Protein 8EHS (pdb70)

Radius of gyration: 30.31 Å; Cα contacts (8 Å, |Δi|>4): 2816; chains: 7; bounding box: 70×70×85 Å

Structure (mmCIF, N/CA/C/O backbone):
data_8EHS
#
_entry.id   8EHS
#
loop_
_atom_site.group_PDB
_atom_site.id
_atom_site.type_symbol
_atom_site.label_atom_id
_atom_site.label_alt_id
_atom_site.label_comp_id
_atom_site.label_asym_id
_atom_site.label_entity_id
_atom_site.label_seq_id
_atom_site.pdbx_PDB_ins_code
_atom_site.Cartn_x
_atom_site.Cartn_y
_atom_site.Cartn_z
_atom_site.occupancy
_atom_site.B_iso_or_equiv
_atom_site.auth_seq_id
_atom_site.auth_comp_id
_atom_site.auth_asym_id
_atom_site.auth_atom_id
_atom_site.pdbx_PDB_model_num
ATOM 1 N N . VAL A 1 1 ? 119.871 122.408 111.388 1.00 9.45 1 VAL G N 1
ATOM 2 C CA . VAL A 1 1 ? 120.307 122.592 112.804 1.00 9.45 1 VAL G CA 1
ATOM 3 C C . VAL A 1 1 ? 120.244 121.271 113.549 1.00 9.45 1 VAL G C 1
ATOM 4 O O . VAL A 1 1 ? 119.715 120.280 113.044 1.00 9.45 1 VAL G O 1
ATOM 8 N N . GLU A 1 2 ? 120.792 121.267 114.757 1.00 8.11 2 GLU G N 1
ATOM 9 C CA . GLU A 1 2 ? 120.775 120.097 115.616 1.00 8.11 2 GLU G CA 1
ATOM 10 C C . GLU A 1 2 ? 119.716 120.251 116.702 1.00 8.11 2 GLU G C 1
ATOM 11 O O . GLU A 1 2 ? 119.387 121.358 117.135 1.00 8.11 2 GLU G O 1
ATOM 17 N N . LYS A 1 3 ? 119.179 119.115 117.140 1.00 7.80 3 LYS G N 1
ATOM 18 C CA . LYS A 1 3 ? 118.151 119.073 118.178 1.00 7.80 3 LYS G CA 1
ATOM 19 C C . LYS A 1 3 ? 116.901 119.843 117.751 1.00 7.80 3 LYS G C 1
ATOM 20 O O . LYS A 1 3 ? 116.518 120.850 118.349 1.00 7.80 3 LYS G O 1
ATOM 26 N N . ASN A 1 4 ? 116.268 119.346 116.691 1.00 8.26 4 ASN G N 1
ATOM 27 C CA . ASN A 1 4 ? 114.965 119.845 116.272 1.00 8.26 4 ASN G CA 1
ATOM 28 C C . ASN A 1 4 ? 113.881 119.142 117.082 1.00 8.26 4 ASN G C 1
ATOM 29 O O . ASN A 1 4 ? 113.850 117.907 117.142 1.00 8.26 4 ASN G O 1
ATOM 34 N N . ILE A 1 5 ? 113.000 119.922 117.701 1.00 7.31 5 ILE G N 1
ATOM 35 C CA . ILE A 1 5 ? 111.937 119.401 118.552 1.00 7.31 5 ILE G CA 1
ATOM 36 C C . ILE A 1 5 ? 110.603 119.887 118.006 1.00 7.31 5 ILE G C 1
ATOM 37 O O . ILE A 1 5 ? 110.435 121.083 117.739 1.00 7.31 5 ILE G O 1
ATOM 42 N N . THR A 1 6 ? 109.658 118.964 117.845 1.00 6.80 6 THR G N 1
ATOM 43 C CA . THR A 1 6 ? 108.315 119.299 117.389 1.00 6.80 6 THR G CA 1
ATOM 44 C C . THR A 1 6 ? 107.365 119.308 118.579 1.00 6.80 6 THR G C 1
ATOM 45 O O . THR A 1 6 ? 107.371 118.380 119.396 1.00 6.80 6 THR G O 1
ATOM 49 N N . VAL A 1 7 ? 106.553 120.357 118.676 1.00 6.75 7 VAL G N 1
ATOM 50 C CA . VAL A 1 7 ? 105.658 120.578 119.805 1.00 6.75 7 VAL G CA 1
ATOM 51 C C . VAL A 1 7 ? 104.223 120.449 119.315 1.00 6.75 7 VAL G C 1
ATOM 52 O O . VAL A 1 7 ? 103.857 121.040 118.292 1.00 6.75 7 VAL G O 1
ATOM 56 N N . ARG A 1 8 ? 103.417 119.682 120.042 1.00 6.86 8 ARG G N 1
ATOM 57 C CA . ARG A 1 8 ? 102.019 119.459 119.700 1.00 6.86 8 ARG G CA 1
ATOM 58 C C . ARG A 1 8 ? 101.150 119.730 120.920 1.00 6.86 8 ARG G C 1
ATOM 59 O O . ARG A 1 8 ? 101.589 119.595 122.065 1.00 6.86 8 ARG G O 1
ATOM 67 N N . ALA A 1 9 ? 99.903 120.119 120.664 1.00 6.92 9 ALA G N 1
ATOM 68 C CA . ALA A 1 9 ? 98.971 120.420 121.739 1.00 6.92 9 ALA G CA 1
ATOM 69 C C . ALA A 1 9 ? 97.547 120.339 121.210 1.00 6.92 9 ALA G C 1
ATOM 70 O O . ALA A 1 9 ? 97.283 120.659 120.048 1.00 6.92 9 ALA G O 1
ATOM 72 N N . SER A 1 10 ? 96.638 119.900 122.077 1.00 7.27 10 SER G N 1
ATOM 73 C CA . SER A 1 10 ? 95.211 119.859 121.788 1.00 7.27 10 SER G CA 1
ATOM 74 C C . SER A 1 10 ? 94.492 120.795 122.747 1.00 7.27 10 SER G C 1
ATOM 75 O O . SER A 1 10 ? 94.662 120.688 123.966 1.00 7.27 10 SER G O 1
ATOM 78 N N . VAL A 1 11 ? 93.688 121.703 122.200 1.00 7.38 11 VAL G N 1
ATOM 79 C CA . VAL A 1 11 ? 93.066 122.779 122.965 1.00 7.38 11 VAL G CA 1
ATOM 80 C C . VAL A 1 11 ? 91.555 122.620 122.909 1.00 7.38 11 VAL G C 1
ATOM 81 O O . VAL A 1 11 ? 90.966 122.574 121.823 1.00 7.38 11 VAL G O 1
ATOM 85 N N . ASP A 1 12 ? 90.930 122.531 124.083 1.00 8.18 12 ASP G N 1
ATOM 86 C CA . ASP A 1 12 ? 89.481 122.601 124.215 1.00 8.18 12 ASP G CA 1
ATOM 87 C C . ASP A 1 12 ? 89.144 123.699 125.211 1.00 8.18 12 ASP G C 1
ATOM 88 O O . ASP A 1 12 ? 89.196 123.451 126.426 1.00 8.18 12 ASP G O 1
ATOM 93 N N . PRO A 1 13 ? 88.809 124.912 124.766 1.00 8.28 13 PRO G N 1
ATOM 94 C CA . PRO A 1 13 ? 88.644 126.019 125.725 1.00 8.28 13 PRO G CA 1
ATOM 95 C C . PRO A 1 13 ? 87.589 125.773 126.789 1.00 8.28 13 PRO G C 1
ATOM 96 O O . PRO A 1 13 ? 87.769 126.209 127.934 1.00 8.28 13 PRO G O 1
ATOM 100 N N . LYS A 1 14 ? 86.495 125.086 126.459 1.00 8.94 14 LYS G N 1
ATOM 101 C CA . LYS A 1 14 ? 85.384 124.978 127.400 1.00 8.94 14 LYS G CA 1
ATOM 102 C C . LYS A 1 14 ? 85.669 124.014 128.547 1.00 8.94 14 LYS G C 1
ATOM 103 O O . LYS A 1 14 ? 85.327 124.317 129.694 1.00 8.94 14 LYS G O 1
ATOM 109 N N . LEU A 1 15 ? 86.283 122.867 128.271 1.00 9.03 15 LEU G N 1
ATOM 110 C CA . LEU A 1 15 ? 86.484 121.859 129.304 1.00 9.03 15 LEU G CA 1
ATOM 111 C C . LEU A 1 15 ? 87.854 121.219 129.158 1.00 9.03 15 LEU G C 1
ATOM 112 O O . LEU A 1 15 ? 88.407 121.134 128.058 1.00 9.03 15 LEU G O 1
ATOM 117 N N . ASP A 1 16 ? 88.377 120.747 130.289 1.00 8.34 16 ASP G N 1
ATOM 118 C CA . ASP A 1 16 ? 89.613 119.982 130.363 1.00 8.34 16 ASP G CA 1
ATOM 119 C C . ASP A 1 16 ? 89.536 119.075 131.582 1.00 8.34 16 ASP G C 1
ATOM 120 O O . ASP A 1 16 ? 88.937 119.424 132.602 1.00 8.34 16 ASP G O 1
ATOM 125 N N . LEU A 1 17 ? 90.146 117.900 131.467 1.00 7.84 17 LEU G N 1
ATOM 126 C CA . LEU A 1 17 ? 90.203 116.932 132.556 1.00 7.84 17 LEU G CA 1
ATOM 127 C C . LEU A 1 17 ? 91.663 116.650 132.874 1.00 7.84 17 LEU G C 1
ATOM 128 O O . LEU A 1 17 ? 92.358 115.996 132.089 1.00 7.84 17 LEU G O 1
ATOM 133 N N . LEU A 1 18 ? 92.122 117.140 134.022 1.00 7.64 18 LEU G N 1
ATOM 134 C CA . LEU A 1 18 ? 93.509 117.021 134.438 1.00 7.64 18 LEU G CA 1
ATOM 135 C C . LEU A 1 18 ? 93.564 116.370 135.814 1.00 7.64 18 LEU G C 1
ATOM 136 O O . LEU A 1 18 ? 92.586 116.370 136.566 1.00 7.64 18 LEU G O 1
ATOM 141 N N . GLN A 1 19 ? 94.726 115.811 136.137 1.00 7.44 19 GLN G N 1
ATOM 142 C CA . GLN A 1 19 ? 94.910 115.182 137.433 1.00 7.44 19 GLN G CA 1
ATOM 143 C C . GLN A 1 19 ? 94.859 116.224 138.547 1.00 7.44 19 GLN G C 1
ATOM 144 O O . GLN A 1 19 ? 95.055 117.423 138.328 1.00 7.44 19 GLN G O 1
ATOM 150 N N . ALA A 1 20 ? 94.588 115.747 139.766 1.00 8.08 20 ALA G N 1
ATOM 151 C CA . ALA A 1 20 ? 94.444 116.653 140.900 1.00 8.08 20 ALA G CA 1
ATOM 152 C C . ALA A 1 20 ? 95.719 117.442 141.161 1.00 8.08 20 ALA G C 1
ATOM 153 O O . ALA A 1 20 ? 95.664 118.535 141.737 1.00 8.08 20 ALA G O 1
ATOM 155 N N . ASP A 1 21 ? 96.873 116.915 140.752 1.00 7.71 21 ASP G N 1
ATOM 156 C CA . ASP A 1 21 ? 98.136 117.612 140.960 1.00 7.71 21 ASP G CA 1
ATOM 157 C C . ASP A 1 21 ? 98.479 118.571 139.826 1.00 7.71 21 ASP G C 1
ATOM 158 O O . ASP A 1 21 ? 99.550 119.186 139.866 1.00 7.71 21 ASP G O 1
ATOM 163 N N . GLY A 1 22 ? 97.608 118.711 138.825 1.00 7.58 22 GLY G N 1
ATOM 164 C CA . GLY A 1 22 ? 97.818 119.636 137.736 1.00 7.58 22 GLY G CA 1
ATOM 165 C C . GLY A 1 22 ? 98.345 119.015 136.461 1.00 7.58 22 GLY G C 1
ATOM 166 O O . GLY A 1 22 ? 98.257 119.643 135.400 1.00 7.58 22 GLY G O 1
ATOM 167 N N . THR A 1 23 ? 98.891 117.803 136.527 1.00 7.45 23 THR G N 1
ATOM 168 C CA . THR A 1 23 ? 99.407 117.152 135.335 1.00 7.45 23 THR G CA 1
ATOM 169 C C . THR A 1 23 ? 98.265 116.558 134.512 1.00 7.45 23 THR G C 1
ATOM 170 O O . THR A 1 23 ? 97.181 116.262 135.022 1.00 7.45 23 THR G O 1
ATOM 174 N N . SER A 1 24 ? 98.528 116.384 133.220 1.00 7.52 24 SER G N 1
ATOM 175 C CA . SER A 1 24 ? 97.526 115.832 132.322 1.00 7.52 24 SER G CA 1
ATOM 176 C C . SER A 1 24 ? 97.335 114.341 132.584 1.00 7.52 24 SER G C 1
ATOM 177 O O . SER A 1 24 ? 98.211 113.657 133.118 1.00 7.52 24 SER G O 1
ATOM 180 N N . LEU A 1 25 ? 96.164 113.842 132.197 1.00 7.73 25 LEU G N 1
ATOM 181 C CA . LEU A 1 25 ? 95.860 112.437 132.403 1.00 7.73 25 LEU G CA 1
ATOM 182 C C . LEU A 1 25 ? 96.829 111.571 131.603 1.00 7.73 25 LEU G C 1
ATOM 183 O O . LEU A 1 25 ? 97.269 111.960 130.516 1.00 7.73 25 LEU G O 1
ATOM 188 N N . PRO A 1 26 ? 97.185 110.393 132.111 1.00 7.49 26 PRO G N 1
ATOM 189 C CA . PRO A 1 26 ? 98.084 109.516 131.353 1.00 7.49 26 PRO G CA 1
ATOM 190 C C . PRO A 1 26 ? 97.467 109.121 130.020 1.00 7.49 26 PRO G C 1
ATOM 191 O O . PRO A 1 26 ? 96.263 108.869 129.920 1.00 7.49 26 PRO G O 1
ATOM 195 N N . ASP A 1 27 ? 98.308 109.068 128.988 1.00 7.89 27 ASP G N 1
ATOM 196 C CA . ASP A 1 27 ? 97.840 108.676 127.665 1.00 7.89 27 ASP G CA 1
ATOM 197 C C . ASP A 1 27 ? 97.583 107.179 127.569 1.00 7.89 27 ASP G C 1
ATOM 198 O O . ASP A 1 27 ? 96.856 106.744 126.670 1.00 7.89 27 ASP G O 1
ATOM 203 N N . SER A 1 28 ? 98.158 106.385 128.471 1.00 7.61 28 SER G N 1
ATOM 204 C CA . SER A 1 28 ? 97.947 104.946 128.499 1.00 7.61 28 SER G CA 1
ATOM 205 C C . SER A 1 28 ? 97.965 104.470 129.943 1.00 7.61 28 SER G C 1
ATOM 206 O O . SER A 1 28 ? 98.594 105.093 130.802 1.00 7.61 28 SER G O 1
ATOM 209 N N . ILE A 1 29 ? 97.273 103.362 130.203 1.00 7.36 29 ILE G N 1
ATOM 210 C CA . ILE A 1 29 ? 97.238 102.749 131.524 1.00 7.36 29 ILE G CA 1
ATOM 211 C C . ILE A 1 29 ? 97.471 101.253 131.373 1.00 7.36 29 ILE G C 1
ATOM 212 O O . ILE A 1 29 ? 97.225 100.670 130.314 1.00 7.36 29 ILE G O 1
ATOM 217 N N . ALA A 1 30 ? 97.958 100.634 132.444 1.00 7.46 30 ALA G N 1
ATOM 218 C CA . ALA A 1 30 ? 98.246 99.207 132.472 1.00 7.46 30 ALA G CA 1
ATOM 219 C C . ALA A 1 30 ? 97.482 98.556 133.614 1.00 7.46 30 ALA G C 1
ATOM 220 O O . ALA A 1 30 ? 97.491 99.062 134.741 1.00 7.46 30 ALA G O 1
ATOM 222 N N . LEU A 1 31 ? 96.824 97.438 133.321 1.00 7.60 31 LEU G N 1
ATOM 223 C CA . LEU A 1 31 ? 96.083 96.686 134.321 1.00 7.60 31 LEU G CA 1
ATOM 224 C C . LEU A 1 31 ? 96.904 95.497 134.801 1.00 7.60 31 LEU G C 1
ATOM 225 O O . LEU A 1 31 ? 97.766 94.980 134.086 1.00 7.60 31 LEU G O 1
ATOM 230 N N . THR A 1 32 ? 96.632 95.069 136.030 1.00 8.43 32 THR G N 1
ATOM 231 C CA . THR A 1 32 ? 97.345 93.965 136.662 1.00 8.43 32 THR G CA 1
ATOM 232 C C . THR A 1 32 ? 96.384 92.800 136.852 1.00 8.43 32 THR G C 1
ATOM 233 O O . THR A 1 32 ? 95.305 92.965 137.430 1.00 8.43 32 THR G O 1
ATOM 237 N N . TYR A 1 33 ? 96.771 91.629 136.354 1.00 8.22 33 TYR G N 1
ATOM 238 C CA . TYR A 1 33 ? 95.964 90.431 136.494 1.00 8.22 33 TYR G CA 1
ATOM 239 C C . TYR A 1 33 ? 96.370 89.660 137.749 1.00 8.22 33 TYR G C 1
ATOM 240 O O . TYR A 1 33 ? 97.525 89.677 138.175 1.00 8.22 33 TYR G O 1
ATOM 249 N N . SER A 1 34 ? 95.391 88.973 138.338 1.00 9.09 34 SER G N 1
ATOM 250 C CA . SER A 1 34 ? 95.623 88.187 139.550 1.00 9.09 34 SER G CA 1
ATOM 251 C C . SER A 1 34 ? 94.976 86.822 139.340 1.00 9.09 34 SER G C 1
ATOM 252 O O . SER A 1 34 ? 93.751 86.696 139.410 1.00 9.09 34 SER G O 1
ATOM 255 N N . SER A 1 35 ? 95.806 85.807 139.089 1.00 9.48 35 SER G N 1
ATOM 256 C CA . SER A 1 35 ? 95.291 84.473 138.815 1.00 9.48 35 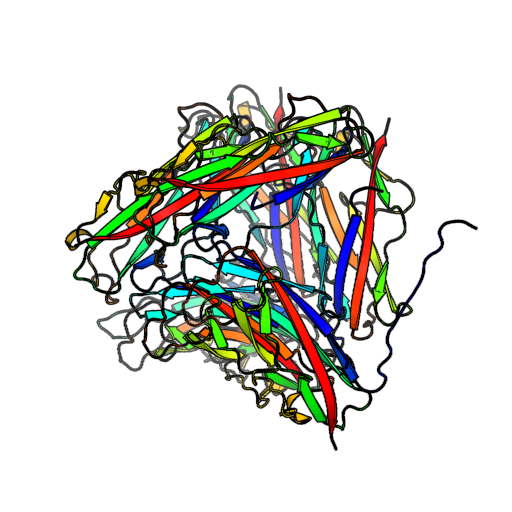SER G CA 1
ATOM 257 C C . SER A 1 35 ? 94.527 83.889 139.995 1.00 9.48 35 SER G C 1
ATOM 258 O O . SER A 1 35 ? 93.676 83.014 139.793 1.00 9.48 35 SER G O 1
ATOM 261 N N . ALA A 1 36 ? 94.807 84.345 141.219 1.00 10.51 36 ALA G N 1
ATOM 262 C CA . ALA A 1 36 ? 94.083 83.830 142.375 1.00 10.51 36 ALA G CA 1
ATOM 263 C C . ALA A 1 36 ? 92.600 84.161 142.290 1.00 10.51 36 ALA G C 1
ATOM 264 O O . ALA A 1 36 ? 91.747 83.304 142.557 1.00 10.51 36 ALA G O 1
ATOM 266 N N . SER A 1 37 ? 92.269 85.397 141.917 1.00 9.70 37 SER G N 1
ATOM 267 C CA . SER A 1 37 ? 90.880 85.813 141.783 1.00 9.70 37 SER G CA 1
ATOM 268 C C . SER A 1 37 ? 90.349 85.669 140.367 1.00 9.70 37 SER G C 1
ATOM 269 O O . SER A 1 37 ? 89.142 85.831 140.153 1.00 9.70 37 SER G O 1
ATOM 272 N N . ASN A 1 38 ? 91.212 85.366 139.399 1.00 9.33 38 ASN G N 1
ATOM 273 C CA . ASN A 1 38 ? 90.810 85.213 138.003 1.00 9.33 38 ASN G CA 1
ATOM 274 C C . ASN A 1 38 ? 90.072 86.459 137.517 1.00 9.33 38 ASN G C 1
ATOM 275 O O . ASN A 1 38 ? 89.080 86.385 136.790 1.00 9.33 38 ASN G O 1
ATOM 280 N N . ASN A 1 39 ? 90.571 87.622 137.931 1.00 8.81 39 ASN G N 1
ATOM 281 C CA . ASN A 1 39 ? 89.949 88.887 137.577 1.00 8.81 39 ASN G CA 1
ATOM 282 C C . ASN A 1 39 ? 90.984 89.997 137.682 1.00 8.81 39 ASN G C 1
ATOM 283 O O . ASN A 1 39 ? 91.999 89.863 138.369 1.00 8.81 39 ASN G O 1
ATOM 288 N N . PHE A 1 40 ? 90.716 91.099 136.987 1.00 8.30 40 PHE G N 1
ATOM 289 C CA . PHE A 1 40 ? 91.599 92.254 137.022 1.00 8.30 40 PHE G CA 1
ATOM 290 C C . PHE A 1 40 ? 91.313 93.108 138.251 1.00 8.30 40 PHE G C 1
ATOM 291 O O . PHE A 1 40 ? 90.231 93.042 138.842 1.00 8.30 40 PHE G O 1
ATOM 299 N N . GLU A 1 41 ? 92.296 93.912 138.635 1.00 9.36 41 GLU G N 1
ATOM 300 C CA . GLU A 1 41 ? 92.143 94.840 139.745 1.00 9.36 41 GLU G CA 1
ATOM 301 C C . GLU A 1 41 ? 91.508 96.139 139.263 1.00 9.36 41 GLU G C 1
ATOM 302 O O . GLU A 1 41 ? 91.508 96.452 138.071 1.00 9.36 41 GLU G O 1
ATOM 308 N N . VAL A 1 42 ? 90.965 96.898 140.216 1.00 8.98 42 VAL G N 1
ATOM 309 C CA . VAL A 1 42 ? 90.358 98.181 139.895 1.00 8.98 42 VAL G CA 1
ATOM 310 C C . VAL A 1 42 ? 91.436 99.251 139.819 1.00 8.98 42 VAL G C 1
ATOM 311 O O . VAL A 1 42 ? 92.249 99.411 140.739 1.00 8.98 42 VAL G O 1
ATOM 315 N N . TYR A 1 43 ? 91.454 99.990 138.711 1.00 8.23 43 TYR G N 1
ATOM 316 C CA . TYR A 1 43 ? 92.401 101.076 138.502 1.00 8.23 43 TYR G CA 1
ATOM 317 C C . TYR A 1 43 ? 91.725 102.397 138.840 1.00 8.23 43 TYR G C 1
ATOM 318 O O . TYR A 1 43 ? 90.692 102.737 138.250 1.00 8.23 43 TYR G O 1
ATOM 327 N N . SER A 1 44 ? 92.309 103.138 139.777 1.00 8.30 44 SER G N 1
ATOM 328 C CA . SER A 1 44 ? 91.732 104.382 140.271 1.00 8.30 44 SER G CA 1
ATOM 329 C C . SER A 1 44 ? 92.715 105.525 140.066 1.00 8.30 44 SER G C 1
ATOM 330 O O . SER A 1 44 ? 93.919 105.370 140.296 1.00 8.30 44 SER G O 1
ATOM 333 N N . LEU A 1 45 ? 92.193 106.671 139.635 1.00 8.24 45 LEU G N 1
ATOM 334 C CA . LEU A 1 45 ? 92.995 107.863 139.389 1.00 8.24 45 LEU G CA 1
ATOM 335 C C . LEU A 1 45 ? 92.240 109.085 139.888 1.00 8.24 45 LEU G C 1
ATOM 336 O O . LEU A 1 45 ? 91.024 109.184 139.702 1.00 8.24 45 LEU G O 1
ATOM 341 N N . ASN A 1 46 ? 92.962 110.009 140.517 1.00 9.02 46 ASN G N 1
ATOM 342 C CA . ASN A 1 46 ? 92.364 111.249 140.997 1.00 9.02 46 ASN G CA 1
ATOM 343 C C . ASN A 1 46 ? 92.447 112.313 139.909 1.00 9.02 46 ASN G C 1
ATOM 344 O O . ASN A 1 46 ? 93.533 112.610 139.403 1.00 9.02 46 ASN G O 1
ATOM 349 N N . THR A 1 47 ? 91.300 112.890 139.556 1.00 8.09 47 THR G N 1
ATOM 350 C CA . THR A 1 47 ? 91.219 113.874 138.489 1.00 8.09 47 THR G CA 1
ATOM 351 C C . THR A 1 47 ? 90.364 115.052 138.933 1.00 8.09 47 THR G C 1
ATOM 352 O O . THR A 1 47 ? 89.492 114.926 139.796 1.00 8.09 47 THR G O 1
ATOM 356 N N . ALA A 1 48 ? 90.629 116.208 138.326 1.00 8.06 48 ALA G N 1
ATOM 357 C CA . ALA A 1 48 ? 89.888 117.430 138.601 1.00 8.06 48 ALA G CA 1
ATOM 358 C C . ALA A 1 48 ? 89.455 118.045 137.282 1.00 8.06 48 ALA G C 1
ATOM 359 O O . ALA A 1 48 ? 90.231 118.074 136.322 1.00 8.06 48 ALA G O 1
ATOM 361 N N . ILE A 1 49 ? 88.221 118.539 137.236 1.00 8.67 49 ILE G N 1
ATOM 362 C CA . ILE A 1 49 ? 87.669 119.108 136.013 1.00 8.67 49 ILE G CA 1
ATOM 363 C C . ILE A 1 49 ? 87.973 120.599 135.971 1.00 8.67 49 ILE G C 1
ATOM 364 O O . ILE A 1 49 ? 87.733 121.322 136.946 1.00 8.67 49 ILE G O 1
ATOM 369 N N . HIS A 1 50 ? 88.500 121.060 134.842 1.00 8.23 50 HIS G N 1
ATOM 370 C CA . HIS A 1 50 ? 88.731 122.477 134.587 1.00 8.23 50 HIS G CA 1
ATOM 371 C C . HIS A 1 50 ? 87.691 122.971 133.592 1.00 8.23 50 HIS G C 1
ATOM 372 O O . HIS A 1 50 ? 87.458 122.337 132.560 1.00 8.23 50 HIS G O 1
ATOM 379 N N . THR A 1 51 ? 87.065 124.104 133.905 1.00 9.25 51 THR G N 1
ATOM 380 C CA . THR A 1 51 ? 85.962 124.622 133.109 1.00 9.25 51 THR G CA 1
ATOM 381 C C . THR A 1 51 ? 86.182 126.103 132.828 1.00 9.25 51 THR G C 1
ATOM 382 O O . THR A 1 51 ? 86.810 126.816 133.616 1.00 9.25 51 THR G O 1
ATOM 386 N N . ASN A 1 52 ? 85.656 126.555 131.688 1.00 10.05 52 ASN G N 1
ATOM 387 C CA . ASN A 1 52 ? 85.806 127.954 131.298 1.00 10.05 52 ASN G CA 1
ATOM 388 C C . ASN A 1 52 ? 84.980 128.866 132.200 1.00 10.05 52 ASN G C 1
ATOM 389 O O . ASN A 1 52 ? 85.481 129.898 132.664 1.00 10.05 52 ASN G O 1
ATOM 394 N N . ASP A 1 53 ? 83.722 128.509 132.458 1.00 11.08 53 ASP G N 1
ATOM 395 C CA . ASP A 1 53 ? 82.858 129.263 133.361 1.00 11.08 53 ASP G CA 1
ATOM 396 C C . ASP A 1 53 ? 82.321 128.331 134.438 1.00 11.08 53 ASP G C 1
ATOM 397 O O . ASP A 1 53 ? 82.023 127.163 134.165 1.00 11.08 53 ASP G O 1
ATOM 402 N N . LYS A 1 54 ? 82.231 128.838 135.668 1.00 10.80 54 LYS G N 1
ATOM 403 C CA . LYS A 1 54 ? 81.820 128.012 136.797 1.00 10.80 54 LYS G CA 1
ATOM 404 C C . LYS A 1 54 ? 80.309 127.971 136.988 1.00 10.80 54 LYS G C 1
ATOM 405 O O . LYS A 1 54 ? 79.841 127.309 137.918 1.00 10.80 54 LYS G O 1
ATOM 411 N N . SER A 1 55 ? 79.541 128.658 136.141 1.00 12.11 55 SER G N 1
ATOM 412 C CA . SER A 1 55 ? 78.094 128.712 136.312 1.00 12.11 55 SER G CA 1
ATOM 413 C C . SER A 1 55 ? 77.363 127.583 135.596 1.00 12.11 55 SER G C 1
ATOM 414 O O . SER A 1 55 ? 76.139 127.480 135.739 1.00 12.11 55 SER G O 1
ATOM 417 N N . LYS A 1 56 ? 78.066 126.740 134.844 1.00 11.86 56 LYS G N 1
ATOM 418 C CA . LYS A 1 56 ? 77.439 125.709 134.026 1.00 11.86 56 LYS G CA 1
ATOM 419 C C . LYS A 1 56 ? 77.951 124.340 134.447 1.00 11.86 56 LYS G C 1
ATOM 420 O O . LYS A 1 56 ? 79.145 124.177 134.722 1.00 11.86 56 LYS G O 1
ATOM 426 N N . GLY A 1 57 ? 77.049 123.364 134.488 1.00 11.22 57 GLY G N 1
ATOM 427 C CA . GLY A 1 57 ? 77.421 122.016 134.866 1.00 11.22 57 GLY G CA 1
ATOM 428 C C . GLY A 1 57 ? 78.151 121.286 133.756 1.00 11.22 57 GLY G C 1
ATOM 429 O O . GLY A 1 57 ? 78.421 121.820 132.680 1.00 11.22 57 GLY G O 1
ATOM 430 N N . VAL A 1 58 ? 78.476 120.025 134.032 1.00 9.71 58 VAL G N 1
ATOM 431 C CA . VAL A 1 58 ? 79.240 119.185 133.119 1.00 9.71 58 VAL G CA 1
ATOM 432 C C . VAL A 1 58 ? 78.456 117.907 132.854 1.00 9.71 58 VAL G C 1
ATOM 433 O O . VAL A 1 58 ? 77.839 117.345 133.765 1.00 9.71 58 VAL G O 1
ATOM 437 N N . VAL A 1 59 ? 78.481 117.455 131.602 1.00 9.84 59 VAL G N 1
ATOM 438 C CA . VAL A 1 59 ? 77.864 116.202 131.189 1.00 9.84 59 VAL G CA 1
ATOM 439 C C . VAL A 1 59 ? 78.942 115.316 130.585 1.00 9.84 59 VAL G C 1
ATOM 440 O O . VAL A 1 59 ? 79.702 115.752 129.713 1.00 9.84 59 VAL G O 1
ATOM 444 N N . VAL A 1 60 ? 79.007 114.069 131.049 1.00 8.83 60 VAL G N 1
ATOM 445 C CA . VAL A 1 60 ? 80.086 113.152 130.700 1.00 8.83 60 VAL G CA 1
ATOM 446 C C . VAL A 1 60 ? 79.490 111.890 130.094 1.00 8.83 60 VAL G C 1
ATOM 447 O O . VAL A 1 60 ? 78.504 111.349 130.603 1.00 8.83 60 VAL G O 1
ATOM 451 N N . LYS A 1 61 ? 80.094 111.422 129.004 1.00 8.91 61 LYS G N 1
ATOM 452 C CA . LYS A 1 61 ? 79.640 110.220 128.320 1.00 8.91 61 LYS G CA 1
ATOM 453 C C . LYS A 1 61 ? 80.827 109.579 127.616 1.00 8.91 61 LYS G C 1
ATOM 454 O O . LYS A 1 61 ? 81.921 110.146 127.557 1.00 8.91 61 LYS G O 1
ATOM 460 N N . LEU A 1 62 ? 80.600 108.380 127.090 1.00 8.29 62 LEU G N 1
ATOM 461 C CA . LEU A 1 62 ? 81.600 107.657 126.318 1.00 8.29 62 LEU G CA 1
ATOM 462 C C . LEU A 1 62 ? 81.151 107.541 124.869 1.00 8.29 62 LEU G C 1
ATOM 463 O O . LEU A 1 62 ? 79.967 107.323 124.590 1.00 8.29 62 LEU G O 1
ATOM 468 N N . SER A 1 63 ? 82.101 107.691 123.943 1.00 8.55 63 SER G N 1
ATOM 469 C CA . SER A 1 63 ? 81.773 107.553 122.530 1.00 8.55 63 SER G CA 1
ATOM 470 C C . SER A 1 63 ? 81.276 106.149 122.209 1.00 8.55 63 SER G C 1
ATOM 471 O O . SER A 1 63 ? 80.321 105.992 121.440 1.00 8.55 63 SER G O 1
ATOM 474 N N . ALA A 1 64 ? 81.906 105.127 122.782 1.00 7.90 64 ALA G N 1
ATOM 475 C CA . ALA A 1 64 ? 81.469 103.752 122.601 1.00 7.90 64 ALA G CA 1
ATOM 476 C C . ALA A 1 64 ? 81.840 102.968 123.849 1.00 7.90 64 ALA G C 1
ATOM 477 O O . ALA A 1 64 ? 82.720 103.374 124.611 1.00 7.90 64 ALA G O 1
ATOM 479 N N . SER A 1 65 ? 81.163 101.848 124.048 1.00 7.95 65 SER G N 1
ATOM 480 C CA . SER A 1 65 ? 81.414 101.032 125.228 1.00 7.95 65 SER G CA 1
ATOM 481 C C . SER A 1 65 ? 82.822 100.452 125.152 1.00 7.95 65 SER G C 1
ATOM 482 O O . SER A 1 65 ? 83.125 99.729 124.196 1.00 7.95 65 SER G O 1
ATOM 485 N N . PRO A 1 66 ? 83.703 100.726 126.117 1.00 7.82 66 PRO G N 1
ATOM 486 C CA . PRO A 1 66 ? 85.069 100.204 126.026 1.00 7.82 66 PRO G CA 1
ATOM 487 C C . PRO A 1 66 ? 85.113 98.698 126.233 1.00 7.82 66 PRO G C 1
ATOM 488 O O . PRO A 1 66 ? 84.397 98.141 127.068 1.00 7.82 66 PRO G O 1
ATOM 492 N N . VAL A 1 67 ? 85.970 98.039 125.455 1.00 7.99 67 VAL G N 1
ATOM 493 C CA . VAL A 1 67 ? 86.135 96.592 125.517 1.00 7.99 67 VAL G CA 1
ATOM 494 C C . VAL A 1 67 ? 87.623 96.277 125.465 1.00 7.99 67 VAL G C 1
ATOM 495 O O . VAL A 1 67 ? 88.339 96.771 124.589 1.00 7.99 67 VAL G O 1
ATOM 499 N N . LEU A 1 68 ? 88.086 95.452 126.401 1.00 7.57 68 LEU G N 1
ATOM 500 C CA . LEU A 1 68 ? 89.479 95.016 126.435 1.00 7.57 68 LEU G CA 1
ATOM 501 C C . LEU A 1 68 ? 89.575 93.665 125.736 1.00 7.57 68 LEU G C 1
ATOM 502 O O . LEU A 1 68 ? 89.120 92.650 126.271 1.00 7.57 68 LEU G O 1
ATOM 507 N N . SER A 1 69 ? 90.168 93.648 124.545 1.00 7.69 69 SER G N 1
ATOM 508 C CA . SER A 1 69 ? 90.192 92.465 123.696 1.00 7.69 69 SER G CA 1
ATOM 509 C C . SER A 1 69 ? 91.626 92.039 123.414 1.00 7.69 69 SER G C 1
ATOM 510 O O . SER A 1 69 ? 92.532 92.870 123.308 1.00 7.69 69 SER G O 1
ATOM 513 N N . ASN A 1 70 ? 91.818 90.728 123.291 1.00 7.98 70 ASN G N 1
ATOM 514 C CA . ASN A 1 70 ? 93.130 90.183 122.973 1.00 7.98 70 ASN G CA 1
ATOM 515 C C . ASN A 1 70 ? 93.540 90.600 121.565 1.00 7.98 70 ASN G C 1
ATOM 516 O O . ASN A 1 70 ? 92.722 90.583 120.640 1.00 7.98 70 ASN G O 1
ATOM 521 N N . ILE A 1 71 ? 94.808 90.979 121.406 1.00 7.90 71 ILE G N 1
ATOM 522 C CA . ILE A 1 71 ? 95.288 91.424 120.103 1.00 7.90 71 ILE G CA 1
ATOM 523 C C . ILE A 1 71 ? 95.336 90.280 119.097 1.00 7.90 71 ILE G C 1
ATOM 524 O O . ILE A 1 71 ? 95.016 90.482 117.920 1.00 7.90 71 ILE G O 1
ATOM 529 N N . MET A 1 72 ? 95.731 89.082 119.523 1.00 8.76 72 MET G N 1
ATOM 530 C CA . MET A 1 72 ? 95.837 87.948 118.616 1.00 8.76 72 MET G CA 1
ATOM 531 C C . MET A 1 72 ? 94.482 87.404 118.184 1.00 8.76 72 MET G C 1
ATOM 532 O O . MET A 1 72 ? 94.329 86.997 117.027 1.00 8.76 72 MET G O 1
ATOM 537 N N . LYS A 1 73 ? 93.499 87.384 119.082 1.00 9.01 73 LYS G N 1
ATOM 538 C CA . LYS A 1 73 ? 92.181 86.818 118.794 1.00 9.01 73 LYS G CA 1
ATOM 539 C C . LYS A 1 73 ? 91.117 87.703 119.431 1.00 9.01 73 LYS G C 1
ATOM 540 O O . LYS A 1 73 ? 90.867 87.623 120.641 1.00 9.01 73 LYS G O 1
ATOM 546 N N . PRO A 1 74 ? 90.464 88.563 118.644 1.00 9.22 74 PRO G N 1
ATOM 547 C CA . PRO A 1 74 ? 89.465 89.474 119.226 1.00 9.22 74 PRO G CA 1
ATOM 548 C C . PRO A 1 74 ? 88.270 88.764 119.841 1.00 9.22 74 PRO G C 1
ATOM 549 O O . PRO A 1 74 ? 87.545 89.387 120.626 1.00 9.22 74 PRO G O 1
ATOM 553 N N . ASN A 1 75 ? 88.033 87.492 119.508 1.00 10.07 75 ASN G N 1
ATOM 554 C CA . ASN A 1 75 ? 86.895 86.775 120.070 1.00 10.07 75 ASN G CA 1
ATOM 555 C C . ASN A 1 75 ? 86.936 86.722 121.593 1.00 10.07 75 ASN G C 1
ATOM 556 O O . ASN A 1 75 ? 85.878 86.616 122.223 1.00 10.07 75 ASN G O 1
ATOM 561 N N . SER A 1 76 ? 88.121 86.799 122.192 1.00 9.09 76 SER G N 1
ATOM 562 C CA . SER A 1 76 ? 88.273 86.836 123.639 1.00 9.09 76 SER G CA 1
ATOM 563 C C . SER A 1 76 ? 88.456 88.288 124.066 1.00 9.09 76 SER G C 1
ATOM 564 O O . SER A 1 76 ? 89.402 88.952 123.626 1.00 9.09 76 SER G O 1
ATOM 567 N N . GLN A 1 77 ? 87.560 88.776 124.920 1.00 8.46 77 GLN G N 1
ATOM 568 C CA . GLN A 1 77 ? 87.588 90.176 125.315 1.00 8.46 77 GLN G CA 1
ATOM 569 C C . GLN A 1 77 ? 86.900 90.335 126.663 1.00 8.46 77 GLN G C 1
ATOM 570 O O . GLN A 1 77 ? 86.110 89.487 127.082 1.00 8.46 77 GLN G O 1
ATOM 576 N N . ILE A 1 78 ? 87.215 91.443 127.328 1.00 8.16 78 ILE G N 1
ATOM 577 C CA . ILE A 1 78 ? 86.696 91.737 128.663 1.00 8.16 78 ILE G CA 1
ATOM 578 C C . ILE A 1 78 ? 86.100 93.140 128.661 1.00 8.16 78 ILE G C 1
ATOM 579 O O . ILE A 1 78 ? 86.845 94.122 128.516 1.00 8.16 78 ILE G O 1
ATOM 584 N N . PRO A 1 79 ? 84.786 93.295 128.813 1.00 8.21 79 PRO G N 1
ATOM 585 C CA . PRO A 1 79 ? 84.221 94.649 128.905 1.00 8.21 79 PRO G CA 1
ATOM 586 C C . PRO A 1 79 ? 84.790 95.402 130.098 1.00 8.21 79 PRO G C 1
ATOM 587 O O . PRO A 1 79 ? 85.027 94.826 131.163 1.00 8.21 79 PRO G O 1
ATOM 591 N N . MET A 1 80 ? 85.008 96.700 129.913 1.00 7.70 80 MET G N 1
ATOM 592 C CA . MET A 1 80 ? 85.565 97.559 130.948 1.00 7.70 80 MET G CA 1
ATOM 593 C C . MET A 1 80 ? 84.502 98.535 131.431 1.00 7.70 80 MET G C 1
ATOM 594 O O . MET A 1 80 ? 83.807 99.155 130.618 1.00 7.70 80 MET G O 1
ATOM 599 N N . LYS A 1 81 ? 84.375 98.662 132.748 1.00 8.13 81 LYS G N 1
ATOM 600 C CA . LYS A 1 81 ? 83.414 99.566 133.366 1.00 8.13 81 LYS G CA 1
ATOM 601 C C . LYS A 1 81 ? 84.146 100.816 133.833 1.00 8.13 81 LYS G C 1
ATOM 602 O O . LYS A 1 81 ? 85.105 100.727 134.607 1.00 8.13 81 LYS G O 1
ATOM 608 N N . VAL A 1 82 ? 83.692 101.977 133.365 1.00 7.71 82 VAL G N 1
ATOM 609 C CA . VAL A 1 82 ? 84.306 103.261 133.682 1.00 7.71 82 VAL G CA 1
ATOM 610 C C . VAL A 1 82 ? 83.310 104.085 134.482 1.00 7.71 82 VAL G C 1
ATOM 611 O O . VAL A 1 82 ? 82.156 104.247 134.069 1.00 7.71 82 VAL G O 1
ATOM 615 N N . THR A 1 83 ? 83.755 104.602 135.625 1.00 8.12 83 THR G N 1
ATOM 616 C CA . THR A 1 83 ? 82.926 105.429 136.491 1.00 8.12 83 THR G CA 1
ATOM 617 C C . THR A 1 83 ? 83.685 106.694 136.857 1.00 8.12 83 THR G C 1
ATOM 618 O O . THR A 1 83 ? 84.887 106.650 137.134 1.00 8.12 83 THR G O 1
ATOM 622 N N . LEU A 1 84 ? 82.979 107.824 136.853 1.00 8.39 84 LEU G N 1
ATOM 623 C CA . LEU A 1 84 ? 83.552 109.113 137.208 1.00 8.39 84 LEU G CA 1
ATOM 624 C C . LEU A 1 84 ? 82.670 109.770 138.255 1.00 8.39 84 LEU G C 1
ATOM 625 O O . LEU A 1 84 ? 81.449 109.850 138.081 1.00 8.39 84 LEU G O 1
ATOM 630 N N . GLY A 1 85 ? 83.285 110.242 139.336 1.00 8.97 85 GLY G N 1
ATOM 631 C CA . GLY A 1 85 ? 82.532 110.900 140.391 1.00 8.97 85 GLY G CA 1
ATOM 632 C C . GLY A 1 85 ? 81.565 109.991 141.113 1.00 8.97 85 GLY G C 1
ATOM 633 O O . GLY A 1 85 ? 80.556 110.467 141.645 1.00 8.97 85 GLY G O 1
ATOM 634 N N . GLY A 1 86 ? 81.843 108.688 141.148 1.00 9.24 86 GLY G N 1
ATOM 635 C CA . GLY A 1 86 ? 80.999 107.742 141.847 1.00 9.24 86 GLY G CA 1
ATOM 636 C C . GLY A 1 86 ? 79.815 107.223 141.061 1.00 9.24 86 GLY G C 1
ATOM 637 O O . GLY A 1 86 ? 79.068 106.387 141.586 1.00 9.24 86 GLY G O 1
ATOM 638 N N . LYS A 1 87 ? 79.613 107.681 139.829 1.00 8.89 87 LYS G N 1
ATOM 639 C CA . LYS A 1 87 ? 78.503 107.244 138.995 1.00 8.89 87 LYS G CA 1
ATOM 640 C C . LYS A 1 87 ? 79.038 106.632 137.707 1.00 8.89 87 LYS G C 1
ATOM 641 O O . LYS A 1 87 ? 79.934 107.191 137.067 1.00 8.89 87 LYS G O 1
ATOM 647 N N . THR A 1 88 ? 78.478 105.484 137.332 1.00 8.44 88 THR G N 1
ATOM 648 C CA . THR A 1 88 ? 78.972 104.745 136.178 1.00 8.44 88 THR G CA 1
ATOM 649 C C . THR A 1 88 ? 78.685 105.508 134.891 1.00 8.44 88 THR G C 1
ATOM 650 O O . THR A 1 88 ? 77.563 105.975 134.669 1.00 8.44 88 THR G O 1
ATOM 654 N N . LEU A 1 89 ? 79.701 105.627 134.041 1.00 8.31 89 LEU G N 1
ATOM 655 C CA . LEU A 1 89 ? 79.537 106.261 132.742 1.00 8.31 89 LEU G CA 1
ATOM 656 C C . LEU A 1 89 ? 79.084 105.237 131.709 1.00 8.31 89 LEU G C 1
ATOM 657 O O . LEU A 1 89 ? 79.405 104.047 131.796 1.00 8.31 89 LEU G O 1
ATOM 662 N N . ASN A 1 90 ? 78.332 105.713 130.720 1.00 9.38 90 ASN G N 1
ATOM 663 C CA . ASN A 1 90 ? 77.773 104.846 129.694 1.00 9.38 90 ASN G CA 1
ATOM 664 C C . ASN A 1 90 ? 77.715 105.614 128.382 1.00 9.38 90 ASN G C 1
ATOM 665 O O . ASN A 1 90 ? 78.006 106.811 128.325 1.00 9.38 90 ASN G O 1
ATOM 670 N N . THR A 1 91 ? 77.335 104.905 127.317 1.00 9.09 91 THR G N 1
ATOM 671 C CA . THR A 1 91 ? 77.133 105.558 126.029 1.00 9.09 91 THR G CA 1
ATOM 672 C C . THR A 1 91 ? 76.009 106.586 126.088 1.00 9.09 91 THR G C 1
ATOM 673 O O . THR A 1 91 ? 75.952 107.472 125.231 1.00 9.09 91 THR G O 1
ATOM 677 N N . THR A 1 92 ? 75.124 106.486 127.077 1.00 10.51 92 THR G N 1
ATOM 678 C CA . THR A 1 92 ? 74.105 107.493 127.341 1.00 10.51 92 THR G CA 1
ATOM 679 C C . THR A 1 92 ? 74.653 108.468 128.373 1.00 10.51 92 THR G C 1
ATOM 680 O O . THR A 1 92 ? 75.208 108.050 129.395 1.00 10.51 92 THR G O 1
ATOM 684 N N . ASP A 1 93 ? 74.497 109.761 128.105 1.00 10.22 93 ASP G N 1
ATOM 685 C CA . ASP A 1 93 ? 75.174 110.776 128.894 1.00 10.22 93 ASP G CA 1
ATOM 686 C C . ASP A 1 93 ? 74.588 110.864 130.304 1.00 10.22 93 ASP G C 1
ATOM 687 O O . ASP A 1 93 ? 73.418 110.564 130.549 1.00 10.22 93 ASP G O 1
ATOM 692 N N . THR A 1 94 ? 75.441 111.287 131.237 1.00 9.98 94 THR G N 1
ATOM 693 C CA . THR A 1 94 ? 75.057 111.540 132.618 1.00 9.98 94 THR G CA 1
ATOM 694 C C . THR A 1 94 ? 75.494 112.947 132.997 1.00 9.98 94 THR G C 1
ATOM 695 O O . THR A 1 94 ? 76.546 113.425 132.562 1.00 9.98 94 THR G O 1
ATOM 699 N N . GLU A 1 95 ? 74.683 113.605 133.819 1.00 10.48 95 GLU G N 1
ATOM 700 C CA . GLU A 1 95 ? 74.869 115.011 134.151 1.00 10.48 95 GLU G CA 1
ATOM 701 C C . GLU A 1 95 ? 75.496 115.148 135.530 1.00 10.48 95 GLU G C 1
ATOM 702 O O . GLU A 1 95 ? 75.079 114.472 136.477 1.00 10.48 95 GLU G O 1
ATOM 708 N N . PHE A 1 96 ? 76.497 116.021 135.635 1.00 9.63 96 PHE G N 1
ATOM 709 C CA . PHE A 1 96 ? 77.117 116.388 136.906 1.00 9.63 96 PHE G CA 1
ATOM 710 C C . PHE A 1 96 ? 76.698 117.823 137.212 1.00 9.63 96 PHE G C 1
ATOM 711 O O . PHE A 1 96 ? 77.137 118.763 136.544 1.00 9.63 96 PHE G O 1
ATOM 719 N N . THR A 1 97 ? 75.849 117.988 138.221 1.00 12.06 97 THR G N 1
ATOM 720 C CA . THR A 1 97 ? 75.320 119.306 138.546 1.00 12.06 97 THR G CA 1
ATOM 721 C C . THR A 1 97 ? 76.435 120.216 139.053 1.00 12.06 97 THR G C 1
ATOM 722 O O . THR A 1 97 ? 77.441 119.754 139.593 1.00 12.06 97 THR G O 1
ATOM 726 N N . VAL A 1 98 ? 76.245 121.525 138.866 1.00 12.04 98 VAL G N 1
ATOM 727 C CA . VAL A 1 98 ? 77.276 122.489 139.242 1.00 12.04 98 VAL G CA 1
ATOM 728 C C . VAL A 1 98 ? 77.541 122.438 140.740 1.00 12.04 98 VAL G C 1
ATOM 729 O O . VAL A 1 98 ? 78.694 122.526 141.186 1.00 12.04 98 VAL G O 1
ATOM 733 N N . ASP A 1 99 ? 76.486 122.295 141.544 1.00 13.12 99 ASP G N 1
ATOM 734 C CA . ASP A 1 99 ? 76.654 122.299 142.993 1.00 13.12 99 ASP G CA 1
ATOM 735 C C . ASP A 1 99 ? 77.460 121.106 143.491 1.00 13.12 99 ASP G C 1
ATOM 736 O O . ASP A 1 99 ? 78.025 121.173 144.588 1.00 13.12 99 ASP G O 1
ATOM 741 N N . THR A 1 100 ? 77.531 120.024 142.716 1.00 11.56 100 THR G N 1
ATOM 742 C CA . THR A 1 100 ? 78.278 118.840 143.118 1.00 11.56 100 THR G CA 1
ATOM 743 C C . THR A 1 100 ? 79.724 118.856 142.645 1.00 11.56 100 THR G C 1
ATOM 744 O O . THR A 1 100 ? 80.472 117.926 142.967 1.00 11.56 100 THR G O 1
ATOM 748 N N . LEU A 1 101 ? 80.139 119.877 141.896 1.00 10.24 101 LEU G N 1
ATOM 749 C CA . LEU A 1 101 ? 81.513 119.966 141.418 1.00 10.24 101 LEU G CA 1
ATOM 750 C C . LEU A 1 101 ? 82.391 120.849 142.290 1.00 10.24 101 LEU G C 1
ATOM 751 O O . LEU A 1 101 ? 83.615 120.677 142.288 1.00 10.24 101 LEU G O 1
ATOM 756 N N . ASN A 1 102 ? 81.802 121.785 143.035 1.00 11.37 102 ASN G N 1
ATOM 757 C CA . ASN A 1 102 ? 82.542 122.626 143.973 1.00 11.37 102 ASN G CA 1
ATOM 758 C C . ASN A 1 102 ? 83.683 123.360 143.275 1.00 11.37 102 ASN G C 1
ATOM 759 O O . ASN A 1 102 ? 84.860 123.197 143.605 1.00 11.37 102 ASN G O 1
ATOM 764 N N . PHE A 1 103 ? 83.325 124.183 142.291 1.00 10.00 103 PHE G N 1
ATOM 765 C CA . PHE A 1 103 ? 84.312 124.966 141.561 1.00 10.00 103 PHE G CA 1
ATOM 766 C C . PHE A 1 103 ? 84.958 126.006 142.466 1.00 10.00 103 PHE G C 1
ATOM 767 O O . PHE A 1 103 ? 84.261 126.801 143.106 1.00 10.00 103 PHE G O 1
ATOM 775 N N . GLY A 1 104 ? 86.289 126.008 142.530 1.00 10.47 104 GLY G N 1
ATOM 776 C CA . GLY A 1 104 ? 87.038 127.001 143.274 1.00 10.47 104 GLY G CA 1
ATOM 777 C C . GLY A 1 104 ? 87.342 126.628 144.708 1.00 10.47 104 GLY G C 1
ATOM 778 O O . GLY A 1 104 ? 88.158 127.306 145.345 1.00 10.47 104 GLY G O 1
ATOM 779 N N . THR A 1 105 ? 86.719 125.574 145.242 1.00 12.04 105 THR G N 1
ATOM 780 C CA . THR A 1 105 ? 86.957 125.196 146.631 1.00 12.04 105 THR G CA 1
ATOM 781 C C . THR A 1 105 ? 88.374 124.686 146.860 1.00 12.04 105 THR G C 1
ATOM 782 O O . THR A 1 105 ? 88.837 124.685 148.006 1.00 12.04 105 THR G O 1
ATOM 786 N N . SER A 1 106 ? 89.067 124.256 145.806 1.00 10.64 106 SER G N 1
ATOM 787 C CA . SER A 1 106 ? 90.434 123.770 145.947 1.00 10.64 106 SER G CA 1
ATOM 788 C C . SER A 1 106 ? 91.450 124.897 146.074 1.00 10.64 106 SER G C 1
ATOM 789 O O . SER A 1 106 ? 92.636 124.616 146.280 1.00 10.64 106 SER G O 1
ATOM 792 N N . GLY A 1 107 ? 91.021 126.152 145.958 1.00 10.47 107 GLY G N 1
ATOM 793 C CA . GLY A 1 107 ? 91.902 127.294 146.020 1.00 10.47 107 GLY G CA 1
ATOM 794 C C . GLY A 1 107 ? 92.223 127.913 144.677 1.00 10.47 107 GLY G C 1
ATOM 795 O O . GLY A 1 107 ? 92.704 129.051 144.635 1.00 10.47 107 GLY G O 1
ATOM 796 N N . VAL A 1 108 ? 91.964 127.199 143.584 1.00 10.00 108 VAL G N 1
ATOM 797 C CA . VAL A 1 108 ? 92.194 127.700 142.234 1.00 10.00 108 VAL G CA 1
ATOM 798 C C . VAL A 1 108 ? 90.843 127.905 141.569 1.00 10.00 108 VAL G C 1
ATOM 799 O O . VAL A 1 108 ? 90.011 126.991 141.541 1.00 10.00 108 VAL G O 1
ATOM 803 N N . GLU A 1 109 ? 90.621 129.103 141.036 1.00 10.35 109 GLU G N 1
ATOM 804 C CA . GLU A 1 109 ? 89.330 129.426 140.444 1.00 10.35 109 GLU G CA 1
ATOM 805 C C . GLU A 1 109 ? 89.083 128.582 139.199 1.00 10.35 109 GLU G C 1
ATOM 806 O O . GLU A 1 109 ? 90.008 128.266 138.447 1.00 10.35 109 GLU G O 1
ATOM 812 N N . ASN A 1 110 ? 87.821 128.215 138.990 1.00 9.68 110 ASN G N 1
ATOM 813 C CA . ASN A 1 110 ? 87.362 127.454 137.833 1.00 9.68 110 ASN G CA 1
ATOM 814 C C . ASN A 1 110 ? 87.928 126.039 137.786 1.00 9.68 110 ASN G C 1
ATOM 815 O O . ASN A 1 110 ? 87.905 125.403 136.727 1.00 9.68 110 ASN G O 1
ATOM 820 N N . VAL A 1 111 ? 88.432 125.524 138.907 1.00 9.15 111 VAL G N 1
ATOM 821 C CA . VAL A 1 111 ? 88.931 124.156 138.994 1.00 9.15 111 VAL G CA 1
ATOM 822 C C . VAL A 1 111 ? 88.007 123.367 139.909 1.00 9.15 111 VAL G C 1
ATOM 823 O O . VAL A 1 111 ? 87.748 123.776 141.047 1.00 9.15 111 VAL G O 1
ATOM 827 N N . SER A 1 112 ? 87.514 122.236 139.415 1.00 9.38 112 SER G N 1
ATOM 828 C CA . SER A 1 112 ? 86.526 121.458 140.149 1.00 9.38 112 SER G CA 1
ATOM 829 C C . SER A 1 112 ? 87.185 120.628 141.246 1.00 9.38 112 SER G C 1
ATOM 830 O O . SER A 1 112 ? 88.411 120.562 141.373 1.00 9.38 112 SER G O 1
ATOM 833 N N . SER A 1 113 ? 86.339 119.989 142.049 1.00 10.78 113 SER G N 1
ATOM 834 C CA . SER A 1 113 ? 86.813 119.099 143.096 1.00 10.78 113 SER G CA 1
ATOM 835 C C . SER A 1 113 ? 87.375 117.814 142.493 1.00 10.78 113 SER G C 1
ATOM 836 O O . SER A 1 113 ? 87.108 117.465 141.339 1.00 10.78 113 SER G O 1
ATOM 839 N N . THR A 1 114 ? 88.167 117.107 143.295 1.00 9.85 114 THR G N 1
ATOM 840 C CA . THR A 1 114 ? 88.755 115.853 142.852 1.00 9.85 114 THR G CA 1
ATOM 841 C C . THR A 1 114 ? 87.663 114.832 142.562 1.00 9.85 114 THR G C 1
ATOM 842 O O . THR A 1 114 ? 86.864 114.495 143.443 1.00 9.85 114 THR G O 1
ATOM 846 N N . GLN A 1 115 ? 87.630 114.343 141.327 1.00 9.07 115 GLN G N 1
ATOM 847 C CA . GLN A 1 115 ? 86.664 113.342 140.896 1.00 9.07 115 GLN G CA 1
ATOM 848 C C . GLN A 1 115 ? 87.375 112.002 140.774 1.00 9.07 115 GLN G C 1
ATOM 849 O O . GLN A 1 115 ? 88.444 111.914 140.161 1.00 9.07 115 GLN G O 1
ATOM 855 N N . GLN A 1 116 ? 86.785 110.962 141.358 1.00 8.89 116 GLN G N 1
ATOM 856 C CA . GLN A 1 116 ? 87.389 109.639 141.331 1.00 8.89 116 GLN G CA 1
ATOM 857 C C . GLN A 1 116 ? 87.107 108.968 139.993 1.00 8.89 116 GLN G C 1
ATOM 858 O O . GLN A 1 116 ? 85.948 108.700 139.656 1.00 8.89 116 GLN G O 1
ATOM 864 N N . LEU A 1 117 ? 88.162 108.696 139.232 1.00 8.02 117 LEU G N 1
ATOM 865 C CA . LEU A 1 117 ? 88.060 107.999 137.957 1.00 8.02 117 LEU G CA 1
ATOM 866 C C . LEU A 1 117 ? 88.488 106.553 138.152 1.00 8.02 117 LEU G C 1
ATOM 867 O O . LEU A 1 117 ? 89.575 106.287 138.674 1.00 8.02 117 LEU G O 1
ATOM 872 N N . THR A 1 118 ? 87.633 105.620 137.733 1.00 7.94 118 THR G N 1
ATOM 873 C CA . THR A 1 118 ? 87.851 104.203 137.989 1.00 7.94 118 THR G CA 1
ATOM 874 C C . THR A 1 118 ? 87.669 103.408 136.708 1.00 7.94 118 THR G C 1
ATOM 875 O O . THR A 1 118 ? 86.664 103.571 136.009 1.00 7.94 118 THR G O 1
ATOM 879 N N . ILE A 1 119 ? 88.637 102.542 136.410 1.00 7.74 119 ILE G N 1
ATOM 880 C CA . ILE A 1 119 ? 88.579 101.623 135.280 1.00 7.74 119 ILE G CA 1
ATOM 881 C C . ILE A 1 119 ? 88.647 100.206 135.829 1.00 7.74 119 ILE G C 1
ATOM 882 O O . ILE A 1 119 ? 89.554 99.882 136.606 1.00 7.74 119 ILE G O 1
ATOM 887 N N . HIS A 1 120 ? 87.697 99.362 135.430 1.00 8.54 120 HIS G N 1
ATOM 888 C CA . HIS A 1 120 ? 87.624 97.987 135.910 1.00 8.54 120 HIS G CA 1
ATOM 889 C C . HIS A 1 120 ? 87.298 97.063 134.749 1.00 8.54 120 HIS G C 1
ATOM 890 O O . HIS A 1 120 ? 86.184 97.097 134.219 1.00 8.54 120 HIS G O 1
ATOM 897 N N . ALA A 1 121 ? 88.268 96.234 134.360 1.00 8.25 121 ALA G N 1
ATOM 898 C CA . ALA A 1 121 ? 88.056 95.195 133.355 1.00 8.25 121 ALA G CA 1
ATOM 899 C C . ALA A 1 121 ? 87.540 93.958 134.081 1.00 8.25 121 ALA G C 1
ATOM 900 O O . ALA A 1 121 ? 88.254 92.979 134.313 1.00 8.25 121 ALA G O 1
ATOM 902 N N . ASP A 1 122 ? 86.262 94.010 134.447 1.00 9.12 122 ASP G N 1
ATOM 903 C CA . ASP A 1 122 ? 85.671 93.023 135.348 1.00 9.12 122 ASP G CA 1
ATOM 904 C C . ASP A 1 122 ? 85.286 91.759 134.585 1.00 9.12 122 ASP G C 1
ATOM 905 O O . ASP A 1 122 ? 84.440 91.777 133.691 1.00 9.12 122 ASP G O 1
ATOM 910 N N . THR A 1 123 ? 85.956 90.658 134.914 1.00 9.70 123 THR G N 1
ATOM 911 C CA . THR A 1 123 ? 85.523 89.347 134.458 1.00 9.70 123 THR G CA 1
ATOM 912 C C . THR A 1 123 ? 84.638 88.698 135.518 1.00 9.70 123 THR G C 1
ATOM 913 O O . THR A 1 123 ? 84.768 88.954 136.719 1.00 9.70 123 THR G O 1
ATOM 917 N N . GLN A 1 124 ? 83.719 87.851 135.059 1.00 11.50 124 GLN G N 1
ATOM 918 C CA . GLN A 1 124 ? 82.807 87.172 135.972 1.00 11.50 124 GLN G CA 1
ATOM 919 C C . GLN A 1 124 ? 83.476 85.946 136.580 1.00 11.50 124 GLN G C 1
ATOM 920 O O . GLN A 1 124 ? 82.938 84.836 136.504 1.00 11.50 124 GLN G O 1
ATOM 926 N N . GLY A 1 125 ? 84.643 86.136 137.186 1.00 10.51 125 GLY G N 1
ATOM 927 C CA . GLY A 1 125 ? 85.355 85.008 137.775 1.00 10.51 125 GLY G CA 1
ATOM 928 C C . GLY A 1 125 ? 85.752 83.958 136.762 1.00 10.51 125 GLY G C 1
ATOM 929 O O . GLY A 1 125 ? 85.793 82.764 137.087 1.00 10.51 125 GLY G O 1
ATOM 930 N N . THR A 1 126 ? 86.051 84.378 135.536 1.00 10.11 126 THR G N 1
ATOM 931 C CA . THR A 1 126 ? 86.462 83.473 134.467 1.00 10.11 126 THR G CA 1
ATOM 932 C C . THR A 1 126 ? 87.796 83.950 133.918 1.00 10.11 126 THR G C 1
ATOM 933 O O . THR A 1 126 ? 87.919 85.103 133.495 1.00 10.11 126 THR G O 1
ATOM 937 N N . ALA A 1 127 ? 88.787 83.067 133.923 1.00 9.26 127 ALA G N 1
ATOM 938 C CA . ALA A 1 127 ? 90.119 83.444 133.479 1.00 9.26 127 ALA G CA 1
ATOM 939 C C . ALA A 1 127 ? 90.118 83.703 131.975 1.00 9.26 127 ALA G C 1
ATOM 940 O O . ALA A 1 127 ? 89.699 82.828 131.204 1.00 9.26 127 ALA G O 1
ATOM 942 N N . PRO A 1 128 ? 90.564 84.870 131.516 1.00 8.65 128 PRO G N 1
ATOM 943 C CA . PRO A 1 128 ? 90.745 85.067 130.076 1.00 8.65 128 PRO G CA 1
ATOM 944 C C . PRO A 1 128 ? 91.925 84.259 129.557 1.00 8.65 128 PRO G C 1
ATOM 945 O O . PRO A 1 128 ? 92.810 83.845 130.309 1.00 8.65 128 PRO G O 1
ATOM 949 N N . GLU A 1 129 ? 91.926 84.036 128.248 1.00 8.64 129 GLU G N 1
ATOM 950 C CA . GLU A 1 129 ? 92.992 83.261 127.637 1.00 8.64 129 GLU G CA 1
ATOM 951 C C . GLU A 1 129 ? 94.306 84.039 127.681 1.00 8.64 129 GLU G C 1
ATOM 952 O O . GLU A 1 129 ? 94.340 85.267 127.581 1.00 8.64 129 GLU G O 1
ATOM 958 N N . ALA A 1 130 ? 95.399 83.297 127.833 1.00 8.78 130 ALA G N 1
ATOM 959 C CA . ALA A 1 130 ? 96.715 83.912 127.953 1.00 8.78 130 ALA G CA 1
ATOM 960 C C . ALA A 1 130 ? 97.066 84.680 126.688 1.00 8.78 130 ALA G C 1
ATOM 961 O O . ALA A 1 130 ? 96.776 84.241 125.572 1.00 8.78 130 ALA G O 1
ATOM 963 N N . GLY A 1 131 ? 97.695 85.832 126.869 1.00 8.03 131 GLY G N 1
ATOM 964 C CA . GLY A 1 131 ? 98.106 86.682 125.775 1.00 8.03 131 GLY G CA 1
ATOM 965 C C . GLY A 1 131 ? 98.104 88.131 126.203 1.00 8.03 131 GLY G C 1
ATOM 966 O O . GLY A 1 131 ? 97.910 88.454 127.374 1.00 8.03 131 GLY G O 1
ATOM 967 N N . ASN A 1 132 ? 98.323 89.012 125.233 1.00 7.64 132 ASN G N 1
ATOM 968 C CA . ASN A 1 132 ? 98.357 90.449 125.464 1.00 7.64 132 ASN G CA 1
ATOM 969 C C . ASN A 1 132 ? 97.031 91.062 125.036 1.00 7.64 132 ASN G C 1
ATOM 970 O O . ASN A 1 132 ? 96.527 90.767 123.949 1.00 7.64 132 ASN G O 1
ATOM 975 N N . TYR A 1 133 ? 96.475 91.916 125.891 1.00 7.48 133 TYR G N 1
ATOM 976 C CA . TYR A 1 133 ? 95.181 92.536 125.662 1.00 7.48 133 TYR G CA 1
ATOM 977 C C . TYR A 1 133 ? 95.354 94.040 125.497 1.00 7.48 133 TYR G C 1
ATOM 978 O O . TYR A 1 133 ? 96.253 94.646 126.087 1.00 7.48 133 TYR G O 1
ATOM 987 N N . GLN A 1 134 ? 94.483 94.639 124.686 1.00 6.89 134 GLN G N 1
ATOM 988 C CA . GLN A 1 134 ? 94.526 96.073 124.451 1.00 6.89 134 GLN G CA 1
ATOM 989 C C . GLN A 1 134 ? 93.109 96.592 124.255 1.00 6.89 134 GLN G C 1
ATOM 990 O O . GLN A 1 134 ? 92.235 95.884 123.752 1.00 6.89 134 GLN G O 1
ATOM 996 N N . GLY A 1 135 ? 92.896 97.843 124.660 1.00 6.90 135 GLY G N 1
ATOM 997 C CA . GLY A 1 135 ? 91.615 98.499 124.521 1.00 6.90 135 GLY G CA 1
ATOM 998 C C . GLY A 1 135 ? 91.806 99.999 124.503 1.00 6.90 135 GLY G C 1
ATOM 999 O O . GLY A 1 135 ? 92.929 100.503 124.570 1.00 6.90 135 GLY G O 1
ATOM 1000 N N . ILE A 1 136 ? 90.693 100.720 124.407 1.00 7.46 136 ILE G N 1
ATOM 1001 C CA . ILE A 1 136 ? 90.709 102.177 124.395 1.00 7.46 136 ILE G CA 1
ATOM 1002 C C . ILE A 1 136 ? 89.441 102.693 125.059 1.00 7.46 136 ILE G C 1
ATOM 1003 O O . ILE A 1 136 ? 88.363 102.110 124.904 1.00 7.46 136 ILE G O 1
ATOM 1008 N N . ILE A 1 137 ? 89.572 103.791 125.799 1.00 7.59 137 ILE G N 1
ATOM 1009 C CA . ILE A 1 137 ? 88.455 104.456 126.454 1.00 7.59 137 ILE G CA 1
ATOM 1010 C C . ILE A 1 137 ? 88.381 105.878 125.917 1.00 7.59 137 ILE G C 1
ATOM 1011 O O . ILE A 1 137 ? 89.397 106.584 125.868 1.00 7.59 137 ILE G O 1
ATOM 1016 N N . SER A 1 138 ? 87.185 106.296 125.514 1.00 8.18 138 SER G N 1
ATOM 1017 C CA . SER A 1 138 ? 86.950 107.615 124.929 1.00 8.18 138 SER G CA 1
ATOM 1018 C C . SER A 1 138 ? 85.985 108.371 125.838 1.00 8.18 138 SER G C 1
ATOM 1019 O O . SER A 1 138 ? 84.768 108.189 125.780 1.00 8.18 138 SER G O 1
ATOM 1022 N N . LEU A 1 139 ? 86.543 109.233 126.684 1.00 8.26 139 LEU G N 1
ATOM 1023 C CA . LEU A 1 139 ? 85.762 109.973 127.673 1.00 8.26 139 LEU G CA 1
ATOM 1024 C C . LEU A 1 139 ? 85.357 111.317 127.079 1.00 8.26 139 LEU G C 1
ATOM 1025 O O . LEU A 1 139 ? 86.206 112.160 126.780 1.00 8.26 139 LEU G O 1
ATOM 1030 N N . ILE A 1 140 ? 84.054 111.525 126.909 1.00 8.73 140 ILE G N 1
ATOM 1031 C CA . ILE A 1 140 ? 83.522 112.767 126.356 1.00 8.73 140 ILE G CA 1
ATOM 1032 C C . ILE A 1 140 ? 83.055 113.658 127.498 1.00 8.73 140 ILE G C 1
ATOM 1033 O O . ILE A 1 140 ? 82.621 113.172 128.548 1.00 8.73 140 ILE G O 1
ATOM 1038 N N . MET A 1 141 ? 83.147 114.969 127.293 1.00 9.06 141 MET G N 1
ATOM 1039 C CA . MET A 1 141 ? 82.714 115.948 128.280 1.00 9.06 141 MET G CA 1
ATOM 1040 C C . MET A 1 141 ? 82.092 117.141 127.568 1.00 9.06 141 MET G C 1
ATOM 1041 O O . MET A 1 141 ? 82.611 117.603 126.550 1.00 9.06 141 MET G O 1
ATOM 1046 N N . THR A 1 142 ? 80.981 117.633 128.112 1.00 9.84 142 THR G N 1
ATOM 1047 C CA . THR A 1 142 ? 80.298 118.786 127.545 1.00 9.84 142 THR G CA 1
ATOM 1048 C C . THR A 1 142 ? 79.655 119.578 128.671 1.00 9.84 142 THR G C 1
ATOM 1049 O O . THR A 1 142 ? 78.985 119.014 129.536 1.00 9.84 142 THR G O 1
ATOM 1053 N N . GLN A 1 143 ? 79.601 120.912 128.483 1.00 10.11 143 GLN G N 1
ATOM 1054 C CA . GLN A 1 143 ? 78.847 121.792 129.391 1.00 10.11 143 GLN G CA 1
ATOM 1055 C C . GLN A 1 143 ? 77.354 121.672 129.118 1.00 10.11 143 GLN G C 1
ATOM 1056 O O . GLN A 1 143 ? 76.936 121.366 127.996 1.00 10.11 143 GLN G O 1
ATOM 1062 N N . LYS A 1 144 ? 76.547 121.920 130.147 1.00 12.32 144 LYS G N 1
ATOM 1063 C CA . LYS A 1 144 ? 75.098 121.824 130.054 1.00 12.32 144 LYS G CA 1
ATOM 1064 C C . LYS A 1 144 ? 74.467 123.092 130.604 1.00 12.32 144 LYS G C 1
ATOM 1065 O O . LYS A 1 144 ? 75.011 123.722 131.517 1.00 12.32 144 LYS G O 1
ATOM 1071 N N . THR A 1 145 ? 73.323 123.467 130.042 1.00 13.92 145 THR G N 1
ATOM 1072 C CA . THR A 1 145 ? 72.604 124.657 130.481 1.00 13.92 145 THR G CA 1
ATOM 1073 C C . THR A 1 145 ? 72.183 124.527 131.942 1.00 13.92 145 THR G C 1
ATOM 1074 O O . THR A 1 145 ? 71.059 124.122 132.240 1.00 13.92 145 THR G O 1
ATOM 1079 N N . VAL B 1 1 ? 115.953 88.540 102.878 1.00 12.25 1 VAL A N 1
ATOM 1080 C CA . VAL B 1 1 ? 115.910 87.988 104.262 1.00 12.25 1 VAL A CA 1
ATOM 1081 C C . VAL B 1 1 ? 114.714 88.546 105.014 1.00 12.25 1 VAL A C 1
ATOM 1082 O O . VAL B 1 1 ? 113.924 89.320 104.470 1.00 12.25 1 VAL A O 1
ATOM 1086 N N . GLU B 1 2 ? 114.590 88.148 106.274 1.00 10.03 2 GLU A N 1
ATOM 1087 C CA . GLU B 1 2 ? 113.525 88.617 107.142 1.00 10.03 2 GLU A CA 1
ATOM 1088 C C . GLU B 1 2 ? 114.091 89.522 108.233 1.00 10.03 2 GLU A C 1
ATOM 1089 O O . GLU B 1 2 ? 115.249 89.400 108.638 1.00 10.03 2 GLU A O 1
ATOM 1095 N N . LYS B 1 3 ? 113.256 90.443 108.698 1.00 8.92 3 LYS A N 1
ATOM 1096 C CA . LYS B 1 3 ? 113.620 91.374 109.763 1.00 8.92 3 LYS A CA 1
ATOM 1097 C C . LYS B 1 3 ? 114.824 92.228 109.361 1.00 8.92 3 LYS A C 1
ATOM 1098 O O . LYS B 1 3 ? 115.898 92.168 109.959 1.00 8.92 3 LYS A O 1
ATOM 1104 N N . ASN B 1 4 ? 114.621 93.032 108.321 1.00 9.99 4 ASN A N 1
ATOM 1105 C CA . ASN B 1 4 ? 115.606 94.028 107.918 1.00 9.99 4 ASN A CA 1
ATOM 1106 C C . ASN B 1 4 ? 115.375 95.306 108.716 1.00 9.99 4 ASN A C 1
ATOM 1107 O O . ASN B 1 4 ? 114.259 95.839 108.735 1.00 9.99 4 ASN A O 1
ATOM 1112 N N . ILE B 1 5 ? 116.422 95.794 109.374 1.00 8.17 5 ILE A N 1
ATOM 1113 C CA . ILE B 1 5 ? 116.353 96.985 110.212 1.00 8.17 5 ILE A CA 1
ATOM 1114 C C . ILE B 1 5 ? 117.342 98.005 109.673 1.00 8.17 5 ILE A C 1
ATOM 1115 O O . ILE B 1 5 ? 118.513 97.682 109.441 1.00 8.17 5 ILE A O 1
ATOM 1120 N N . THR B 1 6 ? 116.874 99.236 109.475 1.00 7.46 6 THR A N 1
ATOM 1121 C CA . THR B 1 6 ? 117.726 100.321 109.008 1.00 7.46 6 THR A CA 1
ATOM 1122 C C . THR B 1 6 ? 118.075 101.228 110.182 1.00 7.46 6 THR A C 1
ATOM 1123 O O . THR B 1 6 ? 117.194 101.645 110.937 1.00 7.46 6 THR A O 1
ATOM 1127 N N . VAL B 1 7 ? 119.364 101.524 110.327 1.00 7.48 7 VAL A N 1
ATOM 1128 C CA . VAL B 1 7 ? 119.887 102.294 111.451 1.00 7.48 7 VAL A CA 1
ATOM 1129 C C . VAL B 1 7 ? 120.296 103.668 110.946 1.00 7.48 7 VAL A C 1
ATOM 1130 O O . VAL B 1 7 ? 120.937 103.784 109.894 1.00 7.48 7 VAL A O 1
ATOM 1134 N N . ARG B 1 8 ? 119.925 104.706 111.690 1.00 7.35 8 ARG A N 1
ATOM 1135 C CA . ARG B 1 8 ? 120.243 106.079 111.341 1.00 7.35 8 ARG A CA 1
ATOM 1136 C C . ARG B 1 8 ? 120.848 106.780 112.550 1.00 7.35 8 ARG A C 1
ATOM 1137 O O . ARG B 1 8 ? 120.549 106.452 113.700 1.00 7.35 8 ARG A O 1
ATOM 1145 N N . ALA B 1 9 ? 121.712 107.756 112.276 1.00 7.33 9 ALA A N 1
ATOM 1146 C CA . ALA B 1 9 ? 122.361 108.505 113.342 1.00 7.33 9 ALA A CA 1
ATOM 1147 C C . ALA B 1 9 ? 122.899 109.811 112.782 1.00 7.33 9 ALA A C 1
ATOM 1148 O O . ALA B 1 9 ? 123.353 109.870 111.635 1.00 7.33 9 ALA A O 1
ATOM 1150 N N . SER B 1 10 ? 122.836 110.855 113.602 1.00 7.73 10 SER A N 1
ATOM 1151 C CA . SER B 1 10 ? 123.399 112.159 113.278 1.00 7.73 10 SER A CA 1
ATOM 1152 C C . SER B 1 10 ? 124.527 112.457 114.255 1.00 7.73 10 SER A C 1
ATOM 1153 O O . SER B 1 10 ? 124.330 112.408 115.473 1.00 7.73 10 SER A O 1
ATOM 1156 N N . VAL B 1 11 ? 125.706 112.769 113.720 1.00 7.76 11 VAL A N 1
ATOM 1157 C CA . VAL B 1 11 ? 126.925 112.904 114.509 1.00 7.76 11 VAL A CA 1
ATOM 1158 C C . VAL B 1 11 ? 127.394 114.350 114.457 1.00 7.76 11 VAL A C 1
ATOM 1159 O O . VAL B 1 11 ? 127.634 114.894 113.373 1.00 7.76 11 VAL A O 1
ATOM 1163 N N . ASP B 1 12 ? 127.524 114.970 115.630 1.00 8.35 12 ASP A N 1
ATOM 1164 C CA . ASP B 1 12 ? 128.159 116.271 115.771 1.00 8.35 12 ASP A CA 1
ATOM 1165 C C . ASP B 1 12 ? 129.350 116.119 116.704 1.00 8.35 12 ASP A C 1
ATOM 1166 O O . ASP B 1 12 ? 129.166 116.132 117.930 1.00 8.35 12 ASP A O 1
ATOM 1171 N N . PRO B 1 13 ? 130.574 115.963 116.189 1.00 8.30 13 PRO A N 1
ATOM 1172 C CA . PRO B 1 13 ? 131.699 115.641 117.081 1.00 8.30 13 PRO A CA 1
ATOM 1173 C C . PRO B 1 13 ? 131.960 116.680 118.154 1.00 8.30 13 PRO A C 1
ATOM 1174 O O . PRO B 1 13 ? 132.481 116.334 119.220 1.00 8.30 13 PRO A O 1
ATOM 1178 N N . LYS B 1 14 ? 131.620 117.948 117.911 1.00 8.60 14 LYS A N 1
ATOM 1179 C CA . LYS B 1 14 ? 132.002 119.000 118.847 1.00 8.60 14 LYS A CA 1
ATOM 1180 C C . LYS B 1 14 ? 131.055 119.110 120.034 1.00 8.60 14 LYS A C 1
ATOM 1181 O O . LYS B 1 14 ? 131.513 119.328 121.160 1.00 8.60 14 LYS A O 1
ATOM 1187 N N . LEU B 1 15 ? 129.749 118.965 119.820 1.00 8.45 15 LEU A N 1
ATOM 1188 C CA . LEU B 1 15 ? 128.788 119.276 120.866 1.00 8.45 15 LEU A CA 1
ATOM 1189 C C . LEU B 1 15 ? 127.555 118.394 120.733 1.00 8.45 15 LEU A C 1
ATOM 1190 O O . LEU B 1 15 ? 127.108 118.088 119.625 1.00 8.45 15 LEU A O 1
ATOM 1195 N N . ASP B 1 16 ? 127.005 118.008 121.882 1.00 8.03 16 ASP A N 1
ATOM 1196 C CA . ASP B 1 16 ? 125.775 117.233 121.959 1.00 8.03 16 ASP A CA 1
ATOM 1197 C C . ASP B 1 16 ? 125.017 117.644 123.212 1.00 8.03 16 ASP A C 1
ATOM 1198 O O . ASP B 1 16 ? 125.611 117.947 124.250 1.00 8.03 16 ASP A O 1
ATOM 1203 N N . LEU B 1 17 ? 123.691 117.658 123.103 1.00 7.56 17 LEU A N 1
ATOM 1204 C CA . LEU B 1 17 ? 122.807 117.994 124.212 1.00 7.56 17 LEU A CA 1
ATOM 1205 C C . LEU B 1 17 ? 121.906 116.798 124.491 1.00 7.56 17 LEU A C 1
ATOM 1206 O O . LEU B 1 17 ? 121.054 116.453 123.665 1.00 7.56 17 LEU A O 1
ATOM 1211 N N . LEU B 1 18 ? 122.091 116.176 125.651 1.00 7.41 18 LEU A N 1
ATOM 1212 C CA . LEU B 1 18 ? 121.379 114.964 126.025 1.00 7.41 18 LEU A CA 1
ATOM 1213 C C . LEU B 1 18 ? 120.781 115.138 127.416 1.00 7.41 18 LEU A C 1
ATOM 1214 O O . LEU B 1 18 ? 121.145 116.049 128.165 1.00 7.41 18 LEU A O 1
ATOM 1219 N N . GLN B 1 19 ? 119.855 114.248 127.757 1.00 7.24 19 GLN A N 1
ATOM 1220 C CA . GLN B 1 19 ? 119.225 114.293 129.067 1.00 7.24 19 GLN A CA 1
ATOM 1221 C C . GLN B 1 19 ? 120.226 113.914 130.156 1.00 7.24 19 GLN A C 1
ATOM 1222 O O . GLN B 1 19 ? 121.235 113.245 129.912 1.00 7.24 19 GLN A O 1
ATOM 1228 N N . ALA B 1 20 ? 119.931 114.358 131.380 1.00 7.70 20 ALA A N 1
ATOM 1229 C CA . ALA B 1 20 ? 120.840 114.112 132.495 1.00 7.70 20 ALA A CA 1
ATOM 1230 C C . ALA B 1 20 ? 121.019 112.625 132.766 1.00 7.70 20 ALA A C 1
ATOM 1231 O O . ALA B 1 20 ? 122.037 112.218 133.336 1.00 7.70 20 ALA A O 1
ATOM 1233 N N . ASP B 1 21 ? 120.050 111.799 132.369 1.00 7.45 21 ASP A N 1
ATOM 1234 C CA . ASP B 1 21 ? 120.133 110.363 132.611 1.00 7.45 21 ASP A CA 1
ATOM 1235 C C . ASP B 1 21 ? 120.875 109.614 131.512 1.00 7.45 21 ASP A C 1
ATOM 1236 O O . ASP B 1 21 ? 120.962 108.384 131.581 1.00 7.45 21 ASP A O 1
ATOM 1241 N N . GLY B 1 22 ? 121.401 110.313 130.506 1.00 7.32 22 GLY A N 1
ATOM 1242 C CA . GLY B 1 22 ? 122.159 109.694 129.443 1.00 7.32 22 GLY A CA 1
ATOM 1243 C C . GLY B 1 22 ? 121.373 109.409 128.180 1.00 7.32 22 GLY A C 1
ATOM 1244 O O . GLY B 1 22 ? 121.982 109.155 127.136 1.00 7.32 22 GLY A O 1
ATOM 1245 N N . THR B 1 23 ? 120.046 109.443 128.242 1.00 7.27 23 THR A N 1
ATOM 1246 C CA . THR B 1 23 ? 119.240 109.216 127.055 1.00 7.27 23 THR A CA 1
ATOM 1247 C C . THR B 1 23 ? 119.146 110.494 126.223 1.00 7.27 23 THR A C 1
ATOM 1248 O O . THR B 1 23 ? 119.385 111.603 126.705 1.00 7.27 23 THR A O 1
ATOM 1252 N N . SER B 1 24 ? 118.791 110.322 124.953 1.00 7.36 24 SER A N 1
ATOM 1253 C CA . SER B 1 24 ? 118.691 111.453 124.047 1.00 7.36 24 SER A CA 1
ATOM 1254 C C . SER B 1 24 ? 117.434 112.268 124.337 1.00 7.36 24 SER A C 1
ATOM 1255 O O . SER B 1 24 ? 116.483 111.799 124.967 1.00 7.36 24 SER A O 1
ATOM 1258 N N . LEU B 1 25 ? 117.441 113.510 123.862 1.00 7.32 25 LEU A N 1
ATOM 1259 C CA . LEU B 1 25 ? 116.292 114.378 124.046 1.00 7.32 25 LEU A CA 1
ATOM 1260 C C . LEU B 1 25 ? 115.080 113.800 123.317 1.00 7.32 25 LEU A C 1
ATOM 1261 O O . LEU B 1 25 ? 115.221 113.175 122.262 1.00 7.32 25 LEU A O 1
ATOM 1266 N N . PRO B 1 26 ? 113.877 113.990 123.856 1.00 7.26 26 PRO A N 1
ATOM 1267 C CA . PRO B 1 26 ? 112.684 113.513 123.147 1.00 7.26 26 PRO A CA 1
ATOM 1268 C C . PRO B 1 26 ? 112.539 114.203 121.798 1.00 7.26 26 PRO A C 1
ATOM 1269 O O . PRO B 1 26 ? 112.817 115.397 121.657 1.00 7.26 26 PRO A O 1
ATOM 1273 N N . ASP B 1 27 ? 112.101 113.437 120.800 1.00 7.48 27 ASP A N 1
ATOM 1274 C CA . ASP B 1 27 ? 111.891 113.991 119.471 1.00 7.48 27 ASP A CA 1
ATOM 1275 C C . ASP B 1 27 ? 110.626 114.833 119.386 1.00 7.48 27 ASP A C 1
ATOM 1276 O O . ASP B 1 27 ? 110.516 115.669 118.482 1.00 7.48 27 ASP A O 1
ATOM 1281 N N . SER B 1 28 ? 109.679 114.633 120.298 1.00 6.87 28 SER A N 1
ATOM 1282 C CA . SER B 1 28 ? 108.439 115.392 120.324 1.00 6.87 28 SER A CA 1
ATOM 1283 C C . SER B 1 28 ? 108.018 115.608 121.770 1.00 6.87 28 SER A C 1
ATOM 1284 O O . SER B 1 28 ? 108.342 114.800 122.644 1.00 6.87 28 SER A O 1
ATOM 1287 N N . ILE B 1 29 ? 107.297 116.701 122.013 1.00 6.91 29 ILE A N 1
ATOM 1288 C CA . ILE B 1 29 ? 106.741 116.993 123.326 1.00 6.91 29 ILE A CA 1
ATOM 1289 C C . ILE B 1 29 ? 105.290 117.416 123.156 1.00 6.91 29 ILE A C 1
ATOM 1290 O O . ILE B 1 29 ? 104.879 117.872 122.086 1.00 6.91 29 ILE A O 1
ATOM 1295 N N . ALA B 1 30 ? 104.510 117.250 124.220 1.00 7.01 30 ALA A N 1
ATOM 1296 C CA . ALA B 1 30 ? 103.092 117.573 124.220 1.00 7.01 30 ALA A CA 1
ATOM 1297 C C . ALA B 1 30 ? 102.789 118.554 125.343 1.00 7.01 30 ALA A C 1
ATOM 1298 O O . ALA B 1 30 ? 103.195 118.336 126.489 1.00 7.01 30 ALA A O 1
ATOM 1300 N N . LEU B 1 31 ? 102.076 119.625 125.011 1.00 7.06 31 LEU A N 1
ATOM 1301 C CA . LEU B 1 31 ? 101.633 120.602 125.991 1.00 7.06 31 LEU A CA 1
ATOM 1302 C C . LEU B 1 31 ? 100.172 120.357 126.344 1.00 7.06 31 LEU A C 1
ATOM 1303 O O . LEU B 1 31 ? 99.360 119.999 125.488 1.00 7.06 31 LEU A O 1
ATOM 1308 N N . THR B 1 32 ? 99.844 120.548 127.619 1.00 7.19 32 THR A N 1
ATOM 1309 C CA . THR B 1 32 ? 98.501 120.305 128.129 1.00 7.19 32 THR A CA 1
ATOM 1310 C C . THR B 1 32 ? 97.822 121.640 128.395 1.00 7.19 32 THR A C 1
ATOM 1311 O O . THR B 1 32 ? 98.388 122.506 129.075 1.00 7.19 32 THR A O 1
ATOM 1315 N N . TYR B 1 33 ? 96.621 121.807 127.854 1.00 7.11 33 TYR A N 1
ATOM 1316 C CA . TYR B 1 33 ? 95.859 123.029 128.038 1.00 7.11 33 TYR A CA 1
ATOM 1317 C C . TYR B 1 33 ? 95.110 122.994 129.367 1.00 7.11 33 TYR A C 1
ATOM 1318 O O . TYR B 1 33 ? 94.789 121.929 129.903 1.00 7.11 33 TYR A O 1
ATOM 1327 N N . SER B 1 34 ? 94.832 124.185 129.898 1.00 7.26 34 SER A N 1
ATOM 1328 C CA . SER B 1 34 ? 94.106 124.313 131.161 1.00 7.26 34 SER A CA 1
ATOM 1329 C C . SER B 1 34 ? 93.031 125.379 130.964 1.00 7.26 34 SER A C 1
ATOM 1330 O O . SER B 1 34 ? 93.348 126.565 130.843 1.00 7.26 34 SER A O 1
ATOM 1333 N N . SER B 1 35 ? 91.770 124.947 130.938 1.00 7.64 35 SER A N 1
ATOM 1334 C CA . SER B 1 35 ? 90.667 125.873 130.705 1.00 7.64 35 SER A CA 1
ATOM 1335 C C . SER B 1 35 ? 90.523 126.899 131.821 1.00 7.64 35 SER A C 1
ATOM 1336 O O . SER B 1 35 ? 90.081 128.023 131.557 1.00 7.64 35 SER A O 1
ATOM 1339 N N . ALA B 1 36 ? 90.870 126.540 133.058 1.00 8.45 36 ALA A N 1
ATOM 1340 C CA . ALA B 1 36 ? 90.725 127.480 134.165 1.00 8.45 36 ALA A CA 1
ATOM 1341 C C . ALA B 1 36 ? 91.637 128.688 133.987 1.00 8.45 36 ALA A C 1
ATOM 1342 O O . ALA B 1 36 ? 91.192 129.835 134.114 1.00 8.45 36 ALA A O 1
ATOM 1344 N N . SER B 1 37 ? 92.915 128.450 133.693 1.00 8.15 37 SER A N 1
ATOM 1345 C CA . SER B 1 37 ? 93.867 129.535 133.505 1.00 8.15 37 SER A CA 1
ATOM 1346 C C . SER B 1 37 ? 93.933 130.028 132.067 1.00 8.15 37 SER A C 1
ATOM 1347 O O . SER B 1 37 ? 94.566 131.057 131.809 1.00 8.15 37 SER A O 1
ATOM 1350 N N . ASN B 1 38 ? 93.295 129.326 131.132 1.00 8.01 38 ASN A N 1
ATOM 1351 C CA . ASN B 1 38 ? 93.303 129.708 129.723 1.00 8.01 38 ASN A CA 1
ATOM 1352 C C . ASN B 1 38 ? 94.735 129.866 129.216 1.00 8.01 38 ASN A C 1
ATOM 1353 O O . ASN B 1 38 ? 95.060 130.779 128.452 1.00 8.01 38 ASN A O 1
ATOM 1358 N N . ASN B 1 39 ? 95.604 128.957 129.652 1.00 7.81 39 ASN A N 1
ATOM 1359 C CA . ASN B 1 39 ? 97.011 129.015 129.289 1.00 7.81 39 ASN A CA 1
ATOM 1360 C C . ASN B 1 39 ? 97.616 127.622 129.389 1.00 7.81 39 ASN A C 1
ATOM 1361 O O . ASN B 1 39 ? 97.087 126.741 130.069 1.00 7.81 39 ASN A O 1
ATOM 1366 N N . PHE B 1 40 ? 98.733 127.438 128.694 1.00 7.32 40 PHE A N 1
ATOM 1367 C CA . PHE B 1 40 ? 99.501 126.206 128.794 1.00 7.32 40 PHE A CA 1
ATOM 1368 C C . PHE B 1 40 ? 100.420 126.262 130.009 1.00 7.32 40 PHE A C 1
ATOM 1369 O O . PHE B 1 40 ? 100.829 127.337 130.453 1.00 7.32 40 PHE A O 1
ATOM 1377 N N . GLU B 1 41 ? 100.747 125.088 130.546 1.00 8.02 41 GLU A N 1
ATOM 1378 C CA . GLU B 1 41 ? 101.652 125.016 131.682 1.00 8.02 41 GLU A CA 1
ATOM 1379 C C . GLU B 1 41 ? 103.087 124.883 131.193 1.00 8.02 41 GLU A C 1
ATOM 1380 O O . GLU B 1 41 ? 103.344 124.464 130.060 1.00 8.02 41 GLU A O 1
ATOM 1386 N N . VAL B 1 42 ? 104.026 125.244 132.067 1.00 7.84 42 VAL A N 1
ATOM 1387 C CA . VAL B 1 42 ? 105.437 125.220 131.703 1.00 7.84 42 VAL A CA 1
ATOM 1388 C C . VAL B 1 42 ? 105.915 123.779 131.584 1.00 7.84 42 VAL A C 1
ATOM 1389 O O . VAL B 1 42 ? 105.683 122.949 132.474 1.00 7.84 42 VAL A O 1
ATOM 1393 N N . TYR B 1 43 ? 106.590 123.478 130.478 1.00 7.20 43 TYR A N 1
ATOM 1394 C CA . TYR B 1 43 ? 107.180 122.165 130.242 1.00 7.20 43 TYR A CA 1
ATOM 1395 C C . TYR B 1 43 ? 108.670 122.233 130.543 1.00 7.20 43 TYR A C 1
ATOM 1396 O O . TYR B 1 43 ? 109.385 123.059 129.966 1.00 7.20 43 TYR A O 1
ATOM 1405 N N . SER B 1 44 ? 109.134 121.363 131.438 1.00 7.38 44 SER A N 1
ATOM 1406 C CA . SER B 1 44 ? 110.509 121.389 131.920 1.00 7.38 44 SER A CA 1
ATOM 1407 C C . SER B 1 44 ? 111.174 120.043 131.682 1.00 7.38 44 SER A C 1
ATOM 1408 O O . SER B 1 44 ? 110.550 118.993 131.856 1.00 7.38 44 SER A O 1
ATOM 1411 N N . LEU B 1 45 ? 112.446 120.082 131.287 1.00 7.55 45 LEU A N 1
ATOM 1412 C CA . LEU B 1 45 ? 113.234 118.886 131.037 1.00 7.55 45 LEU A CA 1
ATOM 1413 C C . LEU B 1 45 ? 114.665 119.128 131.497 1.00 7.55 45 LEU A C 1
ATOM 1414 O O . LEU B 1 45 ? 115.193 120.233 131.331 1.00 7.55 45 LEU A O 1
ATOM 1419 N N . ASN B 1 46 ? 115.283 118.101 132.073 1.00 7.97 46 ASN A N 1
ATOM 1420 C CA . ASN B 1 46 ? 116.666 118.199 132.525 1.00 7.97 46 ASN A CA 1
ATOM 1421 C C . ASN B 1 46 ? 117.604 117.737 131.418 1.00 7.97 46 ASN A C 1
ATOM 1422 O O . ASN B 1 46 ? 117.416 116.663 130.842 1.00 7.97 46 ASN A O 1
ATOM 1427 N N . THR B 1 47 ? 118.617 118.551 131.125 1.00 7.59 47 THR A N 1
ATOM 1428 C CA . THR B 1 47 ? 119.544 118.284 130.035 1.00 7.59 47 THR A CA 1
ATOM 1429 C C . THR B 1 47 ? 120.973 118.520 130.500 1.00 7.59 47 THR A C 1
ATOM 1430 O O . THR B 1 47 ? 121.231 119.289 131.430 1.00 7.59 47 THR A O 1
ATOM 1434 N N . ALA B 1 48 ? 121.907 117.846 129.832 1.00 7.91 48 ALA A N 1
ATOM 1435 C CA . ALA B 1 48 ? 123.330 117.992 130.105 1.00 7.91 48 ALA A CA 1
ATOM 1436 C C . ALA B 1 48 ? 124.067 118.175 128.789 1.00 7.91 48 ALA A C 1
ATOM 1437 O O . ALA B 1 48 ? 123.814 117.445 127.827 1.00 7.91 48 ALA A O 1
ATOM 1439 N N . ILE B 1 49 ? 124.976 119.144 128.752 1.00 8.36 49 ILE A N 1
ATOM 1440 C CA . ILE B 1 49 ? 125.724 119.451 127.536 1.00 8.36 49 ILE A CA 1
ATOM 1441 C C . ILE B 1 49 ? 126.983 118.600 127.492 1.00 8.36 49 ILE A C 1
ATOM 1442 O O . ILE B 1 49 ? 127.758 118.561 128.455 1.00 8.36 49 ILE A O 1
ATOM 1447 N N . HIS B 1 50 ? 127.194 117.918 126.369 1.00 7.87 50 HIS A N 1
ATOM 1448 C CA . HIS B 1 50 ? 128.402 117.146 126.117 1.00 7.87 50 HIS A CA 1
ATOM 1449 C C . HIS B 1 50 ? 129.301 117.928 125.172 1.00 7.87 50 HIS A C 1
ATOM 1450 O O . HIS B 1 50 ? 128.829 118.495 124.181 1.00 7.87 50 HIS A O 1
ATOM 1457 N N . THR B 1 51 ? 130.597 117.954 125.474 1.00 8.59 51 THR A N 1
ATOM 1458 C CA . THR B 1 51 ? 131.547 118.774 124.737 1.00 8.59 51 THR A CA 1
ATOM 1459 C C . THR B 1 51 ? 132.778 117.961 124.369 1.00 8.59 51 THR A C 1
ATOM 1460 O O . THR B 1 51 ? 133.124 116.985 125.039 1.00 8.59 51 THR A O 1
ATOM 1464 N N . ASN B 1 52 ? 133.430 118.375 123.282 1.00 9.06 52 ASN A N 1
ATOM 1465 C CA . ASN B 1 52 ? 134.675 117.740 122.866 1.00 9.06 52 ASN A CA 1
ATOM 1466 C C . ASN B 1 52 ? 135.836 118.150 123.765 1.00 9.06 52 ASN A C 1
ATOM 1467 O O . ASN B 1 52 ? 136.674 117.314 124.120 1.00 9.06 52 ASN A O 1
ATOM 1472 N N . ASP B 1 53 ? 135.901 119.427 124.138 1.00 10.52 53 ASP A N 1
ATOM 1473 C CA . ASP B 1 53 ? 136.925 119.939 125.042 1.00 10.52 53 ASP A CA 1
ATOM 1474 C C . ASP B 1 53 ? 136.253 120.751 126.138 1.00 10.52 53 ASP A C 1
ATOM 1475 O O . ASP B 1 53 ? 135.332 121.526 125.866 1.00 10.52 53 ASP A O 1
ATOM 1480 N N . LYS B 1 54 ? 136.704 120.556 127.380 1.00 10.30 54 LYS A N 1
ATOM 1481 C CA . LYS B 1 54 ? 136.067 121.201 128.522 1.00 10.30 54 LYS A CA 1
ATOM 1482 C C . LYS B 1 54 ? 136.583 122.612 128.773 1.00 10.30 54 LYS A C 1
ATOM 1483 O O . LYS B 1 54 ? 136.043 123.299 129.647 1.00 10.30 54 LYS A O 1
ATOM 1489 N N . SER B 1 55 ? 137.604 123.059 128.041 1.00 11.92 55 SER A N 1
ATOM 1490 C CA . SER B 1 55 ? 138.210 124.358 128.309 1.00 11.92 55 SER A CA 1
ATOM 1491 C C . SER B 1 55 ? 137.577 125.493 127.514 1.00 11.92 55 SER A C 1
ATOM 1492 O O . SER B 1 55 ? 137.985 126.647 127.691 1.00 11.92 55 SER A O 1
ATOM 1495 N N . LYS B 1 56 ? 136.601 125.207 126.653 1.00 11.76 56 LYS A N 1
ATOM 1496 C CA . LYS B 1 56 ? 136.028 126.206 125.764 1.00 11.76 56 LYS A CA 1
ATOM 1497 C C . LYS B 1 56 ? 134.512 126.181 125.890 1.00 11.76 56 LYS A C 1
ATOM 1498 O O . LYS B 1 56 ? 133.900 125.107 125.871 1.00 11.76 56 LYS A O 1
ATOM 1504 N N . GLY B 1 57 ? 133.911 127.364 126.017 1.00 11.00 57 GLY A N 1
ATOM 1505 C CA . GLY B 1 57 ? 132.514 127.469 126.384 1.00 11.00 57 GLY A CA 1
ATOM 1506 C C . GLY B 1 57 ? 131.563 127.193 125.232 1.00 11.00 57 GLY A C 1
ATOM 1507 O O . GLY B 1 57 ? 131.946 126.789 124.134 1.00 11.00 57 GLY A O 1
ATOM 1508 N N . VAL B 1 58 ? 130.281 127.428 125.511 1.00 9.42 58 VAL A N 1
ATOM 1509 C CA . VAL B 1 58 ? 129.192 127.124 124.589 1.00 9.42 58 VAL A CA 1
ATOM 1510 C C . VAL B 1 58 ? 128.320 128.359 124.422 1.00 9.42 58 VAL A C 1
ATOM 1511 O O . VAL B 1 58 ? 128.078 129.094 125.387 1.00 9.42 58 VAL A O 1
ATOM 1515 N N . VAL B 1 59 ? 127.851 128.586 123.197 1.00 9.58 59 VAL A N 1
ATOM 1516 C CA . VAL B 1 59 ? 126.894 129.642 122.885 1.00 9.58 59 VAL A CA 1
ATOM 1517 C C . VAL B 1 59 ? 125.684 129.002 122.219 1.00 9.58 59 VAL A C 1
ATOM 1518 O O . VAL B 1 59 ? 125.828 128.160 121.327 1.00 9.58 59 VAL A O 1
ATOM 1522 N N . VAL B 1 60 ? 124.489 129.401 122.657 1.00 8.74 60 VAL A N 1
ATOM 1523 C CA . VAL B 1 60 ? 123.244 128.753 122.258 1.00 8.74 60 VAL A CA 1
ATOM 1524 C C . VAL B 1 60 ? 122.317 129.788 121.638 1.00 8.74 60 VAL A C 1
ATOM 1525 O O . VAL B 1 60 ? 122.260 130.937 122.087 1.00 8.74 60 VAL A O 1
ATOM 1529 N N . LYS B 1 61 ? 121.587 129.376 120.602 1.00 8.98 61 LYS A N 1
ATOM 1530 C CA . LYS B 1 61 ? 120.635 130.248 119.931 1.00 8.98 61 LYS A CA 1
ATOM 1531 C C . LYS B 1 61 ? 119.564 129.395 119.270 1.00 8.98 61 LYS A C 1
ATOM 1532 O O . LYS B 1 61 ? 119.698 128.174 119.146 1.00 8.98 61 LYS A O 1
ATOM 1538 N N . LEU B 1 62 ? 118.487 130.054 118.851 1.00 8.47 62 LEU A N 1
ATOM 1539 C CA . LEU B 1 62 ? 117.425 129.420 118.082 1.00 8.47 62 LEU A CA 1
ATOM 1540 C C . LEU B 1 62 ? 117.499 129.882 116.631 1.00 8.47 62 LEU A C 1
ATOM 1541 O O . LEU B 1 62 ? 117.805 131.046 116.357 1.00 8.47 62 LEU A O 1
ATOM 1546 N N . SER B 1 63 ? 117.220 128.963 115.707 1.00 9.16 63 SER A N 1
ATOM 1547 C CA . SER B 1 63 ? 117.239 129.325 114.293 1.00 9.16 63 SER A CA 1
ATOM 1548 C C . SER B 1 63 ? 116.195 130.389 113.980 1.00 9.16 63 SER A C 1
ATOM 1549 O O . SER B 1 63 ? 116.478 131.335 113.237 1.00 9.16 63 SER A O 1
ATOM 1552 N N . ALA B 1 64 ? 114.990 130.254 114.531 1.00 8.48 64 ALA A N 1
ATOM 1553 C CA . ALA B 1 64 ? 113.940 131.239 114.337 1.00 8.48 64 ALA A CA 1
ATOM 1554 C C . ALA B 1 64 ? 113.020 131.210 115.545 1.00 8.48 64 ALA A C 1
ATOM 1555 O O . ALA B 1 64 ? 112.950 130.211 116.263 1.00 8.48 64 ALA A O 1
ATOM 1557 N N . SER B 1 65 ? 112.319 132.314 115.761 1.00 8.26 65 SER A N 1
ATOM 1558 C CA . SER B 1 65 ? 111.416 132.432 116.898 1.00 8.26 65 SER A CA 1
ATOM 1559 C C . SER B 1 65 ? 110.299 131.402 116.788 1.00 8.26 65 SER A C 1
ATOM 1560 O O . SER B 1 65 ? 109.421 131.557 115.929 1.00 8.26 65 SER A O 1
ATOM 1563 N N . PRO B 1 66 ? 110.280 130.354 117.610 1.00 7.78 66 PRO A N 1
ATOM 1564 C CA . PRO B 1 66 ? 109.231 129.337 117.478 1.00 7.78 66 PRO A CA 1
ATOM 1565 C C . PRO B 1 66 ? 107.856 129.888 117.824 1.00 7.78 66 PRO A C 1
ATOM 1566 O O . PRO B 1 66 ? 107.708 130.742 118.702 1.00 7.78 66 PRO A O 1
ATOM 1570 N N . VAL B 1 67 ? 106.846 129.387 117.117 1.00 7.61 67 VAL A N 1
ATOM 1571 C CA . VAL B 1 67 ? 105.457 129.763 117.355 1.00 7.61 67 VAL A CA 1
ATOM 1572 C C . VAL B 1 67 ? 104.598 128.512 117.255 1.00 7.61 67 VAL A C 1
ATOM 1573 O O . VAL B 1 67 ? 104.751 127.718 116.321 1.00 7.61 67 VAL A O 1
ATOM 1577 N N . LEU B 1 68 ? 103.699 128.331 118.220 1.00 7.39 68 LEU A N 1
ATOM 1578 C CA . LEU B 1 68 ? 102.769 127.210 118.215 1.00 7.39 68 LEU A CA 1
ATOM 1579 C C . LEU B 1 68 ? 101.508 127.635 117.470 1.00 7.39 68 LEU A C 1
ATOM 1580 O O . LEU B 1 68 ? 100.693 128.395 118.001 1.00 7.39 68 LEU A O 1
ATOM 1585 N N . SER B 1 69 ? 101.345 127.149 116.242 1.00 7.54 69 SER A N 1
ATOM 1586 C CA . SER B 1 69 ? 100.280 127.590 115.355 1.00 7.54 69 SER A CA 1
ATOM 1587 C C . SER B 1 69 ? 99.327 126.442 115.050 1.00 7.54 69 SER A C 1
ATOM 1588 O O . SER B 1 69 ? 99.738 125.285 114.934 1.00 7.54 69 SER A O 1
ATOM 1591 N N . ASN B 1 70 ? 98.047 126.779 114.922 1.00 8.00 70 ASN A N 1
ATOM 1592 C CA . ASN B 1 70 ? 97.033 125.786 114.594 1.00 8.00 70 ASN A CA 1
ATOM 1593 C C . ASN B 1 70 ? 97.293 125.216 113.204 1.00 8.00 70 ASN A C 1
ATOM 1594 O O . ASN B 1 70 ? 97.623 125.953 112.269 1.00 8.00 70 ASN A O 1
ATOM 1599 N N . ILE B 1 71 ? 97.146 123.895 113.070 1.00 8.30 71 ILE A N 1
ATOM 1600 C CA . ILE B 1 71 ? 97.394 123.245 111.788 1.00 8.30 71 ILE A CA 1
ATOM 1601 C C . ILE B 1 71 ? 96.357 123.631 110.739 1.00 8.30 71 ILE A C 1
ATOM 1602 O O . ILE B 1 71 ? 96.695 123.739 109.555 1.00 8.30 71 ILE A O 1
ATOM 1607 N N . MET B 1 72 ? 95.104 123.844 111.138 1.00 9.49 72 MET A N 1
ATOM 1608 C CA . MET B 1 72 ? 94.045 124.151 110.184 1.00 9.49 72 MET A CA 1
ATOM 1609 C C . MET B 1 72 ? 93.945 125.637 109.872 1.00 9.49 72 MET A C 1
ATOM 1610 O O . MET B 1 72 ? 93.733 126.005 108.709 1.00 9.49 72 MET A O 1
ATOM 1615 N N . LYS B 1 73 ? 94.090 126.498 110.879 1.00 9.65 73 LYS A N 1
ATOM 1616 C CA . LYS B 1 73 ? 93.938 127.941 110.708 1.00 9.65 73 LYS A CA 1
ATOM 1617 C C . LYS B 1 73 ? 95.147 128.626 111.324 1.00 9.65 73 LYS A C 1
ATOM 1618 O O . LYS B 1 73 ? 95.121 129.024 112.496 1.00 9.65 73 LYS A O 1
ATOM 1624 N N . PRO B 1 74 ? 96.233 128.785 110.562 1.00 9.41 74 PRO A N 1
ATOM 1625 C CA . PRO B 1 74 ? 97.457 129.364 111.141 1.00 9.41 74 PRO A CA 1
ATOM 1626 C C . PRO B 1 74 ? 97.300 130.796 111.625 1.00 9.41 74 PRO A C 1
ATOM 1627 O O . PRO B 1 74 ? 98.242 131.328 112.225 1.00 9.41 74 PRO A O 1
ATOM 1631 N N . ASN B 1 75 ? 96.155 131.439 111.386 1.00 10.14 75 ASN A N 1
ATOM 1632 C CA . ASN B 1 75 ? 95.949 132.792 111.890 1.00 10.14 75 ASN A CA 1
ATOM 1633 C C . ASN B 1 75 ? 96.043 132.858 113.410 1.00 10.14 75 ASN A C 1
ATOM 1634 O O . ASN B 1 75 ? 96.402 133.910 113.948 1.00 10.14 75 ASN A O 1
ATOM 1639 N N . SER B 1 76 ? 95.728 131.769 114.103 1.00 8.98 76 SER A N 1
ATOM 1640 C CA . SER B 1 76 ? 95.844 131.695 115.555 1.00 8.98 76 SER A CA 1
ATOM 1641 C C . SER B 1 76 ? 97.119 130.941 115.904 1.00 8.98 76 SER A C 1
ATOM 1642 O O . SER B 1 76 ? 97.311 129.802 115.467 1.00 8.98 76 SER A O 1
ATOM 1645 N N . GLN B 1 77 ? 97.987 131.575 116.687 1.00 8.39 77 GLN A N 1
ATOM 1646 C CA . GLN B 1 77 ? 99.255 130.964 117.058 1.00 8.39 77 GLN A CA 1
ATOM 1647 C C . GLN B 1 77 ? 99.688 131.509 118.411 1.00 8.39 77 GLN A C 1
ATOM 1648 O O . GLN B 1 77 ? 99.301 132.610 118.812 1.00 8.39 77 GLN A O 1
ATOM 1654 N N . ILE B 1 78 ? 100.502 130.719 119.106 1.00 7.54 78 ILE A N 1
ATOM 1655 C CA . ILE B 1 78 ? 100.970 131.057 120.446 1.00 7.54 78 ILE A CA 1
ATOM 1656 C C . ILE B 1 78 ? 102.496 131.046 120.455 1.00 7.54 78 ILE A C 1
ATOM 1657 O O . ILE B 1 78 ? 103.099 129.968 120.367 1.00 7.54 78 ILE A O 1
ATOM 1662 N N . PRO B 1 79 ? 103.160 132.197 120.548 1.00 7.71 79 PRO A N 1
ATOM 1663 C CA . PRO B 1 79 ? 104.626 132.186 120.627 1.00 7.71 79 PRO A CA 1
ATOM 1664 C C . PRO B 1 79 ? 105.104 131.414 121.847 1.00 7.71 79 PRO A C 1
ATOM 1665 O O . PRO B 1 79 ? 104.500 131.473 122.919 1.00 7.71 79 PRO A O 1
ATOM 1669 N N . MET B 1 80 ? 106.205 130.688 121.674 1.00 7.40 80 MET A N 1
ATOM 1670 C CA . MET B 1 80 ? 106.773 129.861 122.730 1.00 7.40 80 MET A CA 1
ATOM 1671 C C . MET B 1 80 ? 108.071 130.483 123.225 1.00 7.40 80 MET A C 1
ATOM 1672 O O . MET B 1 80 ? 108.941 130.839 122.424 1.00 7.40 80 MET A O 1
ATOM 1677 N N . LYS B 1 81 ? 108.196 130.609 124.543 1.00 7.66 81 LYS A N 1
ATOM 1678 C CA . LYS B 1 81 ? 109.398 131.133 125.173 1.00 7.66 81 LYS A CA 1
ATOM 1679 C C . LYS B 1 81 ? 110.264 129.964 125.623 1.00 7.66 81 LYS A C 1
ATOM 1680 O O . LYS B 1 81 ? 109.823 129.134 126.427 1.00 7.66 81 LYS A O 1
ATOM 1686 N N . VAL B 1 82 ? 111.488 129.902 125.109 1.00 7.49 82 VAL A N 1
ATOM 1687 C CA . VAL B 1 82 ? 112.421 128.815 125.391 1.00 7.49 82 VAL A CA 1
ATOM 1688 C C . VAL B 1 82 ? 113.561 129.371 126.231 1.00 7.49 82 VAL A C 1
ATOM 1689 O O . VAL B 1 82 ? 114.170 130.385 125.867 1.00 7.49 82 VAL A O 1
ATOM 1693 N N . THR B 1 83 ? 113.847 128.710 127.349 1.00 7.66 83 THR A N 1
ATOM 1694 C CA . THR B 1 83 ? 114.925 129.104 128.243 1.00 7.66 83 THR A CA 1
ATOM 1695 C C . THR B 1 83 ? 115.785 127.890 128.559 1.00 7.66 83 THR A C 1
ATOM 1696 O O . THR B 1 83 ? 115.263 126.800 128.811 1.00 7.66 83 THR A O 1
ATOM 1700 N N . LEU B 1 84 ? 117.100 128.084 128.544 1.00 8.02 84 LEU A N 1
ATOM 1701 C CA . LEU B 1 84 ? 118.055 127.034 128.866 1.00 8.02 84 LEU A CA 1
ATOM 1702 C C . LEU B 1 84 ? 119.022 127.558 129.913 1.00 8.02 84 LEU A C 1
ATOM 1703 O O . LEU B 1 84 ? 119.596 128.640 129.747 1.00 8.02 84 LEU A O 1
ATOM 1708 N N . GLY B 1 85 ? 119.199 126.797 130.990 1.00 8.50 85 GLY A N 1
ATOM 1709 C CA . GLY B 1 85 ? 120.099 127.211 132.051 1.00 8.50 85 GLY A CA 1
ATOM 1710 C C . GLY B 1 85 ? 119.650 128.452 132.789 1.00 8.50 85 GLY A C 1
ATOM 1711 O O . GLY B 1 85 ? 120.482 129.154 133.374 1.00 8.50 85 GLY A O 1
ATOM 1712 N N . GLY B 1 86 ? 118.348 128.744 132.777 1.00 8.78 86 GLY A N 1
ATOM 1713 C CA . GLY B 1 86 ? 117.813 129.890 133.476 1.00 8.78 86 GLY A CA 1
ATOM 1714 C C . GLY B 1 86 ? 117.805 131.185 132.693 1.00 8.78 86 GLY A C 1
ATOM 1715 O O . GLY B 1 86 ? 117.291 132.191 133.201 1.00 8.78 86 GLY A O 1
ATOM 1716 N N . LYS B 1 87 ? 118.355 131.205 131.481 1.00 8.49 87 LYS A N 1
ATOM 1717 C CA . LYS B 1 87 ? 118.383 132.398 130.649 1.00 8.49 87 LYS A CA 1
ATOM 1718 C C . LYS B 1 87 ? 117.595 132.160 129.368 1.00 8.49 87 LYS A C 1
ATOM 1719 O O . LYS B 1 87 ? 117.764 131.131 128.705 1.00 8.49 87 LYS A O 1
ATOM 1725 N N . THR B 1 88 ? 116.737 133.117 129.027 1.00 8.17 88 THR A N 1
ATOM 1726 C CA . THR B 1 88 ? 115.834 132.956 127.894 1.00 8.17 88 THR A CA 1
ATOM 1727 C C . THR B 1 88 ? 116.610 132.943 126.585 1.00 8.17 88 THR A C 1
ATOM 1728 O O . THR B 1 88 ? 117.471 133.796 126.348 1.00 8.17 88 THR A O 1
ATOM 1732 N N . LEU B 1 89 ? 116.299 131.970 125.730 1.00 8.22 89 LEU A N 1
ATOM 1733 C CA . LEU B 1 89 ? 116.923 131.876 124.420 1.00 8.22 89 LEU A CA 1
ATOM 1734 C C . LEU B 1 89 ? 116.172 132.735 123.408 1.00 8.22 89 LEU A C 1
ATOM 1735 O O . LEU B 1 89 ? 114.943 132.858 123.453 1.00 8.22 89 LEU A O 1
ATOM 1740 N N . ASN B 1 90 ? 116.925 133.329 122.488 1.00 9.48 90 ASN A N 1
ATOM 1741 C CA . ASN B 1 90 ? 116.357 134.172 121.447 1.00 9.48 90 ASN A CA 1
ATOM 1742 C C . ASN B 1 90 ? 117.098 133.906 120.146 1.00 9.48 90 ASN A C 1
ATOM 1743 O O . ASN B 1 90 ? 118.090 133.171 120.110 1.00 9.48 90 ASN A O 1
ATOM 1748 N N . THR B 1 91 ? 116.601 134.510 119.067 1.00 9.45 91 THR A N 1
ATOM 1749 C CA . THR B 1 91 ? 117.281 134.404 117.782 1.00 9.45 91 THR A CA 1
ATOM 1750 C C . THR B 1 91 ? 118.688 134.983 117.838 1.00 9.45 91 THR A C 1
ATOM 1751 O O . THR B 1 91 ? 119.534 134.602 117.021 1.00 9.45 91 THR A O 1
ATOM 1755 N N . THR B 1 92 ? 118.953 135.887 118.776 1.00 10.43 92 THR A N 1
ATOM 1756 C CA . THR B 1 92 ? 120.292 136.401 119.033 1.00 10.43 92 THR A CA 1
ATOM 1757 C C . THR B 1 92 ? 120.953 135.516 120.080 1.00 10.43 92 THR A C 1
ATOM 1758 O O . THR B 1 92 ? 120.352 135.224 121.118 1.00 10.43 92 THR A O 1
ATOM 1762 N N . ASP B 1 93 ? 122.183 135.096 119.805 1.00 9.65 93 ASP A N 1
ATOM 1763 C CA . ASP B 1 93 ? 122.812 134.058 120.607 1.00 9.65 93 ASP A CA 1
ATOM 1764 C C . ASP B 1 93 ? 123.121 134.557 122.018 1.00 9.65 93 ASP A C 1
ATOM 1765 O O . ASP B 1 93 ? 123.311 135.749 122.270 1.00 9.65 93 ASP A O 1
ATOM 1770 N N . THR B 1 94 ? 123.143 133.607 122.953 1.00 9.54 94 THR A N 1
ATOM 1771 C CA . THR B 1 94 ? 123.517 133.847 124.337 1.00 9.54 94 THR A CA 1
ATOM 1772 C C . THR B 1 94 ? 124.647 132.900 124.707 1.00 9.54 94 THR A C 1
ATOM 1773 O O . THR B 1 94 ? 124.664 131.739 124.289 1.00 9.54 94 THR A O 1
ATOM 1777 N N . GLU B 1 95 ? 125.589 133.401 125.499 1.00 10.34 95 GLU A N 1
ATOM 1778 C CA . GLU B 1 95 ? 126.819 132.684 125.808 1.00 10.34 95 GLU A CA 1
ATOM 1779 C C . GLU B 1 95 ? 126.732 132.069 127.199 1.00 10.34 95 GLU A C 1
ATOM 1780 O O . GLU B 1 95 ? 126.312 132.731 128.152 1.00 10.34 95 GLU A O 1
ATOM 1786 N N . PHE B 1 96 ? 127.130 130.802 127.304 1.00 9.17 96 PHE A N 1
ATOM 1787 C CA . PHE B 1 96 ? 127.256 130.099 128.578 1.00 9.17 96 PHE A CA 1
ATOM 1788 C C . PHE B 1 96 ? 128.746 129.984 128.880 1.00 9.17 96 PHE A C 1
ATOM 1789 O O . PHE B 1 96 ? 129.471 129.245 128.211 1.00 9.17 96 PHE A O 1
ATOM 1797 N N . THR B 1 97 ? 129.201 130.721 129.890 1.00 10.73 97 THR A N 1
ATOM 1798 C CA . THR B 1 97 ? 130.617 130.729 130.227 1.00 10.73 97 THR A CA 1
ATOM 1799 C C . THR B 1 97 ? 131.041 129.362 130.753 1.00 10.73 97 THR A C 1
ATOM 1800 O O . THR B 1 97 ? 130.233 128.614 131.310 1.00 10.73 97 THR A O 1
ATOM 1804 N N . VAL B 1 98 ? 132.323 129.036 130.568 1.00 10.80 98 VAL A N 1
ATOM 1805 C CA . VAL B 1 98 ? 132.812 127.703 130.918 1.00 10.80 98 VAL A CA 1
ATOM 1806 C C . VAL B 1 98 ? 132.666 127.444 132.412 1.00 10.80 98 VAL A C 1
ATOM 1807 O O . VAL B 1 98 ? 132.248 126.357 132.829 1.00 10.80 98 VAL A O 1
ATOM 1811 N N . ASP B 1 99 ? 133.011 128.430 133.244 1.00 11.19 99 ASP A N 1
ATOM 1812 C CA . ASP B 1 99 ? 132.957 128.220 134.686 1.00 11.19 99 ASP A CA 1
ATOM 1813 C C . ASP B 1 99 ? 131.536 127.998 135.190 1.00 11.19 99 ASP A C 1
ATOM 1814 O O . ASP B 1 99 ? 131.361 127.469 136.293 1.00 11.19 99 ASP A O 1
ATOM 1819 N N . THR B 1 100 ? 130.525 128.389 134.415 1.00 10.25 100 THR A N 1
ATOM 1820 C CA . THR B 1 100 ? 129.136 128.176 134.798 1.00 10.25 100 THR A CA 1
ATOM 1821 C C . THR B 1 100 ? 128.573 126.854 134.295 1.00 10.25 100 THR A C 1
ATOM 1822 O O . THR B 1 100 ? 127.415 126.543 134.590 1.00 10.25 100 THR A O 1
ATOM 1826 N N . LEU B 1 101 ? 129.355 126.074 133.547 1.00 9.26 101 LEU A N 1
ATOM 1827 C CA . LEU B 1 101 ? 128.885 124.802 133.016 1.00 9.26 101 LEU A CA 1
ATOM 1828 C C . LEU B 1 101 ? 129.331 123.611 133.855 1.00 9.26 101 LEU A C 1
ATOM 1829 O O . LEU B 1 101 ? 128.675 122.566 133.812 1.00 9.26 101 LEU A O 1
ATOM 1834 N N . ASN B 1 102 ? 130.421 123.746 134.608 1.00 9.47 102 ASN A N 1
ATOM 1835 C CA . ASN B 1 102 ? 130.878 122.701 135.524 1.00 9.47 102 ASN A CA 1
ATOM 1836 C C . ASN B 1 102 ? 131.091 121.376 134.793 1.00 9.47 102 ASN A C 1
ATOM 1837 O O . ASN B 1 102 ? 130.465 120.360 135.097 1.00 9.47 102 ASN A O 1
ATOM 1842 N N . PHE B 1 103 ? 131.997 121.396 133.816 1.00 9.23 103 PHE A N 1
ATOM 1843 C CA . PHE B 1 103 ? 132.343 120.182 133.085 1.00 9.23 103 PHE A CA 1
ATOM 1844 C C . PHE B 1 103 ? 133.075 119.200 133.988 1.00 9.23 103 PHE A C 1
ATOM 1845 O O . PHE B 1 103 ? 134.095 119.546 134.597 1.00 9.23 103 PHE A O 1
ATOM 1853 N N . GLY B 1 104 ? 132.569 117.973 134.082 1.00 10.12 104 GLY A N 1
ATOM 1854 C CA . GLY B 1 104 ? 133.214 116.911 134.832 1.00 10.12 104 GLY A CA 1
ATOM 1855 C C . GLY B 1 104 ? 132.740 116.763 136.259 1.00 10.12 104 GLY A C 1
ATOM 1856 O O . GLY B 1 104 ? 133.041 115.741 136.889 1.00 10.12 104 GLY A O 1
ATOM 1857 N N . THR B 1 105 ? 132.011 117.744 136.798 1.00 10.62 105 THR A N 1
ATOM 1858 C CA . THR B 1 105 ? 131.553 117.656 138.179 1.00 10.62 105 THR A CA 1
ATOM 1859 C C . THR B 1 105 ? 130.527 116.548 138.383 1.00 10.62 105 THR A C 1
ATOM 1860 O O . THR B 1 105 ? 130.282 116.152 139.527 1.00 10.62 105 THR A O 1
ATOM 1864 N N . SER B 1 106 ? 129.922 116.046 137.306 1.00 9.92 106 SER A N 1
ATOM 1865 C CA . SER B 1 106 ? 128.950 114.963 137.419 1.00 9.92 106 SER A CA 1
ATOM 1866 C C . SER B 1 106 ? 129.604 113.594 137.542 1.00 9.92 106 SER A C 1
ATOM 1867 O O . SER B 1 106 ? 128.890 112.602 137.732 1.00 9.92 106 SER A O 1
ATOM 1870 N N . GLY B 1 107 ? 130.930 113.512 137.437 1.00 9.99 107 GLY A N 1
ATOM 1871 C CA . GLY B 1 107 ? 131.648 112.261 137.505 1.00 9.99 107 GLY A CA 1
ATOM 1872 C C . GLY B 1 107 ? 132.096 111.723 136.161 1.00 9.99 107 GLY A C 1
ATOM 1873 O O . GLY B 1 107 ? 132.939 110.819 136.123 1.00 9.99 107 GLY A O 1
ATOM 1874 N N . VAL B 1 108 ? 131.560 112.253 135.065 1.00 9.52 108 VAL A N 1
ATOM 1875 C CA . VAL B 1 108 ? 131.921 111.833 133.717 1.00 9.52 108 VAL A CA 1
ATOM 1876 C C . VAL B 1 108 ? 132.620 112.997 133.028 1.00 9.52 108 VAL A C 1
ATOM 1877 O O . VAL B 1 108 ? 132.113 114.125 133.026 1.00 9.52 108 VAL A O 1
ATOM 1881 N N . GLU B 1 109 ? 133.786 112.724 132.448 1.00 10.07 109 GLU A N 1
ATOM 1882 C CA . GLU B 1 109 ? 134.572 113.782 131.827 1.00 10.07 109 GLU A CA 1
ATOM 1883 C C . GLU B 1 109 ? 133.834 114.374 130.631 1.00 10.07 109 GLU A C 1
ATOM 1884 O O . GLU B 1 109 ? 133.180 113.661 129.865 1.00 10.07 109 GLU A O 1
ATOM 1890 N N . ASN B 1 110 ? 133.947 115.692 130.478 1.00 9.26 110 ASN A N 1
ATOM 1891 C CA . ASN B 1 110 ? 133.381 116.444 129.363 1.00 9.26 110 ASN A CA 1
ATOM 1892 C C . ASN B 1 110 ? 131.858 116.449 129.356 1.00 9.26 110 ASN A C 1
ATOM 1893 O O . ASN B 1 110 ? 131.251 116.672 128.302 1.00 9.26 110 ASN A O 1
ATOM 1898 N N . VAL B 1 111 ? 131.222 116.211 130.500 1.00 8.57 111 VAL A N 1
ATOM 1899 C CA . VAL B 1 111 ? 129.768 116.268 130.623 1.00 8.57 111 VAL A CA 1
ATOM 1900 C C . VAL B 1 111 ? 129.410 117.425 131.543 1.00 8.57 111 VAL A C 1
ATOM 1901 O O . VAL B 1 111 ? 129.886 117.494 132.683 1.00 8.57 111 VAL A O 1
ATOM 1905 N N . SER B 1 112 ? 128.566 118.328 131.052 1.00 8.58 112 SER A N 1
ATOM 1906 C CA . SER B 1 112 ? 128.247 119.540 131.787 1.00 8.58 112 SER A CA 1
ATOM 1907 C C . SER B 1 112 ? 127.252 119.260 132.908 1.00 8.58 112 SER A C 1
ATOM 1908 O O . SER B 1 112 ? 126.729 118.152 133.054 1.00 8.58 112 SER A O 1
ATOM 1911 N N . SER B 1 113 ? 127.001 120.290 133.710 1.00 9.38 113 SER A N 1
ATOM 1912 C CA . SER B 1 113 ? 126.015 120.199 134.773 1.00 9.38 113 SER A CA 1
ATOM 1913 C C . SER B 1 113 ? 124.604 120.199 134.193 1.00 9.38 113 SER A C 1
ATOM 1914 O O . SER B 1 113 ? 124.369 120.614 133.054 1.00 9.38 113 SER A O 1
ATOM 1917 N N . THR B 1 114 ? 123.656 119.722 134.993 1.00 8.71 114 THR A N 1
ATOM 1918 C CA . THR B 1 114 ? 122.270 119.658 134.554 1.00 8.71 114 THR A CA 1
ATOM 1919 C C . THR B 1 114 ? 121.758 121.055 134.234 1.00 8.71 114 THR A C 1
ATOM 1920 O O . THR B 1 114 ? 121.787 121.947 135.088 1.00 8.71 114 THR A O 1
ATOM 1924 N N . GLN B 1 115 ? 121.288 121.242 133.006 1.00 8.27 115 GLN A N 1
ATOM 1925 C CA . GLN B 1 115 ? 120.742 122.512 132.549 1.00 8.27 115 GLN A CA 1
ATOM 1926 C C . GLN B 1 115 ? 119.231 122.374 132.409 1.00 8.27 115 GLN A C 1
ATOM 1927 O O . GLN B 1 115 ? 118.748 121.417 131.794 1.00 8.27 115 GLN A O 1
ATOM 1933 N N . GLN B 1 116 ? 118.495 123.321 132.979 1.00 7.78 116 GLN A N 1
ATOM 1934 C CA . GLN B 1 116 ? 117.040 123.278 132.924 1.00 7.78 116 GLN A CA 1
ATOM 1935 C C . GLN B 1 116 ? 116.559 123.811 131.579 1.00 7.78 116 GLN A C 1
ATOM 1936 O O . GLN B 1 116 ? 116.802 124.975 131.242 1.00 7.78 116 GLN A O 1
ATOM 1942 N N . LEU B 1 117 ? 115.877 122.962 130.815 1.00 7.49 117 LEU A N 1
ATOM 1943 C CA . LEU B 1 117 ? 115.292 123.348 129.539 1.00 7.49 117 LEU A CA 1
ATOM 1944 C C . LEU B 1 117 ? 113.790 123.518 129.718 1.00 7.49 117 LEU A C 1
ATOM 1945 O O . LEU B 1 117 ? 113.118 122.616 130.229 1.00 7.49 117 LEU A O 1
ATOM 1950 N N . THR B 1 118 ? 113.271 124.670 129.301 1.00 7.37 118 THR A N 1
ATOM 1951 C CA . THR B 1 118 ? 111.883 125.029 129.556 1.00 7.37 118 THR A CA 1
ATOM 1952 C C . THR B 1 118 ? 111.225 125.519 128.277 1.00 7.37 118 THR A C 1
ATOM 1953 O O . THR B 1 118 ? 111.772 126.381 127.584 1.00 7.37 118 THR A O 1
ATOM 1957 N N . ILE B 1 119 ? 110.049 124.973 127.974 1.00 7.21 119 ILE A N 1
ATOM 1958 C CA . ILE B 1 119 ? 109.218 125.410 126.858 1.00 7.21 119 ILE A CA 1
ATOM 1959 C C . ILE B 1 119 ? 107.889 125.883 127.427 1.00 7.21 119 ILE A C 1
ATOM 1960 O O . ILE B 1 119 ? 107.230 125.145 128.171 1.00 7.21 119 ILE A O 1
ATOM 1965 N N . HIS B 1 120 ? 107.490 127.104 127.077 1.00 7.63 120 HIS A N 1
ATOM 1966 C CA . HIS B 1 120 ? 106.273 127.710 127.601 1.00 7.63 120 HIS A CA 1
ATOM 1967 C C . HIS B 1 120 ? 105.561 128.449 126.479 1.00 7.63 120 HIS A C 1
ATOM 1968 O O . HIS B 1 120 ? 105.981 129.541 126.087 1.00 7.63 120 HIS A O 1
ATOM 1975 N N . ALA B 1 121 ? 104.482 127.853 125.965 1.00 7.31 121 ALA A N 1
ATOM 1976 C CA . ALA B 1 121 ? 103.650 128.485 124.941 1.00 7.31 121 ALA A CA 1
ATOM 1977 C C . ALA B 1 121 ? 102.605 129.333 125.657 1.00 7.31 121 ALA A C 1
ATOM 1978 O O . ALA B 1 121 ? 101.440 128.956 125.810 1.00 7.31 121 ALA A O 1
ATOM 1980 N N . ASP B 1 122 ? 103.038 130.509 126.099 1.00 8.20 122 ASP A N 1
ATOM 1981 C CA . ASP B 1 122 ? 102.239 131.344 126.993 1.00 8.20 122 ASP A CA 1
ATOM 1982 C C . ASP B 1 122 ? 101.300 132.238 126.191 1.00 8.20 122 ASP A C 1
ATOM 1983 O O . ASP B 1 122 ? 101.721 132.969 125.291 1.00 8.20 122 ASP A O 1
ATOM 1988 N N . THR B 1 123 ? 100.010 132.153 126.500 1.00 8.30 123 THR A N 1
ATOM 1989 C CA . THR B 1 123 ? 99.054 133.137 126.024 1.00 8.30 123 THR A CA 1
ATOM 1990 C C . THR B 1 123 ? 98.873 134.227 127.080 1.00 8.30 123 THR A C 1
ATOM 1991 O O . THR B 1 123 ? 99.089 134.012 128.276 1.00 8.30 123 THR A O 1
ATOM 1995 N N . GLN B 1 124 ? 98.475 135.412 126.625 1.00 9.59 124 GLN A N 1
ATOM 1996 C CA . GLN B 1 124 ? 98.278 136.530 127.537 1.00 9.59 124 GLN A CA 1
ATOM 1997 C C . GLN B 1 124 ? 96.920 136.420 128.218 1.00 9.59 124 GLN A C 1
ATOM 1998 O O . GLN B 1 124 ? 96.109 137.351 128.156 1.00 9.59 124 GLN A O 1
ATOM 2004 N N . GLY B 1 125 ? 96.665 135.291 128.869 1.00 9.06 125 GLY A N 1
ATOM 2005 C CA . GLY B 1 125 ? 95.363 135.079 129.488 1.00 9.06 125 GLY A CA 1
ATOM 2006 C C . GLY B 1 125 ? 94.226 135.083 128.491 1.00 9.06 125 GLY A C 1
ATOM 2007 O O . GLY B 1 125 ? 93.096 135.453 128.834 1.00 9.06 125 GLY A O 1
ATOM 2008 N N . THR B 1 126 ? 94.499 134.671 127.255 1.00 8.78 126 THR A N 1
ATOM 2009 C CA . THR B 1 126 ? 93.508 134.651 126.186 1.00 8.78 126 THR A CA 1
ATOM 2010 C C . THR B 1 126 ? 93.364 133.221 125.690 1.00 8.78 126 THR A C 1
ATOM 2011 O O . THR B 1 126 ? 94.361 132.578 125.346 1.00 8.78 126 THR A O 1
ATOM 2015 N N . ALA B 1 127 ? 92.133 132.729 125.649 1.00 8.12 127 ALA A N 1
ATOM 2016 C CA . ALA B 1 127 ? 91.900 131.346 125.268 1.00 8.12 127 ALA A CA 1
ATOM 2017 C C . ALA B 1 127 ? 92.125 131.168 123.768 1.00 8.12 127 ALA A C 1
ATOM 2018 O O . ALA B 1 127 ? 91.474 131.853 122.968 1.00 8.12 127 ALA A O 1
ATOM 2020 N N . PRO B 1 128 ? 93.023 130.279 123.348 1.00 7.88 128 PRO A N 1
ATOM 2021 C CA . PRO B 1 128 ? 93.140 129.984 121.917 1.00 7.88 128 PRO A CA 1
ATOM 2022 C C . PRO B 1 128 ? 91.918 129.242 121.405 1.00 7.88 128 PRO A C 1
ATOM 2023 O O . PRO B 1 128 ? 91.184 128.594 122.154 1.00 7.88 128 PRO A O 1
ATOM 2027 N N . GLU B 1 129 ? 91.702 129.351 120.099 1.00 8.90 129 GLU A N 1
ATOM 2028 C CA . GLU B 1 129 ? 90.549 128.725 119.478 1.00 8.90 129 GLU A CA 1
ATOM 2029 C C . GLU B 1 129 ? 90.685 127.203 119.515 1.00 8.90 129 GLU A C 1
ATOM 2030 O O . GLU B 1 129 ? 91.782 126.648 119.418 1.00 8.90 129 GLU A O 1
ATOM 2036 N N . ALA B 1 130 ? 89.544 126.535 119.652 1.00 8.65 130 ALA A N 1
ATOM 2037 C CA . ALA B 1 130 ? 89.531 125.085 119.797 1.00 8.65 130 ALA A CA 1
ATOM 2038 C C . ALA B 1 130 ? 90.159 124.414 118.582 1.00 8.65 130 ALA A C 1
ATOM 2039 O O . ALA B 1 130 ? 89.980 124.859 117.445 1.00 8.65 130 ALA A O 1
ATOM 2041 N N . GLY B 1 131 ? 90.895 123.343 118.831 1.00 8.15 131 GLY A N 1
ATOM 2042 C CA . GLY B 1 131 ? 91.576 122.599 117.800 1.00 8.15 131 GLY A CA 1
ATOM 2043 C C . GLY B 1 131 ? 92.897 122.079 118.318 1.00 8.15 131 GLY A C 1
ATOM 2044 O O . GLY B 1 131 ? 93.229 122.227 119.493 1.00 8.15 131 GLY A O 1
ATOM 2045 N N . ASN B 1 132 ? 93.662 121.460 117.424 1.00 7.80 132 ASN A N 1
ATOM 2046 C CA . ASN B 1 132 ? 94.973 120.917 117.752 1.00 7.80 132 ASN A CA 1
ATOM 2047 C C . ASN B 1 132 ? 96.062 121.760 117.101 1.00 7.80 132 ASN A C 1
ATOM 2048 O O . ASN B 1 132 ? 95.914 122.206 115.957 1.00 7.80 132 ASN A O 1
ATOM 2053 N N . TYR B 1 133 ? 97.140 121.995 117.841 1.00 7.08 133 TYR A N 1
ATOM 2054 C CA . TYR B 1 133 ? 98.206 122.896 117.430 1.00 7.08 133 TYR A CA 1
ATOM 2055 C C . TYR B 1 133 ? 99.494 122.115 117.218 1.00 7.08 133 TYR A C 1
ATOM 2056 O O . TYR B 1 133 ? 99.669 121.017 117.753 1.00 7.08 133 TYR A O 1
ATOM 2065 N N . GLN B 1 134 ? 100.399 122.692 116.428 1.00 6.84 134 GLN A N 1
ATOM 2066 C CA . GLN B 1 134 ? 101.692 122.077 116.172 1.00 6.84 134 GLN A CA 1
ATOM 2067 C C . GLN B 1 134 ? 102.730 123.166 115.940 1.00 6.84 134 GLN A C 1
ATOM 2068 O O . GLN B 1 134 ? 102.431 124.216 115.368 1.00 6.84 134 GLN A O 1
ATOM 2074 N N . GLY B 1 135 ? 103.953 122.898 116.392 1.00 6.78 135 GLY A N 1
ATOM 2075 C CA . GLY B 1 135 ? 105.057 123.821 116.231 1.00 6.78 135 GLY A CA 1
ATOM 2076 C C . GLY B 1 135 ? 106.371 123.070 116.248 1.00 6.78 135 GLY A C 1
ATOM 2077 O O . GLY B 1 135 ? 106.408 121.849 116.419 1.00 6.78 135 GLY A O 1
ATOM 2078 N N . ILE B 1 136 ? 107.460 123.811 116.065 1.00 7.52 136 ILE A N 1
ATOM 2079 C CA . ILE B 1 136 ? 108.800 123.236 116.026 1.00 7.52 136 ILE A CA 1
ATOM 2080 C C . ILE B 1 136 ? 109.763 124.165 116.753 1.00 7.52 136 ILE A C 1
ATOM 2081 O O . ILE B 1 136 ? 109.671 125.392 116.633 1.00 7.52 136 ILE A O 1
ATOM 2086 N N . ILE B 1 137 ? 110.688 123.574 117.504 1.00 7.55 137 ILE A N 1
ATOM 2087 C CA . ILE B 1 137 ? 111.747 124.300 118.197 1.00 7.55 137 ILE A CA 1
ATOM 2088 C C . ILE B 1 137 ? 113.074 123.875 117.586 1.00 7.55 137 ILE A C 1
ATOM 2089 O O . ILE B 1 137 ? 113.368 122.676 117.495 1.00 7.55 137 ILE A O 1
ATOM 2094 N N . SER B 1 138 ? 113.877 124.851 117.170 1.00 8.37 138 SER A N 1
ATOM 2095 C CA . SER B 1 138 ? 115.173 124.609 116.541 1.00 8.37 138 SER A CA 1
ATOM 2096 C C . SER B 1 138 ? 116.256 125.184 117.453 1.00 8.37 138 SER A C 1
ATOM 2097 O O . SER B 1 138 ? 116.611 126.357 117.368 1.00 8.37 138 SER A O 1
ATOM 2100 N N . LEU B 1 139 ? 116.779 124.335 118.332 1.00 8.34 139 LEU A N 1
ATOM 2101 C CA . LEU B 1 139 ? 117.763 124.754 119.328 1.00 8.34 139 LEU A CA 1
ATOM 2102 C C . LEU B 1 139 ? 119.160 124.575 118.748 1.00 8.34 139 LEU A C 1
ATOM 2103 O O . LEU B 1 139 ? 119.680 123.459 118.678 1.00 8.34 139 LEU A O 1
ATOM 2108 N N . ILE B 1 140 ? 119.774 125.677 118.332 1.00 8.95 140 ILE A N 1
ATOM 2109 C CA . ILE B 1 140 ? 121.145 125.673 117.839 1.00 8.95 140 ILE A CA 1
ATOM 2110 C C . ILE B 1 140 ? 122.088 125.777 119.027 1.00 8.95 140 ILE A C 1
ATOM 2111 O O . ILE B 1 140 ? 121.801 126.478 120.005 1.00 8.95 140 ILE A O 1
ATOM 2116 N N . MET B 1 141 ? 123.220 125.084 118.946 1.00 8.58 141 MET A N 1
ATOM 2117 C CA . MET B 1 141 ? 124.219 125.113 120.002 1.00 8.58 141 MET A CA 1
ATOM 2118 C C . MET B 1 141 ? 125.603 125.044 119.373 1.00 8.58 141 MET A C 1
ATOM 2119 O O . MET B 1 141 ? 125.878 124.161 118.559 1.00 8.58 141 MET A O 1
ATOM 2124 N N . THR B 1 142 ? 126.466 125.980 119.762 1.00 9.46 142 THR A N 1
ATOM 2125 C CA . THR B 1 142 ? 127.805 126.076 119.199 1.00 9.46 142 THR A CA 1
ATOM 2126 C C . THR B 1 142 ? 128.782 126.363 120.329 1.00 9.46 142 THR A C 1
ATOM 2127 O O . THR B 1 142 ? 128.467 127.103 121.260 1.00 9.46 142 THR A O 1
ATOM 2131 N N . GLN B 1 143 ? 130.064 126.019 120.093 1.00 9.79 143 GLN A N 1
ATOM 2132 C CA . GLN B 1 143 ? 131.142 126.397 121.022 1.00 9.79 143 GLN A CA 1
ATOM 2133 C C . GLN B 1 143 ? 131.596 127.825 120.754 1.00 9.79 143 GLN A C 1
ATOM 2134 O O . GLN B 1 143 ? 131.578 128.291 119.612 1.00 9.79 143 GLN A O 1
ATOM 2140 N N . LYS B 1 144 ? 132.010 128.519 121.815 1.00 11.98 144 LYS A N 1
ATOM 2141 C CA . LYS B 1 144 ? 132.462 129.899 121.729 1.00 11.98 144 LYS A CA 1
ATOM 2142 C C . LYS B 1 144 ? 133.839 130.022 122.365 1.00 11.98 144 LYS A C 1
ATOM 2143 O O . LYS B 1 144 ? 134.141 129.341 123.350 1.00 11.98 144 LYS A O 1
ATOM 2149 N N . THR B 1 145 ? 134.667 130.893 121.797 1.00 14.44 145 THR A N 1
ATOM 2150 C CA . THR B 1 145 ? 136.013 131.121 122.315 1.00 14.44 145 THR A CA 1
ATOM 2151 C C . THR B 1 145 ? 135.962 131.613 123.758 1.00 14.44 145 THR A C 1
ATOM 2152 O O . THR B 1 145 ? 136.000 132.817 124.016 1.00 14.44 145 THR A O 1
ATOM 2157 N N . VAL C 1 1 ? 86.405 105.530 94.423 1.00 16.09 1 VAL B N 1
ATOM 2158 C CA . VAL C 1 1 ? 85.882 105.760 95.800 1.00 16.09 1 VAL B CA 1
ATOM 2159 C C . VAL C 1 1 ? 86.829 106.675 96.561 1.00 16.09 1 VAL B C 1
ATOM 2160 O O . VAL C 1 1 ? 87.771 107.229 95.992 1.00 16.09 1 VAL B O 1
ATOM 2164 N N . GLU C 1 2 ? 86.569 106.824 97.855 1.00 12.96 2 GLU B N 1
ATOM 2165 C CA . GLU C 1 2 ? 87.413 107.613 98.734 1.00 12.96 2 GLU B CA 1
ATOM 2166 C C . GLU C 1 2 ? 88.018 106.729 99.821 1.00 12.96 2 GLU B C 1
ATOM 2167 O O . GLU C 1 2 ? 87.435 105.726 100.240 1.00 12.96 2 GLU B O 1
ATOM 2173 N N . LYS C 1 3 ? 89.211 107.111 100.267 1.00 11.42 3 LYS B N 1
ATOM 2174 C CA . LYS C 1 3 ? 89.910 106.415 101.342 1.00 11.42 3 LYS B CA 1
ATOM 2175 C C . LYS C 1 3 ? 90.228 104.971 100.955 1.00 11.42 3 LYS B C 1
ATOM 2176 O O . LYS C 1 3 ? 89.771 104.009 101.575 1.00 11.42 3 LYS B O 1
ATOM 2182 N N . ASN C 1 4 ? 91.029 104.834 99.900 1.00 12.81 4 ASN B N 1
ATOM 2183 C CA . ASN C 1 4 ? 91.571 103.537 99.515 1.00 12.81 4 ASN B CA 1
ATOM 2184 C C . ASN C 1 4 ? 92.829 103.262 100.329 1.00 12.81 4 ASN B C 1
ATOM 2185 O O . ASN C 1 4 ? 93.749 104.089 100.356 1.00 12.81 4 ASN B O 1
ATOM 2190 N N . ILE C 1 5 ? 92.872 102.108 100.989 1.00 10.66 5 ILE B N 1
ATOM 2191 C CA . ILE C 1 5 ? 93.984 101.721 101.849 1.00 10.66 5 ILE B CA 1
ATOM 2192 C C . ILE C 1 5 ? 94.588 100.438 101.300 1.00 10.66 5 ILE B C 1
ATOM 2193 O O . ILE C 1 5 ? 93.869 99.464 101.047 1.00 10.66 5 ILE B O 1
ATOM 2198 N N . THR C 1 6 ? 95.907 100.437 101.117 1.00 10.20 6 THR B N 1
ATOM 2199 C CA . THR C 1 6 ? 96.626 99.262 100.648 1.00 10.20 6 THR B CA 1
ATOM 2200 C C . THR C 1 6 ? 97.211 98.520 101.841 1.00 10.20 6 THR B C 1
ATOM 2201 O O . THR C 1 6 ? 97.896 99.118 102.676 1.00 10.20 6 THR B O 1
ATOM 2205 N N . VAL C 1 7 ? 96.943 97.220 101.914 1.00 9.62 7 VAL B N 1
ATOM 2206 C CA . VAL C 1 7 ? 97.379 96.377 103.021 1.00 9.62 7 VAL B CA 1
ATOM 2207 C C . VAL C 1 7 ? 98.476 95.453 102.515 1.00 9.62 7 VAL B C 1
ATOM 2208 O O . VAL C 1 7 ? 98.333 94.829 101.456 1.00 9.62 7 VAL B O 1
ATOM 2212 N N . ARG C 1 8 ? 99.570 95.368 103.269 1.00 9.76 8 ARG B N 1
ATOM 2213 C CA . ARG C 1 8 ? 100.703 94.524 102.921 1.00 9.76 8 ARG B CA 1
ATOM 2214 C C . ARG C 1 8 ? 101.094 93.685 104.127 1.00 9.76 8 ARG B C 1
ATOM 2215 O O . ARG C 1 8 ? 100.903 94.086 105.277 1.00 9.76 8 ARG B O 1
ATOM 2223 N N . ALA C 1 9 ? 101.641 92.504 103.851 1.00 9.58 9 ALA B N 1
ATOM 2224 C CA . ALA C 1 9 ? 102.047 91.597 104.915 1.00 9.58 9 ALA B CA 1
ATOM 2225 C C . ALA C 1 9 ? 103.072 90.614 104.371 1.00 9.58 9 ALA B C 1
ATOM 2226 O O . ALA C 1 9 ? 102.961 90.147 103.234 1.00 9.58 9 ALA B O 1
ATOM 2228 N N . SER C 1 10 ? 104.066 90.310 105.198 1.00 9.77 10 SER B N 1
ATOM 2229 C CA . SER C 1 10 ? 105.079 89.310 104.893 1.00 9.77 10 SER B CA 1
ATOM 2230 C C . SER C 1 10 ? 104.925 88.152 105.871 1.00 9.77 10 SER B C 1
ATOM 2231 O O . SER C 1 10 ? 104.932 88.359 107.088 1.00 9.77 10 SER B O 1
ATOM 2234 N N . VAL C 1 11 ? 104.789 86.941 105.338 1.00 9.75 11 VAL B N 1
ATOM 2235 C CA . VAL C 1 11 ? 104.444 85.762 106.123 1.00 9.75 11 VAL B CA 1
ATOM 2236 C C . VAL C 1 11 ? 105.601 84.775 106.078 1.00 9.75 11 VAL B C 1
ATOM 2237 O O . VAL C 1 11 ? 106.030 84.357 104.996 1.00 9.75 11 VAL B O 1
ATOM 2241 N N . ASP C 1 12 ? 106.104 84.408 107.256 1.00 9.83 12 ASP B N 1
ATOM 2242 C CA . ASP C 1 12 ? 107.036 83.301 107.403 1.00 9.83 12 ASP B CA 1
ATOM 2243 C C . ASP C 1 12 ? 106.395 82.263 108.311 1.00 9.83 12 ASP B C 1
ATOM 2244 O O . ASP C 1 12 ? 106.432 82.423 109.539 1.00 9.83 12 ASP B O 1
ATOM 2249 N N . PRO C 1 13 ? 105.797 81.197 107.771 1.00 9.70 13 PRO B N 1
ATOM 2250 C CA . PRO C 1 13 ? 105.015 80.292 108.626 1.00 9.70 13 PRO B CA 1
ATOM 2251 C C . PRO C 1 13 ? 105.820 79.632 109.732 1.00 9.70 13 PRO B C 1
ATOM 2252 O O . PRO C 1 13 ? 105.238 79.227 110.745 1.00 9.70 13 PRO B O 1
ATOM 2256 N N . LYS C 1 14 ? 107.139 79.510 109.575 1.00 9.17 14 LYS B N 1
ATOM 2257 C CA . LYS C 1 14 ? 107.923 78.747 110.541 1.00 9.17 14 LYS B CA 1
ATOM 2258 C C . LYS C 1 14 ? 108.409 79.599 111.707 1.00 9.17 14 LYS B C 1
ATOM 2259 O O . LYS C 1 14 ? 108.336 79.154 112.859 1.00 9.17 14 LYS B O 1
ATOM 2265 N N . LEU C 1 15 ? 108.902 80.807 111.446 1.00 8.98 15 LEU B N 1
ATOM 2266 C CA . LEU C 1 15 ? 109.497 81.619 112.497 1.00 8.98 15 LEU B CA 1
ATOM 2267 C C . LEU C 1 15 ? 109.069 83.070 112.348 1.00 8.98 15 LEU B C 1
ATOM 2268 O O . LEU C 1 15 ? 108.808 83.549 111.244 1.00 8.98 15 LEU B O 1
ATOM 2273 N N . ASP C 1 16 ? 109.010 83.761 113.486 1.00 8.69 16 ASP B N 1
ATOM 2274 C CA . ASP C 1 16 ? 108.794 85.201 113.530 1.00 8.69 16 ASP B CA 1
ATOM 2275 C C . ASP C 1 16 ? 109.424 85.747 114.802 1.00 8.69 16 ASP B C 1
ATOM 2276 O O . ASP C 1 16 ? 109.366 85.126 115.865 1.00 8.69 16 ASP B O 1
ATOM 2281 N N . LEU C 1 17 ? 110.029 86.924 114.680 1.00 7.89 17 LEU B N 1
ATOM 2282 C CA . LEU C 1 17 ? 110.660 87.612 115.799 1.00 7.89 17 LEU B CA 1
ATOM 2283 C C . LEU C 1 17 ? 109.865 88.875 116.102 1.00 7.89 17 LEU B C 1
ATOM 2284 O O . LEU C 1 17 ? 109.816 89.794 115.278 1.00 7.89 17 LEU B O 1
ATOM 2289 N N . LEU C 1 18 ? 109.250 88.914 117.280 1.00 7.67 18 LEU B N 1
ATOM 2290 C CA . LEU C 1 18 ? 108.393 90.015 117.690 1.00 7.67 18 LEU B CA 1
ATOM 2291 C C . LEU C 1 18 ? 108.828 90.503 119.064 1.00 7.67 18 LEU B C 1
ATOM 2292 O O . LEU C 1 18 ? 109.548 89.816 119.794 1.00 7.67 18 LEU B O 1
ATOM 2297 N N . GLN C 1 19 ? 108.384 91.707 119.416 1.00 7.57 19 GLN B N 1
ATOM 2298 C CA . GLN C 1 19 ? 108.702 92.264 120.720 1.00 7.57 19 GLN B CA 1
ATOM 2299 C C . GLN C 1 19 ? 107.981 91.494 121.821 1.00 7.57 19 GLN B C 1
ATOM 2300 O O . GLN C 1 19 ? 106.980 90.809 121.590 1.00 7.57 19 GLN B O 1
ATOM 2306 N N . ALA C 1 20 ? 108.511 91.611 123.042 1.00 7.71 20 ALA B N 1
ATOM 2307 C CA . ALA C 1 20 ? 107.935 90.889 124.170 1.00 7.71 20 ALA B CA 1
ATOM 2308 C C . ALA C 1 20 ? 106.492 91.304 124.431 1.00 7.71 20 ALA B C 1
ATOM 2309 O O . ALA C 1 20 ? 105.722 90.533 125.011 1.00 7.71 20 ALA B O 1
ATOM 2311 N N . ASP C 1 21 ? 106.110 92.512 124.013 1.00 7.95 21 ASP B N 1
ATOM 2312 C CA . ASP C 1 21 ? 104.750 92.992 124.234 1.00 7.95 21 ASP B CA 1
ATOM 2313 C C . ASP C 1 21 ? 103.785 92.569 123.135 1.00 7.95 21 ASP B C 1
ATOM 2314 O O . ASP C 1 21 ? 102.605 92.936 123.201 1.00 7.95 21 ASP B O 1
ATOM 2319 N N . GLY C 1 22 ? 104.245 91.818 122.134 1.00 7.77 22 GLY B N 1
ATOM 2320 C CA . GLY C 1 22 ? 103.394 91.333 121.072 1.00 7.77 22 GLY B CA 1
ATOM 2321 C C . GLY C 1 22 ? 103.474 92.116 119.778 1.00 7.77 22 GLY B C 1
ATOM 2322 O O . GLY C 1 22 ? 103.064 91.600 118.734 1.00 7.77 22 GLY B O 1
ATOM 2323 N N . THR C 1 23 ? 103.989 93.341 119.815 1.00 7.79 23 THR B N 1
ATOM 2324 C CA . THR C 1 23 ? 104.094 94.141 118.606 1.00 7.79 23 THR B CA 1
ATOM 2325 C C . THR C 1 23 ? 105.321 93.730 117.794 1.00 7.79 23 THR B C 1
ATOM 2326 O O . THR C 1 23 ? 106.244 93.081 118.293 1.00 7.79 23 THR B O 1
ATOM 2330 N N . SER C 1 24 ? 105.318 94.119 116.523 1.00 7.82 24 SER B N 1
ATOM 2331 C CA . SER C 1 24 ? 106.413 93.777 115.631 1.00 7.82 24 SER B CA 1
ATOM 2332 C C . SER C 1 24 ? 107.647 94.621 115.938 1.00 7.82 24 SER B C 1
ATOM 2333 O O . SER C 1 24 ? 107.567 95.695 116.540 1.00 7.82 24 SER B O 1
ATOM 2336 N N . LEU C 1 25 ? 108.802 94.117 115.514 1.00 7.67 25 LEU B N 1
ATOM 2337 C CA . LEU C 1 25 ? 110.043 94.841 115.720 1.00 7.67 25 LEU B CA 1
ATOM 2338 C C . LEU C 1 25 ? 110.005 96.163 114.954 1.00 7.67 25 LEU B C 1
ATOM 2339 O O . LEU C 1 25 ? 109.396 96.252 113.885 1.00 7.67 25 LEU B O 1
ATOM 2344 N N . PRO C 1 26 ? 110.643 97.206 115.479 1.00 7.57 26 PRO B N 1
ATOM 2345 C CA . PRO C 1 26 ? 110.662 98.483 114.755 1.00 7.57 26 PRO B CA 1
ATOM 2346 C C . PRO C 1 26 ? 111.337 98.336 113.401 1.00 7.57 26 PRO B C 1
ATOM 2347 O O . PRO C 1 26 ? 112.334 97.627 113.254 1.00 7.57 26 PRO B O 1
ATOM 2351 N N . ASP C 1 27 ? 110.780 99.020 112.402 1.00 8.17 27 ASP B N 1
ATOM 2352 C CA . ASP C 1 27 ? 111.354 98.996 111.064 1.00 8.17 27 ASP B CA 1
ATOM 2353 C C . ASP C 1 27 ? 112.590 99.877 110.950 1.00 8.17 27 ASP B C 1
ATOM 2354 O O . ASP C 1 27 ? 113.374 99.704 110.008 1.00 8.17 27 ASP B O 1
ATOM 2359 N N . SER C 1 28 ? 112.779 100.813 111.878 1.00 7.57 28 SER B N 1
ATOM 2360 C CA . SER C 1 28 ? 113.927 101.706 111.872 1.00 7.57 28 SER B CA 1
ATOM 2361 C C . SER C 1 28 ? 114.302 102.034 113.307 1.00 7.57 28 SER B C 1
ATOM 2362 O O . SER C 1 28 ? 113.446 102.035 114.195 1.00 7.57 28 SER B O 1
ATOM 2365 N N . ILE C 1 29 ? 115.586 102.312 113.532 1.00 7.43 29 ILE B N 1
ATOM 2366 C CA . ILE C 1 29 ? 116.084 102.703 114.842 1.00 7.43 29 ILE B CA 1
ATOM 2367 C C . ILE C 1 29 ? 117.026 103.886 114.676 1.00 7.43 29 ILE B C 1
ATOM 2368 O O . ILE C 1 29 ? 117.554 104.136 113.588 1.00 7.43 29 ILE B O 1
ATOM 2373 N N . ALA C 1 30 ? 117.230 104.618 115.766 1.00 7.40 30 ALA B N 1
ATOM 2374 C CA . ALA C 1 30 ? 118.113 105.776 115.790 1.00 7.40 30 ALA B CA 1
ATOM 2375 C C . ALA C 1 30 ? 119.130 105.612 116.912 1.00 7.40 30 ALA B C 1
ATOM 2376 O O . ALA C 1 30 ? 118.772 105.205 118.021 1.00 7.40 30 ALA B O 1
ATOM 2378 N N . LEU C 1 31 ? 120.386 105.927 116.619 1.00 7.32 31 LEU B N 1
ATOM 2379 C CA . LEU C 1 31 ? 121.457 105.847 117.599 1.00 7.32 31 LEU B CA 1
ATOM 2380 C C . LEU C 1 31 ? 121.793 107.232 118.133 1.00 7.32 31 LEU B C 1
ATOM 2381 O O . LEU C 1 31 ? 121.643 108.242 117.442 1.00 7.32 31 LEU B O 1
ATOM 2386 N N . THR C 1 32 ? 122.247 107.271 119.384 1.00 7.17 32 THR B N 1
ATOM 2387 C CA . THR C 1 32 ? 122.541 108.516 120.084 1.00 7.17 32 THR B CA 1
ATOM 2388 C C . THR C 1 32 ? 124.051 108.684 120.193 1.00 7.17 32 THR B C 1
ATOM 2389 O O . THR C 1 32 ? 124.735 107.825 120.760 1.00 7.17 32 THR B O 1
ATOM 2393 N N . TYR C 1 33 ? 124.561 109.788 119.654 1.00 7.26 33 TYR B N 1
ATOM 2394 C CA . TYR C 1 33 ? 125.976 110.100 119.758 1.00 7.26 33 TYR B CA 1
ATOM 2395 C C . TYR C 1 33 ? 126.249 110.918 121.017 1.00 7.26 33 TYR B C 1
ATOM 2396 O O . TYR C 1 33 ? 125.404 111.681 121.493 1.00 7.26 33 TYR B O 1
ATOM 2405 N N . SER C 1 34 ? 127.458 110.752 121.553 1.00 7.28 34 SER B N 1
ATOM 2406 C CA . SER C 1 34 ? 127.877 111.490 122.745 1.00 7.28 34 SER B CA 1
ATOM 2407 C C . SER C 1 34 ? 129.317 111.938 122.518 1.00 7.28 34 SER B C 1
ATOM 2408 O O . SER C 1 34 ? 130.237 111.116 122.540 1.00 7.28 34 SER B O 1
ATOM 2411 N N . SER C 1 35 ? 129.501 113.242 122.301 1.00 7.68 35 SER B N 1
ATOM 2412 C CA . SER C 1 35 ? 130.829 113.769 122.006 1.00 7.68 35 SER B CA 1
ATOM 2413 C C . SER C 1 35 ? 131.790 113.619 123.177 1.00 7.68 35 SER B C 1
ATOM 2414 O O . SER C 1 35 ? 133.006 113.594 122.960 1.00 7.68 35 SER B O 1
ATOM 2417 N N . ALA C 1 36 ? 131.281 113.522 124.407 1.00 8.21 36 ALA B N 1
ATOM 2418 C CA . ALA C 1 36 ? 132.167 113.369 125.556 1.00 8.21 36 ALA B CA 1
ATOM 2419 C C . ALA C 1 36 ? 132.956 112.070 125.469 1.00 8.21 36 ALA B C 1
ATOM 2420 O O . ALA C 1 36 ? 134.169 112.053 125.715 1.00 8.21 36 ALA B O 1
ATOM 2422 N N . SER C 1 37 ? 132.287 110.970 125.126 1.00 7.66 37 SER B N 1
ATOM 2423 C CA . SER C 1 37 ? 132.954 109.682 124.974 1.00 7.66 37 SER B CA 1
ATOM 2424 C C . SER C 1 37 ? 133.348 109.383 123.536 1.00 7.66 37 SER B C 1
ATOM 2425 O O . SER C 1 37 ? 134.070 108.409 123.297 1.00 7.66 37 SER B O 1
ATOM 2428 N N . ASN C 1 38 ? 132.898 110.191 122.578 1.00 7.89 38 ASN B N 1
ATOM 2429 C CA . ASN C 1 38 ? 133.216 109.987 121.166 1.00 7.89 38 ASN B CA 1
ATOM 2430 C C . ASN C 1 38 ? 132.832 108.578 120.721 1.00 7.89 38 ASN B C 1
ATOM 2431 O O . ASN C 1 38 ? 133.569 107.898 120.006 1.00 7.89 38 ASN B O 1
ATOM 2436 N N . ASN C 1 39 ? 131.654 108.138 121.161 1.00 7.65 39 ASN B N 1
ATOM 2437 C CA . ASN C 1 39 ? 131.166 106.808 120.828 1.00 7.65 39 ASN B CA 1
ATOM 2438 C C . ASN C 1 39 ? 129.646 106.804 120.888 1.00 7.65 39 ASN B C 1
ATOM 2439 O O . ASN C 1 39 ? 129.028 107.655 121.533 1.00 7.65 39 ASN B O 1
ATOM 2444 N N . PHE C 1 40 ? 129.051 105.833 120.200 1.00 7.30 40 PHE B N 1
ATOM 2445 C CA . PHE C 1 40 ? 127.604 105.679 120.195 1.00 7.30 40 PHE B CA 1
ATOM 2446 C C . PHE C 1 40 ? 127.144 104.888 121.414 1.00 7.30 40 PHE B C 1
ATOM 2447 O O . PHE C 1 40 ? 127.901 104.108 121.998 1.00 7.30 40 PHE B O 1
ATOM 2455 N N . GLU C 1 41 ? 125.887 105.099 121.791 1.00 7.40 41 GLU B N 1
ATOM 2456 C CA . GLU C 1 41 ? 125.293 104.390 122.914 1.00 7.40 41 GLU B CA 1
ATOM 2457 C C . GLU C 1 41 ? 124.721 103.055 122.459 1.00 7.40 41 GLU B C 1
ATOM 2458 O O . GLU C 1 41 ? 124.423 102.850 121.279 1.00 7.40 41 GLU B O 1
ATOM 2464 N N . VAL C 1 42 ? 124.571 102.140 123.417 1.00 7.14 42 VAL B N 1
ATOM 2465 C CA . VAL C 1 42 ? 124.070 100.806 123.113 1.00 7.14 42 VAL B CA 1
ATOM 2466 C C . VAL C 1 42 ? 122.550 100.835 123.028 1.00 7.14 42 VAL B C 1
ATOM 2467 O O . VAL C 1 42 ? 121.866 101.323 123.938 1.00 7.14 42 VAL B O 1
ATOM 2471 N N . TYR C 1 43 ? 122.016 100.310 121.932 1.00 7.07 43 TYR B N 1
ATOM 2472 C CA . TYR C 1 43 ? 120.579 100.213 121.719 1.00 7.07 43 TYR B CA 1
ATOM 2473 C C . TYR C 1 43 ? 120.124 98.793 122.026 1.00 7.07 43 TYR B C 1
ATOM 2474 O O . TYR C 1 43 ? 120.654 97.832 121.461 1.00 7.07 43 TYR B O 1
ATOM 2483 N N . SER C 1 44 ? 119.146 98.665 122.919 1.00 7.15 44 SER B N 1
ATOM 2484 C CA . SER C 1 44 ? 118.663 97.372 123.378 1.00 7.15 44 SER B CA 1
ATOM 2485 C C . SER C 1 44 ? 117.156 97.283 123.180 1.00 7.15 44 SER B C 1
ATOM 2486 O O . SER C 1 44 ? 116.440 98.272 123.353 1.00 7.15 44 SER B O 1
ATOM 2489 N N . LEU C 1 45 ? 116.683 96.090 122.820 1.00 7.43 45 LEU B N 1
ATOM 2490 C CA . LEU C 1 45 ? 115.268 95.844 122.574 1.00 7.43 45 LEU B CA 1
ATOM 2491 C C . LEU C 1 45 ? 114.911 94.448 123.057 1.00 7.43 45 LEU B C 1
ATOM 2492 O O . LEU C 1 45 ? 115.718 93.521 122.939 1.00 7.43 45 LEU B O 1
ATOM 2497 N N . ASN C 1 46 ? 113.704 94.301 123.600 1.00 7.72 46 ASN B N 1
ATOM 2498 C CA . ASN C 1 46 ? 113.215 92.999 124.036 1.00 7.72 46 ASN B CA 1
ATOM 2499 C C . ASN C 1 46 ? 112.468 92.322 122.896 1.00 7.72 46 ASN B C 1
ATOM 2500 O O . ASN C 1 46 ? 111.577 92.920 122.286 1.00 7.72 46 ASN B O 1
ATOM 2505 N N . THR C 1 47 ? 112.831 91.074 122.611 1.00 7.52 47 THR B N 1
ATOM 2506 C CA . THR C 1 47 ? 112.245 90.325 121.510 1.00 7.52 47 THR B CA 1
ATOM 2507 C C . THR C 1 47 ? 111.910 88.912 121.969 1.00 7.52 47 THR B C 1
ATOM 2508 O O . THR C 1 47 ? 112.514 88.378 122.902 1.00 7.52 47 THR B O 1
ATOM 2512 N N . ALA C 1 48 ? 110.932 88.311 121.292 1.00 7.75 48 ALA B N 1
ATOM 2513 C CA . ALA C 1 48 ? 110.499 86.950 121.583 1.00 7.75 48 ALA B CA 1
ATOM 2514 C C . ALA C 1 48 ? 110.373 86.185 120.276 1.00 7.75 48 ALA B C 1
ATOM 2515 O O . ALA C 1 48 ? 109.800 86.692 119.310 1.00 7.75 48 ALA B O 1
ATOM 2517 N N . ILE C 1 49 ? 110.907 84.968 120.253 1.00 8.51 49 ILE B N 1
ATOM 2518 C CA . ILE C 1 49 ? 110.898 84.147 119.049 1.00 8.51 49 ILE B CA 1
ATOM 2519 C C . ILE C 1 49 ? 109.614 83.328 119.007 1.00 8.51 49 ILE B C 1
ATOM 2520 O O . ILE C 1 49 ? 109.248 82.675 119.990 1.00 8.51 49 ILE B O 1
ATOM 2525 N N . HIS C 1 50 ? 108.935 83.359 117.866 1.00 8.27 50 HIS B N 1
ATOM 2526 C CA . HIS C 1 50 ? 107.745 82.555 117.625 1.00 8.27 50 HIS B CA 1
ATOM 2527 C C . HIS C 1 50 ? 108.103 81.410 116.687 1.00 8.27 50 HIS B C 1
ATOM 2528 O O . HIS C 1 50 ? 108.803 81.609 115.692 1.00 8.27 50 HIS B O 1
ATOM 2535 N N . THR C 1 51 ? 107.628 80.210 117.014 1.00 9.00 51 THR B N 1
ATOM 2536 C CA . THR C 1 51 ? 107.969 79.011 116.261 1.00 9.00 51 THR B CA 1
ATOM 2537 C C . THR C 1 51 ? 106.713 78.209 115.956 1.00 9.00 51 THR B C 1
ATOM 2538 O O . THR C 1 51 ? 105.755 78.202 116.732 1.00 9.00 51 THR B O 1
ATOM 2542 N N . ASN C 1 52 ? 106.731 77.531 114.806 1.00 9.82 52 ASN B N 1
ATOM 2543 C CA . ASN C 1 52 ? 105.627 76.651 114.442 1.00 9.82 52 ASN B CA 1
ATOM 2544 C C . ASN C 1 52 ? 105.554 75.442 115.366 1.00 9.82 52 ASN B C 1
ATOM 2545 O O . ASN C 1 52 ? 104.461 75.037 115.775 1.00 9.82 52 ASN B O 1
ATOM 2550 N N . ASP C 1 53 ? 106.703 74.857 115.701 1.00 10.58 53 ASP B N 1
ATOM 2551 C CA . ASP C 1 53 ? 106.782 73.733 116.624 1.00 10.58 53 ASP B CA 1
ATOM 2552 C C . ASP C 1 53 ? 107.807 74.057 117.702 1.00 10.58 53 ASP B C 1
ATOM 2553 O O . ASP C 1 53 ? 108.880 74.590 117.404 1.00 10.58 53 ASP B O 1
ATOM 2558 N N . LYS C 1 54 ? 107.468 73.746 118.954 1.00 10.23 54 LYS B N 1
ATOM 2559 C CA . LYS C 1 54 ? 108.342 74.067 120.076 1.00 10.23 54 LYS B CA 1
ATOM 2560 C C . LYS C 1 54 ? 109.429 73.025 120.298 1.00 10.23 54 LYS B C 1
ATOM 2561 O O . LYS C 1 54 ? 110.272 73.219 121.179 1.00 10.23 54 LYS B O 1
ATOM 2567 N N . SER C 1 55 ? 109.433 71.933 119.533 1.00 11.26 55 SER B N 1
ATOM 2568 C CA . SER C 1 55 ? 110.403 70.864 119.744 1.00 11.26 55 SER B CA 1
ATOM 2569 C C . SER C 1 55 ? 111.676 71.042 118.930 1.00 11.26 55 SER B C 1
ATOM 2570 O O . SER C 1 55 ? 112.555 70.175 118.999 1.00 11.26 55 SER B O 1
ATOM 2573 N N . LYS C 1 56 ? 111.801 72.127 118.166 1.00 11.12 56 LYS B N 1
ATOM 2574 C CA . LYS C 1 56 ? 112.946 72.341 117.290 1.00 11.12 56 LYS B CA 1
ATOM 2575 C C . LYS C 1 56 ? 113.619 73.656 117.652 1.00 11.12 56 LYS B C 1
ATOM 2576 O O . LYS C 1 56 ? 112.941 74.648 117.934 1.00 11.12 56 LYS B O 1
ATOM 2582 N N . GLY C 1 57 ? 114.950 73.659 117.635 1.00 10.64 57 GLY B N 1
ATOM 2583 C CA . GLY C 1 57 ? 115.702 74.841 118.001 1.00 10.64 57 GLY B CA 1
ATOM 2584 C C . GLY C 1 57 ? 115.713 75.887 116.903 1.00 10.64 57 GLY B C 1
ATOM 2585 O O . GLY C 1 57 ? 115.128 75.729 115.831 1.00 10.64 57 GLY B O 1
ATOM 2586 N N . VAL C 1 58 ? 116.407 76.988 117.187 1.00 9.25 58 VAL B N 1
ATOM 2587 C CA . VAL C 1 58 ? 116.473 78.137 116.295 1.00 9.25 58 VAL B CA 1
ATOM 2588 C C . VAL C 1 58 ? 117.934 78.505 116.071 1.00 9.25 58 VAL B C 1
ATOM 2589 O O . VAL C 1 58 ? 118.758 78.401 116.984 1.00 9.25 58 VAL B O 1
ATOM 2593 N N . VAL C 1 59 ? 118.248 78.931 114.850 1.00 9.54 59 VAL B N 1
ATOM 2594 C CA . VAL C 1 59 ? 119.579 79.392 114.478 1.00 9.54 59 VAL B CA 1
ATOM 2595 C C . VAL C 1 59 ? 119.458 80.792 113.892 1.00 9.54 59 VAL B C 1
ATOM 2596 O O . VAL C 1 59 ? 118.565 81.063 113.082 1.00 9.54 59 VAL B O 1
ATOM 2600 N N . VAL C 1 60 ? 120.364 81.678 114.300 1.00 9.01 60 VAL B N 1
ATOM 2601 C CA . VAL C 1 60 ? 120.325 83.084 113.910 1.00 9.01 60 VAL B CA 1
ATOM 2602 C C . VAL C 1 60 ? 121.663 83.456 113.286 1.00 9.01 60 VAL B C 1
ATOM 2603 O O . VAL C 1 60 ? 122.720 83.025 113.756 1.00 9.01 60 VAL B O 1
ATOM 2607 N N . LYS C 1 61 ? 121.610 84.255 112.224 1.00 9.63 61 LYS B N 1
ATOM 2608 C CA . LYS C 1 61 ? 122.812 84.709 111.539 1.00 9.63 61 LYS B CA 1
ATOM 2609 C C . LYS C 1 61 ? 122.495 85.997 110.794 1.00 9.63 61 LYS B C 1
ATOM 2610 O O . LYS C 1 61 ? 121.332 86.363 110.608 1.00 9.63 61 LYS B O 1
ATOM 2616 N N . LEU C 1 62 ? 123.550 86.690 110.376 1.00 8.90 62 LEU B N 1
ATOM 2617 C CA . LEU C 1 62 ? 123.429 87.924 109.612 1.00 8.90 62 LEU B CA 1
ATOM 2618 C C . LEU C 1 62 ? 123.818 87.671 108.161 1.00 8.90 62 LEU B C 1
ATOM 2619 O O . LEU C 1 62 ? 124.813 86.997 107.883 1.00 8.90 62 LEU B O 1
ATOM 2624 N N . SER C 1 63 ? 123.025 88.218 107.237 1.00 10.36 63 SER B N 1
ATOM 2625 C CA . SER C 1 63 ? 123.325 88.043 105.821 1.00 10.36 63 SER B CA 1
ATOM 2626 C C . SER C 1 63 ? 124.668 88.659 105.455 1.00 10.36 63 SER B C 1
ATOM 2627 O O . SER C 1 63 ? 125.432 88.066 104.687 1.00 10.36 63 SER B O 1
ATOM 2630 N N . ALA C 1 64 ? 124.971 89.841 105.988 1.00 9.10 64 ALA B N 1
ATOM 2631 C CA . ALA C 1 64 ? 126.254 90.484 105.751 1.00 9.10 64 ALA B CA 1
ATOM 2632 C C . ALA C 1 64 ? 126.622 91.294 106.984 1.00 9.10 64 ALA B C 1
ATOM 2633 O O . ALA C 1 64 ? 125.751 91.687 107.764 1.00 9.10 64 ALA B O 1
ATOM 2635 N N . SER C 1 65 ? 127.912 91.538 107.145 1.00 8.71 65 SER B N 1
ATOM 2636 C CA . SER C 1 65 ? 128.405 92.287 108.294 1.00 8.71 65 SER B CA 1
ATOM 2637 C C . SER C 1 65 ? 127.811 93.690 108.292 1.00 8.71 65 SER B C 1
ATOM 2638 O O . SER C 1 65 ? 128.195 94.505 107.444 1.00 8.71 65 SER B O 1
ATOM 2641 N N . PRO C 1 66 ? 126.893 94.023 109.201 1.00 8.48 66 PRO B N 1
ATOM 2642 C CA . PRO C 1 66 ? 126.297 95.363 109.178 1.00 8.48 66 PRO B CA 1
ATOM 2643 C C . PRO C 1 66 ? 127.323 96.437 109.505 1.00 8.48 66 PRO B C 1
ATOM 2644 O O . PRO C 1 66 ? 128.136 96.291 110.421 1.00 8.48 66 PRO B O 1
ATOM 2648 N N . VAL C 1 67 ? 127.276 97.523 108.737 1.00 8.46 67 VAL B N 1
ATOM 2649 C CA . VAL C 1 67 ? 128.202 98.637 108.894 1.00 8.46 67 VAL B CA 1
ATOM 2650 C C . VAL C 1 67 ? 127.414 99.935 108.806 1.00 8.46 67 VAL B C 1
ATOM 2651 O O . VAL C 1 67 ? 126.583 100.103 107.908 1.00 8.46 67 VAL B O 1
ATOM 2655 N N . LEU C 1 68 ? 127.676 100.851 109.735 1.00 7.98 68 LEU B N 1
ATOM 2656 C CA . LEU C 1 68 ? 127.065 102.178 109.713 1.00 7.98 68 LEU B CA 1
ATOM 2657 C C . LEU C 1 68 ? 127.986 103.111 108.936 1.00 7.98 68 LEU B C 1
ATOM 2658 O O . LEU C 1 68 ? 129.109 103.388 109.369 1.00 7.98 68 LEU B O 1
ATOM 2663 N N . SER C 1 69 ? 127.516 103.600 107.790 1.00 8.95 69 SER B N 1
ATOM 2664 C CA . SER C 1 69 ? 128.332 104.391 106.883 1.00 8.95 69 SER B CA 1
ATOM 2665 C C . SER C 1 69 ? 127.666 105.728 106.594 1.00 8.95 69 SER B C 1
ATOM 2666 O O . SER C 1 69 ? 126.436 105.832 106.547 1.00 8.95 69 SER B O 1
ATOM 2669 N N . ASN C 1 70 ? 128.494 106.750 106.398 1.00 9.51 70 ASN B N 1
ATOM 2670 C CA . ASN C 1 70 ? 127.994 108.078 106.067 1.00 9.51 70 ASN B CA 1
ATOM 2671 C C . ASN C 1 70 ? 127.381 108.071 104.673 1.00 9.51 70 ASN B C 1
ATOM 2672 O O . ASN C 1 70 ? 127.914 107.446 103.751 1.00 9.51 70 ASN B O 1
ATOM 2677 N N . ILE C 1 71 ? 126.250 108.766 104.519 1.00 10.22 71 ILE B N 1
ATOM 2678 C CA . ILE C 1 71 ? 125.600 108.834 103.218 1.00 10.22 71 ILE B CA 1
ATOM 2679 C C . ILE C 1 71 ? 126.398 109.674 102.228 1.00 10.22 71 ILE B C 1
ATOM 2680 O O . ILE C 1 71 ? 126.498 109.311 101.052 1.00 10.22 71 ILE B O 1
ATOM 2685 N N . MET C 1 72 ? 126.971 110.790 102.674 1.00 11.87 72 MET B N 1
ATOM 2686 C CA . MET C 1 72 ? 127.756 111.649 101.792 1.00 11.87 72 MET B CA 1
ATOM 2687 C C . MET C 1 72 ? 129.103 111.043 101.424 1.00 11.87 72 MET B C 1
ATOM 2688 O O . MET C 1 72 ? 129.495 111.093 100.253 1.00 11.87 72 MET B O 1
ATOM 2693 N N . LYS C 1 73 ? 129.816 110.475 102.396 1.00 11.72 73 LYS B N 1
ATOM 2694 C CA . LYS C 1 73 ? 131.161 109.943 102.177 1.00 11.72 73 LYS B CA 1
ATOM 2695 C C . LYS C 1 73 ? 131.229 108.531 102.737 1.00 11.72 73 LYS B C 1
ATOM 2696 O O . LYS C 1 73 ? 131.582 108.329 103.909 1.00 11.72 73 LYS B O 1
ATOM 2702 N N . PRO C 1 74 ? 130.904 107.517 101.929 1.00 12.45 74 PRO B N 1
ATOM 2703 C CA . PRO C 1 74 ? 130.917 106.137 102.443 1.00 12.45 74 PRO B CA 1
ATOM 2704 C C . PRO C 1 74 ? 132.279 105.672 102.928 1.00 12.45 74 PRO B C 1
ATOM 2705 O O . PRO C 1 74 ? 132.360 104.597 103.540 1.00 12.45 74 PRO B O 1
ATOM 2709 N N . ASN C 1 75 ? 133.349 106.430 102.677 1.00 13.04 75 ASN B N 1
ATOM 2710 C CA . ASN C 1 75 ? 134.662 106.054 103.184 1.00 13.04 75 ASN B CA 1
ATOM 2711 C C . ASN C 1 75 ? 134.711 106.057 104.707 1.00 13.04 75 ASN B C 1
ATOM 2712 O O . ASN C 1 75 ? 135.470 105.274 105.289 1.00 13.04 75 ASN B O 1
ATOM 2717 N N . SER C 1 76 ? 133.928 106.910 105.358 1.00 10.81 76 SER B N 1
ATOM 2718 C CA . SER C 1 76 ? 133.846 106.957 106.813 1.00 10.81 76 SER B CA 1
ATOM 2719 C C . SER C 1 76 ? 132.674 106.092 107.262 1.00 10.81 76 SER B C 1
ATOM 2720 O O . SER C 1 76 ? 131.527 106.361 106.891 1.00 10.81 76 SER B O 1
ATOM 2723 N N . GLN C 1 77 ? 132.964 105.064 108.054 1.00 9.36 77 GLN B N 1
ATOM 2724 C CA . GLN C 1 77 ? 131.931 104.127 108.474 1.00 9.36 77 GLN B CA 1
ATOM 2725 C C . GLN C 1 77 ? 132.308 103.536 109.822 1.00 9.36 77 GLN B C 1
ATOM 2726 O O . GLN C 1 77 ? 133.481 103.510 110.206 1.00 9.36 77 GLN B O 1
ATOM 2732 N N . ILE C 1 78 ? 131.291 103.060 110.534 1.00 8.25 78 ILE B N 1
ATOM 2733 C CA . ILE C 1 78 ? 131.455 102.481 111.865 1.00 8.25 78 ILE B CA 1
ATOM 2734 C C . ILE C 1 78 ? 130.858 101.077 111.876 1.00 8.25 78 ILE B C 1
ATOM 2735 O O . ILE C 1 78 ? 129.632 100.932 111.773 1.00 8.25 78 ILE B O 1
ATOM 2740 N N . PRO C 1 79 ? 131.664 100.020 111.992 1.00 8.60 79 PRO B N 1
ATOM 2741 C CA . PRO C 1 79 ? 131.088 98.676 112.091 1.00 8.60 79 PRO B CA 1
ATOM 2742 C C . PRO C 1 79 ? 130.172 98.555 113.300 1.00 8.60 79 PRO B C 1
ATOM 2743 O O . PRO C 1 79 ? 130.439 99.116 114.364 1.00 8.60 79 PRO B O 1
ATOM 2747 N N . MET C 1 80 ? 129.084 97.808 113.128 1.00 8.09 80 MET B N 1
ATOM 2748 C CA . MET C 1 80 ? 128.088 97.612 114.170 1.00 8.09 80 MET B CA 1
ATOM 2749 C C . MET C 1 80 ? 128.091 96.156 114.615 1.00 8.09 80 MET B C 1
ATOM 2750 O O . MET C 1 80 ? 128.125 95.246 113.778 1.00 8.09 80 MET B O 1
ATOM 2755 N N . LYS C 1 81 ? 128.054 95.941 115.928 1.00 8.09 81 LYS B N 1
ATOM 2756 C CA . LYS C 1 81 ? 128.033 94.604 116.509 1.00 8.09 81 LYS B CA 1
ATOM 2757 C C . LYS C 1 81 ? 126.621 94.298 116.991 1.00 8.09 81 LYS B C 1
ATOM 2758 O O . LYS C 1 81 ? 126.049 95.063 117.776 1.00 8.09 81 LYS B O 1
ATOM 2764 N N . VAL C 1 82 ? 126.066 93.182 116.527 1.00 7.76 82 VAL B N 1
ATOM 2765 C CA . VAL C 1 82 ? 124.712 92.760 116.862 1.00 7.76 82 VAL B CA 1
ATOM 2766 C C . VAL C 1 82 ? 124.801 91.508 117.721 1.00 7.76 82 VAL B C 1
ATOM 2767 O O . VAL C 1 82 ? 125.509 90.556 117.372 1.00 7.76 82 VAL B O 1
ATOM 2771 N N . THR C 1 83 ? 124.088 91.512 118.846 1.00 7.64 83 THR B N 1
ATOM 2772 C CA . THR C 1 83 ? 124.041 90.374 119.752 1.00 7.64 83 THR B CA 1
ATOM 2773 C C . THR C 1 83 ? 122.593 90.087 120.117 1.00 7.64 83 THR B C 1
ATOM 2774 O O . THR C 1 83 ? 121.835 91.002 120.448 1.00 7.64 83 THR B O 1
ATOM 2778 N N . LEU C 1 84 ? 122.215 88.812 120.057 1.00 7.93 84 LEU B N 1
ATOM 2779 C CA . LEU C 1 84 ? 120.868 88.372 120.396 1.00 7.93 84 LEU B CA 1
ATOM 2780 C C . LEU C 1 84 ? 120.959 87.257 121.424 1.00 7.93 84 LEU B C 1
ATOM 2781 O O . LEU C 1 84 ? 121.723 86.301 121.244 1.00 7.93 84 LEU B O 1
ATOM 2786 N N . GLY C 1 85 ? 120.183 87.377 122.497 1.00 8.14 85 GLY B N 1
ATOM 2787 C CA . GLY C 1 85 ? 120.189 86.363 123.536 1.00 8.14 85 GLY B CA 1
ATOM 2788 C C . GLY C 1 85 ? 121.468 86.319 124.340 1.00 8.14 85 GLY B C 1
ATOM 2789 O O . GLY C 1 85 ? 121.763 85.300 124.971 1.00 8.14 85 GLY B O 1
ATOM 2790 N N . GLY C 1 86 ? 122.241 87.405 124.335 1.00 8.64 86 GLY B N 1
ATOM 2791 C CA . GLY C 1 86 ? 123.481 87.469 125.074 1.00 8.64 86 GLY B CA 1
ATOM 2792 C C . GLY C 1 86 ? 124.699 86.955 124.339 1.00 8.64 86 GLY B C 1
ATOM 2793 O O . GLY C 1 86 ? 125.811 87.061 124.873 1.00 8.64 86 GLY B O 1
ATOM 2794 N N . LYS C 1 87 ? 124.536 86.406 123.138 1.00 8.49 87 LYS B N 1
ATOM 2795 C CA . LYS C 1 87 ? 125.647 85.901 122.344 1.00 8.49 87 LYS B CA 1
ATOM 2796 C C . LYS C 1 87 ? 125.759 86.693 121.047 1.00 8.49 87 LYS B C 1
ATOM 2797 O O . LYS C 1 87 ? 124.755 86.955 120.377 1.00 8.49 87 LYS B O 1
ATOM 2803 N N . THR C 1 88 ? 126.987 87.076 120.706 1.00 8.23 88 THR B N 1
ATOM 2804 C CA . THR C 1 88 ? 127.216 87.926 119.545 1.00 8.23 88 THR B CA 1
ATOM 2805 C C . THR C 1 88 ? 126.862 87.186 118.258 1.00 8.23 88 THR B C 1
ATOM 2806 O O . THR C 1 88 ? 127.189 86.007 118.096 1.00 8.23 88 THR B O 1
ATOM 2810 N N . LEU C 1 89 ? 126.194 87.887 117.349 1.00 8.34 89 LEU B N 1
ATOM 2811 C CA . LEU C 1 89 ? 125.850 87.324 116.053 1.00 8.34 89 LEU B CA 1
ATOM 2812 C C . LEU C 1 89 ? 126.920 87.659 115.023 1.00 8.34 89 LEU B C 1
ATOM 2813 O O . LEU C 1 89 ? 127.625 88.666 115.130 1.00 8.34 89 LEU B O 1
ATOM 2818 N N . ASN C 1 90 ? 127.031 86.800 114.013 1.00 9.35 90 ASN B N 1
ATOM 2819 C CA . ASN C 1 90 ? 128.019 86.965 112.956 1.00 9.35 90 ASN B CA 1
ATOM 2820 C C . ASN C 1 90 ? 127.476 86.345 111.679 1.00 9.35 90 ASN B C 1
ATOM 2821 O O . ASN C 1 90 ? 126.458 85.648 111.685 1.00 9.35 90 ASN B O 1
ATOM 2826 N N . THR C 1 91 ? 128.172 86.611 110.572 1.00 9.15 91 THR B N 1
ATOM 2827 C CA . THR C 1 91 ? 127.800 85.995 109.303 1.00 9.15 91 THR B CA 1
ATOM 2828 C C . THR C 1 91 ? 127.837 84.476 109.380 1.00 9.15 91 THR B C 1
ATOM 2829 O O . THR C 1 91 ? 127.148 83.811 108.598 1.00 9.15 91 THR B O 1
ATOM 2833 N N . THR C 1 92 ? 128.619 83.917 110.299 1.00 9.90 92 THR B N 1
ATOM 2834 C CA . THR C 1 92 ? 128.607 82.490 110.592 1.00 9.90 92 THR B CA 1
ATOM 2835 C C . THR C 1 92 ? 127.534 82.228 111.639 1.00 9.90 92 THR B C 1
ATOM 2836 O O . THR C 1 92 ? 127.531 82.857 112.703 1.00 9.90 92 THR B O 1
ATOM 2840 N N . ASP C 1 93 ? 126.631 81.301 111.338 1.00 9.70 93 ASP B N 1
ATOM 2841 C CA . ASP C 1 93 ? 125.431 81.138 112.139 1.00 9.70 93 ASP B CA 1
ATOM 2842 C C . ASP C 1 93 ? 125.768 80.633 113.542 1.00 9.70 93 ASP B C 1
ATOM 2843 O O . ASP C 1 93 ? 126.747 79.918 113.767 1.00 9.70 93 ASP B O 1
ATOM 2848 N N . THR C 1 94 ? 124.924 81.025 114.497 1.00 9.49 94 THR B N 1
ATOM 2849 C CA . THR C 1 94 ? 125.012 80.577 115.879 1.00 9.49 94 THR B CA 1
ATOM 2850 C C . THR C 1 94 ? 123.704 79.898 116.257 1.00 9.49 94 THR B C 1
ATOM 2851 O O . THR C 1 94 ? 122.625 80.318 115.829 1.00 9.49 94 THR B O 1
ATOM 2855 N N . GLU C 1 95 ? 123.805 78.853 117.071 1.00 10.21 95 GLU B N 1
ATOM 2856 C CA . GLU C 1 95 ? 122.675 77.990 117.388 1.00 10.21 95 GLU B CA 1
ATOM 2857 C C . GLU C 1 95 ? 122.125 78.327 118.766 1.00 10.21 95 GLU B C 1
ATOM 2858 O O . GLU C 1 95 ? 122.888 78.494 119.722 1.00 10.21 95 GLU B O 1
ATOM 2864 N N . PHE C 1 96 ? 120.801 78.424 118.859 1.00 9.04 96 PHE B N 1
ATOM 2865 C CA . PHE C 1 96 ? 120.092 78.583 120.126 1.00 9.04 96 PHE B CA 1
ATOM 2866 C C . PHE C 1 96 ? 119.393 77.260 120.418 1.00 9.04 96 PHE B C 1
ATOM 2867 O O . PHE C 1 96 ? 118.418 76.903 119.750 1.00 9.04 96 PHE B O 1
ATOM 2875 N N . THR C 1 97 ? 119.890 76.536 121.417 1.00 10.57 97 THR B N 1
ATOM 2876 C CA . THR C 1 97 ? 119.335 75.229 121.736 1.00 10.57 97 THR B CA 1
ATOM 2877 C C . THR C 1 97 ? 117.916 75.379 122.278 1.00 10.57 97 THR B C 1
ATOM 2878 O O . THR C 1 97 ? 117.553 76.418 122.836 1.00 10.57 97 THR B O 1
ATOM 2882 N N . VAL C 1 98 ? 117.110 74.328 122.105 1.00 10.83 98 VAL B N 1
ATOM 2883 C CA . VAL C 1 98 ? 115.690 74.411 122.441 1.00 10.83 98 VAL B CA 1
ATOM 2884 C C . VAL C 1 98 ? 115.496 74.666 123.930 1.00 10.83 98 VAL B C 1
ATOM 2885 O O . VAL C 1 98 ? 114.642 75.469 124.331 1.00 10.83 98 VAL B O 1
ATOM 2889 N N . ASP C 1 99 ? 116.270 73.987 124.779 1.00 11.29 99 ASP B N 1
ATOM 2890 C CA . ASP C 1 99 ? 116.077 74.132 126.218 1.00 11.29 99 ASP B CA 1
ATOM 2891 C C . ASP C 1 99 ? 116.432 75.528 126.712 1.00 11.29 99 ASP B C 1
ATOM 2892 O O . ASP C 1 99 ? 116.020 75.903 127.815 1.00 11.29 99 ASP B O 1
ATOM 2897 N N . THR C 1 100 ? 117.181 76.303 125.930 1.00 10.15 100 THR B N 1
ATOM 2898 C CA . THR C 1 100 ? 117.545 77.661 126.310 1.00 10.15 100 THR B CA 1
ATOM 2899 C C . THR C 1 100 ? 116.546 78.707 125.829 1.00 10.15 100 THR B C 1
ATOM 2900 O O . THR C 1 100 ? 116.699 79.885 126.164 1.00 10.15 100 THR B O 1
ATOM 2904 N N . LEU C 1 101 ? 115.535 78.308 125.055 1.00 9.33 101 LEU B N 1
ATOM 2905 C CA . LEU C 1 101 ? 114.542 79.247 124.551 1.00 9.33 101 LEU B CA 1
ATOM 2906 C C . LEU C 1 101 ? 113.287 79.303 125.412 1.00 9.33 101 LEU B C 1
ATOM 2907 O O . LEU C 1 101 ? 112.559 80.300 125.353 1.00 9.33 101 LEU B O 1
ATOM 2912 N N . ASN C 1 102 ? 113.020 78.266 126.202 1.00 9.43 102 ASN B N 1
ATOM 2913 C CA . ASN C 1 102 ? 111.895 78.257 127.137 1.00 9.43 102 ASN B CA 1
ATOM 2914 C C . ASN C 1 102 ? 110.575 78.543 126.423 1.00 9.43 102 ASN B C 1
ATOM 2915 O O . ASN C 1 102 ? 109.806 79.426 126.807 1.00 9.43 102 ASN B O 1
ATOM 2920 N N . PHE C 1 103 ? 110.314 77.776 125.364 1.00 9.19 103 PHE B N 1
ATOM 2921 C CA . PHE C 1 103 ? 109.063 77.907 124.626 1.00 9.19 103 PHE B CA 1
ATOM 2922 C C . PHE C 1 103 ? 107.869 77.598 125.521 1.00 9.19 103 PHE B C 1
ATOM 2923 O O . PHE C 1 103 ? 107.781 76.508 126.094 1.00 9.19 103 PHE B O 1
ATOM 2931 N N . GLY C 1 104 ? 106.946 78.549 125.647 1.00 9.96 104 GLY B N 1
ATOM 2932 C CA . GLY C 1 104 ? 105.711 78.351 126.378 1.00 9.96 104 GLY B CA 1
ATOM 2933 C C . GLY C 1 104 ? 105.733 78.828 127.814 1.00 9.96 104 GLY B C 1
ATOM 2934 O O . GLY C 1 104 ? 104.671 78.877 128.445 1.00 9.96 104 GLY B O 1
ATOM 2935 N N . THR C 1 105 ? 106.903 79.179 128.354 1.00 10.34 105 THR B N 1
ATOM 2936 C CA . THR C 1 105 ? 106.973 79.625 129.740 1.00 10.34 105 THR B CA 1
ATOM 2937 C C . THR C 1 105 ? 106.343 80.997 129.944 1.00 10.34 105 THR B C 1
ATOM 2938 O O . THR C 1 105 ? 105.973 81.333 131.073 1.00 10.34 105 THR B O 1
ATOM 2942 N N . SER C 1 106 ? 106.211 81.793 128.882 1.00 9.55 106 SER B N 1
ATOM 2943 C CA . SER C 1 106 ? 105.599 83.112 128.993 1.00 9.55 106 SER B CA 1
ATOM 2944 C C . SER C 1 106 ? 104.092 83.048 129.205 1.00 9.55 106 SER B C 1
ATOM 2945 O O . SER C 1 106 ? 103.479 84.087 129.469 1.00 9.55 106 SER B O 1
ATOM 2948 N N . GLY C 1 107 ? 103.486 81.868 129.090 1.00 9.60 107 GLY B N 1
ATOM 2949 C CA . GLY C 1 107 ? 102.057 81.702 129.212 1.00 9.60 107 GLY B CA 1
ATOM 2950 C C . GLY C 1 107 ? 101.335 81.523 127.893 1.00 9.60 107 GLY B C 1
ATOM 2951 O O . GLY C 1 107 ? 100.182 81.074 127.888 1.00 9.60 107 GLY B O 1
ATOM 2952 N N . VAL C 1 108 ? 101.981 81.862 126.779 1.00 9.40 108 VAL B N 1
ATOM 2953 C CA . VAL C 1 108 ? 101.420 81.681 125.445 1.00 9.40 108 VAL B CA 1
ATOM 2954 C C . VAL C 1 108 ? 102.199 80.574 124.751 1.00 9.40 108 VAL B C 1
ATOM 2955 O O . VAL C 1 108 ? 103.435 80.596 124.726 1.00 9.40 108 VAL B O 1
ATOM 2959 N N . GLU C 1 109 ? 101.478 79.602 124.197 1.00 9.89 109 GLU B N 1
ATOM 2960 C CA . GLU C 1 109 ? 102.125 78.449 123.589 1.00 9.89 109 GLU B CA 1
ATOM 2961 C C . GLU C 1 109 ? 102.955 78.864 122.381 1.00 9.89 109 GLU B C 1
ATOM 2962 O O . GLU C 1 109 ? 102.577 79.762 121.623 1.00 9.89 109 GLU B O 1
ATOM 2968 N N . ASN C 1 110 ? 104.098 78.202 122.209 1.00 9.53 110 ASN B N 1
ATOM 2969 C CA . ASN C 1 110 ? 105.000 78.383 121.076 1.00 9.53 110 ASN B CA 1
ATOM 2970 C C . ASN C 1 110 ? 105.650 79.760 121.041 1.00 9.53 110 ASN B C 1
ATOM 2971 O O . ASN C 1 110 ? 106.099 80.199 119.977 1.00 9.53 110 ASN B O 1
ATOM 2976 N N . VAL C 1 111 ? 105.721 80.454 122.175 1.00 8.72 111 VAL B N 1
ATOM 2977 C CA . VAL C 1 111 ? 106.384 81.750 122.267 1.00 8.72 111 VAL B CA 1
ATOM 2978 C C . VAL C 1 111 ? 107.597 81.605 123.175 1.00 8.72 111 VAL B C 1
ATOM 2979 O O . VAL C 1 111 ? 107.485 81.108 124.302 1.00 8.72 111 VAL B O 1
ATOM 2983 N N . SER C 1 112 ? 108.755 82.041 122.688 1.00 8.57 112 SER B N 1
ATOM 2984 C CA . SER C 1 112 ? 110.000 81.855 123.417 1.00 8.57 112 SER B CA 1
ATOM 2985 C C . SER C 1 112 ? 110.148 82.893 124.526 1.00 8.57 112 SER B C 1
ATOM 2986 O O . SER C 1 112 ? 109.328 83.802 124.686 1.00 8.57 112 SER B O 1
ATOM 2989 N N . SER C 1 113 ? 111.217 82.738 125.302 1.00 9.18 113 SER B N 1
ATOM 2990 C CA . SER C 1 113 ? 111.552 83.700 126.337 1.00 9.18 113 SER B CA 1
ATOM 2991 C C . SER C 1 113 ? 112.104 84.981 125.720 1.00 9.18 113 SER B C 1
ATOM 2992 O O . SER C 1 113 ? 112.607 84.994 124.593 1.00 9.18 113 SER B O 1
ATOM 2995 N N . THR C 1 114 ? 111.996 86.070 126.474 1.00 8.24 114 THR B N 1
ATOM 2996 C CA . THR C 1 114 ? 112.510 87.354 126.013 1.00 8.24 114 THR B CA 1
ATOM 2997 C C . THR C 1 114 ? 113.997 87.245 125.708 1.00 8.24 114 THR B C 1
ATOM 2998 O O . THR C 1 114 ? 114.784 86.801 126.549 1.00 8.24 114 THR B O 1
ATOM 3002 N N . GLN C 1 115 ? 114.378 87.651 124.500 1.00 7.84 115 GLN B N 1
ATOM 3003 C CA . GLN C 1 115 ? 115.766 87.634 124.061 1.00 7.84 115 GLN B CA 1
ATOM 3004 C C . GLN C 1 115 ? 116.241 89.071 123.897 1.00 7.84 115 GLN B C 1
ATOM 3005 O O . GLN C 1 115 ? 115.583 89.872 123.226 1.00 7.84 115 GLN B O 1
ATOM 3011 N N . GLN C 1 116 ? 117.379 89.391 124.504 1.00 7.46 116 GLN B N 1
ATOM 3012 C CA . GLN C 1 116 ? 117.906 90.748 124.447 1.00 7.46 116 GLN B CA 1
ATOM 3013 C C . GLN C 1 116 ? 118.611 90.973 123.114 1.00 7.46 116 GLN B C 1
ATOM 3014 O O . GLN C 1 116 ? 119.618 90.321 122.820 1.00 7.46 116 GLN B O 1
ATOM 3020 N N . LEU C 1 117 ? 118.085 91.894 122.315 1.00 7.32 117 LEU B N 1
ATOM 3021 C CA . LEU C 1 117 ? 118.694 92.282 121.050 1.00 7.32 117 LEU B CA 1
ATOM 3022 C C . LEU C 1 117 ? 119.425 93.604 121.245 1.00 7.32 117 LEU B C 1
ATOM 3023 O O . LEU C 1 117 ? 118.827 94.584 121.698 1.00 7.32 117 LEU B O 1
ATOM 3028 N N . THR C 1 118 ? 120.711 93.625 120.903 1.00 7.28 118 THR B N 1
ATOM 3029 C CA . THR C 1 118 ? 121.566 94.769 121.186 1.00 7.28 118 THR B CA 1
ATOM 3030 C C . THR C 1 118 ? 122.317 95.182 119.929 1.00 7.28 118 THR B C 1
ATOM 3031 O O . THR C 1 118 ? 122.920 94.341 119.261 1.00 7.28 118 THR B O 1
ATOM 3035 N N . ILE C 1 119 ? 122.282 96.477 119.623 1.00 7.41 119 ILE B N 1
ATOM 3036 C CA . ILE C 1 119 ? 123.017 97.063 118.508 1.00 7.41 119 ILE B CA 1
ATOM 3037 C C . ILE C 1 119 ? 123.958 98.116 119.073 1.00 7.41 119 ILE B C 1
ATOM 3038 O O . ILE C 1 119 ? 123.531 98.999 119.827 1.00 7.41 119 ILE B O 1
ATOM 3043 N N . HIS C 1 120 ? 125.238 98.025 118.713 1.00 7.43 120 HIS B N 1
ATOM 3044 C CA . HIS C 1 120 ? 126.252 98.954 119.199 1.00 7.43 120 HIS B CA 1
ATOM 3045 C C . HIS C 1 120 ? 127.168 99.344 118.049 1.00 7.43 120 HIS B C 1
ATOM 3046 O O . HIS C 1 120 ? 127.961 98.523 117.577 1.00 7.43 120 HIS B O 1
ATOM 3053 N N . ALA C 1 121 ? 127.060 100.596 117.602 1.00 7.64 121 ALA B N 1
ATOM 3054 C CA . ALA C 1 121 ? 127.979 101.152 116.609 1.00 7.64 121 ALA B CA 1
ATOM 3055 C C . ALA C 1 121 ? 129.229 101.612 117.353 1.00 7.64 121 ALA B C 1
ATOM 3056 O O . ALA C 1 121 ? 129.454 102.800 117.595 1.00 7.64 121 ALA B O 1
ATOM 3058 N N . ASP C 1 122 ? 130.059 100.637 117.715 1.00 8.10 122 ASP B N 1
ATOM 3059 C CA . ASP C 1 122 ? 131.170 100.858 118.638 1.00 8.10 122 ASP B CA 1
ATOM 3060 C C . ASP C 1 122 ? 132.357 101.417 117.866 1.00 8.10 122 ASP B C 1
ATOM 3061 O O . ASP C 1 122 ? 132.995 100.711 117.083 1.00 8.10 122 ASP B O 1
ATOM 3066 N N . THR C 1 123 ? 132.652 102.698 118.083 1.00 8.31 123 THR B N 1
ATOM 3067 C CA . THR C 1 123 ? 133.897 103.270 117.599 1.00 8.31 123 THR B CA 1
ATOM 3068 C C . THR C 1 123 ? 135.013 103.008 118.607 1.00 8.31 123 THR B C 1
ATOM 3069 O O . THR C 1 123 ? 134.782 102.867 119.811 1.00 8.31 123 THR B O 1
ATOM 3073 N N . GLN C 1 124 ? 136.244 102.946 118.102 1.00 9.77 124 GLN B N 1
ATOM 3074 C CA . GLN C 1 124 ? 137.394 102.707 118.964 1.00 9.77 124 GLN B CA 1
ATOM 3075 C C . GLN C 1 124 ? 137.829 104.002 119.639 1.00 9.77 124 GLN B C 1
ATOM 3076 O O . GLN C 1 124 ? 138.996 104.393 119.552 1.00 9.77 124 GLN B O 1
ATOM 3082 N N . GLY C 1 125 ? 136.898 104.667 120.315 1.00 9.12 125 GLY B N 1
ATOM 3083 C CA . GLY C 1 125 ? 137.220 105.944 120.939 1.00 9.12 125 GLY B CA 1
ATOM 3084 C C . GLY C 1 125 ? 137.652 106.996 119.945 1.00 9.12 125 GLY B C 1
ATOM 3085 O O . GLY C 1 125 ? 138.488 107.852 120.266 1.00 9.12 125 GLY B O 1
ATOM 3086 N N . THR C 1 126 ? 137.095 106.954 118.736 1.00 8.59 126 THR B N 1
ATOM 3087 C CA . THR C 1 126 ? 137.450 107.880 117.668 1.00 8.59 126 THR B CA 1
ATOM 3088 C C . THR C 1 126 ? 136.183 108.564 117.180 1.00 8.59 126 THR B C 1
ATOM 3089 O O . THR C 1 126 ? 135.201 107.889 116.849 1.00 8.59 126 THR B O 1
ATOM 3093 N N . ALA C 1 127 ? 136.205 109.889 117.133 1.00 7.88 127 ALA B N 1
ATOM 3094 C CA . ALA C 1 127 ? 135.025 110.636 116.732 1.00 7.88 127 ALA B CA 1
ATOM 3095 C C . ALA C 1 127 ? 134.790 110.476 115.232 1.00 7.88 127 ALA B C 1
ATOM 3096 O O . ALA C 1 127 ? 135.680 110.806 114.436 1.00 7.88 127 ALA B O 1
ATOM 3098 N N . PRO C 1 128 ? 133.630 109.979 114.805 1.00 8.12 128 PRO B N 1
ATOM 3099 C CA . PRO C 1 128 ? 133.326 109.967 113.371 1.00 8.12 128 PRO B CA 1
ATOM 3100 C C . PRO C 1 128 ? 133.118 111.377 112.841 1.00 8.12 128 PRO B C 1
ATOM 3101 O O . PRO C 1 128 ? 132.749 112.300 113.570 1.00 8.12 128 PRO B O 1
ATOM 3105 N N . GLU C 1 129 ? 133.366 111.534 111.545 1.00 9.76 129 GLU B N 1
ATOM 3106 C CA . GLU C 1 129 ? 133.219 112.835 110.915 1.00 9.76 129 GLU B CA 1
ATOM 3107 C C . GLU C 1 129 ? 131.750 113.258 110.902 1.00 9.76 129 GLU B C 1
ATOM 3108 O O . GLU C 1 129 ? 130.839 112.435 110.768 1.00 9.76 129 GLU B O 1
ATOM 3114 N N . ALA C 1 130 ? 131.530 114.561 111.041 1.00 9.00 130 ALA B N 1
ATOM 3115 C CA . ALA C 1 130 ? 130.178 115.090 111.135 1.00 9.00 130 ALA B CA 1
ATOM 3116 C C . ALA C 1 130 ? 129.383 114.778 109.873 1.00 9.00 130 ALA B C 1
ATOM 3117 O O . ALA C 1 130 ? 129.921 114.777 108.763 1.00 9.00 130 ALA B O 1
ATOM 3119 N N . GLY C 1 131 ? 128.096 114.515 110.051 1.00 8.81 131 GLY B N 1
ATOM 3120 C CA . GLY C 1 131 ? 127.195 114.220 108.961 1.00 8.81 131 GLY B CA 1
ATOM 3121 C C . GLY C 1 131 ? 126.131 113.243 109.405 1.00 8.81 131 GLY B C 1
ATOM 3122 O O . GLY C 1 131 ? 126.052 112.867 110.572 1.00 8.81 131 GLY B O 1
ATOM 3123 N N . ASN C 1 132 ? 125.305 112.826 108.450 1.00 9.22 132 ASN B N 1
ATOM 3124 C CA . ASN C 1 132 ? 124.239 111.865 108.694 1.00 9.22 132 ASN B CA 1
ATOM 3125 C C . ASN C 1 132 ? 124.714 110.473 108.304 1.00 9.22 132 ASN B C 1
ATOM 3126 O O . ASN C 1 132 ? 125.311 110.293 107.238 1.00 9.22 132 ASN B O 1
ATOM 3131 N N . TYR C 1 133 ? 124.448 109.497 109.167 1.00 8.14 133 TYR B N 1
ATOM 3132 C CA . TYR C 1 133 ? 124.885 108.124 108.968 1.00 8.14 133 TYR B CA 1
ATOM 3133 C C . TYR C 1 133 ? 123.673 107.221 108.785 1.00 8.14 133 TYR B C 1
ATOM 3134 O O . TYR C 1 133 ? 122.603 107.472 109.345 1.00 8.14 133 TYR B O 1
ATOM 3143 N N . GLN C 1 134 ? 123.848 106.166 107.994 1.00 8.16 134 GLN B N 1
ATOM 3144 C CA . GLN C 1 134 ? 122.771 105.226 107.731 1.00 8.16 134 GLN B CA 1
ATOM 3145 C C . GLN C 1 134 ? 123.354 103.844 107.470 1.00 8.16 134 GLN B C 1
ATOM 3146 O O . GLN C 1 134 ? 124.404 103.709 106.836 1.00 8.16 134 GLN B O 1
ATOM 3152 N N . GLY C 1 135 ? 122.656 102.823 107.961 1.00 7.87 135 GLY B N 1
ATOM 3153 C CA . GLY C 1 135 ? 123.058 101.445 107.777 1.00 7.87 135 GLY B CA 1
ATOM 3154 C C . GLY C 1 135 ? 121.853 100.536 107.892 1.00 7.87 135 GLY B C 1
ATOM 3155 O O . GLY C 1 135 ? 120.774 100.956 108.315 1.00 7.87 135 GLY B O 1
ATOM 3156 N N . ILE C 1 136 ? 122.043 99.276 107.508 1.00 8.98 136 ILE B N 1
ATOM 3157 C CA . ILE C 1 136 ? 120.975 98.282 107.518 1.00 8.98 136 ILE B CA 1
ATOM 3158 C C . ILE C 1 136 ? 121.499 96.998 108.148 1.00 8.98 136 ILE B C 1
ATOM 3159 O O . ILE C 1 136 ? 122.660 96.623 107.947 1.00 8.98 136 ILE B O 1
ATOM 3164 N N . ILE C 1 137 ? 120.638 96.327 108.909 1.00 8.44 137 ILE B N 1
ATOM 3165 C CA . ILE C 1 137 ? 120.956 95.061 109.559 1.00 8.44 137 ILE B CA 1
ATOM 3166 C C . ILE C 1 137 ? 119.960 94.019 109.064 1.00 8.44 137 ILE B C 1
ATOM 3167 O O . ILE C 1 137 ? 118.745 94.250 109.092 1.00 8.44 137 ILE B O 1
ATOM 3172 N N . SER C 1 138 ? 120.473 92.877 108.617 1.00 9.80 138 SER B N 1
ATOM 3173 C CA . SER C 1 138 ? 119.659 91.783 108.091 1.00 9.80 138 SER B CA 1
ATOM 3174 C C . SER C 1 138 ? 119.795 90.594 109.038 1.00 9.80 138 SER B C 1
ATOM 3175 O O . SER C 1 138 ? 120.833 89.934 109.101 1.00 9.80 138 SER B O 1
ATOM 3178 N N . LEU C 1 139 ? 118.725 90.322 109.782 1.00 8.96 139 LEU B N 1
ATOM 3179 C CA . LEU C 1 139 ? 118.722 89.265 110.792 1.00 8.96 139 LEU B CA 1
ATOM 3180 C C . LEU C 1 139 ? 118.062 88.021 110.207 1.00 8.96 139 LEU B C 1
ATOM 3181 O O . LEU C 1 139 ? 116.843 87.971 110.037 1.00 8.96 139 LEU B O 1
ATOM 3186 N N . ILE C 1 140 ? 118.866 87.006 109.906 1.00 10.20 140 ILE B N 1
ATOM 3187 C CA . ILE C 1 140 ? 118.365 85.732 109.403 1.00 10.20 140 ILE B CA 1
ATOM 3188 C C . ILE C 1 140 ? 118.069 84.825 110.585 1.00 10.20 140 ILE B C 1
ATOM 3189 O O . ILE C 1 140 ? 118.773 84.854 111.601 1.00 10.20 140 ILE B O 1
ATOM 3194 N N . MET C 1 141 ? 117.019 84.014 110.461 1.00 9.17 141 MET B N 1
ATOM 3195 C CA . MET C 1 141 ? 116.603 83.117 111.528 1.00 9.17 141 MET B CA 1
ATOM 3196 C C . MET C 1 141 ? 116.018 81.852 110.918 1.00 9.17 141 MET B C 1
ATOM 3197 O O . MET C 1 141 ? 115.114 81.919 110.080 1.00 9.17 141 MET B O 1
ATOM 3202 N N . THR C 1 142 ? 116.543 80.700 111.339 1.00 9.80 142 THR B N 1
ATOM 3203 C CA . THR C 1 142 ? 116.147 79.419 110.768 1.00 9.80 142 THR B CA 1
ATOM 3204 C C . THR C 1 142 ? 116.019 78.396 111.886 1.00 9.80 142 THR B C 1
ATOM 3205 O O . THR C 1 142 ? 116.863 78.331 112.781 1.00 9.80 142 THR B O 1
ATOM 3209 N N . GLN C 1 143 ? 115.140 77.399 111.659 1.00 9.80 143 GLN B N 1
ATOM 3210 C CA . GLN C 1 143 ? 115.025 76.242 112.563 1.00 9.80 143 GLN B CA 1
ATOM 3211 C C . GLN C 1 143 ? 116.133 75.235 112.279 1.00 9.80 143 GLN B C 1
ATOM 3212 O O . GLN C 1 143 ? 116.552 75.061 111.132 1.00 9.80 143 GLN B O 1
ATOM 3218 N N . LYS C 1 144 ? 116.601 74.564 113.333 1.00 11.32 144 LYS B N 1
ATOM 3219 C CA . LYS C 1 144 ? 117.673 73.584 113.233 1.00 11.32 144 LYS B CA 1
ATOM 3220 C C . LYS C 1 144 ? 117.269 72.310 113.957 1.00 11.32 144 LYS B C 1
ATOM 3221 O O . LYS C 1 144 ? 116.713 72.361 115.059 1.00 11.32 144 LYS B O 1
ATOM 3227 N N . THR C 1 145 ? 117.556 71.169 113.337 1.00 13.08 145 THR B N 1
ATOM 3228 C CA . THR C 1 145 ? 117.234 69.874 113.923 1.00 13.08 145 THR B CA 1
ATOM 3229 C C . THR C 1 145 ? 117.884 69.721 115.294 1.00 13.08 145 THR B C 1
ATOM 3230 O O . THR C 1 145 ? 118.795 68.912 115.474 1.00 13.08 145 THR B O 1
ATOM 3235 N N . VAL D 1 1 ? 114.358 126.911 85.919 1.00 13.11 1 VAL C N 1
ATOM 3236 C CA . VAL D 1 1 ? 113.549 126.937 87.171 1.00 13.11 1 VAL C CA 1
ATOM 3237 C C . VAL D 1 1 ? 113.775 125.645 87.947 1.00 13.11 1 VAL C C 1
ATOM 3238 O O . VAL D 1 1 ? 113.334 124.573 87.532 1.00 13.11 1 VAL C O 1
ATOM 3242 N N . GLU D 1 2 ? 114.471 125.751 89.073 1.00 11.16 2 GLU C N 1
ATOM 3243 C CA . GLU D 1 2 ? 114.848 124.590 89.862 1.00 11.16 2 GLU C CA 1
ATOM 3244 C C . GLU D 1 2 ? 113.831 124.326 90.969 1.00 11.16 2 GLU C C 1
ATOM 3245 O O . GLU D 1 2 ? 113.033 125.190 91.336 1.00 11.16 2 GLU C O 1
ATOM 3251 N N . LYS D 1 3 ? 113.874 123.105 91.496 1.00 10.86 3 LYS C N 1
ATOM 3252 C CA . LYS D 1 3 ? 113.018 122.685 92.602 1.00 10.86 3 LYS C CA 1
ATOM 3253 C C . LYS D 1 3 ? 111.539 122.832 92.243 1.00 10.86 3 LYS C C 1
ATOM 3254 O O . LYS D 1 3 ? 110.789 123.600 92.848 1.00 10.86 3 LYS C O 1
ATOM 3260 N N . ASN D 1 4 ? 111.128 122.070 91.232 1.00 11.56 4 ASN C N 1
ATOM 3261 C CA . ASN D 1 4 ? 109.726 122.009 90.844 1.00 11.56 4 ASN C CA 1
ATOM 3262 C C . ASN D 1 4 ? 109.022 120.932 91.663 1.00 11.56 4 ASN C C 1
ATOM 3263 O O . ASN D 1 4 ? 109.429 119.764 91.642 1.00 11.56 4 ASN C O 1
ATOM 3268 N N . ILE D 1 5 ? 107.974 121.322 92.383 1.00 10.79 5 ILE C N 1
ATOM 3269 C CA . ILE D 1 5 ? 107.209 120.422 93.237 1.00 10.79 5 ILE C CA 1
ATOM 3270 C C . ILE D 1 5 ? 105.771 120.398 92.740 1.00 10.79 5 ILE C C 1
ATOM 3271 O O . ILE D 1 5 ? 105.156 121.455 92.555 1.00 10.79 5 ILE C O 1
ATOM 3276 N N . THR D 1 6 ? 105.241 119.198 92.525 1.00 10.71 6 THR C N 1
ATOM 3277 C CA . THR D 1 6 ? 103.861 119.030 92.086 1.00 10.71 6 THR C CA 1
ATOM 3278 C C . THR D 1 6 ? 102.980 118.725 93.290 1.00 10.71 6 THR C C 1
ATOM 3279 O O . THR D 1 6 ? 103.327 117.887 94.128 1.00 10.71 6 THR C O 1
ATOM 3283 N N . VAL D 1 7 ? 101.844 119.414 93.374 1.00 10.45 7 VAL C N 1
ATOM 3284 C CA . VAL D 1 7 ? 100.919 119.299 94.497 1.00 10.45 7 VAL C CA 1
ATOM 3285 C C . VAL D 1 7 ? 99.640 118.647 93.993 1.00 10.45 7 VAL C C 1
ATOM 3286 O O . VAL D 1 7 ? 99.145 118.990 92.912 1.00 10.45 7 VAL C O 1
ATOM 3290 N N . ARG D 1 8 ? 99.110 117.706 94.773 1.00 10.71 8 ARG C N 1
ATOM 3291 C CA . ARG D 1 8 ? 97.887 117.000 94.432 1.00 10.71 8 ARG C CA 1
ATOM 3292 C C . ARG D 1 8 ? 96.973 116.960 95.648 1.00 10.71 8 ARG C C 1
ATOM 3293 O O . ARG D 1 8 ? 97.427 117.016 96.794 1.00 10.71 8 ARG C O 1
ATOM 3301 N N . ALA D 1 9 ? 95.672 116.864 95.386 1.00 10.72 9 ALA C N 1
ATOM 3302 C CA . ALA D 1 9 ? 94.692 116.815 96.459 1.00 10.72 9 ALA C CA 1
ATOM 3303 C C . ALA D 1 9 ? 93.353 116.367 95.896 1.00 10.72 9 ALA C C 1
ATOM 3304 O O . ALA D 1 9 ? 92.981 116.732 94.778 1.00 10.72 9 ALA C O 1
ATOM 3306 N N . SER D 1 10 ? 92.637 115.570 96.684 1.00 11.03 10 SER C N 1
ATOM 3307 C CA . SER D 1 10 ? 91.290 115.125 96.357 1.00 11.03 10 SER C CA 1
ATOM 3308 C C . SER D 1 10 ? 90.321 115.724 97.365 1.00 11.03 10 SER C C 1
ATOM 3309 O O . SER D 1 10 ? 90.535 115.616 98.577 1.00 11.03 10 SER C O 1
ATOM 3312 N N . VAL D 1 11 ? 89.259 116.352 96.864 1.00 11.07 11 VAL C N 1
ATOM 3313 C CA . VAL D 1 11 ? 88.326 117.113 97.684 1.00 11.07 11 VAL C CA 1
ATOM 3314 C C . VAL D 1 11 ? 86.968 116.426 97.655 1.00 11.07 11 VAL C C 1
ATOM 3315 O O . VAL D 1 11 ? 86.409 116.184 96.577 1.00 11.07 11 VAL C O 1
ATOM 3319 N N . ASP D 1 12 ? 86.443 116.112 98.839 1.00 11.68 12 ASP C N 1
ATOM 3320 C CA . ASP D 1 12 ? 85.068 115.662 98.998 1.00 11.68 12 ASP C CA 1
ATOM 3321 C C . ASP D 1 12 ? 84.348 116.656 99.898 1.00 11.68 12 ASP C C 1
ATOM 3322 O O . ASP D 1 12 ? 84.476 116.562 101.129 1.00 11.68 12 ASP C O 1
ATOM 3327 N N . PRO D 1 13 ? 83.596 117.614 99.352 1.00 11.70 13 PRO C N 1
ATOM 3328 C CA . PRO D 1 13 ? 83.058 118.690 100.200 1.00 11.70 13 PRO C CA 1
ATOM 3329 C C . PRO D 1 13 ? 82.160 118.204 101.324 1.00 11.70 13 PRO C C 1
ATOM 3330 O O . PRO D 1 13 ? 82.075 118.868 102.364 1.00 11.70 13 PRO C O 1
ATOM 3334 N N . LYS D 1 14 ? 81.485 117.066 101.153 1.00 11.52 14 LYS C N 1
ATOM 3335 C CA . LYS D 1 14 ? 80.487 116.651 102.133 1.00 11.52 14 LYS C CA 1
ATOM 3336 C C . LYS D 1 14 ? 81.087 115.863 103.291 1.00 11.52 14 LYS C C 1
ATOM 3337 O O . LYS D 1 14 ? 80.678 116.065 104.440 1.00 11.52 14 LYS C O 1
ATOM 3343 N N . LEU D 1 15 ? 82.041 114.974 103.027 1.00 11.02 15 LEU C N 1
ATOM 3344 C CA . LEU D 1 15 ? 82.563 114.102 104.068 1.00 11.02 15 LEU C CA 1
ATOM 3345 C C . LEU D 1 15 ? 84.068 113.947 103.924 1.00 11.02 15 LEU C C 1
ATOM 3346 O O . LEU D 1 15 ? 84.618 114.041 102.824 1.00 11.02 15 LEU C O 1
ATOM 3351 N N . ASP D 1 16 ? 84.721 113.702 105.058 1.00 10.56 16 ASP C N 1
ATOM 3352 C CA . ASP D 1 16 ? 86.124 113.320 105.102 1.00 10.56 16 ASP C CA 1
ATOM 3353 C C . ASP D 1 16 ? 86.351 112.464 106.337 1.00 10.56 16 ASP C C 1
ATOM 3354 O O . ASP D 1 16 ? 85.682 112.626 107.360 1.00 10.56 16 ASP C O 1
ATOM 3359 N N . LEU D 1 17 ? 87.304 111.545 106.232 1.00 9.98 17 LEU C N 1
ATOM 3360 C CA . LEU D 1 17 ? 87.685 110.668 107.331 1.00 9.98 17 LEU C CA 1
ATOM 3361 C C . LEU D 1 17 ? 89.155 110.906 107.644 1.00 9.98 17 LEU C C 1
ATOM 3362 O O . LEU D 1 17 ? 90.023 110.644 106.803 1.00 9.98 17 LEU C O 1
ATOM 3367 N N . LEU D 1 18 ? 89.430 111.398 108.849 1.00 9.41 18 LEU C N 1
ATOM 3368 C CA . LEU D 1 18 ? 90.773 111.773 109.264 1.00 9.41 18 LEU C CA 1
ATOM 3369 C C . LEU D 1 18 ? 91.065 111.160 110.627 1.00 9.41 18 LEU C C 1
ATOM 3370 O O . LEU D 1 18 ? 90.163 110.735 111.351 1.00 9.41 18 LEU C O 1
ATOM 3375 N N . GLN D 1 19 ? 92.348 111.118 110.971 1.00 9.42 19 GLN C N 1
ATOM 3376 C CA . GLN D 1 19 ? 92.755 110.598 112.265 1.00 9.42 19 GLN C CA 1
ATOM 3377 C C . GLN D 1 19 ? 92.315 111.541 113.381 1.00 9.42 19 GLN C C 1
ATOM 3378 O O . GLN D 1 19 ? 92.047 112.727 113.164 1.00 9.42 19 GLN C O 1
ATOM 3384 N N . ALA D 1 20 ? 92.243 110.995 114.597 1.00 9.08 20 ALA C N 1
ATOM 3385 C CA . ALA D 1 20 ? 91.807 111.791 115.740 1.00 9.08 20 ALA C CA 1
ATOM 3386 C C . ALA D 1 20 ? 92.723 112.985 115.975 1.00 9.08 20 ALA C C 1
ATOM 3387 O O . ALA D 1 20 ? 92.285 114.001 116.527 1.00 9.08 20 ALA C O 1
ATOM 3389 N N . ASP D 1 21 ? 93.989 112.887 115.569 1.00 9.24 21 ASP C N 1
ATOM 3390 C CA . ASP D 1 21 ? 94.932 113.983 115.763 1.00 9.24 21 ASP C CA 1
ATOM 3391 C C . ASP D 1 21 ? 94.868 115.024 114.656 1.00 9.24 21 ASP C C 1
ATOM 3392 O O . ASP D 1 21 ? 95.627 115.998 114.707 1.00 9.24 21 ASP C O 1
ATOM 3397 N N . GLY D 1 22 ? 93.996 114.846 113.661 1.00 9.22 22 GLY C N 1
ATOM 3398 C CA . GLY D 1 22 ? 93.823 115.808 112.598 1.00 9.22 22 GLY C CA 1
ATOM 3399 C C . GLY D 1 22 ? 94.500 115.452 111.291 1.00 9.22 22 GLY C C 1
ATOM 3400 O O . GLY D 1 22 ? 94.158 116.034 110.257 1.00 9.22 22 GLY C O 1
ATOM 3401 N N . THR D 1 23 ? 95.448 114.520 111.304 1.00 9.19 23 THR C N 1
ATOM 3402 C CA . THR D 1 23 ? 96.116 114.123 110.075 1.00 9.19 23 THR C CA 1
ATOM 3403 C C . THR D 1 23 ? 95.241 113.160 109.278 1.00 9.19 23 THR C C 1
ATOM 3404 O O . THR D 1 23 ? 94.272 112.587 109.785 1.00 9.19 23 THR C O 1
ATOM 3408 N N . SER D 1 24 ? 95.595 112.986 108.007 1.00 9.51 24 SER C N 1
ATOM 3409 C CA . SER D 1 24 ? 94.834 112.112 107.130 1.00 9.51 24 SER C CA 1
ATOM 3410 C C . SER D 1 24 ? 95.176 110.648 107.397 1.00 9.51 24 SER C C 1
ATOM 3411 O O . SER D 1 24 ? 96.226 110.317 107.957 1.00 9.51 24 SER C O 1
ATOM 3414 N N . LEU D 1 25 ? 94.271 109.767 106.980 1.00 9.86 25 LEU C N 1
ATOM 3415 C CA . LEU D 1 25 ? 94.475 108.345 107.191 1.00 9.86 25 LEU C CA 1
ATOM 3416 C C . LEU D 1 25 ? 95.700 107.869 106.410 1.00 9.86 25 LEU C C 1
ATOM 3417 O O . LEU D 1 25 ? 96.009 108.402 105.340 1.00 9.86 25 LEU C O 1
ATOM 3422 N N . PRO D 1 26 ? 96.417 106.869 106.922 1.00 9.85 26 PRO C N 1
ATOM 3423 C CA . PRO D 1 26 ? 97.575 106.356 106.183 1.00 9.85 26 PRO C CA 1
ATOM 3424 C C . PRO D 1 26 ? 97.159 105.766 104.846 1.00 9.85 26 PRO C C 1
ATOM 3425 O O . PRO D 1 26 ? 96.100 105.144 104.720 1.00 9.85 26 PRO C O 1
ATOM 3429 N N . ASP D 1 27 ? 98.005 105.970 103.837 1.00 10.98 27 ASP C N 1
ATOM 3430 C CA . ASP D 1 27 ? 97.746 105.415 102.516 1.00 10.98 27 ASP C CA 1
ATOM 3431 C C . ASP D 1 27 ? 98.004 103.916 102.453 1.00 10.98 27 ASP C C 1
ATOM 3432 O O . ASP D 1 27 ? 97.406 103.232 101.615 1.00 10.98 27 ASP C O 1
ATOM 3437 N N . SER D 1 28 ? 98.876 103.395 103.313 1.00 10.22 28 SER C N 1
ATOM 3438 C CA . SER D 1 28 ? 99.196 101.977 103.342 1.00 10.22 28 SER C CA 1
ATOM 3439 C C . SER D 1 28 ? 99.385 101.532 104.783 1.00 10.22 28 SER C C 1
ATOM 3440 O O . SER D 1 28 ? 99.782 102.329 105.639 1.00 10.22 28 SER C O 1
ATOM 3443 N N . ILE D 1 29 ? 99.101 100.259 105.048 1.00 9.69 29 ILE C N 1
ATOM 3444 C CA . ILE D 1 29 ? 99.277 99.669 106.366 1.00 9.69 29 ILE C CA 1
ATOM 3445 C C . ILE D 1 29 ? 99.989 98.332 106.213 1.00 9.69 29 ILE C C 1
ATOM 3446 O O . ILE D 1 29 ? 99.961 97.712 105.146 1.00 9.69 29 ILE C O 1
ATOM 3451 N N . ALA D 1 30 ? 100.631 97.892 107.289 1.00 9.44 30 ALA C N 1
ATOM 3452 C CA . ALA D 1 30 ? 101.366 96.635 107.317 1.00 9.44 30 ALA C CA 1
ATOM 3453 C C . ALA D 1 30 ? 100.837 95.762 108.447 1.00 9.44 30 ALA C C 1
ATOM 3454 O O . ALA D 1 30 ? 100.624 96.247 109.563 1.00 9.44 30 ALA C O 1
ATOM 3456 N N . LEU D 1 31 ? 100.627 94.483 108.153 1.00 9.00 31 LEU C N 1
ATOM 3457 C CA . LEU D 1 31 ? 100.169 93.522 109.144 1.00 9.00 31 LEU C CA 1
ATOM 3458 C C . LEU D 1 31 ? 101.329 92.660 109.622 1.00 9.00 31 LEU C C 1
ATOM 3459 O O . LEU D 1 31 ? 102.267 92.374 108.872 1.00 9.00 31 LEU C O 1
ATOM 3464 N N . THR D 1 32 ? 101.256 92.247 110.885 1.00 8.39 32 THR C N 1
ATOM 3465 C CA . THR D 1 32 ? 102.311 91.468 111.524 1.00 8.39 32 THR C CA 1
ATOM 3466 C C . THR D 1 32 ? 101.830 90.036 111.719 1.00 8.39 32 THR C C 1
ATOM 3467 O O . THR D 1 32 ? 100.729 89.810 112.229 1.00 8.39 32 THR C O 1
ATOM 3471 N N . TYR D 1 33 ? 102.652 89.079 111.303 1.00 8.61 33 TYR C N 1
ATOM 3472 C CA . TYR D 1 33 ? 102.32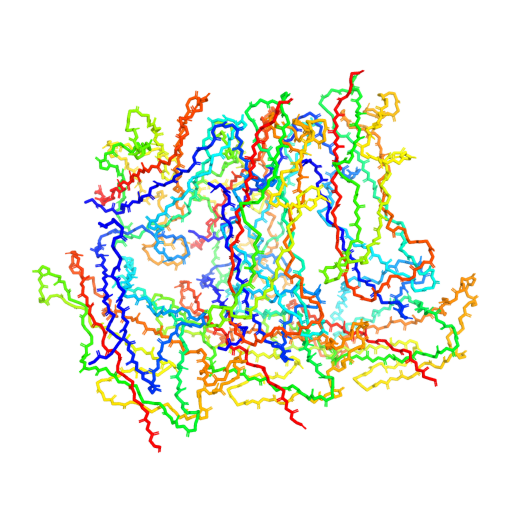9 87.669 111.435 1.00 8.61 33 TYR C CA 1
ATOM 3473 C C . TYR D 1 33 ? 102.906 87.103 112.729 1.00 8.61 33 TYR C C 1
ATOM 3474 O O . TYR D 1 33 ? 103.886 87.613 113.280 1.00 8.61 33 TYR C O 1
ATOM 3483 N N . SER D 1 34 ? 102.280 86.030 113.214 1.00 8.59 34 SER C N 1
ATOM 3484 C CA . SER D 1 34 ? 102.735 85.357 114.428 1.00 8.59 34 SER C CA 1
ATOM 3485 C C . SER D 1 34 ? 102.538 83.857 114.219 1.00 8.59 34 SER C C 1
ATOM 3486 O O . SER D 1 34 ? 101.416 83.355 114.323 1.00 8.59 34 SER C O 1
ATOM 3489 N N . SER D 1 35 ? 103.635 83.152 113.926 1.00 8.71 35 SER C N 1
ATOM 3490 C CA . SER D 1 35 ? 103.548 81.725 113.643 1.00 8.71 35 SER C CA 1
ATOM 3491 C C . SER D 1 35 ? 103.066 80.921 114.843 1.00 8.71 35 SER C C 1
ATOM 3492 O O . SER D 1 35 ? 102.567 79.806 114.663 1.00 8.71 35 SER C O 1
ATOM 3495 N N . ALA D 1 36 ? 103.206 81.453 116.060 1.00 8.93 36 ALA C N 1
ATOM 3496 C CA . ALA D 1 36 ? 102.730 80.727 117.232 1.00 8.93 36 ALA C CA 1
ATOM 3497 C C . ALA D 1 36 ? 101.226 80.499 117.161 1.00 8.93 36 ALA C C 1
ATOM 3498 O O . ALA D 1 36 ? 100.740 79.404 117.467 1.00 8.93 36 ALA C O 1
ATOM 3500 N N . SER D 1 37 ? 100.473 81.523 116.756 1.00 8.73 37 SER C N 1
ATOM 3501 C CA . SER D 1 37 ? 99.032 81.400 116.589 1.00 8.73 37 SER C CA 1
ATOM 3502 C C . SER D 1 37 ? 98.621 81.147 115.144 1.00 8.73 37 SER C C 1
ATOM 3503 O O . SER D 1 37 ? 97.451 80.835 114.896 1.00 8.73 37 SER C O 1
ATOM 3506 N N . ASN D 1 38 ? 99.548 81.267 114.195 1.00 8.83 38 ASN C N 1
ATOM 3507 C CA . ASN D 1 38 ? 99.249 81.075 112.779 1.00 8.83 38 ASN C CA 1
ATOM 3508 C C . ASN D 1 38 ? 98.111 81.994 112.336 1.00 8.83 38 ASN C C 1
ATOM 3509 O O . ASN D 1 38 ? 97.203 81.599 111.603 1.00 8.83 38 ASN C O 1
ATOM 3514 N N . ASN D 1 39 ? 98.167 83.242 112.797 1.00 9.27 39 ASN C N 1
ATOM 3515 C CA . ASN D 1 39 ? 97.146 84.226 112.469 1.00 9.27 39 ASN C CA 1
ATOM 3516 C C . ASN D 1 39 ? 97.754 85.618 112.533 1.00 9.27 39 ASN C C 1
ATOM 3517 O O . ASN D 1 39 ? 98.799 85.834 113.151 1.00 9.27 39 ASN C O 1
ATOM 3522 N N . PHE D 1 40 ? 97.081 86.565 111.883 1.00 8.83 40 PHE C N 1
ATOM 3523 C CA . PHE D 1 40 ? 97.517 87.952 111.886 1.00 8.83 40 PHE C CA 1
ATOM 3524 C C . PHE D 1 40 ? 96.975 88.683 113.108 1.00 8.83 40 PHE C C 1
ATOM 3525 O O . PHE D 1 40 ? 95.950 88.304 113.682 1.00 8.83 40 PHE C O 1
ATOM 3533 N N . GLU D 1 41 ? 97.675 89.743 113.502 1.00 8.49 41 GLU C N 1
ATOM 3534 C CA . GLU D 1 41 ? 97.253 90.569 114.621 1.00 8.49 41 GLU C CA 1
ATOM 3535 C C . GLU D 1 41 ? 96.283 91.647 114.154 1.00 8.49 41 GLU C C 1
ATOM 3536 O O . GLU D 1 41 ? 96.312 92.080 112.998 1.00 8.49 41 GLU C O 1
ATOM 3542 N N . VAL D 1 42 ? 95.420 92.077 115.072 1.00 8.62 42 VAL C N 1
ATOM 3543 C CA . VAL D 1 42 ? 94.405 93.070 114.744 1.00 8.62 42 VAL C CA 1
ATOM 3544 C C . VAL D 1 42 ? 95.038 94.452 114.677 1.00 8.62 42 VAL C C 1
ATOM 3545 O O . VAL D 1 42 ? 95.740 94.882 115.603 1.00 8.62 42 VAL C O 1
ATOM 3549 N N . TYR D 1 43 ? 94.790 95.155 113.577 1.00 9.27 43 TYR C N 1
ATOM 3550 C CA . TYR D 1 43 ? 95.288 96.508 113.371 1.00 9.27 43 TYR C CA 1
ATOM 3551 C C . TYR D 1 43 ? 94.164 97.497 113.653 1.00 9.27 43 TYR C C 1
ATOM 3552 O O . TYR D 1 43 ? 93.087 97.402 113.054 1.00 9.27 43 TYR C O 1
ATOM 3561 N N . SER D 1 44 ? 94.419 98.441 114.557 1.00 9.00 44 SER C N 1
ATOM 3562 C CA . SER D 1 44 ? 93.415 99.402 114.991 1.00 9.00 44 SER C CA 1
ATOM 3563 C C . SER D 1 44 ? 93.947 100.817 114.826 1.00 9.00 44 SER C C 1
ATOM 3564 O O . SER D 1 44 ? 95.113 101.090 115.120 1.00 9.00 44 SER C O 1
ATOM 3567 N N . LEU D 1 45 ? 93.081 101.714 114.358 1.00 9.24 45 LEU C N 1
ATOM 3568 C CA . LEU D 1 45 ? 93.427 103.115 114.151 1.00 9.24 45 LEU C CA 1
ATOM 3569 C C . LEU D 1 45 ? 92.261 103.987 114.591 1.00 9.24 45 LEU C C 1
ATOM 3570 O O . LEU D 1 45 ? 91.100 103.646 114.343 1.00 9.24 45 LEU C O 1
ATOM 3575 N N . ASN D 1 46 ? 92.571 105.107 115.239 1.00 8.98 46 ASN C N 1
ATOM 3576 C CA . ASN D 1 46 ? 91.550 106.057 115.658 1.00 8.98 46 ASN C CA 1
ATOM 3577 C C . ASN D 1 46 ? 91.244 107.018 114.517 1.00 8.98 46 ASN C C 1
ATOM 3578 O O . ASN D 1 46 ? 92.157 107.606 113.929 1.00 8.98 46 ASN C O 1
ATOM 3583 N N . THR D 1 47 ? 89.959 107.181 114.208 1.00 9.15 47 THR C N 1
ATOM 3584 C CA . THR D 1 47 ? 89.523 108.035 113.115 1.00 9.15 47 THR C CA 1
ATOM 3585 C C . THR D 1 47 ? 88.368 108.914 113.575 1.00 9.15 47 THR C C 1
ATOM 3586 O O . THR D 1 47 ? 87.628 108.571 114.500 1.00 9.15 47 THR C O 1
ATOM 3590 N N . ALA D 1 48 ? 88.229 110.061 112.914 1.00 9.32 48 ALA C N 1
ATOM 3591 C CA . ALA D 1 48 ? 87.162 111.009 113.207 1.00 9.32 48 ALA C CA 1
ATOM 3592 C C . ALA D 1 48 ? 86.485 111.407 111.904 1.00 9.32 48 ALA C C 1
ATOM 3593 O O . ALA D 1 48 ? 87.160 111.765 110.936 1.00 9.32 48 ALA C O 1
ATOM 3595 N N . ILE D 1 49 ? 85.157 111.346 111.888 1.00 9.88 49 ILE C N 1
ATOM 3596 C CA . ILE D 1 49 ? 84.390 111.664 110.687 1.00 9.88 49 ILE C CA 1
ATOM 3597 C C . ILE D 1 49 ? 84.122 113.161 110.646 1.00 9.88 49 ILE C C 1
ATOM 3598 O O . ILE D 1 49 ? 83.630 113.745 111.619 1.00 9.88 49 ILE C O 1
ATOM 3603 N N . HIS D 1 50 ? 84.441 113.785 109.516 1.00 9.90 50 HIS C N 1
ATOM 3604 C CA . HIS D 1 50 ? 84.159 115.193 109.278 1.00 9.90 50 HIS C CA 1
ATOM 3605 C C . HIS D 1 50 ? 82.949 115.311 108.363 1.00 9.90 50 HIS C C 1
ATOM 3606 O O . HIS D 1 50 ? 82.812 114.551 107.398 1.00 9.90 50 HIS C O 1
ATOM 3613 N N . THR D 1 51 ? 82.069 116.262 108.666 1.00 10.88 51 THR C N 1
ATOM 3614 C CA . THR D 1 51 ? 80.827 116.435 107.930 1.00 10.88 51 THR C CA 1
ATOM 3615 C C . THR D 1 51 ? 80.625 117.901 107.582 1.00 10.88 51 THR C C 1
ATOM 3616 O O . THR D 1 51 ? 81.109 118.795 108.281 1.00 10.88 51 THR C O 1
ATOM 3620 N N . ASN D 1 52 ? 79.905 118.136 106.483 1.00 12.08 52 ASN C N 1
ATOM 3621 C CA . ASN D 1 52 ? 79.557 119.499 106.096 1.00 12.08 52 ASN C CA 1
ATOM 3622 C C . ASN D 1 52 ? 78.435 120.051 106.963 1.00 12.08 52 ASN C C 1
ATOM 3623 O O . ASN D 1 52 ? 78.431 121.244 107.292 1.00 12.08 52 ASN C O 1
ATOM 3628 N N . ASP D 1 53 ? 77.476 119.205 107.338 1.00 12.51 53 ASP C N 1
ATOM 3629 C CA . ASP D 1 53 ? 76.383 119.586 108.228 1.00 12.51 53 ASP C CA 1
ATOM 3630 C C . ASP D 1 53 ? 76.233 118.518 109.299 1.00 12.51 53 ASP C C 1
ATOM 3631 O O . ASP D 1 53 ? 76.372 117.324 109.017 1.00 12.51 53 ASP C O 1
ATOM 3636 N N . LYS D 1 54 ? 75.962 118.948 110.534 1.00 12.20 54 LYS C N 1
ATOM 3637 C CA . LYS D 1 54 ? 75.881 118.019 111.654 1.00 12.20 54 LYS C CA 1
ATO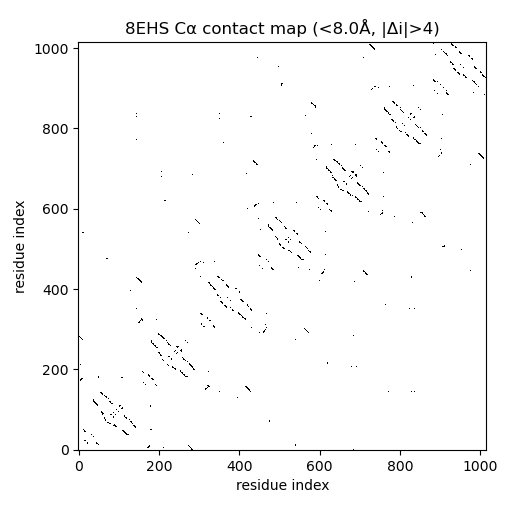M 3638 C C . LYS D 1 54 ? 74.509 117.373 111.794 1.00 12.20 54 LYS C C 1
ATOM 3639 O O . LYS D 1 54 ? 74.361 116.450 112.603 1.00 12.20 54 LYS C O 1
ATOM 3645 N N . SER D 1 55 ? 73.509 117.824 111.035 1.00 13.57 55 SER C N 1
ATOM 3646 C CA . SER D 1 55 ? 72.153 117.316 1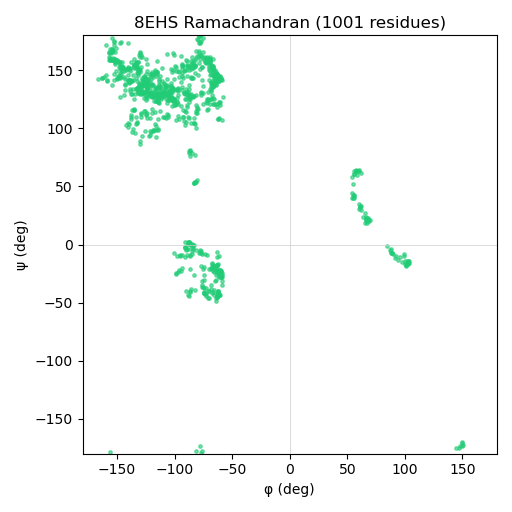11.200 1.00 13.57 55 SER C CA 1
ATOM 3647 C C . SER D 1 55 ? 71.873 116.075 110.364 1.00 13.57 55 SER C C 1
ATOM 3648 O O . SER D 1 55 ? 70.748 115.568 110.403 1.00 13.57 55 SER C O 1
ATOM 3651 N N . LYS D 1 56 ? 72.855 115.577 109.614 1.00 13.63 56 LYS C N 1
ATOM 3652 C CA . LYS D 1 56 ? 72.663 114.442 108.721 1.00 13.63 56 LYS C CA 1
ATOM 3653 C C . LYS D 1 56 ? 73.577 113.304 109.148 1.00 13.63 56 LYS C C 1
ATOM 3654 O O . LYS D 1 56 ? 74.745 113.530 109.474 1.00 13.63 56 LYS C O 1
ATOM 3660 N N . GLY D 1 57 ? 73.041 112.086 109.144 1.00 13.14 57 GLY C N 1
ATOM 3661 C CA . GLY D 1 57 ? 73.813 110.928 109.534 1.00 13.14 57 GLY C CA 1
ATOM 3662 C C . GLY D 1 57 ? 74.796 110.502 108.460 1.00 13.14 57 GLY C C 1
ATOM 3663 O O . GLY D 1 57 ? 74.872 111.071 107.370 1.00 13.14 57 GLY C O 1
ATOM 3664 N N . VAL D 1 58 ? 75.567 109.467 108.784 1.00 11.45 58 VAL C N 1
ATOM 3665 C CA . VAL D 1 58 ? 76.615 108.953 107.912 1.00 11.45 58 VAL C CA 1
ATOM 3666 C C . VAL D 1 58 ? 76.376 107.467 107.682 1.00 11.45 58 VAL C C 1
ATOM 3667 O O . VAL D 1 58 ? 75.985 106.740 108.599 1.00 11.45 58 VAL C O 1
ATOM 3671 N N . VAL D 1 59 ? 76.615 107.025 106.449 1.00 12.08 59 VAL C N 1
ATOM 3672 C CA . VAL D 1 59 ? 76.487 105.625 106.061 1.00 12.08 59 VAL C CA 1
ATOM 3673 C C . VAL D 1 59 ? 77.817 105.164 105.481 1.00 12.08 59 VAL C C 1
ATOM 3674 O O . VAL D 1 59 ? 78.424 105.866 104.663 1.00 12.08 59 VAL C O 1
ATOM 3678 N N . VAL D 1 60 ? 78.265 103.987 105.904 1.00 11.38 60 VAL C N 1
ATOM 3679 C CA . VAL D 1 60 ? 79.576 103.463 105.536 1.00 11.38 60 VAL C CA 1
ATOM 3680 C C . VAL D 1 60 ? 79.398 102.090 104.905 1.00 11.38 60 VAL C C 1
ATOM 3681 O O . VAL D 1 60 ? 78.609 101.270 105.387 1.00 11.38 60 VAL C O 1
ATOM 3685 N N . LYS D 1 61 ? 80.133 101.841 103.823 1.00 12.40 61 LYS C N 1
ATOM 3686 C CA . LYS D 1 61 ? 80.089 100.558 103.138 1.00 12.40 61 LYS C CA 1
ATOM 3687 C C . LYS D 1 61 ? 81.402 100.361 102.393 1.00 12.40 61 LYS C C 1
ATOM 3688 O O . LYS D 1 61 ? 82.186 101.296 102.216 1.00 12.40 61 LYS C O 1
ATOM 3694 N N . LEU D 1 62 ? 81.636 99.124 101.963 1.00 11.67 62 LEU C N 1
ATOM 3695 C CA . LEU D 1 62 ? 82.831 98.773 101.206 1.00 11.67 62 LEU C CA 1
ATOM 3696 C C . LEU D 1 62 ? 82.464 98.502 99.753 1.00 11.67 62 LEU C C 1
ATOM 3697 O O . LEU D 1 62 ? 81.492 97.798 99.467 1.00 11.67 62 LEU C O 1
ATOM 3702 N N . SER D 1 63 ? 83.252 99.066 98.834 1.00 13.44 63 SER C N 1
ATOM 3703 C CA . SER D 1 63 ? 82.982 98.870 97.414 1.00 13.44 63 SER C CA 1
ATOM 3704 C C . SER D 1 63 ? 83.086 97.402 97.023 1.00 13.44 63 SER C C 1
ATOM 3705 O O . SER D 1 63 ? 82.259 96.908 96.249 1.00 13.44 63 SER C O 1
ATOM 3708 N N . ALA D 1 64 ? 84.091 96.696 97.538 1.00 11.80 64 ALA C N 1
ATOM 3709 C CA . ALA D 1 64 ? 84.240 95.273 97.280 1.00 11.80 64 ALA C CA 1
ATOM 3710 C C . ALA D 1 64 ? 84.834 94.620 98.515 1.00 11.80 64 ALA C C 1
ATOM 3711 O O . ALA D 1 64 ? 85.553 95.263 99.286 1.00 11.80 64 ALA C O 1
ATOM 3713 N N . SER D 1 65 ? 84.530 93.346 98.696 1.00 11.51 65 SER C N 1
ATOM 3714 C CA . SER D 1 65 ? 85.003 92.612 99.862 1.00 11.51 65 SER C CA 1
ATOM 3715 C C . SER D 1 65 ? 86.526 92.553 99.850 1.00 11.51 65 SER C C 1
ATOM 3716 O O . SER D 1 65 ? 87.094 91.831 99.022 1.00 11.51 65 SER C O 1
ATOM 3719 N N . PRO D 1 66 ? 87.224 93.275 100.729 1.00 11.27 66 PRO C N 1
ATOM 3720 C CA . PRO D 1 66 ? 88.691 93.251 100.691 1.00 11.27 66 PRO C CA 1
ATOM 3721 C C . PRO D 1 66 ? 89.237 91.874 101.026 1.00 11.27 66 PRO C C 1
ATOM 3722 O O . PRO D 1 66 ? 88.746 91.189 101.928 1.00 11.27 66 PRO C O 1
ATOM 3726 N N . VAL D 1 67 ? 90.262 91.469 100.283 1.00 11.15 67 VAL C N 1
ATOM 3727 C CA . VAL D 1 67 ? 90.902 90.173 100.464 1.00 11.15 67 VAL C CA 1
ATOM 3728 C C . VAL D 1 67 ? 92.409 90.358 100.370 1.00 11.15 67 VAL C C 1
ATOM 3729 O O . VAL D 1 67 ? 92.905 90.973 99.419 1.00 11.15 67 VAL C O 1
ATOM 3733 N N . LEU D 1 68 ? 93.134 89.829 101.352 1.00 10.33 68 LEU C N 1
ATOM 3734 C CA . LEU D 1 68 ? 94.592 89.867 101.347 1.00 10.33 68 LEU C CA 1
ATOM 3735 C C . LEU D 1 68 ? 95.100 88.646 100.589 1.00 10.33 68 LEU C C 1
ATOM 3736 O O . LEU D 1 68 ? 95.008 87.518 101.083 1.00 10.33 68 LEU C O 1
ATOM 3741 N N . SER D 1 69 ? 95.638 88.867 99.392 1.00 11.81 69 SER C N 1
ATOM 3742 C CA . SER D 1 69 ? 96.031 87.790 98.496 1.00 11.81 69 SER C CA 1
ATOM 3743 C C . SER D 1 69 ? 97.520 87.865 98.192 1.00 11.81 69 SER C C 1
ATOM 3744 O O . SER D 1 69 ? 98.107 88.951 98.125 1.00 11.81 69 SER C O 1
ATOM 3747 N N . ASN D 1 70 ? 98.126 86.694 98.010 1.00 13.63 70 ASN C N 1
ATOM 3748 C CA . ASN D 1 70 ? 99.543 86.618 97.679 1.00 13.63 70 ASN C CA 1
ATOM 3749 C C . ASN D 1 70 ? 99.788 87.184 96.285 1.00 13.63 70 ASN C C 1
ATOM 3750 O O . ASN D 1 70 ? 99.008 86.941 95.359 1.00 13.63 70 ASN C O 1
ATOM 3755 N N . ILE D 1 71 ? 100.875 87.944 96.136 1.00 15.01 71 ILE C N 1
ATOM 3756 C CA . ILE D 1 71 ? 101.207 88.514 94.835 1.00 15.01 71 ILE C CA 1
ATOM 3757 C C . ILE D 1 71 ? 101.675 87.445 93.854 1.00 15.01 71 ILE C C 1
ATOM 3758 O O . ILE D 1 71 ? 101.313 87.497 92.674 1.00 15.01 71 ILE C O 1
ATOM 3763 N N . MET D 1 72 ? 102.472 86.480 94.309 1.00 17.97 72 MET C N 1
ATOM 3764 C CA . MET D 1 72 ? 102.990 85.439 93.427 1.00 17.97 72 MET C CA 1
ATOM 3765 C C . MET D 1 72 ? 101.925 84.435 93.007 1.00 17.97 72 MET C C 1
ATOM 3766 O O . MET D 1 72 ? 101.881 84.051 91.833 1.00 17.97 72 MET C O 1
ATOM 3771 N N . LYS D 1 73 ? 101.072 84.002 93.935 1.00 17.37 73 LYS C N 1
ATOM 3772 C CA . LYS D 1 73 ? 100.039 83.008 93.647 1.00 17.37 73 LYS C CA 1
ATOM 3773 C C . LYS D 1 73 ? 98.727 83.476 94.258 1.00 17.37 73 LYS C C 1
ATOM 3774 O O . LYS D 1 73 ? 98.463 83.253 95.445 1.00 17.37 73 LYS C O 1
ATOM 3780 N N . PRO D 1 74 ? 97.866 84.131 93.471 1.00 18.04 74 PRO C N 1
ATOM 3781 C CA . PRO D 1 74 ? 96.609 84.649 94.034 1.00 18.04 74 PRO C CA 1
ATOM 3782 C C . PRO D 1 74 ? 95.678 83.569 94.563 1.00 18.04 74 PRO C C 1
ATOM 3783 O O . PRO D 1 74 ? 94.687 83.904 95.224 1.00 18.04 74 PRO C O 1
ATOM 3787 N N . ASN D 1 75 ? 95.955 82.291 94.294 1.00 17.70 75 ASN C N 1
ATOM 3788 C CA . ASN D 1 75 ? 95.118 81.223 94.827 1.00 17.70 75 ASN C CA 1
ATOM 3789 C C . ASN D 1 75 ? 95.160 81.163 96.347 1.00 17.70 75 ASN C C 1
ATOM 3790 O O . ASN D 1 75 ? 94.231 80.618 96.958 1.00 17.70 75 ASN C O 1
ATOM 3795 N N . SER D 1 76 ? 96.204 81.703 96.969 1.00 14.35 76 SER C N 1
ATOM 3796 C CA . SER D 1 76 ? 96.312 81.773 98.421 1.00 14.35 76 SER C CA 1
ATOM 3797 C C . SER D 1 76 ? 95.964 83.187 98.867 1.00 14.35 76 SER C C 1
ATOM 3798 O O . SER D 1 76 ? 96.585 84.153 98.413 1.00 14.35 76 SER C O 1
ATOM 3801 N N . GLN D 1 77 ? 94.979 83.305 99.752 1.00 12.39 77 GLN C N 1
ATOM 3802 C CA . GLN D 1 77 ? 94.507 84.616 100.176 1.00 12.39 77 GLN C CA 1
ATOM 3803 C C . GLN D 1 77 ? 93.843 84.496 101.539 1.00 12.39 77 GLN C C 1
ATOM 3804 O O . GLN D 1 77 ? 93.454 83.407 101.970 1.00 12.39 77 GLN C O 1
ATOM 3810 N N . ILE D 1 78 ? 93.718 85.637 102.210 1.00 10.54 78 ILE C N 1
ATOM 3811 C CA . ILE D 1 78 ? 93.137 85.711 103.547 1.00 10.54 78 ILE C CA 1
ATOM 3812 C C . ILE D 1 78 ? 92.057 86.787 103.561 1.00 10.54 78 ILE C C 1
ATOM 3813 O O . ILE D 1 78 ? 92.381 87.981 103.467 1.00 10.54 78 ILE C O 1
ATOM 3818 N N . PRO D 1 79 ? 90.776 86.433 103.670 1.00 10.95 79 PRO C N 1
ATOM 3819 C CA . PRO D 1 79 ? 89.739 87.469 103.759 1.00 10.95 79 PRO C CA 1
ATOM 3820 C C . PRO D 1 79 ? 89.967 88.371 104.964 1.00 10.95 79 PRO C C 1
ATOM 3821 O O . PRO D 1 79 ? 90.372 87.917 106.037 1.00 10.95 79 PRO C O 1
ATOM 3825 N N . MET D 1 80 ? 89.698 89.660 104.776 1.00 10.48 80 MET C N 1
ATOM 3826 C CA . MET D 1 80 ? 89.915 90.669 105.806 1.00 10.48 80 MET C CA 1
ATOM 3827 C C . MET D 1 80 ? 88.575 91.225 106.264 1.00 10.48 80 MET C C 1
ATOM 3828 O O . MET D 1 80 ? 87.705 91.528 105.441 1.00 10.48 80 MET C O 1
ATOM 3833 N N . LYS D 1 81 ? 88.414 91.362 107.579 1.00 9.98 81 LYS C N 1
ATOM 3834 C CA . LYS D 1 81 ? 87.203 91.914 108.172 1.00 9.98 81 LYS C CA 1
ATOM 3835 C C . LYS D 1 81 ? 87.479 93.345 108.616 1.00 9.98 81 LYS C C 1
ATOM 3836 O O . LYS D 1 81 ? 88.419 93.592 109.377 1.00 9.98 81 LYS C O 1
ATOM 3842 N N . VAL D 1 82 ? 86.657 94.278 108.142 1.00 9.95 82 VAL C N 1
ATOM 3843 C CA . VAL D 1 82 ? 86.793 95.695 108.457 1.00 9.95 82 VAL C CA 1
ATOM 3844 C C . VAL D 1 82 ? 85.610 96.109 109.319 1.00 9.95 82 VAL C C 1
ATOM 3845 O O . VAL D 1 82 ? 84.454 95.847 108.964 1.00 9.95 82 VAL C O 1
ATOM 3849 N N . THR D 1 83 ? 85.899 96.749 110.450 1.00 9.75 83 THR C N 1
ATOM 3850 C CA . THR D 1 83 ? 84.872 97.240 111.361 1.00 9.75 83 THR C CA 1
ATOM 3851 C C . THR D 1 83 ? 85.189 98.679 111.738 1.00 9.75 83 THR C C 1
ATOM 3852 O O . THR D 1 83 ? 86.326 99.001 112.093 1.00 9.75 83 THR C O 1
ATOM 3856 N N . LEU D 1 84 ? 84.177 99.540 111.661 1.00 10.02 84 LEU C N 1
ATOM 3857 C CA . LEU D 1 84 ? 84.310 100.949 112.002 1.00 10.02 84 LEU C CA 1
ATOM 3858 C C . LEU D 1 84 ? 83.248 101.307 113.030 1.00 10.02 84 LEU C C 1
ATOM 3859 O O . LEU D 1 84 ? 82.070 100.991 112.842 1.00 10.02 84 LEU C O 1
ATOM 3864 N N . GLY D 1 85 ? 83.666 101.966 114.106 1.00 10.32 85 GLY C N 1
ATOM 3865 C CA . GLY D 1 85 ? 82.733 102.341 115.154 1.00 10.32 85 GLY C CA 1
ATOM 3866 C C . GLY D 1 85 ? 82.184 101.166 115.932 1.00 10.32 85 GLY C C 1
ATOM 3867 O O . GLY D 1 85 ? 81.135 101.292 116.574 1.00 10.32 85 GLY C O 1
ATOM 3868 N N . GLY D 1 86 ? 82.867 100.023 115.892 1.00 10.75 86 GLY C N 1
ATOM 3869 C CA . GLY D 1 86 ? 82.438 98.846 116.616 1.00 10.75 86 GLY C CA 1
ATOM 3870 C C . GLY D 1 86 ? 81.493 97.933 115.866 1.00 10.75 86 GLY C C 1
ATOM 3871 O O . GLY D 1 86 ? 81.189 96.845 116.367 1.00 10.75 86 GLY C O 1
ATOM 3872 N N . LYS D 1 87 ? 81.019 98.331 114.688 1.00 10.64 87 LYS C N 1
ATOM 3873 C CA . LYS D 1 87 ? 80.111 97.522 113.888 1.00 10.64 87 LYS C CA 1
ATOM 3874 C C . LYS D 1 87 ? 80.789 97.121 112.584 1.00 10.64 87 LYS C C 1
ATOM 3875 O O . LYS D 1 87 ? 81.427 97.946 111.922 1.00 10.64 87 LYS C O 1
ATOM 3881 N N . THR D 1 88 ? 80.649 95.847 112.224 1.00 10.25 88 THR C N 1
ATOM 3882 C CA . THR D 1 88 ? 81.343 95.311 111.062 1.00 10.25 88 THR C CA 1
ATOM 3883 C C . THR D 1 88 ? 80.820 95.947 109.781 1.00 10.25 88 THR C C 1
ATOM 3884 O O . THR D 1 88 ? 79.609 96.106 109.603 1.00 10.25 88 THR C O 1
ATOM 3888 N N . LEU D 1 89 ? 81.737 96.306 108.889 1.00 10.75 89 LEU C N 1
ATOM 3889 C CA . LEU D 1 89 ? 81.371 96.855 107.594 1.00 10.75 89 LEU C CA 1
ATOM 3890 C C . LEU D 1 89 ? 81.208 95.735 106.573 1.00 10.75 89 LEU C C 1
ATOM 3891 O O . LEU D 1 89 ? 81.803 94.660 106.693 1.00 10.75 89 LEU C O 1
ATOM 3896 N N . ASN D 1 90 ? 80.392 95.999 105.556 1.00 12.23 90 ASN C N 1
ATOM 3897 C CA . ASN D 1 90 ? 80.094 95.006 104.535 1.00 12.23 90 ASN C CA 1
ATOM 3898 C C . ASN D 1 90 ? 79.731 95.725 103.244 1.00 12.23 90 ASN C C 1
ATOM 3899 O O . ASN D 1 90 ? 79.485 96.934 103.229 1.00 12.23 90 ASN C O 1
ATOM 3904 N N . THR D 1 91 ? 79.703 94.963 102.148 1.00 12.00 91 THR C N 1
ATOM 3905 C CA . THR D 1 91 ? 79.303 95.529 100.866 1.00 12.00 91 THR C CA 1
ATOM 3906 C C . THR D 1 91 ? 77.883 96.078 100.907 1.00 12.00 91 THR C C 1
ATOM 3907 O O . THR D 1 91 ? 77.539 96.936 100.090 1.00 12.00 91 THR C O 1
ATOM 3911 N N . THR D 1 92 ? 77.058 95.602 101.836 1.00 12.88 92 THR C N 1
ATOM 3912 C CA . THR D 1 92 ? 75.745 96.171 102.101 1.00 12.88 92 THR C CA 1
ATOM 3913 C C . THR D 1 92 ? 75.897 97.230 103.184 1.00 12.88 92 THR C C 1
ATOM 3914 O O . THR D 1 92 ? 76.418 96.947 104.268 1.00 12.88 92 THR C O 1
ATOM 3918 N N . ASP D 1 93 ? 75.442 98.443 102.888 1.00 12.45 93 ASP C N 1
ATOM 3919 C CA . ASP D 1 93 ? 75.780 99.593 103.709 1.00 12.45 93 ASP C CA 1
ATOM 3920 C C . ASP D 1 93 ? 75.164 99.479 105.103 1.00 12.45 93 ASP C C 1
ATOM 3921 O O . ASP D 1 93 ? 74.106 98.876 105.308 1.00 12.45 93 ASP C O 1
ATOM 3926 N N . THR D 1 94 ? 75.856 100.077 106.072 1.00 12.11 94 THR C N 1
ATOM 3927 C CA . THR D 1 94 ? 75.390 100.176 107.448 1.00 12.11 94 THR C CA 1
ATOM 3928 C C . THR D 1 94 ? 75.272 101.648 107.815 1.00 12.11 94 THR C C 1
ATOM 3929 O O . THR D 1 94 ? 76.030 102.490 107.327 1.00 12.11 94 THR C O 1
ATOM 3933 N N . GLU D 1 95 ? 74.314 101.954 108.689 1.00 12.58 95 GLU C N 1
ATOM 3934 C CA . GLU D 1 95 ? 73.953 103.328 109.012 1.00 12.58 95 GLU C CA 1
ATOM 3935 C C . GLU D 1 95 ? 74.509 103.712 110.377 1.00 12.58 95 GLU C C 1
ATOM 3936 O O . GLU D 1 95 ? 74.343 102.974 111.352 1.00 12.58 95 GLU C O 1
ATOM 3942 N N . PHE D 1 96 ? 75.163 104.871 110.436 1.00 11.25 96 PHE C N 1
ATOM 3943 C CA . PHE D 1 96 ? 75.614 105.478 111.686 1.00 11.25 96 PHE C CA 1
ATOM 3944 C C . PHE D 1 96 ? 74.681 106.648 111.978 1.00 11.25 96 PHE C C 1
ATOM 3945 O O . PHE D 1 96 ? 74.689 107.655 111.266 1.00 11.25 96 PHE C O 1
ATOM 3953 N N . THR D 1 97 ? 73.874 106.513 113.027 1.00 12.07 97 THR C N 1
ATOM 3954 C CA . THR D 1 97 ? 72.898 107.541 113.358 1.00 12.07 97 THR C CA 1
ATOM 3955 C C . THR D 1 97 ? 73.602 108.790 113.877 1.00 12.07 97 THR C C 1
ATOM 3956 O O . THR D 1 97 ? 74.708 108.717 114.423 1.00 12.07 97 THR C O 1
ATOM 3960 N N . VAL D 1 98 ? 72.956 109.945 113.700 1.00 12.42 98 VAL C N 1
ATOM 3961 C CA . VAL D 1 98 ? 73.599 111.220 114.012 1.00 12.42 98 VAL C CA 1
ATOM 3962 C C . VAL D 1 98 ? 73.928 111.319 115.497 1.00 12.42 98 VAL C C 1
ATOM 3963 O O . VAL D 1 98 ? 75.029 111.737 115.875 1.00 12.42 98 VAL C O 1
ATOM 3967 N N . ASP D 1 99 ? 72.986 110.945 116.365 1.00 12.68 99 ASP C N 1
ATOM 3968 C CA . ASP D 1 99 ? 73.222 111.079 117.798 1.00 12.68 99 ASP C CA 1
ATOM 3969 C C . ASP D 1 99 ? 74.306 110.135 118.299 1.00 12.68 99 ASP C C 1
ATOM 3970 O O . ASP D 1 99 ? 74.819 110.335 119.405 1.00 12.68 99 ASP C O 1
ATOM 3975 N N . THR D 1 100 ? 74.666 109.118 117.520 1.00 11.59 100 THR C N 1
ATOM 3976 C CA . THR D 1 100 ? 75.743 108.210 117.887 1.00 11.59 100 THR C CA 1
ATOM 3977 C C . THR D 1 100 ? 77.109 108.690 117.416 1.00 11.59 100 THR C C 1
ATOM 3978 O O . THR D 1 100 ? 78.117 108.043 117.727 1.00 11.59 100 THR C O 1
ATOM 3982 N N . LEU D 1 101 ? 77.173 109.800 116.679 1.00 10.44 101 LEU C N 1
ATOM 3983 C CA . LEU D 1 101 ? 78.437 110.325 116.185 1.00 10.44 101 LEU C CA 1
ATOM 3984 C C . LEU D 1 101 ? 78.985 111.460 117.038 1.00 10.44 101 LEU C C 1
ATOM 3985 O O . LEU D 1 101 ? 80.201 111.676 117.047 1.00 10.44 101 LEU C O 1
ATOM 3990 N N . ASN D 1 102 ? 78.123 112.185 117.750 1.00 9.54 102 ASN C N 1
ATOM 3991 C CA . ASN D 1 102 ? 78.553 113.247 118.659 1.00 9.54 102 ASN C CA 1
ATOM 3992 C C . ASN D 1 102 ? 79.366 114.307 117.919 1.00 9.54 102 ASN C C 1
ATOM 3993 O O . ASN D 1 102 ? 80.549 114.522 118.183 1.00 9.54 102 ASN C O 1
ATOM 3998 N N . PHE D 1 103 ? 78.710 114.983 116.976 1.00 10.17 103 PHE C N 1
ATOM 3999 C CA . PHE D 1 103 ? 79.356 116.045 116.212 1.00 10.17 103 PHE C CA 1
ATOM 4000 C C . PHE D 1 103 ? 79.587 117.279 117.073 1.00 10.17 103 PHE C C 1
ATOM 4001 O O . PHE D 1 103 ? 78.630 117.910 117.534 1.00 10.17 103 PHE C O 1
ATOM 4009 N N . GLY D 1 104 ? 80.851 117.634 117.293 1.00 10.60 104 GLY C N 1
ATOM 4010 C CA . GLY D 1 104 ? 81.213 118.842 118.007 1.00 10.60 104 GLY C CA 1
ATOM 4011 C C . GLY D 1 104 ? 81.576 118.637 119.461 1.00 10.60 104 GLY C C 1
ATOM 4012 O O . GLY D 1 104 ? 82.068 119.583 120.094 1.00 10.60 104 GLY C O 1
ATOM 4013 N N . THR D 1 105 ? 81.353 117.446 120.016 1.00 10.07 105 THR C N 1
ATOM 4014 C CA . THR D 1 105 ? 81.685 117.210 121.418 1.00 10.07 105 THR C CA 1
ATOM 4015 C C . THR D 1 105 ? 83.184 117.255 121.675 1.00 10.07 105 THR C C 1
ATOM 4016 O O . THR D 1 105 ? 83.598 117.500 122.813 1.00 10.07 105 THR C O 1
ATOM 4020 N N . SER D 1 106 ? 84.007 117.027 120.649 1.00 9.66 106 SER C N 1
ATOM 4021 C CA . SER D 1 106 ? 85.454 117.073 120.816 1.00 9.66 106 SER C CA 1
ATOM 4022 C C . SER D 1 106 ? 85.985 118.490 120.977 1.00 9.66 106 SER C C 1
ATOM 4023 O O . SER D 1 106 ? 87.172 118.655 121.280 1.00 9.66 106 SER C O 1
ATOM 4026 N N . GLY D 1 107 ? 85.147 119.508 120.782 1.00 9.77 107 GLY C N 1
ATOM 4027 C CA . GLY D 1 107 ? 85.557 120.890 120.854 1.00 9.77 107 GLY C CA 1
ATOM 4028 C C . GLY D 1 107 ? 85.737 121.559 119.508 1.00 9.77 107 GLY C C 1
ATOM 4029 O O . GLY D 1 107 ? 85.789 122.791 119.448 1.00 9.77 107 GLY C O 1
ATOM 4030 N N . VAL D 1 108 ? 85.831 120.780 118.432 1.00 10.00 108 VAL C N 1
ATOM 4031 C CA . VAL D 1 108 ? 85.967 121.306 117.079 1.00 10.00 108 VAL C CA 1
ATOM 4032 C C . VAL D 1 108 ? 84.635 121.127 116.364 1.00 10.00 108 VAL C C 1
ATOM 4033 O O . VAL D 1 108 ? 84.066 120.028 116.357 1.00 10.00 108 VAL C O 1
ATOM 4037 N N . GLU D 1 109 ? 84.141 122.207 115.762 1.00 11.29 109 GLU C N 1
ATOM 4038 C CA . GLU D 1 109 ? 82.830 122.175 115.130 1.00 11.29 109 GLU C CA 1
ATOM 4039 C C . GLU D 1 109 ? 82.811 121.198 113.962 1.00 11.29 109 GLU C C 1
ATOM 4040 O O . GLU D 1 109 ? 83.760 121.124 113.176 1.00 11.29 109 GLU C O 1
ATOM 4046 N N . ASN D 1 110 ? 81.719 120.443 113.855 1.00 10.70 110 ASN C N 1
ATOM 4047 C CA . ASN D 1 110 ? 81.464 119.504 112.765 1.00 10.70 110 ASN C CA 1
ATOM 4048 C C . ASN D 1 110 ? 82.464 118.354 112.716 1.00 10.70 110 ASN C C 1
ATOM 4049 O O . ASN D 1 110 ? 82.657 117.756 111.654 1.00 10.70 110 ASN C O 1
ATOM 4054 N N . VAL D 1 111 ? 83.104 118.026 113.835 1.00 9.80 111 VAL C N 1
ATOM 4055 C CA . VAL D 1 111 ? 84.036 116.905 113.914 1.00 9.80 111 VAL C CA 1
ATOM 4056 C C . VAL D 1 111 ? 83.424 115.835 114.807 1.00 9.80 111 VAL C C 1
ATOM 4057 O O . VAL D 1 111 ? 83.036 116.114 115.948 1.00 9.80 111 VAL C O 1
ATOM 4061 N N . SER D 1 112 ? 83.346 114.613 114.291 1.00 9.34 112 SER C N 1
ATOM 4062 C CA . SER D 1 112 ? 82.676 113.533 114.999 1.00 9.34 112 SER C CA 1
ATOM 4063 C C . SER D 1 112 ? 83.555 112.976 116.114 1.00 9.34 112 SER C C 1
ATOM 4064 O O . SER D 1 112 ? 84.723 113.345 116.274 1.00 9.34 112 SER C O 1
ATOM 4067 N N . SER D 1 113 ? 82.970 112.072 116.896 1.00 9.40 113 SER C N 1
ATOM 4068 C CA . SER D 1 113 ? 83.703 111.385 117.944 1.00 9.40 113 SER C CA 1
ATOM 4069 C C . SER D 1 113 ? 84.662 110.362 117.344 1.00 9.40 113 SER C C 1
ATOM 4070 O O . SER D 1 113 ? 84.483 109.885 116.220 1.00 9.40 113 SER C O 1
ATOM 4073 N N . THR D 1 114 ? 85.697 110.031 118.111 1.00 8.80 114 THR C N 1
ATOM 4074 C CA . THR D 1 114 ? 86.691 109.068 117.658 1.00 8.80 114 THR C CA 1
ATOM 4075 C C . THR D 1 114 ? 86.033 107.721 117.387 1.00 8.80 114 THR C C 1
ATOM 4076 O O . THR D 1 114 ? 85.443 107.115 118.286 1.00 8.80 114 THR C O 1
ATOM 4080 N N . GLN D 1 115 ? 86.137 107.257 116.146 1.00 9.28 115 GLN C N 1
ATOM 4081 C CA . GLN D 1 115 ? 85.608 105.964 115.737 1.00 9.28 115 GLN C CA 1
ATOM 4082 C C . GLN D 1 115 ? 86.774 105.007 115.532 1.00 9.28 115 GLN C C 1
ATOM 4083 O O . GLN D 1 115 ? 87.737 105.335 114.832 1.00 9.28 115 GLN C O 1
ATOM 4089 N N . GLN D 1 116 ? 86.687 103.829 116.144 1.00 9.08 116 GLN C N 1
ATOM 4090 C CA . GLN D 1 116 ? 87.764 102.854 116.053 1.00 9.08 116 GLN C CA 1
ATOM 4091 C C . GLN D 1 116 ? 87.661 102.091 114.736 1.00 9.08 116 GLN C C 1
ATOM 4092 O O . GLN D 1 116 ? 86.651 101.434 114.468 1.00 9.08 116 GLN C O 1
ATOM 4098 N N . LEU D 1 117 ? 88.706 102.179 113.918 1.00 9.25 117 LEU C N 1
ATOM 4099 C CA . LEU D 1 117 ? 88.784 101.454 112.656 1.00 9.25 117 LEU C CA 1
ATOM 4100 C C . LEU D 1 117 ? 89.695 100.251 112.840 1.00 9.25 117 LEU C C 1
ATOM 4101 O O . LEU D 1 117 ? 90.840 100.397 113.277 1.00 9.25 117 LEU C O 1
ATOM 4106 N N . THR D 1 118 ? 89.188 99.066 112.501 1.00 9.12 118 THR C N 1
ATOM 4107 C CA . THR D 1 118 ? 89.893 97.821 112.773 1.00 9.12 118 THR C CA 1
ATOM 4108 C C . THR D 1 118 ? 89.958 96.971 111.515 1.00 9.12 118 THR C C 1
ATOM 4109 O O . THR D 1 118 ? 88.935 96.737 110.865 1.00 9.12 118 THR C O 1
ATOM 4113 N N . ILE D 1 119 ? 91.160 96.507 111.183 1.00 9.49 119 ILE C N 1
ATOM 4114 C CA . ILE D 1 119 ? 91.396 95.596 110.067 1.00 9.49 119 ILE C CA 1
ATOM 4115 C C . ILE D 1 119 ? 91.978 94.310 110.630 1.00 9.49 119 ILE C C 1
ATOM 4116 O O . ILE D 1 119 ? 92.964 94.344 111.377 1.00 9.49 119 ILE C O 1
ATOM 4121 N N . HIS D 1 120 ? 91.377 93.177 110.274 1.00 9.23 120 HIS C N 1
ATOM 4122 C CA . HIS D 1 120 ? 91.816 91.872 110.758 1.00 9.23 120 HIS C CA 1
ATOM 4123 C C . HIS D 1 120 ? 91.799 90.878 109.608 1.00 9.23 120 HIS C C 1
ATOM 4124 O O . HIS D 1 120 ? 90.730 90.572 109.067 1.00 9.23 120 HIS C O 1
ATOM 4131 N N . ALA D 1 121 ? 92.975 90.375 109.239 1.00 9.47 121 ALA C N 1
ATOM 4132 C CA . ALA D 1 121 ? 93.097 89.311 108.245 1.00 9.47 121 ALA C CA 1
ATOM 4133 C C . ALA D 1 121 ? 92.957 87.977 108.973 1.00 9.47 121 ALA C C 1
ATOM 4134 O O . ALA D 1 121 ? 93.932 87.300 109.308 1.00 9.47 121 ALA C O 1
ATOM 4136 N N . ASP D 1 122 ? 91.707 87.596 109.217 1.00 10.04 122 ASP C N 1
ATOM 4137 C CA . ASP D 1 122 ? 91.393 86.4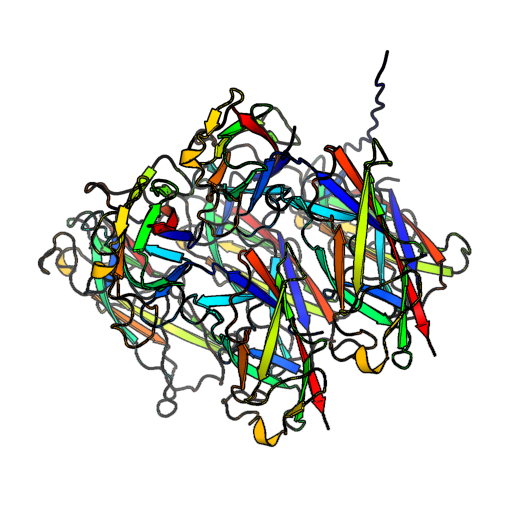64 110.085 1.00 10.04 122 ASP C CA 1
ATOM 4138 C C . ASP D 1 122 ? 91.511 85.163 109.304 1.00 10.04 122 ASP C C 1
ATOM 4139 O O . ASP D 1 122 ? 90.637 84.820 108.505 1.00 10.04 122 ASP C O 1
ATOM 4144 N N . THR D 1 123 ? 92.601 84.436 109.534 1.00 10.24 123 THR C N 1
ATOM 4145 C CA . THR D 1 123 ? 92.689 83.060 109.077 1.00 10.24 123 THR C CA 1
ATOM 4146 C C . THR D 1 123 ? 92.023 82.135 110.095 1.00 10.24 123 THR C C 1
ATOM 4147 O O . THR D 1 123 ? 91.962 82.426 111.290 1.00 10.24 123 THR C O 1
ATOM 4151 N N . GLN D 1 124 ? 91.520 81.005 109.604 1.00 11.26 124 GLN C N 1
ATOM 4152 C CA . GLN D 1 124 ? 90.863 80.042 110.477 1.00 11.26 124 GLN C CA 1
ATOM 4153 C C . GLN D 1 124 ? 91.895 79.159 111.166 1.00 11.26 124 GLN C C 1
ATOM 4154 O O . GLN D 1 124 ? 91.806 77.928 111.107 1.00 11.26 124 GLN C O 1
ATOM 4160 N N . GLY D 1 125 ? 92.868 79.776 111.824 1.00 10.45 125 GLY C N 1
ATOM 4161 C CA . GLY D 1 125 ? 93.924 79.002 112.463 1.00 10.45 125 GLY C CA 1
ATOM 4162 C C . GLY D 1 125 ? 94.706 78.150 111.491 1.00 10.45 125 GLY C C 1
ATOM 4163 O O . GLY D 1 125 ? 95.133 77.041 111.836 1.00 10.45 125 GLY C O 1
ATOM 4164 N N . THR D 1 126 ? 94.904 78.647 110.270 1.00 10.13 126 THR C N 1
ATOM 4165 C CA . THR D 1 126 ? 95.607 77.919 109.221 1.00 10.13 126 THR C CA 1
ATOM 4166 C C . THR D 1 126 ? 96.728 78.800 108.693 1.00 10.13 126 THR C C 1
ATOM 4167 O O . THR D 1 126 ? 96.482 79.942 108.290 1.00 10.13 126 THR C O 1
ATOM 4171 N N . ALA D 1 127 ? 97.945 78.272 108.691 1.00 9.56 127 ALA C N 1
ATOM 4172 C CA . ALA D 1 127 ? 99.094 79.060 108.275 1.00 9.56 127 ALA C CA 1
ATOM 4173 C C . ALA D 1 127 ? 99.046 79.308 106.769 1.00 9.56 127 ALA C C 1
ATOM 4174 O O . ALA D 1 127 ? 98.959 78.347 105.994 1.00 9.56 127 ALA C O 1
ATOM 4176 N N . PRO D 1 128 ? 99.096 80.560 106.318 1.00 10.25 128 PRO C N 1
ATOM 4177 C CA . PRO D 1 128 ? 99.238 80.810 104.880 1.00 10.25 128 PRO C CA 1
ATOM 4178 C C . PRO D 1 128 ? 100.633 80.448 104.395 1.00 10.25 128 PRO C C 1
ATOM 4179 O O . PRO D 1 128 ? 101.593 80.377 105.163 1.00 10.25 128 PRO C O 1
ATOM 4183 N N . GLU D 1 129 ? 100.733 80.213 103.091 1.00 12.62 129 GLU C N 1
ATOM 4184 C CA . GLU D 1 129 ? 102.015 79.872 102.496 1.00 12.62 129 GLU C CA 1
ATOM 4185 C C . GLU D 1 129 ? 102.954 81.075 102.526 1.00 12.62 129 GLU C C 1
ATOM 4186 O O . GLU D 1 129 ? 102.532 82.232 102.450 1.00 12.62 129 GLU C O 1
ATOM 4192 N N . ALA D 1 130 ? 104.248 80.783 102.636 1.00 12.03 130 ALA C N 1
ATOM 4193 C CA . ALA D 1 130 ? 105.249 81.836 102.730 1.00 12.03 130 ALA C CA 1
ATOM 4194 C C . ALA D 1 130 ? 105.257 82.687 101.467 1.00 12.03 130 ALA C C 1
ATOM 4195 O O . ALA D 1 130 ? 105.052 82.185 100.358 1.00 12.03 130 ALA C O 1
ATOM 4197 N N . GLY D 1 131 ? 105.495 83.979 101.643 1.00 12.03 131 GLY C N 1
ATOM 4198 C CA . GLY D 1 131 ? 105.560 84.917 100.547 1.00 12.03 131 GLY C CA 1
ATOM 4199 C C . GLY D 1 131 ? 105.100 86.284 100.998 1.00 12.03 131 GLY C C 1
ATOM 4200 O O . GLY D 1 131 ? 104.849 86.525 102.177 1.00 12.03 131 GLY C O 1
ATOM 4201 N N . ASN D 1 132 ? 104.989 87.195 100.032 1.00 12.74 132 ASN C N 1
ATOM 4202 C CA . ASN D 1 132 ? 104.539 88.556 100.283 1.00 12.74 132 ASN C CA 1
ATOM 4203 C C . ASN D 1 132 ? 103.078 88.686 99.875 1.00 12.74 132 ASN C C 1
ATOM 4204 O O . ASN D 1 132 ? 102.687 88.226 98.796 1.00 12.74 132 ASN C O 1
ATOM 4209 N N . TYR D 1 133 ? 102.280 89.313 100.734 1.00 11.03 133 TYR C N 1
ATOM 4210 C CA . TYR D 1 133 ? 100.848 89.451 100.522 1.00 11.03 133 TYR C CA 1
ATOM 4211 C C . TYR D 1 133 ? 100.491 90.922 100.378 1.00 11.03 133 TYR C C 1
ATOM 4212 O O . TYR D 1 133 ? 101.138 91.793 100.965 1.00 11.03 133 TYR C O 1
ATOM 4221 N N . GLN D 1 134 ? 99.455 91.193 99.587 1.00 10.45 134 GLN C N 1
ATOM 4222 C CA . GLN D 1 134 ? 99.011 92.560 99.359 1.00 10.45 134 GLN C CA 1
ATOM 4223 C C . GLN D 1 134 ? 97.511 92.568 99.097 1.00 10.45 134 GLN C C 1
ATOM 4224 O O . GLN D 1 134 ? 96.974 91.658 98.460 1.00 10.45 134 GLN C O 1
ATOM 4230 N N . GLY D 1 135 ? 96.848 93.607 99.592 1.00 10.21 135 GLY C N 1
ATOM 4231 C CA . GLY D 1 135 ? 95.421 93.773 99.413 1.00 10.21 135 GLY C CA 1
ATOM 4232 C C . GLY D 1 135 ? 95.056 95.241 99.455 1.00 10.21 135 GLY C C 1
ATOM 4233 O O . GLY D 1 135 ? 95.897 96.100 99.724 1.00 10.21 135 GLY C O 1
ATOM 4234 N N . ILE D 1 136 ? 93.785 95.523 99.183 1.00 12.39 136 ILE C N 1
ATOM 4235 C CA . ILE D 1 136 ? 93.278 96.891 99.139 1.00 12.39 136 ILE C CA 1
ATOM 4236 C C . ILE D 1 136 ? 91.912 96.934 99.808 1.00 12.39 136 ILE C C 1
ATOM 4237 O O . ILE D 1 136 ? 91.103 96.013 99.658 1.00 12.39 136 ILE C O 1
ATOM 4242 N N . ILE D 1 137 ? 91.658 98.010 100.550 1.00 10.97 137 ILE C N 1
ATOM 4243 C CA . ILE D 1 137 ? 90.379 98.243 101.215 1.00 10.97 137 ILE C CA 1
ATOM 4244 C C . ILE D 1 137 ? 89.798 99.540 100.670 1.00 10.97 137 ILE C C 1
ATOM 4245 O O . ILE D 1 137 ? 90.491 100.563 100.615 1.00 10.97 137 ILE C O 1
ATOM 4250 N N . SER D 1 138 ? 88.529 99.498 100.273 1.00 12.64 138 SER C N 1
ATOM 4251 C CA . SER D 1 138 ? 87.824 100.645 99.709 1.00 12.64 138 SER C CA 1
ATOM 4252 C C . SER D 1 138 ? 86.681 101.010 100.654 1.00 12.64 138 SER C C 1
ATOM 4253 O O . SER D 1 138 ? 85.630 100.372 100.668 1.00 12.64 138 SER C O 1
ATOM 4256 N N . LEU D 1 139 ? 86.900 102.054 101.447 1.00 11.66 139 LEU C N 1
ATOM 4257 C CA . LEU D 1 139 ? 85.943 102.473 102.469 1.00 11.66 139 LEU C CA 1
ATOM 4258 C C . LEU D 1 139 ? 85.091 103.608 101.911 1.00 11.66 139 LEU C C 1
ATOM 4259 O O . LEU D 1 139 ? 85.579 104.720 101.696 1.00 11.66 139 LEU C O 1
ATOM 4264 N N . ILE D 1 140 ? 83.811 103.334 101.677 1.00 13.19 140 ILE C N 1
ATOM 4265 C CA . ILE D 1 140 ? 82.876 104.329 101.163 1.00 13.19 140 ILE C CA 1
ATOM 4266 C C . ILE D 1 140 ? 82.160 104.988 102.331 1.00 13.19 140 ILE C C 1
ATOM 4267 O O . ILE D 1 140 ? 81.883 104.346 103.353 1.00 13.19 140 ILE C O 1
ATOM 4272 N N . MET D 1 141 ? 81.861 106.277 102.187 1.00 11.57 141 MET C N 1
ATOM 4273 C CA . MET D 1 141 ? 81.142 107.033 103.201 1.00 11.57 141 MET C CA 1
ATOM 4274 C C . MET D 1 141 ? 80.202 108.011 102.515 1.00 11.57 141 MET C C 1
ATOM 4275 O O . MET D 1 141 ? 80.602 108.716 101.583 1.00 11.57 141 MET C O 1
ATOM 4280 N N . THR D 1 142 ? 78.954 108.051 102.976 1.00 12.55 142 THR C N 1
ATOM 4281 C CA . THR D 1 142 ? 77.942 108.913 102.377 1.00 12.55 142 THR C CA 1
ATOM 4282 C C . THR D 1 142 ? 77.025 109.438 103.472 1.00 12.55 142 THR C C 1
ATOM 4283 O O . THR D 1 142 ? 76.574 108.681 104.333 1.00 12.55 142 THR C O 1
ATOM 4287 N N . GLN D 1 143 ? 76.507 110.663 103.251 1.00 12.37 143 GLN C N 1
ATOM 4288 C CA . GLN D 1 143 ? 75.467 111.234 104.121 1.00 12.37 143 GLN C CA 1
ATOM 4289 C C . GLN D 1 143 ? 74.117 110.594 103.825 1.00 12.37 143 GLN C C 1
ATOM 4290 O O . GLN D 1 143 ? 73.787 110.323 102.667 1.00 12.37 143 GLN C O 1
ATOM 4296 N N . LYS D 1 144 ? 73.332 110.363 104.874 1.00 13.95 144 LYS C N 1
ATOM 4297 C CA . LYS D 1 144 ? 72.026 109.732 104.762 1.00 13.95 144 LYS C CA 1
ATOM 4298 C C . LYS D 1 144 ? 70.988 110.582 105.478 1.00 13.95 144 LYS C C 1
ATOM 4299 O O . LYS D 1 144 ? 71.232 111.080 106.579 1.00 13.95 144 LYS C O 1
ATOM 4305 N N . THR D 1 145 ? 69.827 110.737 104.848 1.00 15.56 145 THR C N 1
ATOM 4306 C CA . THR D 1 145 ? 68.744 111.530 105.419 1.00 15.56 145 THR C CA 1
ATOM 4307 C C . THR D 1 145 ? 68.323 110.975 106.776 1.00 15.56 145 THR C C 1
ATOM 4308 O O . THR D 1 145 ? 67.329 111.410 107.356 1.00 15.56 145 THR C O 1
ATOM 4313 N N . VAL E 1 1 ? 122.287 91.570 77.500 1.00 21.77 1 VAL D N 1
ATOM 4314 C CA . VAL E 1 1 ? 122.617 92.319 78.746 1.00 21.77 1 VAL D CA 1
ATOM 4315 C C . VAL E 1 1 ? 121.326 92.666 79.485 1.00 21.77 1 VAL D C 1
ATOM 4316 O O . VAL E 1 1 ? 120.491 93.415 78.981 1.00 21.77 1 VAL D O 1
ATOM 4320 N N . GLU E 1 2 ? 121.169 92.107 80.680 1.00 19.04 2 GLU D N 1
ATOM 4321 C CA . GLU E 1 2 ? 119.946 92.256 81.449 1.00 19.04 2 GLU D CA 1
ATOM 4322 C C . GLU E 1 2 ? 120.110 93.305 82.545 1.00 19.04 2 GLU D C 1
ATOM 4323 O O . GLU E 1 2 ? 121.220 93.720 82.888 1.00 19.04 2 GLU D O 1
ATOM 4329 N N . LYS E 1 3 ? 118.975 93.734 83.092 1.00 18.14 3 LYS D N 1
ATOM 4330 C CA . LYS E 1 3 ? 118.932 94.689 84.197 1.00 18.14 3 LYS D CA 1
ATOM 4331 C C . LYS E 1 3 ? 119.636 95.995 83.826 1.00 18.14 3 LYS D C 1
ATOM 4332 O O . LYS E 1 3 ? 120.642 96.389 84.419 1.00 18.14 3 LYS D O 1
ATOM 4338 N N . ASN E 1 4 ? 119.081 96.669 82.822 1.00 18.94 4 ASN D N 1
ATOM 4339 C CA . ASN E 1 4 ? 119.570 97.979 82.418 1.00 18.94 4 ASN D CA 1
ATOM 4340 C C . ASN E 1 4 ? 118.845 99.053 83.219 1.00 18.94 4 ASN D C 1
ATOM 4341 O O . ASN E 1 4 ? 117.619 99.183 83.129 1.00 18.94 4 ASN D O 1
ATOM 4346 N N . ILE E 1 5 ? 119.599 99.824 83.999 1.00 17.57 5 ILE D N 1
ATOM 4347 C CA . ILE E 1 5 ? 119.054 100.871 84.857 1.00 17.57 5 ILE D CA 1
ATOM 4348 C C . ILE E 1 5 ? 119.612 102.208 84.394 1.00 17.57 5 ILE D C 1
ATOM 4349 O O . ILE E 1 5 ? 120.830 102.361 84.244 1.00 17.57 5 ILE D O 1
ATOM 4354 N N . THR E 1 6 ? 118.723 103.173 84.170 1.00 17.18 6 THR D N 1
ATOM 4355 C CA . THR E 1 6 ? 119.120 104.506 83.737 1.00 17.18 6 THR D CA 1
ATOM 4356 C C . THR E 1 6 ? 119.186 105.434 84.942 1.00 17.18 6 THR D C 1
ATOM 4357 O O . THR E 1 6 ? 118.277 105.445 85.778 1.00 17.18 6 THR D O 1
ATOM 4361 N N . VAL E 1 7 ? 120.267 106.205 85.027 1.00 16.61 7 VAL D N 1
ATOM 4362 C CA . VAL E 1 7 ? 120.525 107.102 86.149 1.00 16.61 7 VAL D CA 1
ATOM 4363 C C . VAL E 1 7 ? 120.461 108.537 85.644 1.00 16.61 7 VAL D C 1
ATOM 4364 O O . VAL E 1 7 ? 120.964 108.838 84.554 1.00 16.61 7 VAL D O 1
ATOM 4368 N N . ARG E 1 8 ? 119.839 109.411 86.429 1.00 16.89 8 ARG D N 1
ATOM 4369 C CA . ARG E 1 8 ? 119.724 110.823 86.097 1.00 16.89 8 ARG D CA 1
ATOM 4370 C C . ARG E 1 8 ? 120.036 111.659 87.328 1.00 16.89 8 ARG D C 1
ATOM 4371 O O . ARG E 1 8 ? 119.876 111.211 88.465 1.00 16.89 8 ARG D O 1
ATOM 4379 N N . ALA E 1 9 ? 120.493 112.886 87.091 1.00 15.95 9 ALA D N 1
ATOM 4380 C CA . ALA E 1 9 ? 120.831 113.787 88.183 1.00 15.95 9 ALA D CA 1
ATOM 4381 C C . ALA E 1 9 ? 120.911 115.209 87.652 1.00 15.95 9 ALA D C 1
ATOM 4382 O O . ALA E 1 9 ? 121.362 115.444 86.529 1.00 15.95 9 ALA D O 1
ATOM 4384 N N . SER E 1 10 ? 120.467 116.154 88.478 1.00 16.47 10 SER D N 1
ATOM 4385 C CA . SER E 1 10 ? 120.538 117.578 88.176 1.00 16.47 10 SER D CA 1
ATOM 4386 C C . SER E 1 10 ? 121.519 118.232 89.136 1.00 16.47 10 SER D C 1
ATOM 4387 O O . SER E 1 10 ? 121.397 118.081 90.356 1.00 16.47 10 SER D O 1
ATOM 4390 N N . VAL E 1 11 ? 122.485 118.964 88.586 1.00 15.34 11 VAL D N 1
ATOM 4391 C CA . VAL E 1 11 ? 123.587 119.533 89.355 1.00 15.34 11 VAL D CA 1
ATOM 4392 C C . VAL E 1 11 ? 123.501 121.052 89.300 1.00 15.34 11 VAL D C 1
ATOM 4393 O O . VAL E 1 11 ? 123.485 121.642 88.214 1.00 15.34 11 VAL D O 1
ATOM 4397 N N . ASP E 1 12 ? 123.444 121.678 90.475 1.00 13.73 12 ASP D N 1
ATOM 4398 C CA . ASP E 1 12 ? 123.582 123.119 90.610 1.00 13.73 12 ASP D CA 1
ATOM 4399 C C . ASP E 1 12 ? 124.766 123.399 91.523 1.00 13.73 12 ASP D C 1
ATOM 4400 O O . ASP E 1 12 ? 124.611 123.348 92.752 1.00 13.73 12 ASP D O 1
ATOM 4405 N N . PRO E 1 13 ? 125.955 123.686 90.988 1.00 14.55 13 PRO D N 1
ATOM 4406 C CA . PRO E 1 13 ? 127.144 123.760 91.854 1.00 14.55 13 PRO D CA 1
ATOM 4407 C C . PRO E 1 13 ? 127.057 124.818 92.940 1.00 14.55 13 PRO D C 1
ATOM 4408 O O . PRO E 1 13 ? 127.741 124.691 93.963 1.00 14.55 13 PRO D O 1
ATOM 4412 N N . LYS E 1 14 ? 126.245 125.860 92.755 1.00 13.28 14 LYS D N 1
ATOM 4413 C CA . LYS E 1 14 ? 126.250 126.969 93.703 1.00 13.28 14 LYS D CA 1
ATOM 4414 C C . LYS E 1 14 ? 125.293 126.752 94.867 1.00 13.28 14 LYS D C 1
ATOM 4415 O O . LYS E 1 14 ? 125.662 127.008 96.017 1.00 13.28 14 LYS D O 1
ATOM 4421 N N . LEU E 1 15 ? 124.073 126.286 94.604 1.00 12.57 15 LEU D N 1
ATOM 4422 C CA . LEU E 1 15 ? 123.070 126.175 95.653 1.00 12.57 15 LEU D CA 1
ATOM 4423 C C . LEU E 1 15 ? 122.247 124.912 95.466 1.00 12.57 15 LEU D C 1
ATOM 4424 O O . LEU E 1 15 ? 122.035 124.448 94.343 1.00 12.57 15 LEU D O 1
ATOM 4429 N N . ASP E 1 16 ? 121.773 124.374 96.589 1.00 12.06 16 ASP D N 1
ATOM 4430 C CA . ASP E 1 16 ? 120.853 123.248 96.619 1.00 12.06 16 ASP D CA 1
ATOM 4431 C C . ASP E 1 16 ? 119.943 123.398 97.829 1.00 12.06 16 ASP D C 1
ATOM 4432 O O . ASP E 1 16 ? 120.278 124.080 98.800 1.00 12.06 16 ASP D O 1
ATOM 4437 N N . LEU E 1 17 ? 118.782 122.756 97.760 1.00 10.71 17 LEU D N 1
ATOM 4438 C CA . LEU E 1 17 ? 117.825 122.731 98.860 1.00 10.71 17 LEU D CA 1
ATOM 4439 C C . LEU E 1 17 ? 117.505 121.277 99.184 1.00 10.71 17 LEU D C 1
ATOM 4440 O O . LEU E 1 17 ? 116.924 120.567 98.356 1.00 10.71 17 LEU D O 1
ATOM 4445 N N . LEU E 1 18 ? 117.878 120.845 100.384 1.00 10.83 18 LEU D N 1
ATOM 4446 C CA . LEU E 1 18 ? 117.735 119.461 100.812 1.00 10.83 18 LEU D CA 1
ATOM 4447 C C . LEU E 1 18 ? 117.057 119.421 102.173 1.00 10.83 18 LEU D C 1
ATOM 4448 O O . LEU E 1 18 ? 117.023 120.413 102.905 1.00 10.83 18 LEU D O 1
ATOM 4453 N N . GLN E 1 19 ? 116.511 118.257 102.508 1.00 10.28 19 GLN D N 1
ATOM 4454 C CA . GLN E 1 19 ? 115.863 118.081 103.796 1.00 10.28 19 GLN D CA 1
ATOM 4455 C C . GLN E 1 19 ? 116.896 118.094 104.920 1.00 10.28 19 GLN D C 1
ATOM 4456 O O . GLN E 1 19 ? 118.097 117.902 104.705 1.00 10.28 19 GLN D O 1
ATOM 4462 N N . ALA E 1 20 ? 116.408 118.327 106.142 1.00 9.92 20 ALA D N 1
ATOM 4463 C CA . ALA E 1 20 ? 117.303 118.408 107.290 1.00 9.92 20 ALA D CA 1
ATOM 4464 C C . ALA E 1 20 ? 118.055 117.104 107.511 1.00 9.92 20 ALA D C 1
ATOM 4465 O O . ALA E 1 20 ? 119.161 117.113 108.069 1.00 9.92 20 ALA D O 1
ATOM 4467 N N . ASP E 1 21 ? 117.486 115.976 107.086 1.00 10.30 21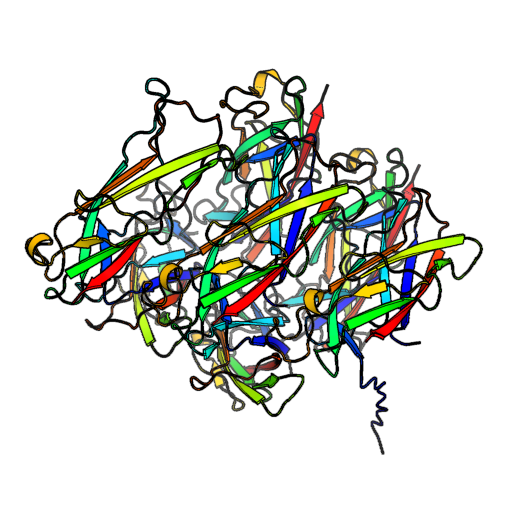 ASP D N 1
ATOM 4468 C CA . ASP E 1 21 ? 118.139 114.684 107.261 1.00 10.30 21 ASP D CA 1
ATOM 4469 C C . ASP E 1 21 ? 119.124 114.363 106.145 1.00 10.30 21 ASP D C 1
ATOM 4470 O O . ASP E 1 21 ? 119.746 113.294 106.188 1.00 10.30 21 ASP D O 1
ATOM 4475 N N . GLY E 1 22 ? 119.279 115.241 105.156 1.00 10.72 22 GLY D N 1
ATOM 4476 C CA . GLY E 1 22 ? 120.222 115.040 104.081 1.00 10.72 22 GLY D CA 1
ATOM 4477 C C . GLY E 1 22 ? 119.623 114.520 102.792 1.00 10.72 22 GLY D C 1
ATOM 4478 O O . GLY E 1 22 ? 120.291 114.566 101.753 1.00 10.72 22 GLY D O 1
ATOM 4479 N N . THR E 1 23 ? 118.391 114.022 102.824 1.00 10.64 23 THR D N 1
ATOM 4480 C CA . THR E 1 23 ? 117.749 113.539 101.613 1.00 10.64 23 THR D CA 1
ATOM 4481 C C . THR E 1 23 ? 117.208 114.706 100.792 1.00 10.64 23 THR D C 1
ATOM 4482 O O . THR E 1 23 ? 117.042 115.825 101.284 1.00 10.64 23 THR D O 1
ATOM 4486 N N . SER E 1 24 ? 116.934 114.430 99.519 1.00 11.26 24 SER D N 1
ATOM 4487 C CA . SER E 1 24 ? 116.424 115.456 98.625 1.00 11.26 24 SER D CA 1
ATOM 4488 C C . SER E 1 24 ? 114.956 115.748 98.930 1.00 11.26 24 SER D C 1
ATOM 4489 O O . SER E 1 24 ? 114.251 114.957 99.561 1.00 11.26 24 SER D O 1
ATOM 4492 N N . LEU E 1 25 ? 114.499 116.911 98.468 1.00 10.66 25 LEU D N 1
ATOM 4493 C CA . LEU E 1 25 ? 113.124 117.309 98.711 1.00 10.66 25 LEU D CA 1
ATOM 4494 C C . LEU E 1 25 ? 112.166 116.365 97.983 1.00 10.66 25 LEU D C 1
ATOM 4495 O O . LEU E 1 25 ? 112.493 115.837 96.917 1.00 10.66 25 LEU D O 1
ATOM 4500 N N . PRO E 1 26 ? 110.977 116.136 98.535 1.00 10.91 26 PRO D N 1
ATOM 4501 C CA . PRO E 1 26 ? 110.008 115.275 97.849 1.00 10.91 26 PRO D CA 1
ATOM 4502 C C . PRO E 1 26 ? 109.591 115.871 96.512 1.00 10.91 26 PRO D C 1
ATOM 4503 O O . PRO E 1 26 ? 109.449 117.087 96.369 1.00 10.91 26 PRO D O 1
ATOM 4507 N N . ASP E 1 27 ? 109.395 114.994 95.528 1.00 11.49 27 ASP D N 1
ATOM 4508 C CA . ASP E 1 27 ? 108.932 115.427 94.217 1.00 11.49 27 ASP D CA 1
ATOM 4509 C C . ASP E 1 27 ? 107.444 115.745 94.201 1.00 11.49 27 ASP D C 1
ATOM 4510 O O . ASP E 1 27 ? 107.029 116.666 93.490 1.00 11.49 27 ASP D O 1
ATOM 4515 N N . SER E 1 28 ? 106.636 115.015 94.969 1.00 10.89 28 SER D N 1
ATOM 4516 C CA . SER E 1 28 ? 105.195 115.208 94.998 1.00 10.89 28 SER D CA 1
ATOM 4517 C C . SER E 1 28 ? 104.728 115.280 96.443 1.00 10.89 28 SER D C 1
ATOM 4518 O O . SER E 1 28 ? 105.284 114.612 97.318 1.00 10.89 28 SER D O 1
ATOM 4521 N N . ILE E 1 29 ? 103.702 116.098 96.685 1.00 10.34 29 ILE D N 1
ATOM 4522 C CA . ILE E 1 29 ? 103.102 116.237 98.004 1.00 10.34 29 ILE D CA 1
ATOM 4523 C C . ILE E 1 29 ? 101.591 116.152 97.858 1.00 10.34 29 ILE D C 1
ATOM 4524 O O . ILE E 1 29 ? 101.028 116.490 96.811 1.00 10.34 29 ILE D O 1
ATOM 4529 N N . ALA E 1 30 ? 100.931 115.695 98.918 1.00 10.38 30 ALA D N 1
ATOM 4530 C CA . ALA E 1 30 ? 99.484 115.535 98.942 1.00 10.38 30 ALA D CA 1
ATOM 4531 C C . ALA E 1 30 ? 98.899 116.361 100.080 1.00 10.38 30 ALA D C 1
ATOM 4532 O O . ALA E 1 30 ? 99.355 116.260 101.222 1.00 10.38 30 ALA D O 1
ATOM 4534 N N . LEU E 1 31 ? 97.896 117.169 99.762 1.00 10.03 31 LEU D N 1
ATOM 4535 C CA . LEU E 1 31 ? 97.196 117.968 100.758 1.00 10.03 31 LEU D CA 1
ATOM 4536 C C . LEU E 1 31 ? 95.936 117.248 101.218 1.00 10.03 31 LEU D C 1
ATOM 4537 O O . LEU E 1 31 ? 95.306 116.507 100.457 1.00 10.03 31 LEU D O 1
ATOM 4542 N N . THR E 1 32 ? 95.570 117.473 102.478 1.00 9.58 32 THR D N 1
ATOM 4543 C CA . THR E 1 32 ? 94.435 116.808 103.101 1.00 9.58 32 THR D CA 1
ATOM 4544 C C . THR E 1 32 ? 93.309 117.816 103.297 1.00 9.58 32 THR D C 1
ATOM 4545 O O . THR E 1 32 ? 93.533 118.909 103.824 1.00 9.58 32 THR D O 1
ATOM 4549 N N . TYR E 1 33 ? 92.107 117.447 102.862 1.00 10.05 33 TYR D N 1
ATOM 4550 C CA . TYR E 1 33 ? 90.939 118.297 103.008 1.00 10.05 33 TYR D CA 1
ATOM 4551 C C . TYR E 1 33 ? 90.178 117.944 104.284 1.00 10.05 33 TYR D C 1
ATOM 4552 O O . TYR E 1 33 ? 90.225 116.815 104.779 1.00 10.05 33 TYR D O 1
ATOM 4561 N N . SER E 1 34 ? 89.464 118.938 104.815 1.00 10.07 34 SER D N 1
ATOM 4562 C CA . SER E 1 34 ? 88.653 118.746 106.017 1.00 10.07 34 SER D CA 1
ATOM 4563 C C . SER E 1 34 ? 87.355 119.524 105.820 1.00 10.07 34 SER D C 1
ATOM 4564 O O . SER E 1 34 ? 87.345 120.753 105.925 1.00 10.07 34 SER D O 1
ATOM 4567 N N . SER E 1 35 ? 86.268 118.802 105.538 1.00 10.49 35 SER D N 1
ATOM 4568 C CA . SER E 1 35 ? 84.987 119.450 105.293 1.00 10.49 35 SER D CA 1
ATOM 4569 C C . SER E 1 35 ? 84.458 120.178 106.523 1.00 10.49 35 SER D C 1
ATOM 4570 O O . SER E 1 35 ? 83.578 121.034 106.387 1.00 10.49 35 SER D O 1
ATOM 4573 N N . ALA E 1 36 ? 84.967 119.861 107.714 1.00 10.50 36 ALA D N 1
ATOM 4574 C CA . ALA E 1 36 ? 84.532 120.573 108.911 1.00 10.50 36 ALA D CA 1
ATOM 4575 C C . ALA E 1 36 ? 84.868 122.055 108.814 1.00 10.50 36 ALA D C 1
ATOM 4576 O O . ALA E 1 36 ? 84.043 122.911 109.153 1.00 10.50 36 ALA D O 1
ATOM 4578 N N . SER E 1 37 ? 86.078 122.378 108.353 1.00 10.16 37 SER D N 1
ATOM 4579 C CA . SER E 1 37 ? 86.494 123.763 108.180 1.00 10.16 37 SER D CA 1
ATOM 4580 C C . SER E 1 37 ? 86.409 124.233 106.735 1.00 10.16 37 SER D C 1
ATOM 4581 O O . SER E 1 37 ? 86.602 125.425 106.475 1.00 10.16 37 SER D O 1
ATOM 4584 N N . ASN E 1 38 ? 86.120 123.334 105.794 1.00 10.94 38 ASN D N 1
ATOM 4585 C CA . ASN E 1 38 ? 86.041 123.676 104.377 1.00 10.94 38 ASN D CA 1
ATOM 4586 C C . ASN E 1 38 ? 87.327 124.361 103.915 1.00 10.94 38 ASN D C 1
ATOM 4587 O O . ASN E 1 38 ? 87.307 125.364 103.198 1.00 10.94 38 ASN D O 1
ATOM 4592 N N . ASN E 1 39 ? 88.459 123.803 104.338 1.00 10.50 39 ASN D N 1
ATOM 4593 C CA . ASN E 1 39 ? 89.757 124.368 104.003 1.00 10.50 39 ASN D CA 1
ATOM 4594 C C . ASN E 1 39 ? 90.814 123.277 104.093 1.00 10.50 39 ASN D C 1
ATOM 4595 O O . ASN E 1 39 ? 90.617 122.243 104.735 1.00 10.50 39 ASN D O 1
ATOM 4600 N N . PHE E 1 40 ? 91.945 123.526 103.439 1.00 10.17 40 PHE D N 1
ATOM 4601 C CA . PHE E 1 40 ? 93.050 122.580 103.438 1.00 10.17 40 PHE D CA 1
ATOM 4602 C C . PHE E 1 40 ? 93.942 122.793 104.655 1.00 10.17 40 PHE D C 1
ATOM 4603 O O . PHE E 1 40 ? 94.021 123.892 105.210 1.00 10.17 40 PHE D O 1
ATOM 4611 N N . GLU E 1 41 ? 94.618 121.725 105.066 1.00 9.51 41 GLU D N 1
ATOM 4612 C CA . GLU E 1 41 ? 95.545 121.785 106.184 1.00 9.51 41 GLU D CA 1
ATOM 4613 C C . GLU E 1 41 ? 96.916 122.250 105.711 1.00 9.51 41 GLU D C 1
ATOM 4614 O O . GLU E 1 41 ? 97.295 122.060 104.552 1.00 9.51 41 GLU D O 1
ATOM 4620 N N . VAL E 1 42 ? 97.661 122.864 106.630 1.00 9.40 42 VAL D N 1
ATOM 4621 C CA . VAL E 1 42 ? 98.976 123.390 106.302 1.00 9.40 42 VAL D CA 1
ATOM 4622 C C . VAL E 1 42 ? 99.983 122.249 106.230 1.00 9.40 42 VAL D C 1
ATOM 4623 O O . VAL E 1 42 ? 100.075 121.416 107.141 1.00 9.40 42 VAL D O 1
ATOM 4627 N N . TYR E 1 43 ? 100.746 122.210 105.142 1.00 9.92 43 TYR D N 1
ATOM 4628 C CA . TYR E 1 43 ? 101.797 121.222 104.944 1.00 9.92 43 TYR D CA 1
ATOM 4629 C C . TYR E 1 43 ? 103.145 121.870 105.214 1.00 9.92 43 TYR D C 1
ATOM 4630 O O . TYR E 1 43 ? 103.476 122.896 104.612 1.00 9.92 43 TYR D O 1
ATOM 4639 N N . SER E 1 44 ? 103.922 121.272 106.116 1.00 9.64 44 SER D N 1
ATOM 4640 C CA . SER E 1 44 ? 105.201 121.821 106.540 1.00 9.64 44 SER D CA 1
ATOM 4641 C C . SER E 1 44 ? 106.289 120.765 106.403 1.00 9.64 44 SER D C 1
ATOM 4642 O O . SER E 1 44 ? 106.064 119.589 106.699 1.00 9.64 44 SER D O 1
ATOM 4645 N N . LEU E 1 45 ? 107.465 121.198 105.952 1.00 9.87 45 LEU D N 1
ATOM 4646 C CA . LEU E 1 45 ? 108.613 120.321 105.768 1.00 9.87 45 LEU D CA 1
ATOM 4647 C C . LEU E 1 45 ? 109.873 121.055 106.201 1.00 9.87 45 LEU D C 1
ATOM 4648 O O . LEU E 1 45 ? 110.007 122.257 105.960 1.00 9.87 45 LEU D O 1
ATOM 4653 N N . ASN E 1 46 ? 110.791 120.330 106.837 1.00 9.55 46 ASN D N 1
ATOM 4654 C CA . ASN E 1 46 ? 112.053 120.910 107.272 1.00 9.55 46 ASN D CA 1
ATOM 4655 C C . ASN E 1 46 ? 113.091 120.776 106.165 1.00 9.55 46 ASN D C 1
ATOM 4656 O O . ASN E 1 46 ? 113.279 119.692 105.606 1.00 9.55 46 ASN D O 1
ATOM 4661 N N . THR E 1 47 ? 113.767 121.879 105.853 1.00 9.75 47 THR D N 1
ATOM 4662 C CA . THR E 1 47 ? 114.752 121.913 104.783 1.00 9.75 47 THR D CA 1
ATOM 4663 C C . THR E 1 47 ? 115.994 122.660 105.247 1.00 9.75 47 THR D C 1
ATOM 4664 O O . THR E 1 47 ? 115.936 123.519 106.133 1.00 9.75 47 THR D O 1
ATOM 4668 N N . ALA E 1 48 ? 117.126 122.325 104.632 1.00 10.02 48 ALA D N 1
ATOM 4669 C CA . ALA E 1 48 ? 118.403 122.956 104.931 1.00 10.02 48 ALA D CA 1
ATOM 4670 C C . ALA E 1 48 ? 119.059 123.383 103.629 1.00 10.02 48 ALA D C 1
ATOM 4671 O O . ALA E 1 48 ? 119.110 122.601 102.675 1.00 10.02 48 ALA D O 1
ATOM 4673 N N . ILE E 1 49 ? 119.559 124.612 103.595 1.00 11.00 49 ILE D N 1
ATOM 4674 C CA . ILE E 1 49 ? 120.145 125.167 102.378 1.00 11.00 49 ILE D CA 1
ATOM 4675 C C . ILE E 1 49 ? 121.621 124.799 102.318 1.00 11.00 49 ILE D C 1
ATOM 4676 O O . ILE E 1 49 ? 122.374 125.034 103.270 1.00 11.00 49 ILE D O 1
ATOM 4681 N N . HIS E 1 50 ? 122.037 124.224 101.193 1.00 11.22 50 HIS D N 1
ATOM 4682 C CA . HIS E 1 50 ? 123.432 123.905 100.930 1.00 11.22 50 HIS D CA 1
ATOM 4683 C C . HIS E 1 50 ? 124.007 124.945 99.980 1.00 11.22 50 HIS D C 1
ATOM 4684 O O . HIS E 1 50 ? 123.402 125.255 98.950 1.00 11.22 50 HIS D O 1
ATOM 4691 N N . THR E 1 51 ? 125.172 125.485 100.327 1.00 12.58 51 THR D N 1
ATOM 4692 C CA . THR E 1 51 ? 125.773 126.571 99.570 1.00 12.58 51 THR D CA 1
ATOM 4693 C C . THR E 1 51 ? 127.236 126.264 99.287 1.00 12.58 51 THR D C 1
ATOM 4694 O O . THR E 1 51 ? 127.912 125.590 100.068 1.00 12.58 51 THR D O 1
ATOM 4698 N N . ASN E 1 52 ? 127.720 126.767 98.148 1.00 13.85 52 ASN D N 1
ATOM 4699 C CA . ASN E 1 52 ? 129.112 126.563 97.769 1.00 13.85 52 ASN D CA 1
ATOM 4700 C C . ASN E 1 52 ? 130.058 127.369 98.649 1.00 13.85 52 ASN D C 1
ATOM 4701 O O . ASN E 1 52 ? 131.070 126.838 99.121 1.00 13.85 52 ASN D O 1
ATOM 4706 N N . ASP E 1 53 ? 129.753 128.646 98.877 1.00 14.52 53 ASP D N 1
ATOM 4707 C CA . ASP E 1 53 ? 130.551 129.509 99.741 1.00 14.52 53 ASP D CA 1
ATOM 4708 C C . ASP E 1 53 ? 129.655 130.109 100.815 1.00 14.52 53 ASP D C 1
ATOM 4709 O O . ASP E 1 53 ? 128.527 130.525 100.533 1.00 14.52 53 ASP D O 1
ATOM 4714 N N . LYS E 1 54 ? 130.150 130.130 102.055 1.00 13.33 54 LYS D N 1
ATOM 4715 C CA . LYS E 1 54 ? 129.337 130.569 103.182 1.00 13.33 54 LYS D CA 1
ATOM 4716 C C . LYS E 1 54 ? 129.338 132.081 103.363 1.00 13.33 54 LYS D C 1
ATOM 4717 O O . LYS E 1 54 ? 128.636 132.579 104.252 1.00 13.33 54 LYS D O 1
ATOM 4723 N N . SER E 1 55 ? 130.097 132.820 102.555 1.00 15.31 55 SER D N 1
ATOM 4724 C CA . SER E 1 55 ? 130.184 134.267 102.716 1.00 15.31 55 SER D CA 1
ATOM 4725 C C . SER E 1 55 ? 129.115 135.023 101.936 1.00 15.31 55 SER D C 1
ATOM 4726 O O . SER E 1 55 ? 129.092 136.257 101.993 1.00 15.31 55 SER D O 1
ATOM 4729 N N . LYS E 1 56 ? 128.235 134.326 101.218 1.00 15.53 56 LYS D N 1
ATOM 4730 C CA . LYS E 1 56 ? 127.237 134.958 100.365 1.00 15.53 56 LYS D CA 1
ATOM 4731 C C . LYS E 1 56 ? 125.846 134.548 100.823 1.00 15.53 56 LYS D C 1
ATOM 4732 O O . LYS E 1 56 ? 125.634 133.399 101.226 1.00 15.53 56 LYS D O 1
ATOM 4738 N N . GLY E 1 57 ? 124.906 135.487 100.758 1.00 14.47 57 GLY D N 1
ATOM 4739 C CA . GLY E 1 57 ? 123.543 135.210 101.159 1.00 14.47 57 GLY D CA 1
ATOM 4740 C C . GLY E 1 57 ? 122.771 134.459 100.094 1.00 14.47 57 GLY D C 1
ATOM 4741 O O . GLY E 1 57 ? 123.269 134.142 99.014 1.00 14.47 57 GLY D O 1
ATOM 4742 N N . VAL E 1 58 ? 121.511 134.170 100.414 1.00 12.44 58 VAL D N 1
ATOM 4743 C CA . VAL E 1 58 ? 120.630 133.399 99.547 1.00 12.44 58 VAL D CA 1
ATOM 4744 C C . VAL E 1 58 ? 119.354 134.192 99.307 1.00 12.44 58 VAL D C 1
ATOM 4745 O O . VAL E 1 58 ? 118.814 134.817 100.228 1.00 12.44 58 VAL D O 1
ATOM 4749 N N . VAL E 1 59 ? 118.877 134.171 98.065 1.00 12.97 59 VAL D N 1
ATOM 4750 C CA . VAL E 1 59 ? 117.631 134.818 97.668 1.00 12.97 59 VAL D CA 1
ATOM 4751 C C . VAL E 1 59 ? 116.686 133.753 97.132 1.00 12.97 59 VAL D C 1
ATOM 4752 O O . VAL E 1 59 ? 117.103 132.856 96.393 1.00 12.97 59 VAL D O 1
ATOM 4756 N N . VAL E 1 60 ? 115.413 133.854 97.508 1.00 11.77 60 VAL D N 1
ATOM 4757 C CA . VAL E 1 60 ? 114.406 132.860 97.156 1.00 11.77 60 VAL D CA 1
ATOM 4758 C C . VAL E 1 60 ? 113.224 133.565 96.507 1.00 11.77 60 VAL D C 1
ATOM 4759 O O . VAL E 1 60 ? 112.795 134.629 96.964 1.00 11.77 60 VAL D O 1
ATOM 4763 N N . LYS E 1 61 ? 112.699 132.967 95.440 1.00 12.05 61 LYS D N 1
ATOM 4764 C CA . LYS E 1 61 ? 111.548 133.517 94.737 1.00 12.05 61 LYS D CA 1
ATOM 4765 C C . LYS E 1 61 ? 110.814 132.379 94.044 1.00 12.05 61 LYS D C 1
ATOM 4766 O O . LYS E 1 61 ? 111.330 131.268 93.909 1.00 12.05 61 LYS D O 1
ATOM 4772 N N . LEU E 1 62 ? 109.592 132.671 93.607 1.00 11.64 62 LEU D N 1
ATOM 4773 C CA . LEU E 1 62 ? 108.782 131.728 92.850 1.00 11.64 62 LEU D CA 1
ATOM 4774 C C . LEU E 1 62 ? 108.693 132.183 91.400 1.00 11.64 62 LEU D C 1
ATOM 4775 O O . LEU E 1 62 ? 108.488 133.368 91.120 1.00 11.64 62 LEU D O 1
ATOM 4780 N N . SER E 1 63 ? 108.847 131.231 90.476 1.00 12.33 63 SER D N 1
ATOM 4781 C CA . SER E 1 63 ? 108.787 131.574 89.059 1.00 12.33 63 SER D CA 1
ATOM 4782 C C . SER E 1 63 ? 107.436 132.163 88.684 1.00 12.33 63 SER D C 1
ATOM 4783 O O . SER E 1 63 ? 107.374 133.153 87.946 1.00 12.33 63 SER D O 1
ATOM 4786 N N . ALA E 1 64 ? 106.349 131.576 89.176 1.00 12.35 64 ALA D N 1
ATOM 4787 C CA . ALA E 1 64 ? 105.012 132.098 88.938 1.00 12.35 64 ALA D CA 1
ATOM 4788 C C . ALA E 1 64 ? 104.151 131.780 90.149 1.00 12.35 64 ALA D C 1
ATOM 4789 O O . ALA E 1 64 ? 104.400 130.804 90.862 1.00 12.35 64 ALA D O 1
ATOM 4791 N N . SER E 1 65 ? 103.142 132.608 90.371 1.00 12.49 65 SER D N 1
ATOM 4792 C CA . SER E 1 65 ? 102.260 132.436 91.517 1.00 12.49 65 SER D CA 1
ATOM 4793 C C . SER E 1 65 ? 101.608 131.062 91.466 1.00 12.49 65 SER D C 1
ATOM 4794 O O . SER E 1 65 ? 100.717 130.848 90.632 1.00 12.49 65 SER D O 1
ATOM 4797 N N . PRO E 1 66 ? 101.997 130.111 92.317 1.00 11.90 66 PRO D N 1
ATOM 4798 C CA . PRO E 1 66 ? 101.407 128.772 92.235 1.00 11.90 66 PRO D CA 1
ATOM 4799 C C . PRO E 1 66 ? 99.930 128.786 92.592 1.00 11.90 66 PRO D C 1
ATOM 4800 O O . PRO E 1 66 ? 99.490 129.504 93.492 1.00 11.90 66 PRO D O 1
ATOM 4804 N N . VAL E 1 67 ? 99.161 127.977 91.865 1.00 11.87 67 VAL D N 1
ATOM 4805 C CA . VAL E 1 67 ? 97.719 127.874 92.064 1.00 11.87 67 VAL D CA 1
ATOM 4806 C C . VAL E 1 67 ? 97.323 126.408 91.961 1.00 11.87 67 VAL D C 1
ATOM 4807 O O . VAL E 1 67 ? 97.734 125.714 91.025 1.00 11.87 67 VAL D O 1
ATOM 4811 N N . LEU E 1 68 ? 96.531 125.939 92.920 1.00 11.12 68 LEU D N 1
ATOM 4812 C CA . LEU E 1 68 ? 96.020 124.572 92.908 1.00 11.12 68 LEU D CA 1
ATOM 4813 C C . LEU E 1 68 ? 94.696 124.562 92.155 1.00 11.12 68 LEU D C 1
ATOM 4814 O O . LEU E 1 68 ? 93.713 125.158 92.607 1.00 11.12 68 LEU D O 1
ATOM 4819 N N . SER E 1 69 ? 94.663 123.888 91.007 1.00 12.05 69 SER D N 1
ATOM 4820 C CA . SER E 1 69 ? 93.521 123.926 90.108 1.00 12.05 69 SER D CA 1
ATOM 4821 C C . SER E 1 69 ? 92.963 122.526 89.888 1.00 12.05 69 SER D C 1
ATOM 4822 O O . SER E 1 69 ? 93.701 121.537 89.883 1.00 12.05 69 SER D O 1
ATOM 4825 N N . ASN E 1 70 ? 91.647 122.459 89.705 1.00 12.52 70 ASN D N 1
ATOM 4826 C CA . ASN E 1 70 ? 90.991 121.195 89.391 1.00 12.52 70 ASN D CA 1
ATOM 4827 C C . ASN E 1 70 ? 91.372 120.748 87.984 1.00 12.52 70 ASN D C 1
ATOM 4828 O O . ASN E 1 70 ? 91.342 121.541 87.040 1.00 12.52 70 ASN D O 1
ATOM 4833 N N . ILE E 1 71 ? 91.729 119.470 87.846 1.00 13.02 71 ILE D N 1
ATOM 4834 C CA . ILE E 1 71 ? 92.161 118.959 86.551 1.00 13.02 71 ILE D CA 1
ATOM 4835 C C . ILE E 1 71 ? 91.030 118.973 85.528 1.00 13.02 71 ILE D C 1
ATOM 4836 O O . ILE E 1 71 ? 91.253 119.354 84.373 1.00 13.02 71 ILE D O 1
ATOM 4841 N N . MET E 1 72 ? 89.822 118.566 85.916 1.00 14.06 72 MET D N 1
ATOM 4842 C CA . MET E 1 72 ? 88.707 118.495 84.982 1.00 14.06 72 MET D CA 1
ATOM 4843 C C . MET E 1 72 ? 88.159 119.864 84.606 1.00 14.06 72 MET D C 1
ATOM 4844 O O . MET E 1 72 ? 87.864 120.103 83.430 1.00 14.06 72 MET D O 1
ATOM 4849 N N . LYS E 1 73 ? 88.015 120.766 85.576 1.00 14.78 73 LYS D N 1
ATOM 4850 C CA . LYS E 1 73 ? 87.473 122.103 85.330 1.00 14.78 73 LYS D CA 1
ATOM 4851 C C . LYS E 1 73 ? 88.436 123.131 85.908 1.00 14.78 73 LYS D C 1
ATOM 4852 O O . LYS E 1 73 ? 88.357 123.478 87.095 1.00 14.78 73 LYS D O 1
ATOM 4858 N N . PRO E 1 74 ? 89.364 123.645 85.096 1.00 15.00 74 PRO D N 1
ATOM 4859 C CA . PRO E 1 74 ? 90.362 124.589 85.632 1.00 15.00 74 PRO D CA 1
ATOM 4860 C C . PRO E 1 74 ? 89.762 125.875 86.175 1.00 15.00 74 PRO D C 1
ATOM 4861 O O . PRO E 1 74 ? 90.454 126.591 86.912 1.00 15.00 74 PRO D O 1
ATOM 4865 N N . ASN E 1 75 ? 88.512 126.197 85.840 1.00 16.29 75 ASN D N 1
ATOM 4866 C CA . ASN E 1 75 ? 87.892 127.411 86.358 1.00 16.29 75 ASN D CA 1
ATOM 4867 C C . ASN E 1 75 ? 87.810 127.414 87.878 1.00 16.29 75 ASN D C 1
ATOM 4868 O O . ASN E 1 75 ? 87.705 128.490 88.477 1.00 16.29 75 ASN D O 1
ATOM 4873 N N . SER E 1 76 ? 87.854 126.242 88.512 1.00 13.99 76 SER D N 1
ATOM 4874 C CA . SER E 1 76 ? 87.865 126.128 89.965 1.00 13.99 76 SER D CA 1
ATOM 4875 C C . SER E 1 76 ? 89.299 125.888 90.421 1.00 13.99 76 SER D C 1
ATOM 4876 O O . SER E 1 76 ? 89.916 124.890 90.036 1.00 13.99 76 SER D O 1
ATOM 4879 N N . GLN E 1 77 ? 89.821 126.797 91.240 1.00 12.54 77 GLN D N 1
ATOM 4880 C CA . GLN E 1 77 ? 91.215 126.715 91.655 1.00 12.54 77 GLN D CA 1
ATOM 4881 C C . GLN E 1 77 ? 91.375 127.370 93.017 1.00 12.54 77 GLN D C 1
ATOM 4882 O O . GLN E 1 77 ? 90.547 128.182 93.439 1.00 12.54 77 GLN D O 1
ATOM 4888 N N . ILE E 1 78 ? 92.458 127.004 93.696 1.00 11.37 78 ILE D N 1
ATOM 4889 C CA . ILE E 1 78 ? 92.761 127.505 95.036 1.00 11.37 78 ILE D CA 1
ATOM 4890 C C . ILE E 1 78 ? 94.195 128.026 95.060 1.00 11.37 78 ILE D C 1
ATOM 4891 O O . ILE E 1 78 ? 95.138 127.232 94.928 1.00 11.37 78 ILE D O 1
ATOM 4896 N N . PRO E 1 79 ? 94.418 129.332 95.217 1.00 12.11 79 PRO D N 1
ATOM 4897 C CA . PRO E 1 79 ? 95.794 129.825 95.336 1.00 12.11 79 PRO D CA 1
ATOM 4898 C C . PRO E 1 79 ? 96.491 129.228 96.549 1.00 12.11 79 PRO D C 1
ATOM 4899 O O . PRO E 1 79 ? 95.875 129.001 97.592 1.00 12.11 79 PRO D O 1
ATOM 4903 N N . MET E 1 80 ? 97.788 128.977 96.404 1.00 11.25 80 MET D N 1
ATOM 4904 C CA . MET E 1 80 ? 98.601 128.402 97.468 1.00 11.25 80 MET D CA 1
ATOM 4905 C C . MET E 1 80 ? 99.620 129.427 97.948 1.00 11.25 80 MET D C 1
ATOM 4906 O O . MET E 1 80 ? 100.260 130.101 97.135 1.00 11.25 80 MET D O 1
ATOM 4911 N N . LYS E 1 81 ? 99.764 129.540 99.265 1.00 10.50 81 LYS D N 1
ATOM 4912 C CA . LYS E 1 81 ? 100.726 130.443 99.881 1.00 10.50 81 LYS D CA 1
ATOM 4913 C C . LYS E 1 81 ? 101.939 129.635 100.328 1.00 10.50 81 LYS D C 1
ATOM 4914 O O . LYS E 1 81 ? 101.799 128.667 101.082 1.00 10.50 81 LYS D O 1
ATOM 4920 N N . VAL E 1 82 ? 103.119 130.039 99.869 1.00 10.51 82 VAL D N 1
ATOM 4921 C CA . VAL E 1 82 ? 104.373 129.357 100.174 1.00 10.51 82 VAL D CA 1
ATOM 4922 C C . VAL E 1 82 ? 105.232 130.286 101.018 1.00 10.51 82 VAL D C 1
ATOM 4923 O O . VAL E 1 82 ? 105.440 131.450 100.654 1.00 10.51 82 VAL D O 1
ATOM 4927 N N . THR E 1 83 ? 105.723 129.774 102.144 1.00 10.25 83 THR D N 1
ATOM 4928 C CA . THR E 1 83 ? 106.592 130.528 103.036 1.00 10.25 83 THR D CA 1
ATOM 4929 C C . THR E 1 83 ? 107.794 129.675 103.406 1.00 10.25 83 THR D C 1
ATOM 4930 O O . THR E 1 83 ? 107.649 128.497 103.749 1.00 10.25 83 THR D O 1
ATOM 4934 N N . LEU E 1 84 ? 108.981 130.272 103.335 1.00 10.47 84 LEU D N 1
ATOM 4935 C CA . LEU E 1 84 ? 110.226 129.606 103.698 1.00 10.47 84 LEU D CA 1
ATOM 4936 C C . LEU E 1 84 ? 110.947 130.452 104.734 1.00 10.47 84 LEU D C 1
ATOM 4937 O O . LEU E 1 84 ? 111.110 131.663 104.548 1.00 10.47 84 LEU D O 1
ATOM 4942 N N . GLY E 1 85 ? 111.377 129.818 105.820 1.00 10.44 85 GLY D N 1
ATOM 4943 C CA . GLY E 1 85 ? 112.069 130.543 106.873 1.00 10.44 85 GLY D CA 1
ATOM 4944 C C . GLY E 1 85 ? 111.194 131.525 107.613 1.00 10.44 85 GLY D C 1
ATOM 4945 O O . GLY E 1 85 ? 111.710 132.456 108.243 1.00 10.44 85 GLY D O 1
ATOM 4946 N N . GLY E 1 86 ? 109.875 131.349 107.554 1.00 10.94 86 GLY D N 1
ATOM 4947 C CA . GLY E 1 86 ? 108.946 132.220 108.241 1.00 10.94 86 GLY D CA 1
ATOM 4948 C C . GLY E 1 86 ? 108.488 133.427 107.454 1.00 10.94 86 GLY D C 1
ATOM 4949 O O . GLY E 1 86 ? 107.588 134.138 107.921 1.00 10.94 86 GLY D O 1
ATOM 4950 N N . LYS E 1 87 ? 109.060 133.684 106.281 1.00 11.19 87 LYS D N 1
ATOM 4951 C CA . LYS E 1 87 ? 108.679 134.816 105.449 1.00 11.19 87 LYS D CA 1
ATOM 4952 C C . LYS E 1 87 ? 108.071 134.316 104.145 1.00 11.19 87 LYS D C 1
ATOM 4953 O O . LYS E 1 87 ? 108.600 133.395 103.514 1.00 11.19 87 LYS D O 1
ATOM 4959 N N . THR E 1 88 ? 106.959 134.927 103.749 1.00 10.73 88 THR D N 1
ATOM 4960 C CA . THR E 1 88 ? 106.222 134.473 102.577 1.00 10.73 88 THR D CA 1
ATOM 4961 C C . THR E 1 88 ? 107.026 134.718 101.308 1.00 10.73 88 THR D C 1
ATOM 4962 O O . THR E 1 88 ? 107.654 135.771 101.148 1.00 10.73 88 THR D O 1
ATOM 4966 N N . LEU E 1 89 ? 107.002 133.745 100.403 1.00 11.10 89 LEU D N 1
ATOM 4967 C CA . LEU E 1 89 ? 107.656 133.885 99.114 1.00 11.10 89 LEU D CA 1
ATOM 4968 C C . LEU E 1 89 ? 106.700 134.494 98.097 1.00 11.10 89 LEU D C 1
ATOM 4969 O O . LEU E 1 89 ? 105.476 134.362 98.203 1.00 11.10 89 LEU D O 1
ATOM 4974 N N . ASN E 1 90 ? 107.270 135.167 97.103 1.00 12.74 90 ASN D N 1
ATOM 4975 C CA . ASN E 1 90 ? 106.485 135.859 96.093 1.00 12.74 90 ASN D CA 1
ATOM 4976 C C . ASN E 1 90 ? 107.289 135.917 94.802 1.00 12.74 90 ASN D C 1
ATOM 4977 O O . ASN E 1 90 ? 108.494 135.657 94.782 1.00 12.74 90 ASN D O 1
ATOM 4982 N N . THR E 1 91 ? 106.599 136.259 93.711 1.00 12.86 91 THR D N 1
ATOM 4983 C CA . THR E 1 91 ? 107.275 136.409 92.428 1.00 12.86 91 THR D CA 1
ATOM 4984 C C . THR E 1 91 ? 108.364 137.470 92.480 1.00 12.86 91 THR D C 1
ATOM 4985 O O . THR E 1 91 ? 109.283 137.439 91.655 1.00 12.86 91 THR D O 1
ATOM 4989 N N . THR E 1 92 ? 108.283 138.401 93.427 1.00 13.57 92 THR D N 1
ATOM 4990 C CA . THR E 1 92 ? 109.338 139.370 93.684 1.00 13.57 92 THR D CA 1
ATOM 4991 C C . THR E 1 92 ? 110.328 138.757 94.662 1.00 13.57 92 THR D C 1
ATOM 4992 O O . THR E 1 92 ? 109.927 138.180 95.677 1.00 13.57 92 THR D O 1
ATOM 4996 N N . ASP E 1 93 ? 111.617 138.886 94.356 1.00 13.32 93 ASP D N 1
ATOM 4997 C CA . ASP E 1 93 ? 112.639 138.187 95.116 1.00 13.32 93 ASP D CA 1
ATOM 4998 C C . ASP E 1 93 ? 112.676 138.680 96.564 1.00 13.32 93 ASP D C 1
ATOM 4999 O O . ASP E 1 93 ? 112.438 139.853 96.865 1.00 13.32 93 ASP D O 1
ATOM 5004 N N . THR E 1 94 ? 112.975 137.748 97.469 1.00 12.78 94 THR D N 1
ATOM 5005 C CA . THR E 1 94 ? 113.164 138.039 98.883 1.00 12.78 94 THR D CA 1
ATOM 5006 C C . THR E 1 94 ? 114.535 137.532 99.308 1.00 12.78 94 THR D C 1
ATOM 5007 O O . THR E 1 94 ? 114.975 136.461 98.882 1.00 12.78 94 THR D O 1
ATOM 5011 N N . GLU E 1 95 ? 115.203 138.307 100.159 1.00 13.54 95 GLU D N 1
ATOM 5012 C CA . GLU E 1 95 ? 116.597 138.070 100.505 1.00 13.54 95 GLU D CA 1
ATOM 5013 C C . GLU E 1 95 ? 116.699 137.443 101.888 1.00 13.54 95 GLU D C 1
ATOM 5014 O O . GLU E 1 95 ? 116.066 137.914 102.839 1.00 13.54 95 GLU D O 1
ATOM 5020 N N . PHE E 1 96 ? 117.498 136.381 101.991 1.00 11.88 96 PHE D N 1
ATOM 5021 C CA . PHE E 1 96 ? 117.840 135.747 103.262 1.00 11.88 96 PHE D CA 1
ATOM 5022 C C . PHE E 1 96 ? 119.288 136.114 103.571 1.00 11.88 96 PHE D C 1
ATOM 5023 O O . PHE E 1 96 ? 120.209 135.681 102.871 1.00 11.88 96 PHE D O 1
ATOM 5031 N N . THR E 1 97 ? 119.486 136.913 104.615 1.00 13.39 97 THR D N 1
ATOM 5032 C CA . THR E 1 97 ? 120.824 137.369 104.961 1.00 13.39 97 THR D CA 1
ATOM 5033 C C . THR E 1 97 ? 121.689 136.200 105.418 1.00 13.39 97 THR D C 1
ATOM 5034 O O . THR E 1 97 ? 121.190 135.206 105.951 1.00 13.39 97 THR D O 1
ATOM 5038 N N . VAL E 1 98 ? 123.000 136.323 105.197 1.00 13.49 98 VAL D N 1
ATOM 5039 C CA . VAL E 1 98 ? 123.921 135.244 105.544 1.00 13.49 98 VAL D CA 1
ATOM 5040 C C . VAL E 1 98 ? 123.901 134.984 107.044 1.00 13.49 98 VAL D C 1
ATOM 5041 O O . VAL E 1 98 ? 123.897 133.830 107.490 1.00 13.49 98 VAL D O 1
ATOM 5045 N N . ASP E 1 99 ? 123.891 136.047 107.849 1.00 13.62 99 ASP D N 1
ATOM 5046 C CA . ASP E 1 99 ? 123.880 135.883 109.298 1.00 13.62 99 ASP D CA 1
ATOM 5047 C C . ASP E 1 99 ? 122.624 135.179 109.791 1.00 13.62 99 ASP D C 1
ATOM 5048 O O . ASP E 1 99 ? 122.636 134.614 110.890 1.00 13.62 99 ASP D O 1
ATOM 5053 N N . THR E 1 100 ? 121.545 135.202 109.009 1.00 13.04 100 THR D N 1
ATOM 5054 C CA . THR E 1 100 ? 120.302 134.539 109.378 1.00 13.04 100 THR D CA 1
ATOM 5055 C C . THR E 1 100 ? 120.268 133.072 108.972 1.00 13.04 100 THR D C 1
ATOM 5056 O O . THR E 1 100 ? 119.361 132.349 109.396 1.00 13.04 100 THR D O 1
ATOM 5060 N N . LEU E 1 101 ? 121.237 132.612 108.179 1.00 11.77 101 LEU D N 1
ATOM 5061 C CA . LEU E 1 101 ? 121.247 131.236 107.704 1.00 11.77 101 LEU D CA 1
ATOM 5062 C C . LEU E 1 101 ? 122.073 130.305 108.580 1.00 11.77 101 LEU D C 1
ATOM 5063 O O . LEU E 1 101 ? 121.837 129.092 108.563 1.00 11.77 101 LEU D O 1
ATOM 5068 N N . ASN E 1 102 ? 123.032 130.837 109.337 1.00 10.58 102 ASN D N 1
ATOM 5069 C CA . ASN E 1 102 ? 123.829 130.039 110.266 1.00 10.58 102 ASN D CA 1
ATOM 5070 C C . ASN E 1 102 ? 124.512 128.876 109.548 1.00 10.58 102 ASN D C 1
ATOM 5071 O O . ASN E 1 102 ? 124.244 127.702 109.815 1.00 10.58 102 ASN D O 1
ATOM 5076 N N . PHE E 1 103 ? 125.405 129.215 108.619 1.00 11.52 103 PHE D N 1
ATOM 5077 C CA . PHE E 1 103 ? 126.143 128.206 107.871 1.00 11.52 103 PHE D CA 1
ATOM 5078 C C . PHE E 1 103 ? 127.167 127.501 108.754 1.00 11.52 103 PHE D C 1
ATOM 5079 O O . PHE E 1 103 ? 128.107 128.132 109.246 1.00 11.52 103 PHE D O 1
ATOM 5087 N N . GLY E 1 104 ? 126.995 126.196 108.955 1.00 10.81 104 GLY D N 1
ATOM 5088 C CA . GLY E 1 104 ? 127.950 125.382 109.682 1.00 10.81 104 GLY D CA 1
ATOM 5089 C C . GLY E 1 104 ? 127.589 125.112 111.126 1.00 10.81 104 GLY D C 1
ATOM 5090 O O . GLY E 1 104 ? 128.265 124.296 111.768 1.00 10.81 104 GLY D O 1
ATOM 5091 N N . THR E 1 105 ? 126.554 125.760 111.662 1.00 10.30 105 THR D N 1
ATOM 5092 C CA . THR E 1 105 ? 126.182 125.539 113.056 1.00 10.30 105 THR D CA 1
ATOM 5093 C C . THR E 1 105 ? 125.632 124.141 113.296 1.00 10.30 105 THR D C 1
ATOM 5094 O O . THR E 1 105 ? 125.630 123.680 114.443 1.00 10.30 105 THR D O 1
ATOM 5098 N N . SER E 1 106 ? 125.165 123.456 112.252 1.00 9.81 106 SER D N 1
ATOM 5099 C CA . SER E 1 106 ? 124.618 122.115 112.408 1.00 9.81 106 SER D CA 1
ATOM 5100 C C . SER E 1 106 ? 125.693 121.048 112.549 1.00 9.81 106 SER D C 1
ATOM 5101 O O . SER E 1 106 ? 125.358 119.887 112.799 1.00 9.81 106 SER D O 1
ATOM 5104 N N . GLY E 1 107 ? 126.967 121.407 112.396 1.00 9.84 107 GLY D N 1
ATOM 5105 C CA . GLY E 1 107 ? 128.063 120.470 112.468 1.00 9.84 107 GLY D CA 1
ATOM 5106 C C . GLY E 1 107 ? 128.652 120.091 111.125 1.00 9.84 107 GLY D C 1
ATOM 5107 O O . GLY E 1 107 ? 129.746 119.515 111.087 1.00 9.84 107 GLY D O 1
ATOM 5108 N N . VAL E 1 108 ? 127.963 120.401 110.030 1.00 10.42 108 VAL D N 1
ATOM 5109 C CA . VAL E 1 108 ? 128.442 120.119 108.683 1.00 10.42 108 VAL D CA 1
ATOM 5110 C C . VAL E 1 108 ? 128.758 121.445 108.004 1.00 10.42 108 VAL D C 1
ATOM 5111 O O . VAL E 1 108 ? 127.926 122.362 108.000 1.00 10.42 108 VAL D O 1
ATOM 5115 N N . GLU E 1 109 ? 129.956 121.549 107.437 1.00 12.30 109 GLU D N 1
ATOM 5116 C CA . GLU E 1 109 ? 130.381 122.799 106.822 1.00 12.30 109 GLU D CA 1
ATOM 5117 C C . GLU E 1 109 ? 129.508 123.132 105.617 1.00 12.30 109 GLU D C 1
ATOM 5118 O O . GLU E 1 109 ? 129.117 122.250 104.850 1.00 12.30 109 GLU D O 1
ATOM 5124 N N . ASN E 1 110 ? 129.201 124.418 105.462 1.00 12.05 110 ASN D N 1
ATOM 5125 C CA . ASN E 1 110 ? 128.443 124.959 104.338 1.00 12.05 110 ASN D CA 1
ATOM 5126 C C . ASN E 1 110 ? 126.993 124.488 104.313 1.00 12.05 110 ASN D C 1
ATOM 5127 O O . ASN E 1 110 ? 126.341 124.575 103.264 1.00 12.05 110 ASN D O 1
ATOM 5132 N N . VAL E 1 111 ? 126.468 123.996 105.429 1.00 10.81 111 VAL D N 1
ATOM 5133 C CA . VAL E 1 111 ? 125.076 123.567 105.528 1.00 10.81 111 VAL D CA 1
ATOM 5134 C C . VAL E 1 111 ? 124.340 124.532 106.446 1.00 10.81 111 VAL D C 1
ATOM 5135 O O . VAL E 1 111 ? 124.755 124.752 107.590 1.00 10.81 111 VAL D O 1
ATOM 5139 N N . SER E 1 112 ? 123.248 125.103 105.947 1.00 10.44 112 SER D N 1
ATOM 5140 C CA . SER E 1 112 ? 122.547 126.149 106.673 1.00 10.44 112 SER D CA 1
ATOM 5141 C C . SER E 1 112 ? 121.635 125.562 107.746 1.00 10.44 112 SER D C 1
ATOM 5142 O O . SER E 1 112 ? 121.495 124.345 107.892 1.00 10.44 112 SER D O 1
ATOM 5145 N N . SER E 1 113 ? 121.005 126.458 108.500 1.00 10.30 113 SER D N 1
ATOM 5146 C CA . SER E 1 113 ? 120.055 126.060 109.526 1.00 10.30 113 SER D CA 1
ATOM 5147 C C . SER E 1 113 ? 118.767 125.543 108.890 1.00 10.30 113 SER D C 1
ATOM 5148 O O . SER E 1 113 ? 118.429 125.864 107.748 1.00 10.30 113 SER D O 1
ATOM 5151 N N . THR E 1 114 ? 118.043 124.726 109.654 1.00 9.31 114 THR D N 1
ATOM 5152 C CA . THR E 1 114 ? 116.772 124.193 109.189 1.00 9.31 114 THR D CA 1
ATOM 5153 C C . THR E 1 114 ? 115.795 125.328 108.918 1.00 9.31 114 THR D C 1
ATOM 5154 O O . THR E 1 114 ? 115.486 126.122 109.814 1.00 9.31 114 THR D O 1
ATOM 5158 N N . GLN E 1 115 ? 115.311 125.403 107.682 1.00 9.82 115 GLN D N 1
ATOM 5159 C CA . GLN E 1 115 ? 114.344 126.410 107.270 1.00 9.82 115 GLN D CA 1
ATOM 5160 C C . GLN E 1 115 ? 112.987 125.738 107.098 1.00 9.82 115 GLN D C 1
ATOM 5161 O O . GLN E 1 115 ? 112.881 124.709 106.423 1.00 9.82 115 GLN D O 1
ATOM 5167 N N . GLN E 1 116 ? 111.959 126.315 107.711 1.00 9.56 116 GLN D N 1
ATOM 5168 C CA . GLN E 1 116 ? 110.625 125.731 107.657 1.00 9.56 116 GLN D CA 1
ATOM 5169 C C . GLN E 1 116 ? 109.948 126.108 106.345 1.00 9.56 116 GLN D C 1
ATOM 5170 O O . GLN E 1 116 ? 109.633 127.279 106.112 1.00 9.56 116 GLN D O 1
ATOM 5176 N N . LEU E 1 117 ? 109.721 125.115 105.489 1.00 9.74 117 LEU D N 1
ATOM 5177 C CA . LEU E 1 117 ? 109.016 125.304 104.229 1.00 9.74 117 LEU D CA 1
ATOM 5178 C C . LEU E 1 117 ? 107.563 124.891 104.416 1.00 9.74 117 LEU D C 1
ATOM 5179 O O . LEU E 1 117 ? 107.282 123.775 104.865 1.00 9.74 117 LEU D O 1
ATOM 5184 N N . THR E 1 118 ? 106.644 125.792 104.073 1.00 9.63 118 THR D N 1
ATOM 5185 C CA . THR E 1 118 ? 105.225 125.584 104.332 1.00 9.63 118 THR D CA 1
ATOM 5186 C C . THR E 1 118 ? 104.415 125.892 103.082 1.00 9.63 118 THR D C 1
ATOM 5187 O O . THR E 1 118 ? 104.613 126.934 102.453 1.00 9.63 118 THR D O 1
ATOM 5191 N N . ILE E 1 119 ? 103.502 124.986 102.738 1.00 9.96 119 ILE D N 1
ATOM 5192 C CA . ILE E 1 119 ? 102.574 125.157 101.626 1.00 9.96 119 ILE D CA 1
ATOM 5193 C C . ILE E 1 119 ? 101.160 125.117 102.187 1.00 9.96 119 ILE D C 1
ATOM 5194 O O . ILE E 1 119 ? 100.804 124.190 102.923 1.00 9.96 119 ILE D O 1
ATOM 5199 N N . HIS E 1 120 ? 100.354 126.122 101.841 1.00 9.89 120 HIS D N 1
ATOM 5200 C CA . HIS E 1 120 ? 98.985 126.227 102.330 1.00 9.89 120 HIS D CA 1
ATOM 5201 C C . HIS E 1 120 ? 98.066 126.598 101.178 1.00 9.89 120 HIS D C 1
ATOM 5202 O O . HIS E 1 120 ? 98.188 127.687 100.609 1.00 9.89 120 HIS D O 1
ATOM 5209 N N . ALA E 1 121 ? 97.147 125.692 100.836 1.00 10.40 121 ALA D N 1
ATOM 5210 C CA . ALA E 1 121 ? 96.108 125.966 99.844 1.00 10.40 121 ALA D CA 1
ATOM 5211 C C . ALA E 1 121 ? 94.934 126.618 100.567 1.00 10.40 121 ALA D C 1
ATOM 5212 O O . ALA E 1 121 ? 93.933 125.984 100.909 1.00 10.40 121 ALA D O 1
ATOM 5214 N N . ASP E 1 122 ? 95.068 127.921 100.803 1.00 10.78 122 ASP D N 1
ATOM 5215 C CA . ASP E 1 122 ? 94.147 128.657 101.666 1.00 10.78 122 ASP D CA 1
ATOM 5216 C C . ASP E 1 122 ? 92.911 129.065 100.876 1.00 10.78 122 ASP D C 1
ATOM 5217 O O . ASP E 1 122 ? 92.951 129.998 100.071 1.00 10.78 122 ASP D O 1
ATOM 5222 N N . THR E 1 123 ? 91.805 128.363 101.105 1.00 11.52 123 THR D N 1
ATOM 5223 C CA . THR E 1 123 ? 90.513 128.833 100.639 1.00 11.52 123 THR D CA 1
ATOM 5224 C C . THR E 1 123 ? 89.945 129.849 101.628 1.00 11.52 123 THR D C 1
ATOM 5225 O O . THR E 1 123 ? 90.266 129.843 102.820 1.00 11.52 123 THR D O 1
ATOM 5229 N N . GLN E 1 124 ? 89.091 130.735 101.120 1.00 13.62 124 GLN D N 1
ATOM 5230 C CA . GLN E 1 124 ? 88.475 131.749 101.967 1.00 13.62 124 GLN D CA 1
ATOM 5231 C C . GLN E 1 124 ? 87.260 131.178 102.684 1.00 13.62 124 GLN D C 1
ATOM 5232 O O . GLN E 1 124 ? 86.168 131.752 102.621 1.00 13.62 124 GLN D O 1
ATOM 5238 N N . GLY E 1 125 ? 87.441 130.055 103.370 1.00 12.65 125 GLY D N 1
ATOM 5239 C CA . GLY E 1 125 ? 86.320 129.429 104.061 1.00 12.65 125 GLY D CA 1
ATOM 5240 C C . GLY E 1 125 ? 85.202 129.020 103.132 1.00 12.65 125 GLY D C 1
ATOM 5241 O O . GLY E 1 125 ? 84.029 129.043 103.521 1.00 12.65 125 GLY D O 1
ATOM 5242 N N . THR E 1 126 ? 85.542 128.636 101.903 1.00 12.46 126 THR D N 1
ATOM 5243 C CA . THR E 1 126 ? 84.564 128.230 100.902 1.00 12.46 126 THR D CA 1
ATOM 5244 C C . THR E 1 126 ? 84.962 126.860 100.370 1.00 12.46 126 THR D C 1
ATOM 5245 O O . THR E 1 126 ? 86.120 126.648 99.998 1.00 12.46 126 THR D O 1
ATOM 5249 N N . ALA E 1 127 ? 84.006 125.938 100.339 1.00 11.31 127 ALA D N 1
ATOM 5250 C CA . ALA E 1 127 ? 84.305 124.575 99.931 1.00 11.31 127 ALA D CA 1
ATOM 5251 C C . ALA E 1 127 ? 84.558 124.519 98.426 1.00 11.31 127 ALA D C 1
ATOM 5252 O O . ALA E 1 127 ? 83.707 124.963 97.645 1.00 11.31 127 ALA D O 1
ATOM 5254 N N . PRO E 1 128 ? 85.698 123.993 97.978 1.00 11.29 128 PRO D N 1
ATOM 5255 C CA . PRO E 1 128 ? 85.882 123.768 96.542 1.00 11.29 128 PRO D CA 1
ATOM 5256 C C . PRO E 1 128 ? 84.993 122.636 96.047 1.00 11.29 128 PRO D C 1
ATOM 5257 O O . PRO E 1 128 ? 84.575 121.758 96.806 1.00 11.29 128 PRO D O 1
ATOM 5261 N N . GLU E 1 129 ? 84.704 122.669 94.752 1.00 13.39 129 GLU D N 1
ATOM 5262 C CA . GLU E 1 129 ? 83.848 121.653 94.162 1.00 13.39 129 GLU D CA 1
ATOM 5263 C C . GLU E 1 129 ? 84.570 120.309 94.111 1.00 13.39 129 GLU D C 1
ATOM 5264 O O . GLU E 1 129 ? 85.795 120.231 94.001 1.00 13.39 129 GLU D O 1
ATOM 5270 N N . ALA E 1 130 ? 83.781 119.240 94.195 1.00 13.33 130 ALA D N 1
ATOM 5271 C CA . ALA E 1 130 ? 84.339 117.898 94.268 1.00 13.33 130 ALA D CA 1
ATOM 5272 C C . ALA E 1 130 ? 85.125 117.564 93.005 1.00 13.33 130 ALA D C 1
ATOM 5273 O O . ALA E 1 130 ? 84.762 117.976 91.900 1.00 13.33 130 ALA D O 1
ATOM 5275 N N . GLY E 1 131 ? 86.202 116.813 93.178 1.00 12.99 131 GLY D N 1
ATOM 5276 C CA . GLY E 1 131 ? 87.054 116.392 92.091 1.00 12.99 131 GLY D CA 1
ATOM 5277 C C . GLY E 1 131 ? 88.485 116.271 92.561 1.00 12.99 131 GLY D C 1
ATOM 5278 O O . GLY E 1 131 ? 88.784 116.395 93.748 1.00 12.99 131 GLY D O 1
ATOM 5279 N N . ASN E 1 132 ? 89.379 116.025 91.609 1.00 12.99 132 ASN D N 1
ATOM 5280 C CA . ASN E 1 132 ? 90.805 115.901 91.878 1.00 12.99 132 ASN D CA 1
ATOM 5281 C C . ASN E 1 132 ? 91.505 117.191 91.479 1.00 12.99 132 ASN D C 1
ATOM 5282 O O . ASN E 1 132 ? 91.255 117.730 90.397 1.00 12.99 132 ASN D O 1
ATOM 5287 N N . TYR E 1 133 ? 92.383 117.678 92.351 1.00 11.47 133 TYR D N 1
ATOM 5288 C CA . TYR E 1 133 ? 93.092 118.931 92.145 1.00 11.47 133 TYR D CA 1
ATOM 5289 C C . TYR E 1 133 ? 94.582 118.659 92.004 1.00 11.47 133 TYR D C 1
ATOM 5290 O O . TYR E 1 133 ? 95.124 117.741 92.624 1.00 11.47 133 TYR D O 1
ATOM 5299 N N . GLN E 1 134 ? 95.243 119.468 91.177 1.00 11.04 134 GLN D N 1
ATOM 5300 C CA . GLN E 1 134 ? 96.675 119.333 90.964 1.00 11.04 134 GLN D CA 1
ATOM 5301 C C . GLN E 1 134 ? 97.273 120.703 90.684 1.00 11.04 134 GLN D C 1
ATOM 5302 O O . GLN E 1 134 ? 96.645 121.554 90.048 1.00 11.04 134 GLN D O 1
ATOM 5308 N N . GLY E 1 135 ? 98.498 120.905 91.165 1.00 10.79 135 GLY D N 1
ATOM 5309 C CA . GLY E 1 135 ? 99.215 122.145 90.971 1.00 10.79 135 GLY D CA 1
ATOM 5310 C C . GLY E 1 135 ? 100.706 121.896 91.006 1.00 10.79 135 GLY D C 1
ATOM 5311 O O . GLY E 1 135 ? 101.163 120.781 91.269 1.00 10.79 135 GLY D O 1
ATOM 5312 N N . ILE E 1 136 ? 101.471 122.951 90.734 1.00 11.21 136 ILE D N 1
ATOM 5313 C CA . ILE E 1 136 ? 102.927 122.870 90.689 1.00 11.21 136 ILE D CA 1
ATOM 5314 C C . ILE E 1 136 ? 103.512 124.102 91.361 1.00 11.21 136 ILE D C 1
ATOM 5315 O O . ILE E 1 136 ? 102.993 125.212 91.207 1.00 11.21 136 ILE D O 1
ATOM 5320 N N . ILE E 1 137 ? 104.596 123.905 92.106 1.00 11.18 137 ILE D N 1
ATOM 5321 C CA . ILE E 1 137 ? 105.334 124.983 92.751 1.00 11.18 137 ILE D CA 1
ATOM 5322 C C . ILE E 1 137 ? 106.751 124.974 92.196 1.00 11.18 137 ILE D C 1
ATOM 5323 O O . ILE E 1 137 ? 107.425 123.936 92.213 1.00 11.18 137 ILE D O 1
ATOM 5328 N N . SER E 1 138 ? 107.204 126.127 91.708 1.00 12.00 138 SER D N 1
ATOM 5329 C CA . SER E 1 138 ? 108.538 126.286 91.137 1.00 12.00 138 SER D CA 1
ATOM 5330 C C . SER E 1 138 ? 109.322 127.231 92.044 1.00 12.00 138 SER D C 1
ATOM 5331 O O . SER E 1 138 ? 109.201 128.453 91.962 1.00 12.00 138 SER D O 1
ATOM 5334 N N . LEU E 1 139 ? 110.139 126.645 92.916 1.00 11.34 139 LEU D N 1
ATOM 5335 C CA . LEU E 1 139 ? 110.880 127.399 93.924 1.00 11.34 139 LEU D CA 1
ATOM 5336 C C . LEU E 1 139 ? 112.245 127.768 93.359 1.00 11.34 139 LEU D C 1
ATOM 5337 O O . LEU E 1 139 ? 113.131 126.920 93.235 1.00 11.34 139 LEU D O 1
ATOM 5342 N N . ILE E 1 140 ? 112.422 129.041 93.019 1.00 12.02 140 ILE D N 1
ATOM 5343 C CA . ILE E 1 140 ? 113.691 129.549 92.508 1.00 12.02 140 ILE D CA 1
ATOM 5344 C C . ILE E 1 140 ? 114.504 130.098 93.668 1.00 12.02 140 ILE D C 1
ATOM 5345 O O . ILE E 1 140 ? 113.980 130.808 94.532 1.00 12.02 140 ILE D O 1
ATOM 5350 N N . MET E 1 141 ? 115.793 129.766 93.692 1.00 11.94 141 MET D N 1
ATOM 5351 C CA . MET E 1 141 ? 116.690 130.213 94.746 1.00 11.94 141 MET D CA 1
ATOM 5352 C C . MET E 1 141 ? 118.056 130.510 94.146 1.00 11.94 141 MET D C 1
ATOM 5353 O O . MET E 1 141 ? 118.550 129.751 93.307 1.00 11.94 141 MET D O 1
ATOM 5358 N N . THR E 1 142 ? 118.662 131.615 94.576 1.00 13.30 142 THR D N 1
ATOM 5359 C CA . THR E 1 142 ? 119.905 132.091 93.986 1.00 13.30 142 THR D CA 1
ATOM 5360 C C . THR E 1 142 ? 120.755 132.738 95.068 1.00 13.30 142 THR D C 1
ATOM 5361 O O . THR E 1 142 ? 120.238 133.408 95.963 1.00 13.30 142 THR D O 1
ATOM 5365 N N . GLN E 1 143 ? 122.079 132.792 94.810 1.00 14.08 143 GLN D N 1
ATOM 5366 C CA . GLN E 1 143 ? 123.012 133.528 95.680 1.00 14.08 143 GLN D CA 1
ATOM 5367 C C . GLN E 1 143 ? 122.927 135.026 95.415 1.00 14.08 143 GLN D C 1
ATOM 5368 O O . GLN E 1 143 ? 122.616 135.457 94.302 1.00 14.08 143 GLN D O 1
ATOM 5374 N N . LYS E 1 144 ? 123.212 135.820 96.446 1.00 15.72 144 LYS D N 1
ATOM 5375 C CA . LYS E 1 144 ? 123.176 137.273 96.365 1.00 15.72 144 LYS D CA 1
ATOM 5376 C C . LYS E 1 144 ? 124.454 137.845 96.958 1.00 15.72 144 LYS D C 1
ATOM 5377 O O . LYS E 1 144 ? 125.029 137.269 97.885 1.00 15.72 144 LYS D O 1
ATOM 5383 N N . THR E 1 145 ? 124.894 138.975 96.417 1.00 17.80 145 THR D N 1
ATOM 5384 C CA . THR E 1 145 ? 126.098 139.641 96.903 1.00 17.80 145 THR D CA 1
ATOM 5385 C C . THR E 1 145 ? 125.901 140.136 98.332 1.00 17.80 145 THR D C 1
ATOM 5386 O O . THR E 1 145 ? 126.154 141.301 98.636 1.00 17.80 145 THR D O 1
ATOM 5391 N N . VAL F 1 1 ? 86.991 98.450 68.886 1.00 34.72 1 VAL E N 1
ATOM 5392 C CA . VAL F 1 1 ? 87.391 97.882 70.206 1.00 34.72 1 VAL E CA 1
ATOM 5393 C C . VAL F 1 1 ? 88.170 98.927 70.996 1.00 34.72 1 VAL E C 1
ATOM 5394 O O . VAL F 1 1 ? 89.191 99.438 70.535 1.00 34.72 1 VAL E O 1
ATOM 5398 N N . GLU F 1 2 ? 87.677 99.246 72.190 1.00 30.54 2 GLU E N 1
ATOM 5399 C CA . GLU F 1 2 ? 88.252 100.296 73.012 1.00 30.54 2 GLU E CA 1
ATOM 5400 C C . GLU F 1 2 ? 89.138 99.714 74.109 1.00 30.54 2 GLU E C 1
ATOM 5401 O O . GLU F 1 2 ? 89.073 98.526 74.435 1.00 30.54 2 GLU E O 1
ATOM 5407 N N . LYS F 1 3 ? 89.976 100.578 74.678 1.00 28.39 3 LYS E N 1
ATOM 5408 C CA . LYS F 1 3 ? 90.851 100.224 75.794 1.00 28.39 3 LYS E CA 1
ATOM 5409 C C . LYS F 1 3 ? 91.770 99.059 75.424 1.00 28.39 3 LYS E C 1
ATOM 5410 O O . LYS F 1 3 ? 91.719 97.974 76.008 1.00 28.39 3 LYS E O 1
ATOM 5416 N N . ASN F 1 4 ? 92.622 99.308 74.433 1.00 30.40 4 ASN E N 1
ATOM 5417 C CA . ASN F 1 4 ? 93.632 98.336 74.030 1.00 30.40 4 ASN E CA 1
ATOM 5418 C C . ASN F 1 4 ? 94.903 98.570 74.838 1.00 30.40 4 ASN E C 1
ATOM 5419 O O . ASN F 1 4 ? 95.489 99.655 74.782 1.00 30.40 4 ASN E O 1
ATOM 5424 N N . ILE F 1 5 ? 95.326 97.554 75.586 1.00 29.48 5 ILE E N 1
ATOM 5425 C CA . ILE F 1 5 ? 96.500 97.629 76.447 1.00 29.48 5 ILE E CA 1
ATOM 5426 C C . ILE F 1 5 ? 97.520 96.613 75.958 1.00 29.48 5 ILE E C 1
ATOM 5427 O O . ILE F 1 5 ? 97.192 95.436 75.769 1.00 29.48 5 ILE E O 1
ATOM 5432 N N . THR F 1 6 ? 98.755 97.067 75.754 1.00 29.54 6 THR E N 1
ATOM 5433 C CA . THR F 1 6 ? 99.839 96.197 75.318 1.00 29.54 6 THR E CA 1
ATOM 5434 C C . THR F 1 6 ? 100.647 95.751 76.527 1.00 29.54 6 THR E C 1
ATOM 5435 O O . THR F 1 6 ? 101.018 96.571 77.372 1.00 29.54 6 THR E O 1
ATOM 5439 N N . VAL F 1 7 ? 100.913 94.449 76.608 1.00 29.85 7 VAL E N 1
ATOM 5440 C CA . VAL F 1 7 ? 101.601 93.841 77.743 1.00 29.85 7 VAL E CA 1
ATOM 5441 C C . VAL F 1 7 ? 102.954 93.332 77.269 1.00 29.85 7 VAL E C 1
ATOM 5442 O O . VAL F 1 7 ? 103.052 92.704 76.208 1.00 29.85 7 VAL E O 1
ATOM 5446 N N . ARG F 1 8 ? 103.996 93.608 78.051 1.00 30.53 8 ARG E N 1
ATOM 5447 C CA . ARG F 1 8 ? 105.349 93.171 77.745 1.00 30.53 8 ARG E CA 1
ATOM 5448 C C . ARG F 1 8 ? 105.979 92.565 78.990 1.00 30.53 8 ARG E C 1
ATOM 5449 O O . ARG F 1 8 ? 105.620 92.903 80.120 1.00 30.53 8 ARG E O 1
ATOM 5457 N N . ALA F 1 9 ? 106.929 91.658 78.770 1.00 29.37 9 ALA E N 1
ATOM 5458 C CA . ALA F 1 9 ? 107.622 91.009 79.871 1.00 29.37 9 ALA E CA 1
ATOM 5459 C C . ALA F 1 9 ? 108.900 90.367 79.351 1.00 29.37 9 ALA E C 1
ATOM 5460 O O . ALA F 1 9 ? 108.934 89.836 78.238 1.00 29.37 9 ALA E O 1
ATOM 5462 N N . SER F 1 10 ? 109.945 90.422 80.173 1.00 29.52 10 SER E N 1
ATOM 5463 C CA . SER F 1 10 ? 111.226 89.795 79.878 1.00 29.52 10 SER E CA 1
ATOM 5464 C C . SER F 1 10 ? 111.426 88.620 80.824 1.00 29.52 10 SER E C 1
ATOM 5465 O O . SER F 1 10 ? 111.309 88.773 82.045 1.00 29.52 10 SER E O 1
ATOM 5468 N N . VAL F 1 11 ? 111.729 87.452 80.262 1.00 27.63 11 VAL E N 1
ATOM 5469 C CA . VAL F 1 11 ? 111.802 86.203 81.012 1.00 27.63 11 VAL E CA 1
ATOM 5470 C C . VAL F 1 11 ? 113.238 85.701 81.000 1.00 27.63 11 VAL E C 1
ATOM 5471 O O . VAL F 1 11 ? 113.819 85.485 79.930 1.00 27.63 11 VAL E O 1
ATOM 5475 N N . ASP F 1 12 ? 113.805 85.522 82.191 1.00 24.76 12 ASP E N 1
ATOM 5476 C CA . ASP F 1 12 ? 115.103 84.883 82.365 1.00 24.76 12 ASP E CA 1
ATOM 5477 C C . ASP F 1 12 ? 114.921 83.674 83.268 1.00 24.76 12 ASP E C 1
ATOM 5478 O O . ASP F 1 12 ? 114.957 83.822 84.497 1.00 24.76 12 ASP E O 1
ATOM 5483 N N . PRO F 1 13 ? 114.722 82.470 82.721 1.00 25.31 13 PRO E N 1
ATOM 5484 C CA . PRO F 1 13 ? 114.365 81.331 83.582 1.00 25.31 13 PRO E CA 1
ATOM 5485 C C . PRO F 1 13 ? 115.410 80.987 84.628 1.00 25.31 13 PRO E C 1
ATOM 5486 O O . PRO F 1 13 ? 115.067 80.368 85.644 1.00 25.31 13 PRO E O 1
ATOM 5490 N N . LYS F 1 14 ? 116.672 81.362 84.421 1.00 22.02 14 LYS E N 1
ATOM 5491 C CA . LYS F 1 14 ? 117.727 80.911 85.322 1.00 22.02 14 LYS E CA 1
ATOM 5492 C C . LYS F 1 14 ? 117.952 81.864 86.490 1.00 22.02 14 LYS E C 1
ATOM 5493 O O . LYS F 1 14 ? 118.175 81.406 87.615 1.00 22.02 14 LYS E O 1
ATOM 5499 N N . LEU F 1 15 ? 117.898 83.173 86.257 1.00 20.73 15 LEU E N 1
ATOM 5500 C CA . LEU F 1 15 ? 118.214 84.133 87.307 1.00 20.73 15 LEU E CA 1
ATOM 5501 C C . LEU F 1 15 ? 117.359 85.380 87.148 1.00 20.73 15 LEU E C 1
ATOM 5502 O O . LEU F 1 15 ? 117.038 85.795 86.032 1.00 20.73 15 LEU E O 1
ATOM 5507 N N . ASP F 1 16 ? 117.012 85.978 88.286 1.00 20.21 16 ASP E N 1
ATOM 5508 C CA . ASP F 1 16 ? 116.310 87.250 88.339 1.00 20.21 16 ASP E CA 1
ATOM 5509 C C . ASP F 1 16 ? 116.795 88.021 89.557 1.00 20.21 16 ASP E C 1
ATOM 5510 O O . ASP F 1 16 ? 117.237 87.438 90.549 1.00 20.21 16 ASP E O 1
ATOM 5515 N N . LEU F 1 17 ? 116.715 89.347 89.469 1.00 17.48 17 LEU E N 1
ATOM 5516 C CA . LEU F 1 17 ? 117.076 90.234 90.566 1.00 17.48 17 LEU E CA 1
ATOM 5517 C C . LEU F 1 17 ? 115.882 91.124 90.876 1.00 17.48 17 LEU E C 1
ATOM 5518 O O . LEU F 1 17 ? 115.503 91.968 90.058 1.00 17.48 17 LEU E O 1
ATOM 5523 N N . LEU F 1 18 ? 115.294 90.933 92.054 1.00 17.26 18 LEU E N 1
ATOM 5524 C CA . LEU F 1 18 ? 114.093 91.640 92.466 1.00 17.26 18 LEU E CA 1
ATOM 5525 C C . LEU F 1 18 ? 114.323 92.258 93.839 1.00 17.26 18 LEU E C 1
ATOM 5526 O O . LEU F 1 18 ? 115.230 91.868 94.577 1.00 17.26 18 LEU E O 1
ATOM 5531 N N . GLN F 1 19 ? 113.489 93.239 94.174 1.00 15.47 19 GLN E N 1
ATOM 5532 C CA . GLN F 1 19 ? 113.600 93.894 95.465 1.00 15.47 19 GLN E CA 1
ATOM 5533 C C . GLN F 1 19 ? 113.170 92.949 96.584 1.00 15.47 19 GLN E C 1
ATOM 5534 O O . GLN F 1 19 ? 112.467 91.959 96.367 1.00 15.47 19 GLN E O 1
ATOM 5540 N N . ALA F 1 20 ? 113.611 93.269 97.804 1.00 14.39 20 ALA E N 1
ATOM 5541 C CA . ALA F 1 20 ? 113.316 92.411 98.945 1.00 14.39 20 ALA E CA 1
ATOM 5542 C C . ALA F 1 20 ? 111.819 92.286 99.188 1.00 14.39 20 ALA E C 1
ATOM 5543 O O . ALA F 1 20 ? 111.367 91.297 99.777 1.00 14.39 20 ALA E O 1
ATOM 5545 N N . ASP F 1 21 ? 111.034 93.269 98.750 1.00 14.92 21 ASP E N 1
ATOM 5546 C CA . ASP F 1 21 ? 109.588 93.223 98.932 1.00 14.92 21 ASP E CA 1
ATOM 5547 C C . ASP F 1 21 ? 108.881 92.415 97.852 1.00 14.92 21 ASP E C 1
ATOM 5548 O O . ASP F 1 21 ? 107.653 92.289 97.908 1.00 14.92 21 ASP E O 1
ATOM 5553 N N . GLY F 1 22 ? 109.614 91.873 96.880 1.00 15.51 22 GLY E N 1
ATOM 5554 C CA . GLY F 1 22 ? 109.038 91.070 95.825 1.00 15.51 22 GLY E CA 1
ATOM 5555 C C . GLY F 1 22 ? 108.843 91.789 94.509 1.00 15.51 22 GLY E C 1
ATOM 5556 O O . GLY F 1 22 ? 108.672 91.127 93.478 1.00 15.51 22 GLY E O 1
ATOM 5557 N N . THR F 1 23 ? 108.866 93.119 94.508 1.00 15.81 23 THR E N 1
ATOM 5558 C CA . THR F 1 23 ? 108.686 93.869 93.275 1.00 15.81 23 THR E CA 1
ATOM 5559 C C . THR F 1 23 ? 109.981 93.891 92.469 1.00 15.81 23 THR E C 1
ATOM 5560 O O . THR F 1 23 ? 111.060 93.548 92.958 1.00 15.81 23 THR E O 1
ATOM 5564 N N . SER F 1 24 ? 109.860 94.304 91.209 1.00 17.44 24 SER E N 1
ATOM 5565 C CA . SER F 1 24 ? 111.016 94.376 90.331 1.00 17.44 24 SER E CA 1
ATOM 5566 C C . SER F 1 24 ? 111.862 95.603 90.656 1.00 17.44 24 SER E C 1
ATOM 5567 O O . SER F 1 24 ? 111.419 96.545 91.319 1.00 17.44 24 SER E O 1
ATOM 5570 N N . LEU F 1 25 ? 113.102 95.583 90.175 1.00 16.86 25 LEU E N 1
ATOM 5571 C CA . LEU F 1 25 ? 114.003 96.697 90.413 1.00 16.86 25 LEU E CA 1
ATOM 5572 C C . LEU F 1 25 ? 113.486 97.948 89.707 1.00 16.86 25 LEU E C 1
ATOM 5573 O O . LEU F 1 25 ? 112.845 97.857 88.656 1.00 16.86 25 LEU E O 1
ATOM 5578 N N . PRO F 1 26 ? 113.746 99.131 90.260 1.00 16.73 26 PRO E N 1
ATOM 5579 C CA . PRO F 1 26 ? 113.303 100.359 89.592 1.00 16.73 26 PRO E CA 1
ATOM 5580 C C . PRO F 1 26 ? 113.945 100.495 88.219 1.00 16.73 26 PRO E C 1
ATOM 5581 O O . PRO F 1 26 ? 115.117 100.168 88.024 1.00 16.73 26 PRO E O 1
ATOM 5585 N N . ASP F 1 27 ? 113.158 100.982 87.260 1.00 18.08 27 ASP E N 1
ATOM 5586 C CA . ASP F 1 27 ? 113.667 101.200 85.914 1.00 18.08 27 ASP E CA 1
ATOM 5587 C C . ASP F 1 27 ? 114.540 102.442 85.820 1.00 18.08 27 ASP E C 1
ATOM 5588 O O . ASP F 1 27 ? 115.477 102.464 85.014 1.00 18.08 27 ASP E O 1
ATOM 5593 N N . SER F 1 28 ? 114.259 103.468 86.620 1.00 16.88 28 SER E N 1
ATOM 5594 C CA . SER F 1 28 ? 115.026 104.704 86.615 1.00 16.88 28 SER E CA 1
ATOM 5595 C C . SER F 1 28 ? 115.283 105.134 88.050 1.00 16.88 28 SER E C 1
ATOM 5596 O O . SER F 1 28 ? 114.442 104.921 88.927 1.00 16.88 28 SER E O 1
ATOM 5599 N N . ILE F 1 29 ? 116.444 105.742 88.283 1.00 15.91 29 ILE E N 1
ATOM 5600 C CA . ILE F 1 29 ? 116.817 106.246 89.596 1.00 15.91 29 ILE E CA 1
ATOM 5601 C C . ILE F 1 29 ? 117.332 107.670 89.440 1.00 15.91 29 ILE E C 1
ATOM 5602 O O . ILE F 1 29 ? 117.769 108.078 88.360 1.00 15.91 29 ILE E O 1
ATOM 5607 N N . ALA F 1 30 ? 117.273 108.429 90.531 1.00 15.24 30 ALA E N 1
ATOM 5608 C CA . ALA F 1 30 ? 117.711 109.818 90.553 1.00 15.24 30 ALA E CA 1
ATOM 5609 C C . ALA F 1 30 ? 118.693 110.024 91.695 1.00 15.24 30 ALA E C 1
ATOM 5610 O O . ALA F 1 30 ? 118.424 109.625 92.834 1.00 15.24 30 ALA E O 1
ATOM 5612 N N . LEU F 1 31 ? 119.828 110.647 91.388 1.00 14.81 31 LEU E N 1
ATOM 5613 C CA . LEU F 1 31 ? 120.823 110.986 92.394 1.00 14.81 31 LEU E CA 1
ATOM 5614 C C . LEU F 1 31 ? 120.647 112.436 92.831 1.00 14.81 31 LEU E C 1
ATOM 5615 O O . LEU F 1 31 ? 120.223 113.292 92.053 1.00 14.81 31 LEU E O 1
ATOM 5620 N N . THR F 1 32 ? 120.983 112.700 94.089 1.00 13.24 32 THR E N 1
ATOM 5621 C CA . THR F 1 32 ? 120.801 114.013 94.699 1.00 13.24 32 THR E CA 1
ATOM 5622 C C . THR F 1 32 ? 122.164 114.650 94.925 1.00 13.24 32 THR E C 1
ATOM 5623 O O . THR F 1 32 ? 123.053 114.029 95.518 1.00 13.24 32 THR E O 1
ATOM 5627 N N . TYR F 1 33 ? 122.325 115.880 94.448 1.00 13.58 33 TYR E N 1
ATOM 5628 C CA . TYR F 1 33 ? 123.574 116.606 94.588 1.00 13.58 33 TYR E CA 1
ATOM 5629 C C . TYR F 1 33 ? 123.570 117.435 95.871 1.00 13.58 33 TYR E C 1
ATOM 5630 O O . TYR F 1 33 ? 122.526 117.882 96.352 1.00 13.58 33 TYR E O 1
ATOM 5639 N N . SER F 1 34 ? 124.766 117.635 96.426 1.00 12.78 34 SER E N 1
ATOM 5640 C CA . SER F 1 34 ? 124.925 118.410 97.655 1.00 12.78 34 SER E CA 1
ATOM 5641 C C . SER F 1 34 ? 126.068 119.396 97.428 1.00 12.78 34 SER E C 1
ATOM 5642 O O . SER F 1 34 ? 127.237 119.000 97.420 1.00 12.78 34 SER E O 1
ATOM 5645 N N . SER F 1 35 ? 125.723 120.672 97.249 1.00 12.17 35 SER E N 1
ATOM 5646 C CA . SER F 1 35 ? 126.727 121.684 96.951 1.00 12.17 35 SER E CA 1
ATOM 5647 C C . SER F 1 35 ? 127.722 121.870 98.088 1.00 12.17 35 SER E C 1
ATOM 5648 O O . SER F 1 35 ? 128.857 122.292 97.834 1.00 12.17 35 SER E O 1
ATOM 5651 N N . ALA F 1 36 ? 127.330 121.571 99.327 1.00 12.43 36 ALA E N 1
ATOM 5652 C CA . ALA F 1 36 ? 128.252 121.733 100.448 1.00 12.43 36 ALA E CA 1
ATOM 5653 C C . ALA F 1 36 ? 129.458 120.815 100.305 1.00 12.43 36 ALA E C 1
ATOM 5654 O O . ALA F 1 36 ? 130.601 121.240 100.512 1.00 12.43 36 ALA E O 1
ATOM 5656 N N . SER F 1 37 ? 129.225 119.550 99.950 1.00 13.19 37 SER E N 1
ATOM 5657 C CA . SER F 1 37 ? 130.307 118.589 99.777 1.00 13.19 37 SER E CA 1
ATOM 5658 C C . SER F 1 37 ? 130.767 118.463 98.333 1.00 13.19 37 SER E C 1
ATOM 5659 O O . SER F 1 37 ? 131.801 117.833 98.081 1.00 13.19 37 SER E O 1
ATOM 5662 N N . ASN F 1 38 ? 130.036 119.044 97.385 1.00 14.61 38 ASN E N 1
ATOM 5663 C CA . ASN F 1 38 ? 130.381 118.968 95.966 1.00 14.61 38 ASN E CA 1
ATOM 5664 C C . ASN F 1 38 ? 130.497 117.512 95.515 1.00 14.61 38 ASN E C 1
ATOM 5665 O O . ASN F 1 38 ? 131.402 117.134 94.770 1.00 14.61 38 ASN E O 1
ATOM 5670 N N . ASN F 1 39 ? 129.559 116.688 95.979 1.00 14.42 39 ASN E N 1
ATOM 5671 C CA . ASN F 1 39 ? 129.552 115.274 95.639 1.00 14.42 39 ASN E CA 1
ATOM 5672 C C . ASN F 1 39 ? 128.126 114.747 95.712 1.00 14.42 39 ASN E C 1
ATOM 5673 O O . ASN F 1 39 ? 127.258 115.333 96.366 1.00 14.42 39 ASN E O 1
ATOM 5678 N N . PHE F 1 40 ? 127.896 113.630 95.028 1.00 14.65 40 PHE E N 1
ATOM 5679 C CA . PHE F 1 40 ? 126.592 112.987 95.035 1.00 14.65 40 PHE E CA 1
ATOM 5680 C C . PHE F 1 40 ? 126.459 112.058 96.235 1.00 14.65 40 PHE E C 1
ATOM 5681 O O . PHE F 1 40 ? 127.444 111.502 96.729 1.00 14.65 40 PHE E O 1
ATOM 5689 N N . GLU F 1 41 ? 125.226 111.890 96.700 1.00 13.32 41 GLU E N 1
ATOM 5690 C CA . GLU F 1 41 ? 124.947 111.000 97.817 1.00 13.32 41 GLU E CA 1
ATOM 5691 C C . GLU F 1 41 ? 124.840 109.562 97.334 1.00 13.32 41 GLU E C 1
ATOM 5692 O O . GLU F 1 41 ? 124.494 109.295 96.177 1.00 13.32 41 GLU E O 1
ATOM 5698 N N . VAL F 1 42 ? 125.139 108.629 98.237 1.00 13.72 42 VAL E N 1
ATOM 5699 C CA . VAL F 1 42 ? 125.112 107.215 97.893 1.00 13.72 42 VAL E CA 1
ATOM 5700 C C . VAL F 1 42 ? 123.668 106.734 97.810 1.00 13.72 42 VAL E C 1
ATOM 5701 O O . VAL F 1 42 ? 122.862 106.966 98.718 1.00 13.72 42 VAL E O 1
ATOM 5705 N N . TYR F 1 43 ? 123.341 106.057 96.712 1.00 14.70 43 TYR E N 1
ATOM 5706 C CA . TYR F 1 43 ? 122.018 105.485 96.501 1.00 14.70 43 TYR E CA 1
ATOM 5707 C C . TYR F 1 43 ? 122.068 103.993 96.802 1.00 14.70 43 TYR E C 1
ATOM 5708 O O . TYR F 1 43 ? 122.861 103.262 96.202 1.00 14.70 43 TYR E O 1
ATOM 5717 N N . SER F 1 44 ? 121.222 103.547 97.728 1.00 14.46 44 SER E N 1
ATOM 5718 C CA . SER F 1 44 ? 121.218 102.164 98.185 1.00 14.46 44 SER E CA 1
ATOM 5719 C C . SER F 1 44 ? 119.823 101.575 98.045 1.00 14.46 44 SER E C 1
ATOM 5720 O O . SER F 1 44 ? 118.827 102.228 98.362 1.00 14.46 44 SER E O 1
ATOM 5723 N N . LEU F 1 45 ? 119.764 100.333 97.564 1.00 15.04 45 LEU E N 1
ATOM 5724 C CA . LEU F 1 45 ? 118.513 99.612 97.381 1.00 15.04 45 LEU E CA 1
ATOM 5725 C C . LEU F 1 45 ? 118.700 98.168 97.819 1.00 15.04 45 LEU E C 1
ATOM 5726 O O . LEU F 1 45 ? 119.746 97.567 97.554 1.00 15.04 45 LEU E O 1
ATOM 5731 N N . ASN F 1 46 ? 117.690 97.617 98.488 1.00 13.89 46 ASN E N 1
ATOM 5732 C CA . ASN F 1 46 ? 117.733 96.231 98.931 1.00 13.89 46 ASN E CA 1
ATOM 5733 C C . ASN F 1 46 ? 117.166 95.323 97.846 1.00 13.89 46 ASN E C 1
ATOM 5734 O O . ASN F 1 46 ? 116.071 95.570 97.330 1.00 13.89 46 ASN E O 1
ATOM 5739 N N . THR F 1 47 ? 117.911 94.277 97.500 1.00 15.12 47 THR E N 1
ATOM 5740 C CA . THR F 1 47 ? 117.528 93.363 96.435 1.00 15.12 47 THR E CA 1
ATOM 5741 C C . THR F 1 47 ? 117.731 91.924 96.888 1.00 15.12 47 THR E C 1
ATOM 5742 O O . THR F 1 47 ? 118.553 91.634 97.759 1.00 15.12 47 THR E O 1
ATOM 5746 N N . ALA F 1 48 ? 116.967 91.022 96.276 1.00 15.59 48 ALA E N 1
ATOM 5747 C CA . ALA F 1 48 ? 117.043 89.596 96.568 1.00 15.59 48 ALA E CA 1
ATOM 5748 C C . ALA F 1 48 ? 117.224 88.842 95.261 1.00 15.59 48 ALA E C 1
ATOM 5749 O O . ALA F 1 48 ? 116.558 89.149 94.268 1.00 15.59 48 ALA E O 1
ATOM 5751 N N . ILE F 1 49 ? 118.117 87.858 95.266 1.00 17.26 49 ILE E N 1
ATOM 5752 C CA . ILE F 1 49 ? 118.433 87.104 94.059 1.00 17.26 49 ILE E CA 1
ATOM 5753 C C . ILE F 1 49 ? 117.538 85.876 93.982 1.00 17.26 49 ILE E C 1
ATOM 5754 O O . ILE F 1 49 ? 117.419 85.116 94.951 1.00 17.26 49 ILE E O 1
ATOM 5759 N N . HIS F 1 50 ? 116.909 85.677 92.828 1.00 18.02 50 HIS E N 1
ATOM 5760 C CA . HIS F 1 50 ? 116.077 84.513 92.561 1.00 18.02 50 HIS E CA 1
ATOM 5761 C C . HIS F 1 50 ? 116.812 83.582 91.607 1.00 18.02 50 HIS E C 1
ATOM 5762 O O . HIS F 1 50 ? 117.430 84.034 90.638 1.00 18.02 50 HIS E O 1
ATOM 5769 N N . THR F 1 51 ? 116.748 82.280 91.882 1.00 19.66 51 THR E N 1
ATOM 5770 C CA . THR F 1 51 ? 117.467 81.285 91.102 1.00 19.66 51 THR E CA 1
ATOM 5771 C C . THR F 1 51 ? 116.558 80.110 90.778 1.00 19.66 51 THR E C 1
ATOM 5772 O O . THR F 1 51 ? 115.596 79.829 91.497 1.00 19.66 51 THR E O 1
ATOM 5776 N N . ASN F 1 52 ? 116.878 79.427 89.678 1.00 21.95 52 ASN E N 1
ATOM 5777 C CA . ASN F 1 52 ? 116.137 78.229 89.300 1.00 21.95 52 ASN E CA 1
ATOM 5778 C C . ASN F 1 52 ? 116.494 77.050 90.195 1.00 21.95 52 ASN E C 1
ATOM 5779 O O . ASN F 1 52 ? 115.611 76.288 90.605 1.00 21.95 52 ASN E O 1
ATOM 5784 N N . ASP F 1 53 ? 117.778 76.883 90.506 1.00 22.10 53 ASP E N 1
ATOM 5785 C CA . ASP F 1 53 ? 118.252 75.814 91.376 1.00 22.10 53 ASP E CA 1
ATOM 5786 C C . ASP F 1 53 ? 119.136 76.424 92.454 1.00 22.10 53 ASP E C 1
ATOM 5787 O O . ASP F 1 53 ? 120.037 77.212 92.146 1.00 22.10 53 ASP E O 1
ATOM 5792 N N . LYS F 1 54 ? 118.878 76.061 93.712 1.00 20.81 54 LYS E N 1
ATOM 5793 C CA . LYS F 1 54 ? 119.617 76.641 94.828 1.00 20.81 54 LYS E CA 1
ATOM 5794 C C . LYS F 1 54 ? 121.015 76.056 94.978 1.00 20.81 54 LYS E C 1
ATOM 5795 O O . LYS F 1 54 ? 121.793 76.557 95.797 1.00 20.81 54 LYS E O 1
ATOM 5801 N N . SER F 1 55 ? 121.357 75.014 94.216 1.00 22.43 55 SER E N 1
ATOM 5802 C CA . SER F 1 55 ? 122.630 74.327 94.405 1.00 22.43 55 SER E CA 1
ATOM 5803 C C . SER F 1 55 ? 123.781 74.966 93.640 1.00 22.43 55 SER E C 1
ATOM 5804 O O . SER F 1 55 ? 124.909 74.471 93.740 1.00 22.43 55 SER E O 1
ATOM 5807 N N . LYS F 1 56 ? 123.537 76.039 92.888 1.00 23.35 56 LYS E N 1
ATOM 5808 C CA . LYS F 1 56 ? 124.568 76.681 92.084 1.00 23.35 56 LYS E CA 1
ATOM 5809 C C . LYS F 1 56 ? 124.742 78.123 92.533 1.00 23.35 56 LYS E C 1
ATOM 5810 O O . LYS F 1 56 ? 123.773 78.771 92.940 1.00 23.35 56 LYS E O 1
ATOM 5816 N N . GLY F 1 57 ? 125.973 78.617 92.460 1.00 22.02 57 GLY E N 1
ATOM 5817 C CA . GLY F 1 57 ? 126.255 79.985 92.838 1.00 22.02 57 GLY E CA 1
ATOM 5818 C C . GLY F 1 57 ? 125.863 80.973 91.757 1.00 22.02 57 GLY E C 1
ATOM 5819 O O . GLY F 1 57 ? 125.379 80.618 90.681 1.00 22.02 57 GLY E O 1
ATOM 5820 N N . VAL F 1 58 ? 126.085 82.250 92.058 1.00 19.73 58 VAL E N 1
ATOM 5821 C CA . VAL F 1 58 ? 125.716 83.347 91.176 1.00 19.73 58 VAL E CA 1
ATOM 5822 C C . VAL F 1 58 ? 126.944 84.210 90.922 1.00 19.73 58 VAL E C 1
ATOM 5823 O O . VAL F 1 58 ? 127.728 84.479 91.839 1.00 19.73 58 VAL E O 1
ATOM 5827 N N . VAL F 1 59 ? 127.111 84.636 89.672 1.00 20.48 59 VAL E N 1
ATOM 5828 C CA . VAL F 1 59 ? 128.203 85.509 89.260 1.00 20.48 59 VAL E CA 1
ATOM 5829 C C . VAL F 1 59 ? 127.608 86.795 88.709 1.00 20.48 59 VAL E C 1
ATOM 5830 O O . VAL F 1 59 ? 126.622 86.768 87.964 1.00 20.48 59 VAL E O 1
ATOM 5834 N N . VAL F 1 60 ? 128.210 87.926 89.077 1.00 18.83 60 VAL E N 1
ATOM 5835 C CA . VAL F 1 60 ? 127.689 89.244 88.728 1.00 18.83 60 VAL E CA 1
ATOM 5836 C C . VAL F 1 60 ? 128.799 90.053 88.070 1.00 18.83 60 VAL E C 1
ATOM 5837 O O . VAL F 1 60 ? 129.951 90.028 88.518 1.00 18.83 60 VAL E O 1
ATOM 5841 N N . LYS F 1 61 ? 128.448 90.771 87.007 1.00 19.41 61 LYS E N 1
ATOM 5842 C CA . LYS F 1 61 ? 129.399 91.609 86.291 1.00 19.41 61 LYS E CA 1
ATOM 5843 C C . LYS F 1 61 ? 128.640 92.723 85.585 1.00 19.41 61 LYS E C 1
ATOM 5844 O O . LYS F 1 61 ? 127.416 92.671 85.431 1.00 19.41 61 LYS E O 1
ATOM 5850 N N . LEU F 1 62 ? 129.382 93.738 85.157 1.00 18.87 62 LEU E N 1
ATOM 5851 C CA . LEU F 1 62 ? 128.833 94.853 84.401 1.00 18.87 62 LEU E CA 1
ATOM 5852 C C . LEU F 1 62 ? 129.282 94.758 82.949 1.00 18.87 62 LEU E C 1
ATOM 5853 O O . LEU F 1 62 ? 130.448 94.480 82.665 1.00 18.87 62 LEU E O 1
ATOM 5858 N N . SER F 1 63 ? 128.342 94.993 82.029 1.00 19.84 63 SER E N 1
ATOM 5859 C CA . SER F 1 63 ? 128.679 94.935 80.611 1.00 19.84 63 SER E CA 1
ATOM 5860 C C . SER F 1 63 ? 129.737 95.967 80.248 1.00 19.84 63 SER E C 1
ATOM 5861 O O . SER F 1 63 ? 130.672 95.660 79.499 1.00 19.84 63 SER E O 1
ATOM 5864 N N . ALA F 1 64 ? 129.609 97.186 80.763 1.00 19.79 64 ALA E N 1
ATOM 5865 C CA . ALA F 1 64 ? 130.591 98.232 80.528 1.00 19.79 64 ALA E CA 1
ATOM 5866 C C . ALA F 1 64 ? 130.639 99.123 81.758 1.00 19.79 64 ALA E C 1
ATOM 5867 O O . ALA F 1 64 ? 129.685 99.179 82.536 1.00 19.79 64 ALA E O 1
ATOM 5869 N N . SER F 1 65 ? 131.755 99.815 81.923 1.00 19.79 65 SER E N 1
ATOM 5870 C CA . SER F 1 65 ? 131.932 100.670 83.089 1.00 19.79 65 SER E CA 1
ATOM 5871 C C . SER F 1 65 ? 130.915 101.804 83.049 1.00 19.79 65 SER E C 1
ATOM 5872 O O . SER F 1 65 ? 130.911 102.575 82.079 1.00 19.79 65 SER E O 1
ATOM 5875 N N . PRO F 1 66 ? 130.051 101.955 84.052 1.00 18.85 66 PRO E N 1
ATOM 5876 C CA . PRO F 1 66 ? 129.062 103.038 84.008 1.00 18.85 66 PRO E CA 1
ATOM 5877 C C . PRO F 1 66 ? 129.694 104.389 84.301 1.00 18.85 66 PRO E C 1
ATOM 5878 O O . PRO F 1 66 ? 130.510 104.533 85.215 1.00 18.85 66 PRO E O 1
ATOM 5882 N N . VAL F 1 67 ? 129.305 105.385 83.510 1.00 18.71 67 VAL E N 1
ATOM 5883 C CA . VAL F 1 67 ? 129.794 106.750 83.662 1.00 18.71 67 VAL E CA 1
ATOM 5884 C C . VAL F 1 67 ? 128.607 107.698 83.571 1.00 18.71 67 VAL E C 1
ATOM 5885 O O . VAL F 1 67 ? 127.801 107.602 82.640 1.00 18.71 67 VAL E O 1
ATOM 5889 N N . LEU F 1 68 ? 128.496 108.603 84.538 1.00 17.25 68 LEU E N 1
ATOM 5890 C CA . LEU F 1 68 ? 127.434 109.602 84.546 1.00 17.25 68 LEU E CA 1
ATOM 5891 C C . LEU F 1 68 ? 127.911 110.816 83.756 1.00 17.25 68 LEU E C 1
ATOM 5892 O O . LEU F 1 68 ? 128.800 111.545 84.203 1.00 17.25 68 LEU E O 1
ATOM 5897 N N . SER F 1 69 ? 127.320 111.036 82.585 1.00 18.79 69 SER E N 1
ATOM 5898 C CA . SER F 1 69 ? 127.774 112.060 81.655 1.00 18.79 69 SER E CA 1
ATOM 5899 C C . SER F 1 69 ? 126.679 113.091 81.421 1.00 18.79 69 SER E C 1
ATOM 5900 O O . SER F 1 69 ? 125.491 112.765 81.376 1.00 18.79 69 SER E O 1
ATOM 5903 N N . ASN F 1 70 ? 127.102 114.345 81.271 1.00 19.37 70 ASN E N 1
ATOM 5904 C CA . ASN F 1 70 ? 126.168 115.423 80.969 1.00 19.37 70 ASN E CA 1
ATOM 5905 C C . ASN F 1 70 ? 125.591 115.234 79.572 1.00 19.37 70 ASN E C 1
ATOM 5906 O O . ASN F 1 70 ? 126.319 114.926 78.624 1.00 19.37 70 ASN E O 1
ATOM 5911 N N . ILE F 1 71 ? 124.274 115.419 79.445 1.00 19.96 71 ILE E N 1
ATOM 5912 C CA . ILE F 1 71 ? 123.622 115.236 78.155 1.00 19.96 71 ILE E CA 1
ATOM 5913 C C . ILE F 1 71 ? 124.067 116.282 77.141 1.00 19.96 71 ILE E C 1
ATOM 5914 O O . ILE F 1 71 ? 124.276 115.950 75.968 1.00 19.96 71 ILE E O 1
ATOM 5919 N N . MET F 1 72 ? 124.218 117.537 77.559 1.00 22.20 72 MET E N 1
ATOM 5920 C CA . MET F 1 72 ? 124.606 118.604 76.642 1.00 22.20 72 MET E CA 1
ATOM 5921 C C . MET F 1 72 ? 126.073 118.543 76.246 1.00 22.20 72 MET E C 1
ATOM 5922 O O . MET F 1 72 ? 126.404 118.830 75.090 1.00 22.20 72 MET E O 1
ATOM 5927 N N . LYS F 1 73 ? 126.959 118.180 77.173 1.00 22.47 73 LYS E N 1
ATOM 5928 C CA . LYS F 1 73 ? 128.399 118.168 76.921 1.00 22.47 73 LYS E CA 1
ATOM 5929 C C . LYS F 1 73 ? 128.994 116.899 77.513 1.00 22.47 73 LYS E C 1
ATOM 5930 O O . LYS F 1 73 ? 129.291 116.835 78.712 1.00 22.47 73 LYS E O 1
ATOM 5936 N N . PRO F 1 74 ? 129.191 115.859 76.696 1.00 22.53 74 PRO E N 1
ATOM 5937 C CA . PRO F 1 74 ? 129.728 114.599 77.234 1.00 22.53 74 PRO E CA 1
ATOM 5938 C C . PRO F 1 74 ? 131.132 114.722 77.802 1.00 22.53 74 PRO E C 1
ATOM 5939 O O . PRO F 1 74 ? 131.552 113.832 78.554 1.00 22.53 74 PRO E O 1
ATOM 5943 N N . ASN F 1 75 ? 131.870 115.783 77.468 1.00 23.15 75 ASN E N 1
ATOM 5944 C CA . ASN F 1 75 ? 133.229 115.933 77.975 1.00 23.15 75 ASN E CA 1
ATOM 5945 C C . ASN F 1 75 ? 133.278 115.970 79.498 1.00 23.15 75 ASN E C 1
ATOM 5946 O O . ASN F 1 75 ? 134.294 115.580 80.081 1.00 23.15 75 ASN E O 1
ATOM 5951 N N . SER F 1 76 ? 132.212 116.428 80.149 1.00 20.69 76 SER E N 1
ATOM 5952 C CA . SER F 1 76 ? 132.125 116.449 81.606 1.00 20.69 76 SER E CA 1
ATOM 5953 C C . SER F 1 76 ? 131.291 115.256 82.058 1.00 20.69 76 SER E C 1
ATOM 5954 O O . SER F 1 76 ? 130.121 115.137 81.684 1.00 20.69 76 SER E O 1
ATOM 5957 N N . GLN F 1 77 ? 131.893 114.381 82.861 1.00 19.71 77 GLN E N 1
ATOM 5958 C CA . GLN F 1 77 ? 131.229 113.155 83.272 1.00 19.71 77 GLN E CA 1
ATOM 5959 C C . GLN F 1 77 ? 131.765 112.719 84.627 1.00 19.71 77 GLN E C 1
ATOM 5960 O O . GLN F 1 77 ? 132.852 113.128 85.045 1.00 19.71 77 GLN E O 1
ATOM 5966 N N . ILE F 1 78 ? 130.984 111.882 85.301 1.00 17.61 78 ILE E N 1
ATOM 5967 C CA . ILE F 1 78 ? 131.316 111.394 86.637 1.00 17.61 78 ILE E CA 1
ATOM 5968 C C . ILE F 1 78 ? 131.263 109.870 86.643 1.00 17.61 78 ILE E C 1
ATOM 5969 O O . ILE F 1 78 ? 130.183 109.293 86.445 1.00 17.61 78 ILE E O 1
ATOM 5974 N N . PRO F 1 79 ? 132.379 109.173 86.855 1.00 18.81 79 PRO E N 1
ATOM 5975 C CA . PRO F 1 79 ? 132.312 107.713 86.983 1.00 18.81 79 PRO E CA 1
ATOM 5976 C C . PRO F 1 79 ? 131.453 107.304 88.170 1.00 18.81 79 PRO E C 1
ATOM 5977 O O . PRO F 1 79 ? 131.431 107.973 89.206 1.00 18.81 79 PRO E O 1
ATOM 5981 N N . MET F 1 80 ? 130.740 106.192 88.011 1.00 17.72 80 MET E N 1
ATOM 5982 C CA . MET F 1 80 ? 129.876 105.655 89.054 1.00 17.72 80 MET E CA 1
ATOM 5983 C C . MET F 1 80 ? 130.426 104.319 89.536 1.00 17.72 80 MET E C 1
ATOM 5984 O O . MET F 1 80 ? 130.843 103.486 88.726 1.00 17.72 80 MET E O 1
ATOM 5989 N N . LYS F 1 81 ? 130.423 104.122 90.853 1.00 16.67 81 LYS E N 1
ATOM 5990 C CA . LYS F 1 81 ? 130.883 102.885 91.469 1.00 16.67 81 LYS E CA 1
ATOM 5991 C C . LYS F 1 81 ? 129.671 102.093 91.944 1.00 16.67 81 LYS E C 1
ATOM 5992 O O . LYS F 1 81 ? 128.858 102.605 92.721 1.00 16.67 81 LYS E O 1
ATOM 5998 N N . VAL F 1 82 ? 129.556 100.851 91.481 1.00 16.63 82 VAL E N 1
ATOM 5999 C CA . VAL F 1 82 ? 128.428 99.981 91.797 1.00 16.63 82 VAL E CA 1
ATOM 6000 C C . VAL F 1 82 ? 128.937 98.818 92.631 1.00 16.63 82 VAL E C 1
ATOM 6001 O O . VAL F 1 82 ? 129.929 98.174 92.272 1.00 16.63 82 VAL E O 1
ATOM 6005 N N . THR F 1 83 ? 128.257 98.548 93.746 1.00 16.23 83 THR E N 1
ATOM 6006 C CA . THR F 1 83 ? 128.600 97.444 94.630 1.00 16.23 83 THR E CA 1
ATOM 6007 C C . THR F 1 83 ? 127.341 96.663 94.970 1.00 16.23 83 THR E C 1
ATOM 6008 O O . THR F 1 83 ? 126.303 97.250 95.287 1.00 16.23 83 THR E O 1
ATOM 6012 N N . LEU F 1 84 ? 127.440 95.336 94.898 1.00 16.63 84 LEU E N 1
ATOM 6013 C CA . LEU F 1 84 ? 126.337 94.447 95.239 1.00 16.63 84 LEU E CA 1
ATOM 6014 C C . LEU F 1 84 ? 126.827 93.433 96.262 1.00 16.63 84 LEU E C 1
ATOM 6015 O O . LEU F 1 84 ? 127.880 92.815 96.072 1.00 16.63 84 LEU E O 1
ATOM 6020 N N . GLY F 1 85 ? 126.065 93.265 97.339 1.00 16.17 85 GLY E N 1
ATOM 6021 C CA . GLY F 1 85 ? 126.449 92.326 98.379 1.00 16.17 85 GLY E CA 1
ATOM 6022 C C . GLY F 1 85 ? 127.680 92.741 99.151 1.00 16.17 85 GLY E C 1
ATOM 6023 O O . GLY F 1 85 ? 128.344 91.890 99.754 1.00 16.17 85 GLY E O 1
ATOM 6024 N N . GLY F 1 86 ? 128.007 94.034 99.148 1.00 17.05 86 GLY E N 1
ATOM 6025 C CA . GLY F 1 86 ? 129.152 94.539 99.871 1.00 17.05 86 GLY E CA 1
ATOM 6026 C C . GLY F 1 86 ? 130.459 94.518 99.110 1.00 17.05 86 GLY E C 1
ATOM 6027 O O . GLY F 1 86 ? 131.452 95.059 99.609 1.00 17.05 86 GLY E O 1
ATOM 6028 N N . LYS F 1 87 ? 130.498 93.917 97.924 1.00 17.37 87 LYS E N 1
ATOM 6029 C CA . LYS F 1 87 ? 131.701 93.856 97.109 1.00 17.37 87 LYS E CA 1
ATOM 6030 C C . LYS F 1 87 ? 131.486 94.619 95.807 1.00 17.37 87 LYS E C 1
ATOM 6031 O O . LYS F 1 87 ? 130.437 94.490 95.166 1.00 17.37 87 LYS E O 1
ATOM 6037 N N . THR F 1 88 ? 132.483 95.413 95.426 1.00 17.13 88 THR E N 1
ATOM 6038 C CA . THR F 1 88 ? 132.359 96.271 94.255 1.00 17.13 88 THR E CA 1
ATOM 6039 C C . THR F 1 88 ? 132.306 95.438 92.980 1.00 17.13 88 THR E C 1
ATOM 6040 O O . THR F 1 88 ? 133.027 94.445 92.841 1.00 17.13 88 THR E O 1
ATOM 6044 N N . LEU F 1 89 ? 131.445 95.844 92.052 1.00 17.82 89 LEU E N 1
ATOM 6045 C CA . LEU F 1 89 ? 131.358 95.194 90.754 1.00 17.82 89 LEU E CA 1
ATOM 6046 C C . LEU F 1 89 ? 132.320 95.846 89.767 1.00 17.82 89 LEU E C 1
ATOM 6047 O O . LEU F 1 89 ? 132.729 96.999 89.933 1.00 17.82 89 LEU E O 1
ATOM 6052 N N . ASN F 1 90 ? 132.678 95.093 88.731 1.00 20.23 90 ASN E N 1
ATOM 6053 C CA . ASN F 1 90 ? 133.650 95.549 87.749 1.00 20.23 90 ASN E CA 1
ATOM 6054 C C . ASN F 1 90 ? 133.381 94.828 86.435 1.00 20.23 90 ASN E C 1
ATOM 6055 O O . ASN F 1 90 ? 132.612 93.866 86.378 1.00 20.23 90 ASN E O 1
ATOM 6060 N N . THR F 1 91 ? 134.025 95.310 85.369 1.00 20.15 91 THR E N 1
ATOM 6061 C CA . THR F 1 91 ? 133.894 94.659 84.071 1.00 20.15 91 THR E CA 1
ATOM 6062 C C . THR F 1 91 ? 134.362 93.210 84.111 1.00 20.15 91 THR E C 1
ATOM 6063 O O . THR F 1 91 ? 133.938 92.411 83.269 1.00 20.15 91 THR E O 1
ATOM 6067 N N . THR F 1 92 ? 135.216 92.854 85.066 1.00 20.81 92 THR E N 1
ATOM 6068 C CA . THR F 1 92 ? 135.619 91.475 85.301 1.00 20.81 92 THR E CA 1
ATOM 6069 C C . THR F 1 92 ? 134.662 90.857 86.311 1.00 20.81 92 THR E C 1
ATOM 6070 O O . THR F 1 92 ? 134.358 91.470 87.339 1.00 20.81 92 THR E O 1
ATOM 6074 N N . ASP F 1 93 ? 134.190 89.649 86.016 1.00 20.47 93 ASP E N 1
ATOM 6075 C CA . ASP F 1 93 ? 133.134 89.044 86.810 1.00 20.47 93 ASP E CA 1
ATOM 6076 C C . ASP F 1 93 ? 133.622 88.726 88.225 1.00 20.47 93 ASP E C 1
ATOM 6077 O O . ASP F 1 93 ? 134.806 88.474 88.470 1.00 20.47 93 ASP E O 1
ATOM 6082 N N . THR F 1 94 ? 132.678 88.751 89.163 1.00 19.74 94 THR E N 1
ATOM 6083 C CA . THR F 1 94 ? 132.929 88.423 90.560 1.00 19.74 94 THR E CA 1
ATOM 6084 C C . THR F 1 94 ? 131.987 87.305 90.980 1.00 19.74 94 THR E C 1
ATOM 6085 O O . THR F 1 94 ? 130.862 87.200 90.481 1.00 19.74 94 THR E O 1
ATOM 6089 N N . GLU F 1 95 ? 132.449 86.473 91.908 1.00 20.94 95 GLU E N 1
ATOM 6090 C CA . GLU F 1 95 ? 131.750 85.257 92.297 1.00 20.94 95 GLU E CA 1
ATOM 6091 C C . GLU F 1 95 ? 131.062 85.448 93.642 1.00 20.94 95 GLU E C 1
ATOM 6092 O O . GLU F 1 95 ? 131.679 85.933 94.597 1.00 20.94 95 GLU E O 1
ATOM 6098 N N . PHE F 1 96 ? 129.791 85.064 93.709 1.00 18.83 96 PHE E N 1
ATOM 6099 C CA . PHE F 1 96 ? 129.032 84.994 94.954 1.00 18.83 96 PHE E CA 1
ATOM 6100 C C . PHE F 1 96 ? 128.803 83.515 95.252 1.00 18.83 96 PHE E C 1
ATOM 6101 O O . PHE F 1 96 ? 128.032 82.847 94.557 1.00 18.83 96 PHE E O 1
ATOM 6109 N N . THR F 1 97 ? 129.473 83.010 96.283 1.00 20.26 97 THR E N 1
ATOM 6110 C CA . THR F 1 97 ? 129.387 81.591 96.602 1.00 20.26 97 THR E CA 1
ATOM 6111 C C . THR F 1 97 ? 127.978 81.232 97.060 1.00 20.26 97 THR E C 1
ATOM 6112 O O . THR F 1 97 ? 127.244 82.071 97.588 1.00 20.26 97 THR E O 1
ATOM 6116 N N . VAL F 1 98 ? 127.602 79.967 96.848 1.00 20.59 98 VAL E N 1
ATOM 6117 C CA . VAL F 1 98 ? 126.247 79.531 97.175 1.00 20.59 98 VAL E CA 1
ATOM 6118 C C . VAL F 1 98 ? 125.983 79.663 98.670 1.00 20.59 98 VAL E C 1
ATOM 6119 O O . VAL F 1 98 ? 124.910 80.112 99.089 1.00 20.59 98 VAL E O 1
ATOM 6123 N N . ASP F 1 99 ? 126.954 79.276 99.499 1.00 20.68 99 ASP E N 1
ATOM 6124 C CA . ASP F 1 99 ? 126.765 79.349 100.944 1.00 20.68 99 ASP E CA 1
ATOM 6125 C C . ASP F 1 99 ? 126.609 80.783 101.435 1.00 20.68 99 ASP E C 1
ATOM 6126 O O . ASP F 1 99 ? 126.062 80.994 102.522 1.00 20.68 99 ASP E O 1
ATOM 6131 N N . THR F 1 100 ? 127.072 81.765 100.665 1.00 18.87 100 THR E N 1
ATOM 6132 C CA . THR F 1 100 ? 126.957 83.166 101.045 1.00 18.87 100 THR E CA 1
ATOM 6133 C C . THR F 1 100 ? 125.635 83.792 100.620 1.00 18.87 100 THR E C 1
ATOM 6134 O O . THR F 1 100 ? 125.343 84.920 101.033 1.00 18.87 100 THR E O 1
ATOM 6138 N N . LEU F 1 101 ? 124.831 83.094 99.820 1.00 17.15 101 LEU E N 1
ATOM 6139 C CA . LEU F 1 101 ? 123.567 83.638 99.341 1.00 17.15 101 LEU E CA 1
ATOM 6140 C C . LEU F 1 101 ? 122.382 83.254 100.217 1.00 17.15 101 LEU E C 1
ATOM 6141 O O . LEU F 1 101 ? 121.349 83.926 100.164 1.00 17.15 101 LEU E O 1
ATOM 6146 N N . ASN F 1 102 ? 122.509 82.194 101.018 1.00 14.38 102 ASN E N 1
ATOM 6147 C CA . ASN F 1 102 ? 121.469 81.795 101.965 1.00 14.38 102 ASN E CA 1
ATOM 6148 C C . ASN F 1 102 ? 120.121 81.625 101.270 1.00 14.38 102 ASN E C 1
ATOM 6149 O O . ASN F 1 102 ? 119.128 82.274 101.609 1.00 14.38 102 ASN E O 1
ATOM 6154 N N . PHE F 1 103 ? 120.087 80.733 100.281 1.00 17.05 103 PHE E N 1
ATOM 6155 C CA . PHE F 1 103 ? 118.858 80.467 99.542 1.00 17.05 103 PHE E CA 1
ATOM 6156 C C . PHE F 1 103 ? 117.808 79.821 100.435 1.00 17.05 103 PHE E C 1
ATOM 6157 O O . PHE F 1 103 ? 118.062 78.782 101.051 1.00 17.05 103 PHE E O 1
ATOM 6165 N N . GLY F 1 104 ? 116.623 80.427 100.509 1.00 15.35 104 GLY E N 1
ATOM 6166 C CA . GLY F 1 104 ? 115.497 79.864 101.226 1.00 15.35 104 GLY E CA 1
ATOM 6167 C C . GLY F 1 104 ? 115.370 80.313 102.667 1.00 15.35 104 GLY E C 1
ATOM 6168 O O . GLY F 1 104 ? 114.344 80.023 103.296 1.00 15.35 104 GLY E O 1
ATOM 6169 N N . THR F 1 105 ? 116.372 81.003 103.215 1.00 13.55 105 THR E N 1
ATOM 6170 C CA . THR F 1 105 ? 116.301 81.433 104.608 1.00 13.55 105 THR E CA 1
ATOM 6171 C C . THR F 1 105 ? 115.220 82.479 104.837 1.00 13.55 105 THR E C 1
ATOM 6172 O O . THR F 1 105 ? 114.807 82.680 105.984 1.00 13.55 105 THR E O 1
ATOM 6176 N N . SER F 1 106 ? 114.755 83.151 103.783 1.00 13.42 106 SER E N 1
ATOM 6177 C CA . SER F 1 106 ? 113.705 84.150 103.923 1.00 13.42 106 SER E CA 1
ATOM 6178 C C . SER F 1 106 ? 112.318 83.537 104.052 1.00 13.42 106 SER E C 1
ATOM 6179 O O . SER F 1 106 ? 111.358 84.270 104.311 1.00 13.42 106 SER E O 1
ATOM 6182 N N . GLY F 1 107 ? 112.188 82.221 103.881 1.00 13.72 107 GLY E N 1
ATOM 6183 C CA . GLY F 1 107 ? 110.913 81.544 103.927 1.00 13.72 107 GLY E CA 1
ATOM 6184 C C . GLY F 1 107 ? 110.356 81.167 102.570 1.00 13.72 107 GLY E C 1
ATOM 6185 O O . GLY F 1 107 ? 109.420 80.362 102.505 1.00 13.72 107 GLY E O 1
ATOM 6186 N N . VAL F 1 108 ? 110.904 81.721 101.491 1.00 15.32 108 VAL E N 1
ATOM 6187 C CA . VAL F 1 108 ? 110.475 81.412 100.133 1.00 15.32 108 VAL E CA 1
ATOM 6188 C C . VAL F 1 108 ? 111.573 80.600 99.461 1.00 15.32 108 VAL E C 1
ATOM 6189 O O . VAL F 1 108 ? 112.741 81.007 99.449 1.00 15.32 108 VAL E O 1
ATOM 6193 N N . GLU F 1 109 ? 111.200 79.450 98.902 1.00 18.94 109 GLU E N 1
ATOM 6194 C CA . GLU F 1 109 ? 112.183 78.562 98.299 1.00 18.94 109 GLU E CA 1
ATOM 6195 C C . GLU F 1 109 ? 112.834 79.222 97.090 1.00 18.94 109 GLU E C 1
ATOM 6196 O O . GLU F 1 109 ? 112.182 79.929 96.317 1.00 18.94 109 GLU E O 1
ATOM 6202 N N . ASN F 1 110 ? 114.135 78.988 96.934 1.00 18.92 110 ASN E N 1
ATOM 6203 C CA . ASN F 1 110 ? 114.934 79.475 95.811 1.00 18.92 110 ASN E CA 1
ATOM 6204 C C . ASN F 1 110 ? 115.073 80.994 95.794 1.00 18.92 110 ASN E C 1
ATOM 6205 O O . ASN F 1 110 ? 115.385 81.568 94.743 1.00 18.92 110 ASN E O 1
ATOM 6210 N N . VAL F 1 111 ? 114.858 81.661 96.925 1.00 16.33 111 VAL E N 1
ATOM 6211 C CA . VAL F 1 111 ? 115.029 83.107 97.036 1.00 16.33 111 VAL E CA 1
ATOM 6212 C C . VAL F 1 111 ? 116.209 83.381 97.956 1.00 16.33 111 VAL E C 1
ATOM 6213 O O . VAL F 1 111 ? 116.276 82.850 99.070 1.00 16.33 111 VAL E O 1
ATOM 6217 N N . SER F 1 112 ? 117.138 84.212 97.491 1.00 15.71 112 SER E N 1
ATOM 6218 C CA . SER F 1 112 ? 118.369 84.452 98.227 1.00 15.71 112 SER E CA 1
ATOM 6219 C C . SER F 1 112 ? 118.156 85.475 99.338 1.00 15.71 112 SER E C 1
ATOM 6220 O O . SER F 1 112 ? 117.049 85.972 99.568 1.00 15.71 112 SER E O 1
ATOM 6223 N N . SER F 1 113 ? 119.247 85.782 100.035 1.00 14.35 113 SER E N 1
ATOM 6224 C CA . SER F 1 113 ? 119.231 86.802 101.069 1.00 14.35 113 SER E CA 1
ATOM 6225 C C . SER F 1 113 ? 119.206 88.194 100.447 1.00 14.35 113 SER E C 1
ATOM 6226 O O . SER F 1 113 ? 119.460 88.378 99.253 1.00 14.35 113 SER E O 1
ATOM 6229 N N . THR F 1 114 ? 118.895 89.185 101.278 1.00 13.36 114 THR E N 1
ATOM 6230 C CA . THR F 1 114 ? 118.872 90.569 100.821 1.00 13.36 114 THR E CA 1
ATOM 6231 C C . THR F 1 114 ? 120.287 91.038 100.515 1.00 13.36 114 THR E C 1
ATOM 6232 O O . THR F 1 114 ? 121.159 91.028 101.390 1.00 13.36 114 THR E O 1
ATOM 6236 N N . GLN F 1 115 ? 120.510 91.452 99.270 1.00 15.16 115 GLN E N 1
ATOM 6237 C CA . GLN F 1 115 ? 121.810 91.935 98.818 1.00 15.16 115 GLN E CA 1
ATOM 6238 C C . GLN F 1 115 ? 121.741 93.447 98.657 1.00 15.16 115 GLN E C 1
ATOM 6239 O O . GLN F 1 115 ? 120.831 93.965 98.001 1.00 15.16 115 GLN E O 1
ATOM 6245 N N . GLN F 1 116 ? 122.700 94.149 99.253 1.00 14.31 116 GLN E N 1
ATOM 6246 C CA . GLN F 1 116 ? 122.714 95.605 99.201 1.00 14.31 116 GLN E CA 1
ATOM 6247 C C . GLN F 1 116 ? 123.299 96.071 97.873 1.00 14.31 116 GLN E C 1
ATOM 6248 O O . GLN F 1 116 ? 124.490 95.881 97.609 1.00 14.31 116 GLN E O 1
ATOM 6254 N N . LEU F 1 117 ? 122.464 96.688 97.042 1.00 15.08 117 LEU E N 1
ATOM 6255 C CA . LEU F 1 117 ? 122.893 97.270 95.779 1.00 15.08 117 LEU E CA 1
ATOM 6256 C C . LEU F 1 117 ? 123.106 98.765 95.977 1.00 15.08 117 LEU E C 1
ATOM 6257 O O . LEU F 1 117 ? 122.183 99.479 96.380 1.00 15.08 117 LEU E O 1
ATOM 6262 N N . THR F 1 118 ? 124.320 99.229 95.691 1.00 14.80 118 THR E N 1
ATOM 6263 C CA . THR F 1 118 ? 124.702 100.610 95.957 1.00 14.80 118 THR E CA 1
ATOM 6264 C C . THR F 1 118 ? 125.312 101.225 94.707 1.00 14.80 118 THR E C 1
ATOM 6265 O O . THR F 1 118 ? 126.169 100.611 94.066 1.00 14.80 118 THR E O 1
ATOM 6269 N N . ILE F 1 119 ? 124.866 102.432 94.368 1.00 15.35 119 ILE E N 1
ATOM 6270 C CA . ILE F 1 119 ? 125.382 103.191 93.236 1.00 15.35 119 ILE E CA 1
ATOM 6271 C C . ILE F 1 119 ? 125.843 104.547 93.752 1.00 15.35 119 ILE E C 1
ATOM 6272 O O . ILE F 1 119 ? 125.079 105.254 94.420 1.00 15.35 119 ILE E O 1
ATOM 6277 N N . HIS F 1 120 ? 127.086 104.908 93.444 1.00 15.28 120 HIS E N 1
ATOM 6278 C CA . HIS F 1 120 ? 127.685 106.149 93.924 1.00 15.28 120 HIS E CA 1
ATOM 6279 C C . HIS F 1 120 ? 128.415 106.833 92.779 1.00 15.28 120 HIS E C 1
ATOM 6280 O O . HIS F 1 120 ? 129.398 106.296 92.259 1.00 15.28 120 HIS E O 1
ATOM 6287 N N . ALA F 1 121 ? 127.937 108.016 92.393 1.00 15.85 121 ALA E N 1
ATOM 6288 C CA . ALA F 1 121 ? 128.622 108.855 91.410 1.00 15.85 121 ALA E CA 1
ATOM 6289 C C . ALA F 1 121 ? 129.664 109.685 92.155 1.00 15.85 121 ALA E C 1
ATOM 6290 O O . ALA F 1 121 ? 129.481 110.866 92.452 1.00 15.85 121 ALA E O 1
ATOM 6292 N N . ASP F 1 122 ? 130.787 109.039 92.460 1.00 16.12 122 ASP E N 1
ATOM 6293 C CA . ASP F 1 122 ? 131.795 109.608 93.353 1.00 16.12 122 ASP E CA 1
ATOM 6294 C C . ASP F 1 122 ? 132.677 110.582 92.582 1.00 16.12 122 ASP E C 1
ATOM 6295 O O . ASP F 1 122 ? 133.600 110.178 91.872 1.00 16.12 122 ASP E O 1
ATOM 6300 N N . THR F 1 123 ? 132.390 111.874 92.724 1.00 16.49 123 THR E N 1
ATOM 6301 C CA . THR F 1 123 ? 133.321 112.894 92.270 1.00 16.49 123 THR E CA 1
ATOM 6302 C C . THR F 1 123 ? 134.478 113.018 93.257 1.00 16.49 123 THR E C 1
ATOM 6303 O O . THR F 1 123 ? 134.343 112.731 94.451 1.00 16.49 123 THR E O 1
ATOM 6307 N N . GLN F 1 124 ? 135.629 113.452 92.749 1.00 18.63 124 GLN E N 1
ATOM 6308 C CA . GLN F 1 124 ? 136.804 113.619 93.596 1.00 18.63 124 GLN E CA 1
ATOM 6309 C C . GLN F 1 124 ? 136.761 114.961 94.317 1.00 18.63 124 GLN E C 1
ATOM 6310 O O . GLN F 1 124 ? 137.717 115.739 94.251 1.00 18.63 124 GLN E O 1
ATOM 6316 N N . GLY F 1 125 ? 135.659 115.236 95.005 1.00 17.33 125 GLY E N 1
ATOM 6317 C CA . GLY F 1 125 ? 135.528 116.507 95.705 1.00 17.33 125 GLY E CA 1
ATOM 6318 C C . GLY F 1 125 ? 135.589 117.703 94.782 1.00 17.33 125 GLY E C 1
ATOM 6319 O O . GLY F 1 125 ? 136.082 118.769 95.171 1.00 17.33 125 GLY E O 1
ATOM 6320 N N . THR F 1 126 ? 135.095 117.550 93.554 1.00 17.56 126 THR E N 1
ATOM 6321 C CA . THR F 1 126 ? 135.098 118.616 92.560 1.00 17.56 126 THR E CA 1
ATOM 6322 C C . THR F 1 126 ? 133.685 118.788 92.028 1.00 17.56 126 THR E C 1
ATOM 6323 O O . THR F 1 126 ? 133.034 117.805 91.658 1.00 17.56 126 THR E O 1
ATOM 6327 N N . ALA F 1 127 ? 133.213 120.027 91.998 1.00 15.89 127 ALA E N 1
ATOM 6328 C CA . ALA F 1 127 ? 131.849 120.291 91.563 1.00 15.89 127 ALA E CA 1
ATOM 6329 C C . ALA F 1 127 ? 131.733 120.072 90.056 1.00 15.89 127 ALA E C 1
ATOM 6330 O O . ALA F 1 127 ? 132.482 120.687 89.287 1.00 15.89 127 ALA E O 1
ATOM 6332 N N . PRO F 1 128 ? 130.821 119.217 89.594 1.00 16.34 128 PRO E N 1
ATOM 6333 C CA . PRO F 1 128 ? 130.614 119.081 88.150 1.00 16.34 128 PRO E CA 1
ATOM 6334 C C . PRO F 1 128 ? 129.959 120.325 87.566 1.00 16.34 128 PRO E C 1
ATOM 6335 O O . PRO F 1 128 ? 129.322 121.116 88.265 1.00 16.34 128 PRO E O 1
ATOM 6339 N N . GLU F 1 129 ? 130.128 120.488 86.258 1.00 18.64 129 GLU E N 1
ATOM 6340 C CA . GLU F 1 129 ? 129.554 121.636 85.575 1.00 18.64 129 GLU E CA 1
ATOM 6341 C C . GLU F 1 129 ? 128.030 121.565 85.602 1.00 18.64 129 GLU E C 1
ATOM 6342 O O . GLU F 1 129 ? 127.425 120.491 85.518 1.00 18.64 129 GLU E O 1
ATOM 6348 N N . ALA F 1 130 ? 127.405 122.734 85.724 1.00 16.71 130 ALA E N 1
ATOM 6349 C CA . ALA F 1 130 ? 125.957 122.802 85.841 1.00 16.71 130 ALA E CA 1
ATOM 6350 C C . ALA F 1 130 ? 125.287 122.249 84.591 1.00 16.71 130 ALA E C 1
ATOM 6351 O O . ALA F 1 130 ? 125.751 122.469 83.468 1.00 16.71 130 ALA E O 1
ATOM 6353 N N . GLY F 1 131 ? 124.192 121.530 84.793 1.00 17.62 131 GLY E N 1
ATOM 6354 C CA . GLY F 1 131 ? 123.434 120.937 83.717 1.00 17.62 131 GLY E CA 1
ATOM 6355 C C . GLY F 1 131 ? 122.766 119.664 84.185 1.00 17.62 131 GLY E C 1
ATOM 6356 O O . GLY F 1 131 ? 122.755 119.342 85.371 1.00 17.62 131 GLY E O 1
ATOM 6357 N N . ASN F 1 132 ? 122.200 118.933 83.228 1.00 18.51 132 ASN E N 1
ATOM 6358 C CA . ASN F 1 132 ? 121.519 117.674 83.494 1.00 18.51 132 ASN E CA 1
ATOM 6359 C C . ASN F 1 132 ? 122.418 116.518 83.086 1.00 18.51 132 ASN E C 1
ATOM 6360 O O . ASN F 1 132 ? 123.041 116.554 82.020 1.00 18.51 132 ASN E O 1
ATOM 6365 N N . TYR F 1 133 ? 122.483 115.493 83.932 1.00 17.53 133 TYR E N 1
ATOM 6366 C CA . TYR F 1 133 ? 123.347 114.343 83.716 1.00 17.53 133 TYR E CA 1
ATOM 6367 C C . TYR F 1 133 ? 122.508 113.082 83.565 1.00 17.53 133 TYR E C 1
ATOM 6368 O O . TYR F 1 133 ? 121.428 112.963 84.150 1.00 17.53 133 TYR E O 1
ATOM 6377 N N . GLN F 1 134 ? 123.014 112.141 82.769 1.00 17.94 134 GLN E N 1
ATOM 6378 C CA . GLN F 1 134 ? 122.337 110.871 82.564 1.00 17.94 134 GLN E CA 1
ATOM 6379 C C . GLN F 1 134 ? 123.377 109.775 82.372 1.00 17.94 134 GLN E C 1
ATOM 6380 O O . GLN F 1 134 ? 124.485 110.027 81.891 1.00 17.94 134 GLN E O 1
ATOM 6386 N N . GLY F 1 135 ? 123.003 108.556 82.755 1.00 17.14 135 GLY E N 1
ATOM 6387 C CA . GLY F 1 135 ? 123.866 107.404 82.619 1.00 17.14 135 GLY E CA 1
ATOM 6388 C C . GLY F 1 135 ? 123.047 106.131 82.659 1.00 17.14 135 GLY E C 1
ATOM 6389 O O . GLY F 1 135 ? 121.846 106.155 82.932 1.00 17.14 135 GLY E O 1
ATOM 6390 N N . ILE F 1 136 ? 123.710 105.013 82.380 1.00 17.64 136 ILE E N 1
ATOM 6391 C CA . ILE F 1 136 ? 123.061 103.706 82.343 1.00 17.64 136 ILE E CA 1
ATOM 6392 C C . ILE F 1 136 ? 123.971 102.694 83.025 1.00 17.64 136 ILE E C 1
ATOM 6393 O O . ILE F 1 136 ? 125.196 102.733 82.860 1.00 17.64 136 ILE E O 1
ATOM 6398 N N . ILE F 1 137 ? 123.369 101.786 83.790 1.00 17.75 137 ILE E N 1
ATOM 6399 C CA . ILE F 1 137 ? 124.079 100.687 84.436 1.00 17.75 137 ILE E CA 1
ATOM 6400 C C . ILE F 1 137 ? 123.498 99.386 83.906 1.00 17.75 137 ILE E C 1
ATOM 6401 O O . ILE F 1 137 ? 122.277 99.180 83.943 1.00 17.75 137 ILE E O 1
ATOM 6406 N N . SER F 1 138 ? 124.366 98.505 83.417 1.00 19.31 138 SER E N 1
ATOM 6407 C CA . SER F 1 138 ? 123.971 97.221 82.842 1.00 19.31 138 SER E CA 1
ATOM 6408 C C . SER F 1 138 ? 124.524 96.116 83.737 1.00 19.31 138 SER E C 1
ATOM 6409 O O . SER F 1 138 ? 125.696 95.746 83.656 1.00 19.31 138 SER E O 1
ATOM 6412 N N . LEU F 1 139 ? 123.660 95.583 84.597 1.00 18.72 139 LEU E N 1
ATOM 6413 C CA . LEU F 1 139 ? 124.052 94.580 85.584 1.00 18.72 139 LEU E CA 1
ATOM 6414 C C . LEU F 1 139 ? 123.825 93.193 84.994 1.00 18.72 139 LEU E C 1
ATOM 6415 O O . LEU F 1 139 ? 122.686 92.759 84.814 1.00 18.72 139 LEU E O 1
ATOM 6420 N N . ILE F 1 140 ? 124.915 92.489 84.696 1.00 19.60 140 ILE E N 1
ATOM 6421 C CA . ILE F 1 140 ? 124.851 91.137 84.148 1.00 19.60 140 ILE E CA 1
ATOM 6422 C C . ILE F 1 140 ? 124.950 90.136 85.289 1.00 19.60 140 ILE E C 1
ATOM 6423 O O . ILE F 1 140 ? 125.724 90.320 86.233 1.00 19.60 140 ILE E O 1
ATOM 6428 N N . MET F 1 141 ? 124.159 89.066 85.200 1.00 19.71 141 MET E N 1
ATOM 6429 C CA . MET F 1 141 ? 124.158 88.008 86.199 1.00 19.71 141 MET E CA 1
ATOM 6430 C C . MET F 1 141 ? 124.130 86.655 85.502 1.00 19.71 141 MET E C 1
ATOM 6431 O O . MET F 1 141 ? 123.452 86.489 84.484 1.00 19.71 141 MET E O 1
ATOM 6436 N N . THR F 1 142 ? 124.867 85.696 86.057 1.00 20.98 142 THR E N 1
ATOM 6437 C CA . THR F 1 142 ? 124.936 84.357 85.489 1.00 20.98 142 THR E CA 1
ATOM 6438 C C . THR F 1 142 ? 125.099 83.353 86.619 1.00 20.98 142 THR E C 1
ATOM 6439 O O . THR F 1 142 ? 125.858 83.580 87.559 1.00 20.98 142 THR E O 1
ATOM 6443 N N . GLN F 1 143 ? 124.631 82.116 86.360 1.00 22.22 143 GLN E N 1
ATOM 6444 C CA . GLN F 1 143 ? 124.902 80.984 87.261 1.00 22.22 143 GLN E CA 1
ATOM 6445 C C . GLN F 1 143 ? 126.266 80.381 86.949 1.00 22.22 143 GLN E C 1
ATOM 6446 O O . GLN F 1 143 ? 126.669 80.292 85.785 1.00 22.22 143 GLN E O 1
ATOM 6452 N N . LYS F 1 144 ? 126.973 79.956 87.994 1.00 24.16 144 LYS E N 1
ATOM 6453 C CA . LYS F 1 144 ? 128.314 79.406 87.868 1.00 24.16 144 LYS E CA 1
ATOM 6454 C C . LYS F 1 144 ? 128.369 78.036 88.527 1.00 24.16 144 LYS E C 1
ATOM 6455 O O . LYS F 1 144 ? 127.728 77.807 89.557 1.00 24.16 144 LYS E O 1
ATOM 6461 N N . THR F 1 145 ? 129.134 77.132 87.926 1.00 26.12 145 THR E N 1
ATOM 6462 C CA . THR F 1 145 ? 129.289 75.783 88.455 1.00 26.12 145 THR E CA 1
ATOM 6463 C C . THR F 1 145 ? 129.982 75.809 89.814 1.00 26.12 145 THR E C 1
ATOM 6464 O O . THR F 1 145 ? 131.159 75.469 89.929 1.00 26.12 145 THR E O 1
ATOM 6469 N N . VAL G 1 1 ? 106.805 128.369 60.633 1.00 45.19 1 VAL F N 1
ATOM 6470 C CA . VAL G 1 1 ? 106.145 128.103 61.943 1.00 45.19 1 VAL F CA 1
ATOM 6471 C C . VAL G 1 1 ? 106.850 126.951 62.650 1.00 45.19 1 VAL F C 1
ATOM 6472 O O . VAL G 1 1 ? 106.967 125.853 62.106 1.00 45.19 1 VAL F O 1
ATOM 6476 N N . GLU G 1 2 ? 107.319 127.213 63.865 1.00 42.34 2 GLU F N 1
ATOM 6477 C CA . GLU G 1 2 ? 108.082 126.241 64.631 1.00 42.34 2 GLU F CA 1
ATOM 6478 C C . GLU G 1 2 ? 107.245 125.676 65.777 1.00 42.34 2 GLU F C 1
ATOM 6479 O O . GLU G 1 2 ? 106.212 126.227 66.161 1.00 42.34 2 GLU F O 1
ATOM 6485 N N . LYS G 1 3 ? 107.715 124.556 66.324 1.00 42.04 3 LYS F N 1
ATOM 6486 C CA . LYS G 1 3 ? 107.077 123.897 67.460 1.00 42.04 3 LYS F CA 1
ATOM 6487 C C . LYS G 1 3 ? 105.634 123.513 67.132 1.00 42.04 3 LYS F C 1
ATOM 6488 O O . LYS G 1 3 ? 104.674 123.994 67.738 1.00 42.04 3 LYS F O 1
ATOM 6494 N N . ASN G 1 4 ? 105.496 122.624 66.151 1.00 41.00 4 ASN F N 1
ATOM 6495 C CA . ASN G 1 4 ? 104.194 122.083 65.785 1.00 41.00 4 ASN F CA 1
ATOM 6496 C C . ASN G 1 4 ? 103.888 120.876 66.661 1.00 41.00 4 ASN F C 1
ATOM 6497 O O . ASN G 1 4 ? 104.695 119.942 66.743 1.00 41.00 4 ASN F O 1
ATOM 6502 N N . ILE G 1 5 ? 102.730 120.892 67.313 1.00 39.18 5 ILE F N 1
ATOM 6503 C CA . ILE G 1 5 ? 102.306 119.826 68.216 1.00 39.18 5 ILE F CA 1
ATOM 6504 C C . ILE G 1 5 ? 100.988 119.262 67.706 1.00 39.18 5 ILE F C 1
ATOM 6505 O O . ILE G 1 5 ? 100.045 120.016 67.437 1.00 39.18 5 ILE F O 1
ATOM 6510 N N . THR G 1 6 ? 100.925 117.939 67.574 1.00 38.79 6 THR F N 1
ATOM 6511 C CA . THR G 1 6 ? 99.716 117.260 67.130 1.00 38.79 6 THR F CA 1
ATOM 6512 C C . THR G 1 6 ? 98.955 116.738 68.342 1.00 38.79 6 THR F C 1
ATOM 6513 O O . THR G 1 6 ? 99.545 116.131 69.240 1.00 38.79 6 THR F O 1
ATOM 6517 N N . VAL G 1 7 ? 97.648 116.983 68.366 1.00 38.39 7 VAL F N 1
ATOM 6518 C CA . VAL G 1 7 ? 96.782 116.598 69.475 1.00 38.39 7 VAL F CA 1
ATOM 6519 C C . VAL G 1 7 ? 95.776 115.577 68.965 1.00 38.39 7 VAL F C 1
ATOM 6520 O O . VAL G 1 7 ? 95.124 115.798 67.938 1.00 38.39 7 VAL F O 1
ATOM 6524 N N . ARG G 1 8 ? 95.652 114.462 69.683 1.00 37.03 8 ARG F N 1
ATOM 6525 C CA . ARG G 1 8 ? 94.717 113.405 69.339 1.00 37.03 8 ARG F CA 1
ATOM 6526 C C . ARG G 1 8 ? 93.917 113.024 70.577 1.00 37.03 8 ARG F C 1
ATOM 6527 O O . ARG G 1 8 ? 94.395 113.130 71.709 1.00 37.03 8 ARG F O 1
ATOM 6535 N N . ALA G 1 9 ? 92.683 112.580 70.350 1.00 33.80 9 A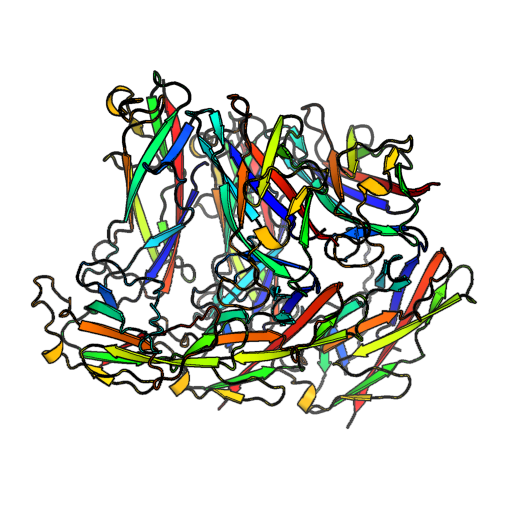LA F N 1
ATOM 6536 C CA . ALA G 1 9 ? 91.812 112.185 71.446 1.00 33.80 9 ALA F CA 1
ATOM 6537 C C . ALA G 1 9 ? 90.726 111.264 70.915 1.00 33.80 9 ALA F C 1
ATOM 6538 O O . ALA G 1 9 ? 90.193 111.473 69.822 1.00 33.80 9 ALA F O 1
ATOM 6540 N N . SER G 1 10 ? 90.403 110.243 71.706 1.00 32.27 10 SER F N 1
ATOM 6541 C CA . SER G 1 10 ? 89.321 109.319 71.415 1.00 32.27 10 SER F CA 1
ATOM 6542 C C . SER G 1 10 ? 88.161 109.610 72.355 1.00 32.27 10 SER F C 1
ATOM 6543 O O . SER G 1 10 ? 88.350 109.677 73.575 1.00 32.27 10 SER F O 1
ATOM 6546 N N . VAL G 1 11 ? 86.969 109.782 71.792 1.00 29.84 11 VAL F N 1
ATOM 6547 C CA . VAL G 1 11 ? 85.792 110.208 72.539 1.00 29.84 11 VAL F CA 1
ATOM 6548 C C . VAL G 1 11 ? 84.781 109.070 72.550 1.00 29.84 11 VAL F C 1
ATOM 6549 O O . VAL G 1 11 ? 84.344 108.606 71.488 1.00 29.84 11 VAL F O 1
ATOM 6553 N N . ASP G 1 12 ? 84.411 108.621 73.748 1.00 29.81 12 ASP F N 1
ATOM 6554 C CA . ASP G 1 12 ? 83.341 107.655 73.937 1.00 29.81 12 ASP F CA 1
ATOM 6555 C C . ASP G 1 12 ? 82.295 108.280 74.849 1.00 29.81 12 ASP F C 1
ATOM 6556 O O . ASP G 1 12 ? 82.429 108.191 76.080 1.00 29.81 12 ASP F O 1
ATOM 6561 N N . PRO G 1 13 ? 81.253 108.919 74.310 1.00 29.59 13 PRO F N 1
ATOM 6562 C CA . PRO G 1 13 ? 80.337 109.679 75.177 1.00 29.59 13 PRO F CA 1
ATOM 6563 C C . PRO G 1 13 ? 79.673 108.852 76.261 1.00 29.59 13 PRO F C 1
ATOM 6564 O O . PRO G 1 13 ? 79.385 109.384 77.341 1.00 29.59 13 PRO F O 1
ATOM 6568 N N . LYS G 1 14 ? 79.417 107.566 76.017 1.00 29.27 14 LYS F N 1
ATOM 6569 C CA . LYS G 1 14 ? 78.614 106.789 76.955 1.00 29.27 14 LYS F CA 1
ATOM 6570 C C . LYS G 1 14 ? 79.441 106.190 78.086 1.00 29.27 14 LYS F C 1
ATOM 6571 O O . LYS G 1 14 ? 78.966 106.144 79.227 1.00 29.27 14 LYS F O 1
ATOM 6577 N N . LEU G 1 15 ? 80.659 105.730 77.810 1.00 28.81 15 LEU F N 1
ATOM 6578 C CA . LEU G 1 15 ? 81.458 105.066 78.828 1.00 28.81 15 LEU F CA 1
ATOM 6579 C C . LEU G 1 15 ? 82.910 105.509 78.734 1.00 28.81 15 LEU F C 1
ATOM 6580 O O . LEU G 1 15 ? 83.412 105.831 77.656 1.00 28.81 15 LEU F O 1
ATOM 6585 N N . ASP G 1 16 ? 83.574 105.509 79.889 1.00 26.77 16 ASP F N 1
ATOM 6586 C CA . ASP G 1 16 ? 85.008 105.726 79.989 1.00 26.77 16 ASP F CA 1
ATOM 6587 C C . ASP G 1 16 ? 85.504 105.057 81.261 1.00 26.77 16 ASP F C 1
ATOM 6588 O O . ASP G 1 16 ? 84.878 105.148 82.321 1.00 26.77 16 ASP F O 1
ATOM 6593 N N . LEU G 1 17 ? 86.641 104.376 81.147 1.00 25.21 17 LEU F N 1
ATOM 6594 C CA . LEU G 1 17 ? 87.264 103.685 82.269 1.00 25.21 17 LEU F CA 1
ATOM 6595 C C . LEU G 1 17 ? 88.618 104.330 82.534 1.00 25.21 17 LEU F C 1
ATOM 6596 O O . LEU G 1 17 ? 89.523 104.247 81.697 1.00 25.21 17 LEU F O 1
ATOM 6601 N N . LEU G 1 18 ? 88.749 104.964 83.695 1.00 22.65 18 LEU F N 1
ATOM 6602 C CA . LEU G 1 18 ? 89.929 105.735 84.051 1.00 22.65 18 LEU F CA 1
ATOM 6603 C C . LEU G 1 18 ? 90.412 105.310 85.430 1.00 22.65 18 LEU F C 1
ATOM 6604 O O . LEU G 1 18 ? 89.702 104.639 86.183 1.00 22.65 18 LEU F O 1
ATOM 6609 N N . GLN G 1 19 ? 91.636 105.711 85.759 1.00 21.38 19 GLN F N 1
ATOM 6610 C CA . GLN G 1 19 ? 92.196 105.398 87.063 1.00 21.38 19 GLN F CA 1
ATOM 6611 C C . GLN G 1 19 ? 91.471 106.177 88.159 1.00 21.38 19 GLN F C 1
ATOM 6612 O O . GLN G 1 19 ? 90.817 107.192 87.912 1.00 21.38 19 GLN F O 1
ATOM 6618 N N . ALA G 1 20 ? 91.595 105.675 89.390 1.00 19.55 20 ALA F N 1
ATOM 6619 C CA . ALA G 1 20 ? 90.901 106.294 90.516 1.00 19.55 20 ALA F CA 1
ATOM 6620 C C . ALA G 1 20 ? 91.346 107.733 90.733 1.00 19.55 20 ALA F C 1
ATOM 6621 O O . ALA G 1 20 ? 90.571 108.549 91.244 1.00 19.55 20 ALA F O 1
ATOM 6623 N N . ASP G 1 21 ? 92.580 108.067 90.353 1.00 19.71 21 ASP F N 1
ATOM 6624 C CA . ASP G 1 21 ? 93.100 109.413 90.566 1.00 19.71 21 ASP F CA 1
ATOM 6625 C C . ASP G 1 21 ? 92.673 110.392 89.480 1.00 19.71 21 ASP F C 1
ATOM 6626 O O . ASP G 1 21 ? 93.052 111.567 89.556 1.00 19.71 21 ASP F O 1
ATOM 6631 N N . GLY G 1 22 ? 91.908 109.951 88.482 1.00 19.24 22 GLY F N 1
ATOM 6632 C CA . GLY G 1 22 ? 91.411 110.818 87.439 1.00 19.24 22 GLY F CA 1
ATOM 6633 C C . GLY G 1 22 ? 92.171 110.753 86.132 1.00 19.24 22 GLY F C 1
ATOM 6634 O O . GLY G 1 22 ? 91.644 111.195 85.104 1.00 19.24 22 GLY F O 1
ATOM 6635 N N . THR G 1 23 ? 93.389 110.217 86.136 1.00 20.50 23 THR F N 1
ATOM 6636 C CA . THR G 1 23 ? 94.156 110.101 84.907 1.00 20.50 23 THR F CA 1
ATOM 6637 C C . THR G 1 23 ? 93.715 108.873 84.115 1.00 20.50 23 THR F C 1
ATOM 6638 O O . THR G 1 23 ? 93.004 107.998 84.614 1.00 20.50 23 THR F O 1
ATOM 6642 N N . SER G 1 24 ? 94.151 108.822 82.859 1.00 22.27 24 SER F N 1
ATOM 6643 C CA . SER G 1 24 ? 93.783 107.721 81.984 1.00 22.27 24 SER F CA 1
ATOM 6644 C C . SER G 1 24 ? 94.592 106.471 82.318 1.00 22.27 24 SER F C 1
ATOM 6645 O O . SER G 1 24 ? 95.637 106.526 82.972 1.00 22.27 24 SER F O 1
ATOM 6648 N N . LEU G 1 25 ? 94.090 105.330 81.856 1.00 23.80 25 LEU F N 1
ATOM 6649 C CA . LEU G 1 25 ? 94.770 104.070 82.103 1.00 23.80 25 LEU F CA 1
ATOM 6650 C C . LEU G 1 25 ? 96.103 104.042 81.355 1.00 23.80 25 LEU F C 1
ATOM 6651 O O . LEU G 1 25 ? 96.249 104.673 80.305 1.00 23.80 25 LEU F O 1
ATOM 6656 N N . PRO G 1 26 ? 97.094 103.315 81.872 1.00 25.35 26 PRO F N 1
ATOM 6657 C CA . PRO G 1 26 ? 98.377 103.232 81.168 1.00 25.35 26 PRO F CA 1
ATOM 6658 C C . PRO G 1 26 ? 98.215 102.582 79.803 1.00 25.35 26 PRO F C 1
ATOM 6659 O O . PRO G 1 26 ? 97.423 101.654 79.628 1.00 25.35 26 PRO F O 1
ATOM 6663 N N . ASP G 1 27 ? 98.974 103.084 78.831 1.00 28.55 27 ASP F N 1
ATOM 6664 C CA . ASP G 1 27 ? 98.941 102.517 77.490 1.00 28.55 27 ASP F CA 1
ATOM 6665 C C . ASP G 1 27 ? 99.670 101.181 77.410 1.00 28.55 27 ASP F C 1
ATOM 6666 O O . ASP G 1 27 ? 99.290 100.331 76.599 1.00 28.55 27 ASP F O 1
ATOM 6671 N N . SER G 1 28 ? 100.695 100.978 78.236 1.00 27.97 28 SER F N 1
ATOM 6672 C CA . SER G 1 28 ? 101.450 99.735 78.259 1.00 27.97 28 SER F CA 1
ATOM 6673 C C . SER G 1 28 ? 101.773 99.375 79.701 1.00 27.97 28 SER F C 1
ATOM 6674 O O . SER G 1 28 ? 101.897 100.256 80.554 1.00 27.97 28 SER F O 1
ATOM 6677 N N . ILE G 1 29 ? 101.908 98.077 79.965 1.00 27.48 29 ILE F N 1
ATOM 6678 C CA . ILE G 1 29 ? 102.238 97.575 81.291 1.00 27.48 29 ILE F CA 1
ATOM 6679 C C . ILE G 1 29 ? 103.370 96.567 81.170 1.00 27.48 29 ILE F C 1
ATOM 6680 O O . ILE G 1 29 ? 103.592 95.978 80.107 1.00 27.48 29 ILE F O 1
ATOM 6685 N N . ALA G 1 30 ? 104.088 96.373 82.271 1.00 27.25 30 ALA F N 1
ATOM 6686 C CA . ALA G 1 30 ? 105.209 95.443 82.336 1.00 27.25 30 ALA F CA 1
ATOM 6687 C C . ALA G 1 30 ? 104.996 94.471 83.487 1.00 27.25 30 ALA F C 1
ATOM 6688 O O . ALA G 1 30 ? 104.676 94.890 84.607 1.00 27.25 30 ALA F O 1
ATOM 6690 N N . LEU G 1 31 ? 105.173 93.182 83.213 1.00 26.71 31 LEU F N 1
ATOM 6691 C CA . LEU G 1 31 ? 105.041 92.148 84.228 1.00 26.71 31 LEU F CA 1
ATOM 6692 C C . LEU G 1 31 ? 106.410 91.744 84.752 1.00 26.71 31 LEU F C 1
ATOM 6693 O O . LEU G 1 31 ? 107.424 91.852 84.057 1.00 26.71 31 LEU F O 1
ATOM 6698 N N . THR G 1 32 ? 106.431 91.271 85.995 1.00 22.00 32 THR F N 1
ATOM 6699 C CA . THR G 1 32 ? 107.659 90.888 86.682 1.00 22.00 32 THR F CA 1
ATOM 6700 C C . THR G 1 32 ? 107.739 89.370 86.745 1.00 22.00 32 THR F C 1
ATOM 6701 O O . THR G 1 32 ? 106.818 88.715 87.249 1.00 22.00 32 THR F O 1
ATOM 6705 N N . TYR G 1 33 ? 108.834 88.816 86.233 1.00 24.04 33 TYR F N 1
ATOM 6706 C CA . TYR G 1 33 ? 109.059 87.383 86.300 1.00 24.04 33 TYR F CA 1
ATOM 6707 C C . TYR G 1 33 ? 109.890 87.033 87.532 1.00 24.04 33 TYR F C 1
ATOM 6708 O O . TYR G 1 33 ? 110.752 87.797 87.975 1.00 24.04 33 TYR F O 1
ATOM 6717 N N . SER G 1 34 ? 109.616 85.852 88.086 1.00 21.61 34 SER F N 1
ATOM 6718 C CA . SER G 1 34 ? 110.333 85.370 89.265 1.00 21.61 34 SER F CA 1
ATOM 6719 C C . SER G 1 34 ? 110.730 83.923 88.991 1.00 21.61 34 SER F C 1
ATOM 6720 O O . SER G 1 34 ? 109.890 83.021 89.062 1.00 21.61 34 SER F O 1
ATOM 6723 N N . SER G 1 35 ? 112.009 83.710 88.677 1.00 21.38 35 SER F N 1
ATOM 6724 C CA . SER G 1 35 ? 112.481 82.375 88.342 1.00 21.38 35 SER F CA 1
ATOM 6725 C C . SER G 1 35 ? 112.351 81.402 89.505 1.00 21.38 35 SER F C 1
ATOM 6726 O O . SER G 1 35 ? 112.310 80.188 89.278 1.00 21.38 35 SER F O 1
ATOM 6729 N N . ALA G 1 36 ? 112.288 81.901 90.741 1.00 20.46 36 ALA F N 1
ATOM 6730 C CA . ALA G 1 36 ? 112.117 81.010 91.885 1.00 20.46 36 ALA F CA 1
ATOM 6731 C C . ALA G 1 36 ? 110.775 80.293 91.827 1.00 20.46 36 ALA F C 1
ATOM 6732 O O . ALA G 1 36 ? 110.703 79.076 92.038 1.00 20.46 36 ALA F O 1
ATOM 6734 N N . SER G 1 37 ? 109.700 81.027 91.544 1.00 21.88 37 SER F N 1
ATOM 6735 C CA . SER G 1 37 ? 108.372 80.437 91.437 1.00 21.88 37 SER F CA 1
ATOM 6736 C C . SER G 1 37 ? 108.027 80.002 90.020 1.00 21.88 37 SER F C 1
ATOM 6737 O O . SER G 1 37 ? 107.023 79.306 89.831 1.00 21.88 37 SER F O 1
ATOM 6740 N N . ASN G 1 38 ? 108.828 80.388 89.030 1.00 25.67 38 ASN F N 1
ATOM 6741 C CA . ASN G 1 38 ? 108.582 80.031 87.635 1.00 25.67 38 ASN F CA 1
ATOM 6742 C C . ASN G 1 38 ? 107.191 80.483 87.195 1.00 25.67 38 ASN F C 1
ATOM 6743 O O . ASN G 1 38 ? 106.477 79.781 86.477 1.00 25.67 38 ASN F O 1
ATOM 6748 N N . ASN G 1 39 ? 106.806 81.678 87.637 1.00 26.33 39 ASN F N 1
ATOM 6749 C CA . ASN G 1 39 ? 105.510 82.238 87.283 1.00 26.33 39 ASN F CA 1
ATOM 6750 C C . ASN G 1 39 ? 105.581 83.754 87.402 1.00 26.33 39 ASN F C 1
ATOM 6751 O O . ASN G 1 39 ? 106.441 84.303 88.094 1.00 26.33 39 ASN F O 1
ATOM 6756 N N . PHE G 1 40 ? 104.662 84.425 86.713 1.00 26.07 40 PHE F N 1
ATOM 6757 C CA . PHE G 1 40 ? 104.607 85.880 86.732 1.00 26.07 40 PHE F CA 1
ATOM 6758 C C . PHE G 1 40 ? 103.836 86.376 87.949 1.00 26.07 40 PHE F C 1
ATOM 6759 O O . PHE G 1 40 ? 103.019 85.660 88.533 1.00 26.07 40 PHE F O 1
ATOM 6767 N N . GLU G 1 41 ? 104.105 87.624 88.327 1.00 21.70 41 GLU F N 1
ATOM 6768 C CA . GLU G 1 41 ? 103.417 88.255 89.443 1.00 21.70 41 GLU F CA 1
ATOM 6769 C C . GLU G 1 41 ? 102.128 88.913 88.972 1.00 21.70 41 GLU F C 1
ATOM 6770 O O . GLU G 1 41 ? 101.998 89.318 87.814 1.00 21.70 41 GLU F O 1
ATOM 6776 N N . VAL G 1 42 ? 101.166 89.014 89.890 1.00 21.86 42 VAL F N 1
ATOM 6777 C CA . VAL G 1 42 ? 99.869 89.586 89.557 1.00 21.86 42 VAL F CA 1
ATOM 6778 C C . VAL G 1 42 ? 99.977 91.103 89.484 1.00 21.86 42 VAL F C 1
ATOM 6779 O O . VAL G 1 42 ? 100.527 91.752 90.385 1.00 21.86 42 VAL F O 1
ATOM 6783 N N . TYR G 1 43 ? 99.453 91.674 88.404 1.00 23.97 43 TYR F N 1
ATOM 6784 C CA . TYR G 1 43 ? 99.451 93.114 88.192 1.00 23.97 43 TYR F CA 1
ATOM 6785 C C . TYR G 1 43 ? 98.081 93.671 88.548 1.00 23.97 43 TYR F C 1
ATOM 6786 O O . TYR G 1 43 ? 97.065 93.224 88.003 1.00 23.97 43 TYR F O 1
ATOM 6795 N N . SER G 1 44 ? 98.053 94.645 89.455 1.00 23.21 44 SER F N 1
ATOM 6796 C CA . SER G 1 44 ? 96.815 95.227 89.949 1.00 23.21 44 SER F CA 1
ATOM 6797 C C . SER G 1 44 ? 96.828 96.731 89.726 1.00 23.21 44 SER F C 1
ATOM 6798 O O . SER G 1 44 ? 97.841 97.394 89.963 1.00 23.21 44 SER F O 1
ATOM 6801 N N . LEU G 1 45 ? 95.695 97.263 89.269 1.00 22.58 45 LEU F N 1
ATOM 6802 C CA . LEU G 1 45 ? 95.539 98.686 89.011 1.00 22.58 45 LEU F CA 1
ATOM 6803 C C . LEU G 1 45 ? 94.161 99.129 89.481 1.00 22.58 45 LEU F C 1
ATOM 6804 O O . LEU G 1 45 ? 93.183 98.393 89.321 1.00 22.58 45 LEU F O 1
ATOM 6809 N N . ASN G 1 46 ? 94.089 100.326 90.057 1.00 20.20 46 ASN F N 1
ATOM 6810 C CA . ASN G 1 46 ? 92.818 100.888 90.491 1.00 20.20 46 ASN F CA 1
ATOM 6811 C C . ASN G 1 46 ? 92.172 101.650 89.342 1.00 20.20 46 ASN F C 1
ATOM 6812 O O . ASN G 1 46 ? 92.805 102.512 88.723 1.00 20.20 46 ASN F O 1
ATOM 6817 N N . THR G 1 47 ? 90.910 101.336 89.060 1.00 21.56 47 THR F N 1
ATOM 6818 C CA . THR G 1 47 ? 90.178 101.959 87.970 1.00 21.56 47 THR F CA 1
ATOM 6819 C C . THR G 1 47 ? 88.783 102.344 88.445 1.00 21.56 47 THR F C 1
ATOM 6820 O O . THR G 1 47 ? 88.222 101.732 89.355 1.00 21.56 47 THR F O 1
ATOM 6824 N N . ALA G 1 48 ? 88.230 103.374 87.808 1.00 21.54 48 ALA F N 1
ATOM 6825 C CA . ALA G 1 48 ? 86.887 103.852 88.108 1.00 21.54 48 ALA F CA 1
ATOM 6826 C C . ALA G 1 48 ? 86.127 104.020 86.805 1.00 21.54 48 ALA F C 1
ATOM 6827 O O . ALA G 1 48 ? 86.652 104.589 85.844 1.00 21.54 48 ALA F O 1
ATOM 6829 N N . ILE G 1 49 ? 84.894 103.523 86.774 1.00 23.75 49 ILE F N 1
ATOM 6830 C CA . ILE G 1 49 ? 84.079 103.566 85.565 1.00 23.75 49 ILE F CA 1
ATOM 6831 C C . ILE G 1 49 ? 83.318 104.883 85.519 1.00 23.75 49 ILE F C 1
ATOM 6832 O O . ILE G 1 49 ? 82.773 105.338 86.533 1.00 23.75 49 ILE F O 1
ATOM 6837 N N . HIS G 1 50 ? 83.279 105.500 84.341 1.00 23.54 50 HIS F N 1
ATOM 6838 C CA . HIS G 1 50 ? 82.521 106.718 84.100 1.00 23.54 50 HIS F CA 1
ATOM 6839 C C . HIS G 1 50 ? 81.351 106.407 83.177 1.00 23.54 50 HIS F C 1
ATOM 6840 O O . HIS G 1 50 ? 81.485 105.618 82.237 1.00 23.54 50 HIS F O 1
ATOM 6847 N N . THR G 1 51 ? 80.205 107.025 83.450 1.00 25.92 51 THR F N 1
ATOM 6848 C CA . THR G 1 51 ? 78.987 106.778 82.690 1.00 25.92 51 THR F CA 1
ATOM 6849 C C . THR G 1 51 ? 78.295 108.094 82.373 1.00 25.92 51 THR F C 1
ATOM 6850 O O . THR G 1 51 ? 78.425 109.078 83.108 1.00 25.92 51 THR F O 1
ATOM 6854 N N . ASN G 1 52 ? 77.552 108.100 81.265 1.00 27.99 52 ASN F N 1
ATOM 6855 C CA . ASN G 1 52 ? 76.775 109.276 80.895 1.00 27.99 52 ASN F CA 1
ATOM 6856 C C . ASN G 1 52 ? 75.541 109.427 81.777 1.00 27.99 52 ASN F C 1
ATOM 6857 O O . ASN G 1 52 ? 75.206 110.539 82.196 1.00 27.99 52 ASN F O 1
ATOM 6862 N N . ASP G 1 53 ? 74.856 108.320 82.064 1.00 28.60 53 ASP F N 1
ATOM 6863 C CA . ASP G 1 53 ? 73.696 108.313 82.950 1.00 28.60 53 ASP F CA 1
ATOM 6864 C C . ASP G 1 53 ? 73.904 107.241 84.007 1.00 28.60 53 ASP F C 1
ATOM 6865 O O . ASP G 1 53 ? 74.237 106.097 83.678 1.00 28.60 53 ASP F O 1
ATOM 6870 N N . LYS G 1 54 ? 73.707 107.611 85.272 1.00 26.49 54 LYS F N 1
ATOM 6871 C CA . LYS G 1 54 ? 73.968 106.695 86.379 1.00 26.49 54 LYS F CA 1
ATOM 6872 C C . LYS G 1 54 ? 72.874 105.649 86.551 1.00 26.49 54 LYS F C 1
ATOM 6873 O O . LYS G 1 54 ? 73.031 104.750 87.385 1.00 26.49 54 LYS F O 1
ATOM 6879 N N . SER G 1 55 ? 71.777 105.740 85.796 1.00 29.61 55 SER F N 1
ATOM 6880 C CA . SER G 1 55 ? 70.651 104.833 85.988 1.00 29.61 55 SER F CA 1
ATOM 6881 C C . SER G 1 55 ? 70.772 103.544 85.182 1.00 29.61 55 SER F C 1
ATOM 6882 O O . SER G 1 55 ? 69.856 102.718 85.240 1.00 29.61 55 SER F O 1
ATOM 6885 N N . LYS G 1 56 ? 71.863 103.349 84.442 1.00 31.51 56 LYS F N 1
ATOM 6886 C CA . LYS G 1 56 ? 72.037 102.170 83.602 1.00 31.51 56 LYS F CA 1
ATOM 6887 C C . LYS G 1 56 ? 73.246 101.379 84.076 1.00 31.51 56 LYS F C 1
ATOM 6888 O O . LYS G 1 56 ? 74.226 101.961 84.552 1.00 31.51 56 LYS F O 1
ATOM 6894 N N . GLY G 1 57 ? 73.172 100.057 83.944 1.00 30.60 57 GLY F N 1
ATOM 6895 C CA . GLY G 1 57 ? 74.275 99.204 84.322 1.00 30.60 57 GLY F CA 1
ATOM 6896 C C . GLY G 1 57 ? 75.382 99.203 83.286 1.00 30.60 57 GLY F C 1
ATOM 6897 O O . GLY G 1 57 ? 75.314 99.856 82.244 1.00 30.60 57 GLY F O 1
ATOM 6898 N N . VAL G 1 58 ? 76.432 98.442 83.589 1.00 28.10 58 VAL F N 1
ATOM 6899 C CA . VAL G 1 58 ? 77.620 98.360 82.748 1.00 28.10 58 VAL F CA 1
ATOM 6900 C C . VAL G 1 58 ? 77.916 96.897 82.454 1.00 28.10 58 VAL F C 1
ATOM 6901 O O . VAL G 1 58 ? 77.758 96.033 83.322 1.00 28.10 58 VAL F O 1
ATOM 6905 N N . VAL G 1 59 ? 78.341 96.622 81.222 1.00 30.40 59 VAL F N 1
ATOM 6906 C CA . VAL G 1 59 ? 78.720 95.286 80.781 1.00 30.40 59 VAL F CA 1
ATOM 6907 C C . VAL G 1 59 ? 80.159 95.332 80.289 1.00 30.40 59 VAL F C 1
ATOM 6908 O O . VAL G 1 59 ? 80.550 96.264 79.579 1.00 30.40 59 VAL F O 1
ATOM 6912 N N . VAL G 1 60 ? 80.943 94.326 80.667 1.00 29.06 60 VAL F N 1
ATOM 6913 C CA . VAL G 1 60 ? 82.367 94.277 80.355 1.00 29.06 60 VAL F CA 1
ATOM 6914 C C . VAL G 1 60 ? 82.681 92.943 79.695 1.00 29.06 60 VAL F C 1
ATOM 6915 O O . VAL G 1 60 ? 82.200 91.893 80.132 1.00 29.06 60 VAL F O 1
ATOM 6919 N N . LYS G 1 61 ? 83.492 92.987 78.640 1.00 31.76 61 LYS F N 1
ATOM 6920 C CA . LYS G 1 61 ? 83.877 91.789 77.910 1.00 31.76 61 LYS F CA 1
ATOM 6921 C C . LYS G 1 61 ? 85.181 92.058 77.173 1.00 31.76 61 LYS F C 1
ATOM 6922 O O . LYS G 1 61 ? 85.607 93.205 77.016 1.00 31.76 61 LYS F O 1
ATOM 6928 N N . LEU G 1 62 ? 85.815 90.979 76.721 1.00 31.51 62 LEU F N 1
ATOM 6929 C CA . LEU G 1 62 ? 87.050 91.053 75.954 1.00 31.51 62 LEU F CA 1
ATOM 6930 C C . LEU G 1 62 ? 86.786 90.660 74.508 1.00 31.51 62 LEU F C 1
ATOM 6931 O O . LEU G 1 62 ? 86.055 89.702 74.236 1.00 31.51 62 LEU F O 1
ATOM 6936 N N . SER G 1 63 ? 87.383 91.407 73.577 1.00 32.74 63 SER F N 1
ATOM 6937 C CA . SER G 1 63 ? 87.214 91.095 72.162 1.00 32.74 63 SER F CA 1
ATOM 6938 C C . SER G 1 63 ? 87.770 89.721 71.822 1.00 32.74 63 SER F C 1
ATOM 6939 O O . SER G 1 63 ? 87.140 88.967 71.071 1.00 32.74 63 SER F O 1
ATOM 6942 N N . ALA G 1 64 ? 88.939 89.381 72.357 1.00 33.88 64 ALA F N 1
ATOM 6943 C CA . ALA G 1 64 ? 89.541 88.075 72.133 1.00 33.88 64 ALA F CA 1
ATOM 6944 C C . ALA G 1 64 ? 90.357 87.709 73.363 1.00 33.88 64 ALA F C 1
ATOM 6945 O O . ALA G 1 64 ? 90.757 88.583 74.137 1.00 33.88 64 ALA F O 1
ATOM 6947 N N . SER G 1 65 ? 90.596 86.419 73.534 1.00 33.98 65 SER F N 1
ATOM 6948 C CA . SER G 1 65 ? 91.309 85.936 74.708 1.00 33.98 65 SER F CA 1
ATOM 6949 C C . SER G 1 65 ? 92.749 86.435 74.684 1.00 33.98 65 SER F C 1
ATOM 6950 O O . SER G 1 65 ? 93.476 86.128 73.729 1.00 33.98 65 SER F O 1
ATOM 6953 N N . PRO G 1 66 ? 93.207 87.188 75.684 1.00 33.11 66 PRO F N 1
ATOM 6954 C CA . PRO G 1 66 ? 94.603 87.635 75.679 1.00 33.11 66 PRO F CA 1
ATOM 6955 C C . PRO G 1 66 ? 95.567 86.476 75.883 1.00 33.11 66 PRO F C 1
ATOM 6956 O O . PRO G 1 66 ? 95.354 85.606 76.730 1.00 33.11 66 PRO F O 1
ATOM 6960 N N . VAL G 1 67 ? 96.637 86.476 75.092 1.00 34.21 67 VAL F N 1
ATOM 6961 C CA . VAL G 1 67 ? 97.702 85.487 75.209 1.00 34.21 67 VAL F CA 1
ATOM 6962 C C . VAL G 1 67 ? 99.036 86.212 75.134 1.00 34.21 67 VAL F C 1
ATOM 6963 O O . VAL G 1 67 ? 99.292 86.954 74.178 1.00 34.21 67 VAL F O 1
ATOM 6967 N N . LEU G 1 68 ? 99.882 86.004 76.139 1.00 31.66 68 LEU F N 1
ATOM 6968 C CA . LEU G 1 68 ? 101.214 86.598 76.164 1.00 31.66 68 LEU F CA 1
ATOM 6969 C C . LEU G 1 68 ? 102.158 85.689 75.388 1.00 31.66 68 LEU F C 1
ATOM 6970 O O . LEU G 1 68 ? 102.564 84.635 75.887 1.00 31.66 68 LEU F O 1
ATOM 6975 N N . SER G 1 69 ? 102.513 86.094 74.173 1.00 34.04 69 SER F N 1
ATOM 6976 C CA . SER G 1 69 ? 103.276 85.264 73.254 1.00 34.04 69 SER F CA 1
ATOM 6977 C C . SER G 1 69 ? 104.650 85.867 73.008 1.00 34.04 69 SER F C 1
ATOM 6978 O O . SER G 1 69 ? 104.805 87.089 72.920 1.00 34.04 69 SER F O 1
ATOM 6981 N N . ASN G 1 70 ? 105.647 84.993 72.894 1.00 34.37 70 ASN F N 1
ATOM 6982 C CA . ASN G 1 70 ? 107.001 85.432 72.596 1.00 34.37 70 ASN F CA 1
ATOM 6983 C C . ASN G 1 70 ? 107.059 86.023 71.192 1.00 34.37 70 ASN F C 1
ATOM 6984 O O . ASN G 1 70 ? 106.492 85.462 70.249 1.00 34.37 70 ASN F O 1
ATOM 6989 N N . ILE G 1 71 ? 107.745 87.159 71.056 1.00 34.63 71 ILE F N 1
ATOM 6990 C CA . ILE G 1 71 ? 107.841 87.814 69.757 1.00 34.63 71 ILE F CA 1
ATOM 6991 C C . ILE G 1 71 ? 108.630 86.975 68.761 1.00 34.63 71 ILE F C 1
ATOM 6992 O O . ILE G 1 71 ? 108.261 86.914 67.582 1.00 34.63 71 ILE F O 1
ATOM 6997 N N . MET G 1 72 ? 109.708 86.326 69.200 1.00 37.38 72 MET F N 1
ATOM 6998 C CA . MET G 1 72 ? 110.547 85.543 68.305 1.00 37.38 72 MET F CA 1
ATOM 6999 C C . MET G 1 72 ? 109.920 84.209 67.921 1.00 37.38 72 MET F C 1
ATOM 7000 O O . MET G 1 72 ? 110.075 83.767 66.776 1.00 37.38 72 MET F O 1
ATOM 7005 N N . LYS G 1 73 ? 109.214 83.558 68.847 1.00 37.79 73 LYS F N 1
ATOM 7006 C CA . LYS G 1 73 ? 108.633 82.240 68.605 1.00 37.79 73 LYS F CA 1
ATOM 7007 C C . LYS G 1 73 ? 107.210 82.222 69.147 1.00 37.79 73 LYS F C 1
ATOM 7008 O O . LYS G 1 73 ? 106.993 82.042 70.353 1.00 37.79 73 LYS F O 1
ATOM 7014 N N . PRO G 1 74 ? 106.207 82.398 68.282 1.00 38.75 74 PRO F N 1
ATOM 7015 C CA . PRO G 1 74 ? 104.818 82.412 68.770 1.00 38.75 74 PRO F CA 1
ATOM 7016 C C . PRO G 1 74 ? 104.372 81.095 69.385 1.00 38.75 74 PRO F C 1
ATOM 7017 O O . PRO G 1 74 ? 103.373 81.085 70.117 1.00 38.75 74 PRO F O 1
ATOM 7021 N N . ASN G 1 75 ? 105.072 79.991 69.118 1.00 39.49 75 ASN F N 1
ATOM 7022 C CA . ASN G 1 75 ? 104.677 78.704 69.678 1.00 39.49 75 ASN F CA 1
ATOM 7023 C C . ASN G 1 75 ? 104.729 78.693 71.199 1.00 39.49 75 ASN F C 1
ATOM 7024 O O . ASN G 1 75 ? 104.029 77.886 71.822 1.00 39.49 75 ASN F O 1
ATOM 7029 N N . SER G 1 76 ? 105.530 79.559 71.808 1.00 36.42 76 SER F N 1
ATOM 7030 C CA . SER G 1 76 ? 105.617 79.674 73.258 1.00 36.42 76 SER F CA 1
ATOM 7031 C C . SER G 1 76 ? 104.821 80.896 73.700 1.00 36.42 76 SER F C 1
ATOM 7032 O O . SER G 1 76 ? 105.134 82.022 73.300 1.00 36.42 76 SER F O 1
ATOM 7035 N N . GLN G 1 77 ? 103.799 80.674 74.523 1.00 35.11 77 GLN F N 1
ATOM 7036 C CA . GLN G 1 77 ? 102.925 81.756 74.949 1.00 35.11 77 GLN F CA 1
ATOM 7037 C C . GLN G 1 77 ? 102.373 81.439 76.332 1.00 35.11 77 GLN F C 1
ATOM 7038 O O . GLN G 1 77 ? 102.349 80.284 76.762 1.00 35.11 77 GLN F O 1
ATOM 7044 N N . ILE G 1 78 ? 101.930 82.490 77.015 1.00 31.76 78 ILE F N 1
ATOM 7045 C CA . ILE G 1 78 ? 101.360 82.377 78.356 1.00 31.76 78 ILE F CA 1
ATOM 7046 C C . ILE G 1 78 ? 99.969 83.002 78.356 1.00 31.76 78 ILE F C 1
ATOM 7047 O O . ILE G 1 78 ? 99.848 84.225 78.198 1.00 31.76 78 ILE F O 1
ATOM 7052 N N . PRO G 1 79 ? 98.900 82.222 78.523 1.00 33.69 79 PRO F N 1
ATOM 7053 C CA . PRO G 1 79 ? 97.567 82.829 78.622 1.00 33.69 79 PRO F CA 1
ATOM 7054 C C . PRO G 1 79 ? 97.482 83.773 79.813 1.00 33.69 79 PRO F C 1
ATOM 7055 O O . PRO G 1 79 ? 98.056 83.520 80.874 1.00 33.69 79 PRO F O 1
ATOM 7059 N N . MET G 1 80 ? 96.751 84.870 79.628 1.00 31.77 80 MET F N 1
ATOM 7060 C CA . MET G 1 80 ? 96.592 85.890 80.653 1.00 31.77 80 MET F CA 1
ATOM 7061 C C . MET G 1 80 ? 95.146 85.919 81.129 1.00 31.77 80 MET F C 1
ATOM 7062 O O . MET G 1 80 ? 94.218 85.876 80.314 1.00 31.77 80 MET F O 1
ATOM 7067 N N . LYS G 1 81 ? 94.961 85.993 82.444 1.00 28.49 81 LYS F N 1
ATOM 7068 C CA . LYS G 1 81 ? 93.640 86.057 83.057 1.00 28.49 81 LYS F CA 1
ATOM 7069 C C . LYS G 1 81 ? 93.382 87.483 83.524 1.00 28.49 81 LYS F C 1
ATOM 7070 O O . LYS G 1 81 ? 94.190 88.052 84.267 1.00 28.49 81 LYS F O 1
ATOM 7076 N N . VAL G 1 82 ? 92.260 88.053 83.093 1.00 27.68 82 VAL F N 1
ATOM 7077 C CA . VAL G 1 82 ? 91.885 89.425 83.416 1.00 27.68 82 VAL F CA 1
ATOM 7078 C C . VAL G 1 82 ? 90.614 89.391 84.252 1.00 27.68 82 VAL F C 1
ATOM 7079 O O . VAL G 1 82 ? 89.640 88.725 83.885 1.00 27.68 82 VAL F O 1
ATOM 7083 N N . THR G 1 83 ? 90.627 90.107 85.375 1.00 26.13 83 THR F N 1
ATOM 7084 C CA . THR G 1 83 ? 89.471 90.210 86.255 1.00 26.13 83 THR F CA 1
ATOM 7085 C C . THR G 1 83 ? 89.242 91.671 86.611 1.00 26.13 83 THR F C 1
ATOM 7086 O O . THR G 1 83 ? 90.187 92.393 86.946 1.00 26.13 83 THR F O 1
ATOM 7090 N N . LEU G 1 84 ? 87.985 92.103 86.537 1.00 25.49 84 LEU F N 1
ATOM 7091 C CA . LEU G 1 84 ? 87.602 93.470 86.864 1.00 25.49 84 LEU F CA 1
ATOM 7092 C C . LEU G 1 84 ? 86.476 93.431 87.884 1.00 25.49 84 LEU F C 1
ATOM 7093 O O . LEU G 1 84 ? 85.491 92.710 87.698 1.00 25.49 84 LEU F O 1
ATOM 7098 N N . GLY G 1 85 ? 86.621 94.207 88.955 1.00 24.07 85 GLY F N 1
ATOM 7099 C CA . GLY G 1 85 ? 85.602 94.244 89.989 1.00 24.07 85 GLY F CA 1
ATOM 7100 C C . GLY G 1 85 ? 85.472 92.955 90.766 1.00 24.07 85 GLY F C 1
ATOM 7101 O O . GLY G 1 85 ? 84.420 92.699 91.360 1.00 24.07 85 GLY F O 1
ATOM 7102 N N . GLY G 1 86 ? 86.521 92.132 90.781 1.00 24.91 86 GLY F N 1
ATOM 7103 C CA . GLY G 1 86 ? 86.508 90.879 91.506 1.00 24.91 86 GLY F CA 1
ATOM 7104 C C . GLY G 1 86 ? 85.964 89.695 90.739 1.00 24.91 86 GLY F C 1
ATOM 7105 O O . GLY G 1 86 ? 86.030 88.569 91.249 1.00 24.91 86 GLY F O 1
ATOM 7106 N N . LYS G 1 87 ? 85.433 89.900 89.537 1.00 25.99 87 LYS F N 1
ATOM 7107 C CA . LYS G 1 87 ? 84.895 88.826 88.714 1.00 25.99 87 LYS F CA 1
ATOM 7108 C C . LYS G 1 87 ? 85.695 88.718 87.424 1.00 25.99 87 LYS F C 1
ATOM 7109 O O . LYS G 1 87 ? 85.939 89.719 86.745 1.00 25.99 87 LYS F O 1
ATOM 7115 N N . THR G 1 88 ? 86.100 87.495 87.091 1.00 27.27 88 THR F N 1
ATOM 7116 C CA . THR G 1 88 ? 86.963 87.274 85.938 1.00 27.27 88 THR F CA 1
ATOM 7117 C C . THR G 1 88 ? 86.236 87.626 84.647 1.00 27.27 88 THR F C 1
ATOM 7118 O O . THR G 1 88 ? 85.063 87.285 84.468 1.00 27.27 88 THR F O 1
ATOM 7122 N N . LEU G 1 89 ? 86.938 88.310 83.747 1.00 28.37 89 LEU F N 1
ATOM 7123 C CA . LEU G 1 89 ? 86.386 88.653 82.448 1.00 28.37 89 LEU F CA 1
ATOM 7124 C C . LEU G 1 89 ? 86.647 87.533 81.450 1.00 28.37 89 LEU F C 1
ATOM 7125 O O . LEU G 1 89 ? 87.609 86.769 81.574 1.00 28.37 89 LEU F O 1
ATOM 7130 N N . ASN G 1 90 ? 85.775 87.442 80.449 1.00 32.05 90 ASN F N 1
ATOM 7131 C CA . ASN G 1 90 ? 85.871 86.399 79.440 1.00 32.05 90 ASN F CA 1
ATOM 7132 C C . ASN G 1 90 ? 85.363 86.951 78.117 1.00 32.05 90 ASN F C 1
ATOM 7133 O O . ASN G 1 90 ? 84.848 88.070 78.043 1.00 32.05 90 ASN F O 1
ATOM 7138 N N . THR G 1 91 ? 85.520 86.150 77.060 1.00 33.08 91 THR F N 1
ATOM 7139 C CA . THR G 1 91 ? 85.015 86.544 75.750 1.00 33.08 91 THR F CA 1
ATOM 7140 C C . THR G 1 91 ? 83.506 86.746 75.757 1.00 33.08 91 THR F C 1
ATOM 7141 O O . THR G 1 91 ? 82.983 87.451 74.885 1.00 33.08 91 THR F O 1
ATOM 7145 N N . THR G 1 92 ? 82.800 86.153 76.713 1.00 33.26 92 THR F N 1
ATOM 7146 C CA . THR G 1 92 ? 81.363 86.329 76.871 1.00 33.26 92 THR F CA 1
ATOM 7147 C C . THR G 1 92 ? 81.110 87.472 77.844 1.00 33.26 92 THR F C 1
ATOM 7148 O O . THR G 1 92 ? 81.851 87.638 78.820 1.00 33.26 92 THR F O 1
ATOM 7152 N N . ASP G 1 93 ? 80.071 88.255 77.575 1.00 33.13 93 ASP F N 1
ATOM 7153 C CA . ASP G 1 93 ? 79.802 89.449 78.364 1.00 33.13 93 ASP F CA 1
ATOM 7154 C C . ASP G 1 93 ? 79.455 89.081 79.807 1.00 33.13 93 ASP F C 1
ATOM 7155 O O . ASP G 1 93 ? 78.902 88.017 80.098 1.00 33.13 93 ASP F O 1
ATOM 7160 N N . THR G 1 94 ? 79.799 89.991 80.718 1.00 30.94 94 THR F N 1
ATOM 7161 C CA . THR G 1 94 ? 79.504 89.852 82.134 1.00 30.94 94 THR F CA 1
ATOM 7162 C C . THR G 1 94 ? 78.709 91.065 82.595 1.00 30.94 94 THR F C 1
ATOM 7163 O O . THR G 1 94 ? 78.787 92.142 81.996 1.00 30.94 94 THR F O 1
ATOM 7167 N N . GLU G 1 95 ? 77.947 90.886 83.670 1.00 30.60 95 GLU F N 1
ATOM 7168 C CA . GLU G 1 95 ? 77.002 91.888 84.142 1.00 30.60 95 GLU F CA 1
ATOM 7169 C C . GLU G 1 95 ? 77.537 92.578 85.390 1.00 30.60 95 GLU F C 1
ATOM 7170 O O . GLU G 1 95 ? 77.941 91.913 86.348 1.00 30.60 95 GLU F O 1
ATOM 7176 N N . PHE G 1 96 ? 77.539 93.909 85.367 1.00 27.79 96 PHE F N 1
ATOM 7177 C CA . PHE G 1 96 ? 77.843 94.735 86.535 1.00 27.79 96 PHE F CA 1
ATOM 7178 C C . PHE G 1 96 ? 76.587 95.547 86.838 1.00 27.79 96 PHE F C 1
ATOM 7179 O O . PHE G 1 96 ? 76.291 96.531 86.153 1.00 27.79 96 PHE F O 1
ATOM 7187 N N . THR G 1 97 ? 75.850 95.134 87.866 1.00 27.52 97 THR F N 1
ATOM 7188 C CA . THR G 1 97 ? 74.588 95.787 88.184 1.00 27.52 97 THR F CA 1
ATOM 7189 C C . THR G 1 97 ? 74.832 97.207 88.680 1.00 27.52 97 THR F C 1
ATOM 7190 O O . THR G 1 97 ? 75.896 97.522 89.219 1.00 27.52 97 THR F O 1
ATOM 7194 N N . VAL G 1 98 ? 73.832 98.071 88.489 1.00 27.24 98 VAL F N 1
ATOM 7195 C CA . VAL G 1 98 ? 73.980 99.479 88.854 1.00 27.24 98 VAL F CA 1
ATOM 7196 C C . VAL G 1 98 ? 74.211 99.624 90.351 1.00 27.24 98 VAL F C 1
ATOM 7197 O O . VAL G 1 98 ? 75.015 100.453 90.794 1.00 27.24 98 VAL F O 1
ATOM 7201 N N . ASP G 1 99 ? 73.508 98.824 91.159 1.00 26.79 99 ASP F N 1
ATOM 7202 C CA . ASP G 1 99 ? 73.666 98.917 92.606 1.00 26.79 99 ASP F CA 1
ATOM 7203 C C . ASP G 1 99 ? 75.063 98.522 93.062 1.00 26.79 99 ASP F C 1
ATOM 7204 O O . ASP G 1 99 ? 75.462 98.885 94.174 1.00 26.79 99 ASP F O 1
ATOM 7209 N N . THR G 1 100 ? 75.811 97.792 92.238 1.00 24.99 100 THR F N 1
ATOM 7210 C CA . THR G 1 100 ? 77.162 97.371 92.584 1.00 24.99 100 THR F CA 1
ATOM 7211 C C . THR G 1 100 ? 78.220 98.406 92.219 1.00 24.99 100 THR F C 1
ATOM 7212 O O . THR G 1 100 ? 79.312 98.382 92.801 1.00 24.99 100 THR F O 1
ATOM 7216 N N . LEU G 1 101 ? 77.926 99.317 91.292 1.00 23.43 101 LEU F N 1
ATOM 7217 C CA . LEU G 1 101 ? 78.911 100.292 90.842 1.00 23.43 101 LEU F CA 1
ATOM 7218 C C . LEU G 1 101 ? 79.010 101.507 91.751 1.00 23.43 101 LEU F C 1
ATOM 7219 O O . LEU G 1 101 ? 80.066 102.147 91.791 1.00 23.43 101 LEU F O 1
ATOM 7224 N N . ASN G 1 102 ? 77.945 101.842 92.479 1.00 18.79 102 ASN F N 1
ATOM 7225 C CA . ASN G 1 102 ? 77.967 102.928 93.456 1.00 18.79 102 ASN F CA 1
ATOM 7226 C C . ASN G 1 102 ? 78.355 104.252 92.800 1.00 18.79 102 ASN F C 1
ATOM 7227 O O . ASN G 1 102 ? 79.350 104.886 93.159 1.00 18.79 102 ASN F O 1
ATOM 7232 N N . PHE G 1 103 ? 77.552 104.673 91.827 1.00 22.47 103 PHE F N 1
ATOM 7233 C CA . PHE G 1 103 ? 77.816 105.914 91.111 1.00 22.47 103 PHE F CA 1
ATOM 7234 C C . PHE G 1 103 ? 77.647 107.125 92.021 1.00 22.47 103 PHE F C 1
ATOM 7235 O O . PHE G 1 103 ? 76.618 107.271 92.687 1.00 22.47 103 PHE F O 1
ATOM 7243 N N . GLY G 1 104 ? 78.652 107.997 92.055 1.00 19.71 104 GLY F N 1
ATOM 7244 C CA . GLY G 1 104 ? 78.582 109.246 92.787 1.00 19.71 104 GLY F CA 1
ATOM 7245 C C . GLY G 1 104 ? 79.047 109.167 94.225 1.00 19.71 104 GLY F C 1
ATOM 7246 O O . GLY G 1 104 ? 79.171 110.215 94.872 1.00 19.71 104 GLY F O 1
ATOM 7247 N N . THR G 1 105 ? 79.308 107.970 94.750 1.00 17.63 105 THR F N 1
ATOM 7248 C CA . THR G 1 105 ? 79.731 107.848 96.141 1.00 17.63 105 THR F CA 1
ATOM 7249 C C . THR G 1 105 ? 81.115 108.431 96.380 1.00 17.63 105 THR F C 1
ATOM 7250 O O . THR G 1 105 ? 81.446 108.762 97.523 1.00 17.63 105 THR F O 1
ATOM 7254 N N . SER G 1 106 ? 81.931 108.569 95.331 1.00 17.39 106 SER F N 1
ATOM 7255 C CA . SER G 1 106 ? 83.261 109.146 95.475 1.00 17.39 106 SER F CA 1
ATOM 7256 C C . SER G 1 106 ? 83.235 110.659 95.630 1.00 17.39 106 SER F C 1
ATOM 7257 O O . SER G 1 106 ? 84.283 111.253 95.905 1.00 17.39 106 SER F O 1
ATOM 7260 N N . GLY G 1 107 ? 82.078 111.295 95.459 1.00 17.26 107 GLY F N 1
ATOM 7261 C CA . GLY G 1 107 ? 81.949 112.731 95.527 1.00 17.26 107 GLY F CA 1
ATOM 7262 C C . GLY G 1 107 ? 81.825 113.413 94.180 1.00 17.26 107 GLY F C 1
ATOM 7263 O O . GLY G 1 107 ? 81.414 114.578 94.126 1.00 17.26 107 GLY F O 1
ATOM 7264 N N . VAL G 1 108 ? 82.167 112.720 93.096 1.00 19.16 108 VAL F N 1
ATOM 7265 C CA . VAL G 1 108 ? 82.050 113.253 91.742 1.00 19.16 108 VAL F CA 1
ATOM 7266 C C . VAL G 1 108 ? 80.884 112.556 91.059 1.00 19.16 108 VAL F C 1
ATOM 7267 O O . VAL G 1 108 ? 80.834 111.321 90.999 1.00 19.16 108 VAL F O 1
ATOM 7271 N N . GLU G 1 109 ? 79.944 113.344 90.545 1.00 23.61 109 GLU F N 1
ATOM 7272 C CA . GLU G 1 109 ? 78.736 112.781 89.957 1.00 23.61 109 GLU F CA 1
ATOM 7273 C C . GLU G 1 109 ? 79.076 111.923 88.743 1.00 23.61 109 GLU F C 1
ATOM 7274 O O . GLU G 1 109 ? 79.973 112.250 87.960 1.00 23.61 109 GLU F O 1
ATOM 7280 N N . ASN G 1 110 ? 78.353 110.815 88.597 1.00 23.56 110 ASN F N 1
ATOM 7281 C CA . ASN G 1 110 ? 78.472 109.891 87.472 1.00 23.56 110 ASN F CA 1
ATOM 7282 C C . ASN G 1 110 ? 79.819 109.179 87.426 1.00 23.56 110 ASN F C 1
ATOM 7283 O O . ASN G 1 110 ? 80.226 108.703 86.359 1.00 23.56 110 ASN F O 1
ATOM 7288 N N . VAL G 1 111 ? 80.522 109.084 88.552 1.00 21.17 111 VAL F N 1
ATOM 7289 C CA . VAL G 1 111 ? 81.788 108.365 88.636 1.00 21.17 111 VAL F CA 1
ATOM 7290 C C . VAL G 1 111 ? 81.588 107.145 89.522 1.00 21.17 111 VAL F C 1
ATOM 7291 O O . VAL G 1 111 ? 81.109 107.260 90.658 1.00 21.17 111 VAL F O 1
ATOM 7295 N N . SER G 1 112 ? 81.954 105.974 89.005 1.00 21.11 112 SER F N 1
ATOM 7296 C CA . SER G 1 112 ? 81.714 104.730 89.717 1.00 21.11 112 SER F CA 1
ATOM 7297 C C . SER G 1 112 ? 82.731 104.534 90.836 1.00 21.11 112 SER F C 1
ATOM 7298 O O . SER G 1 112 ? 83.672 105.312 91.013 1.00 21.11 112 SER F O 1
ATOM 7301 N N . SER G 1 113 ? 82.519 103.468 91.604 1.00 19.59 113 SER F N 1
ATOM 7302 C CA . SER G 1 113 ? 83.457 103.083 92.645 1.00 19.59 113 SER F CA 1
ATOM 7303 C C . SER G 1 113 ? 84.732 102.516 92.026 1.00 19.59 113 SER F C 1
ATOM 7304 O O . SER G 1 113 ? 84.749 102.047 90.885 1.00 19.59 113 SER F O 1
ATOM 7307 N N . THR G 1 114 ? 85.813 102.566 92.800 1.00 18.30 114 THR F N 1
ATOM 7308 C CA . THR G 1 114 ? 87.086 102.024 92.341 1.00 18.30 114 THR F CA 1
ATOM 7309 C C . THR G 1 114 ? 86.962 100.524 92.111 1.00 18.30 114 THR F C 1
ATOM 7310 O O . THR G 1 114 ? 86.692 99.762 93.044 1.00 18.30 114 THR F O 1
ATOM 7314 N N . GLN G 1 115 ? 87.165 100.104 90.866 1.00 21.54 115 GLN F N 1
ATOM 7315 C CA . GLN G 1 115 ? 87.101 98.699 90.484 1.00 21.54 115 GLN F CA 1
ATOM 7316 C C . GLN G 1 115 ? 88.521 98.173 90.323 1.00 21.54 115 GLN F C 1
ATOM 7317 O O . GLN G 1 115 ? 89.322 98.754 89.586 1.00 21.54 115 GLN F O 1
ATOM 7323 N N . GLN G 1 116 ? 88.826 97.078 91.012 1.00 20.34 116 GLN F N 1
ATOM 7324 C CA . GLN G 1 116 ? 90.162 96.496 90.953 1.00 20.34 116 GLN F CA 1
ATOM 7325 C C . GLN G 1 116 ? 90.350 95.761 89.630 1.00 20.34 116 GLN F C 1
ATOM 7326 O O . GLN G 1 116 ? 89.599 94.832 89.317 1.00 20.34 116 GLN F O 1
ATOM 7332 N N . LEU G 1 117 ? 91.350 96.175 88.860 1.00 23.33 117 LEU F N 1
ATOM 7333 C CA . LEU G 1 117 ? 91.695 95.531 87.599 1.00 23.33 117 LEU F CA 1
ATOM 7334 C C . LEU G 1 117 ? 92.947 94.692 87.802 1.00 23.33 117 LEU F C 1
ATOM 7335 O O . LEU G 1 117 ? 93.980 95.204 88.244 1.00 23.33 117 LEU F O 1
ATOM 7340 N N . THR G 1 118 ? 92.852 93.403 87.478 1.00 24.47 118 THR F N 1
ATOM 7341 C CA . THR G 1 118 ? 93.933 92.460 87.726 1.00 24.47 118 THR F CA 1
ATOM 7342 C C . THR G 1 118 ? 94.289 91.738 86.437 1.00 24.47 118 THR F C 1
ATOM 7343 O O . THR G 1 118 ? 93.405 91.236 85.738 1.00 24.47 118 THR F O 1
ATOM 7347 N N . ILE G 1 119 ? 95.584 91.689 86.128 1.00 26.10 119 ILE F N 1
ATOM 7348 C CA . ILE G 1 119 ? 96.109 90.960 84.978 1.00 26.10 119 ILE F CA 1
ATOM 7349 C C . ILE G 1 119 ? 97.150 89.975 85.483 1.00 26.10 119 ILE F C 1
ATOM 7350 O O . ILE G 1 119 ? 98.095 90.366 86.181 1.00 26.10 119 ILE F O 1
ATOM 7355 N N . HIS G 1 120 ? 96.986 88.702 85.131 1.00 26.22 120 HIS F N 1
ATOM 7356 C CA . HIS G 1 120 ? 97.867 87.638 85.596 1.00 26.22 120 HIS F CA 1
ATOM 7357 C C . HIS G 1 120 ? 98.222 86.730 84.430 1.00 26.22 120 HIS F C 1
ATOM 7358 O O . HIS G 1 120 ? 97.338 86.085 83.854 1.00 26.22 120 HIS F O 1
ATOM 7365 N N . ALA G 1 121 ? 99.509 86.677 84.088 1.00 28.54 121 ALA F N 1
ATOM 7366 C CA . ALA G 1 121 ? 100.018 85.726 83.099 1.00 28.54 121 ALA F CA 1
ATOM 7367 C C . ALA G 1 121 ? 100.371 84.437 83.835 1.00 28.54 121 ALA F C 1
ATOM 7368 O O . ALA G 1 121 ? 101.527 84.160 84.167 1.00 28.54 121 ALA F O 1
ATOM 7370 N N . ASP G 1 122 ? 99.341 83.634 84.093 1.00 28.82 122 ASP F N 1
ATOM 7371 C CA . ASP G 1 122 ? 99.461 82.475 84.974 1.00 28.82 122 ASP F CA 1
ATOM 7372 C C . ASP G 1 122 ? 100.030 81.295 84.196 1.00 28.82 122 ASP F C 1
ATOM 7373 O O . ASP G 1 122 ? 99.326 80.657 83.407 1.00 28.82 122 ASP F O 1
ATOM 7378 N N . THR G 1 123 ? 101.306 80.999 84.418 1.00 29.42 123 THR F N 1
ATOM 7379 C CA . THR G 1 123 ? 101.880 79.755 83.933 1.00 29.42 123 THR F CA 1
ATOM 7380 C C . THR G 1 123 ? 101.562 78.623 84.905 1.00 29.42 123 THR F C 1
ATOM 7381 O O . THR G 1 123 ? 101.339 78.837 86.101 1.00 29.42 123 THR F O 1
ATOM 7385 N N . GLN G 1 124 ? 101.541 77.400 84.380 1.00 32.17 124 GLN F N 1
ATOM 7386 C CA . GLN G 1 124 ? 101.268 76.232 85.210 1.00 32.17 124 GLN F CA 1
ATOM 7387 C C . GLN G 1 124 ? 102.540 75.766 85.908 1.00 32.17 124 GLN F C 1
ATOM 7388 O O . GLN G 1 124 ? 102.909 74.589 85.820 1.00 32.17 124 GLN F O 1
ATOM 7394 N N . GLY G 1 125 ? 103.210 76.676 86.607 1.00 31.01 125 GLY F N 1
ATOM 7395 C CA . GLY G 1 125 ? 104.444 76.314 87.291 1.00 31.01 125 GLY F CA 1
ATOM 7396 C C . GLY G 1 125 ? 105.516 75.805 86.357 1.00 31.01 125 GLY F C 1
ATOM 7397 O O . GLY G 1 125 ? 106.348 74.978 86.752 1.00 31.01 125 GLY F O 1
ATOM 7398 N N . THR G 1 126 ? 105.520 76.284 85.115 1.00 30.65 126 THR F N 1
ATOM 7399 C CA . THR G 1 126 ? 106.487 75.869 84.107 1.00 30.65 126 THR F CA 1
ATOM 7400 C C . THR G 1 126 ? 107.212 77.104 83.593 1.00 30.65 126 THR F C 1
ATOM 7401 O O . THR G 1 126 ? 106.571 78.094 83.226 1.00 30.65 126 THR F O 1
ATOM 7405 N N . ALA G 1 127 ? 108.536 77.044 83.569 1.00 28.02 127 ALA F N 1
ATOM 7406 C CA . ALA G 1 127 ? 109.324 78.193 83.151 1.00 28.02 127 ALA F CA 1
ATOM 7407 C C . ALA G 1 127 ? 109.172 78.411 81.647 1.00 28.02 127 ALA F C 1
ATOM 7408 O O . ALA G 1 127 ? 109.437 77.488 80.865 1.00 28.02 127 ALA F O 1
ATOM 7410 N N . PRO G 1 128 ? 108.756 79.595 81.202 1.00 29.78 128 PRO F N 1
ATOM 7411 C CA . PRO G 1 128 ? 108.723 79.863 79.760 1.00 29.78 128 PRO F CA 1
ATOM 7412 C C . PRO G 1 128 ? 110.129 80.001 79.195 1.00 29.78 128 PRO F C 1
ATOM 7413 O O . PRO G 1 128 ? 111.100 80.248 79.913 1.00 29.78 128 PRO F O 1
ATOM 7417 N N . GLU G 1 129 ? 110.225 79.834 77.881 1.00 33.72 129 GLU F N 1
ATOM 7418 C CA . GLU G 1 129 ? 111.504 79.965 77.201 1.00 33.72 129 GLU F CA 1
ATOM 7419 C C . GLU G 1 129 ? 112.014 81.401 77.295 1.00 33.72 129 GLU F C 1
ATOM 7420 O O . GLU G 1 129 ? 111.243 82.364 77.278 1.00 33.72 129 GLU F O 1
ATOM 7426 N N . ALA G 1 130 ? 113.331 81.531 77.393 1.00 29.89 130 ALA F N 1
ATOM 7427 C CA . ALA G 1 130 ? 113.944 82.847 77.515 1.00 29.89 130 ALA F CA 1
ATOM 7428 C C . ALA G 1 130 ? 113.692 83.670 76.258 1.00 29.89 130 ALA F C 1
ATOM 7429 O O . ALA G 1 130 ? 113.707 83.150 75.139 1.00 29.89 130 ALA F O 1
ATOM 7431 N N . GLY G 1 131 ? 113.462 84.962 76.449 1.00 30.89 131 GLY F N 1
ATOM 7432 C CA . GLY G 1 131 ? 113.204 85.877 75.363 1.00 30.89 131 GLY F CA 1
ATOM 7433 C C . GLY G 1 131 ? 112.300 86.999 75.821 1.00 30.89 131 GLY F C 1
ATOM 7434 O O . GLY G 1 131 ? 112.030 87.164 77.010 1.00 30.89 131 GLY F O 1
ATOM 7435 N N . ASN G 1 132 ? 111.826 87.780 74.854 1.00 33.34 132 ASN F N 1
ATOM 7436 C CA . ASN G 1 132 ? 110.940 88.906 75.109 1.00 33.34 132 ASN F CA 1
ATOM 7437 C C . ASN G 1 132 ? 109.522 88.537 74.692 1.00 33.34 132 ASN F C 1
ATOM 7438 O O . ASN G 1 132 ? 109.309 88.032 73.585 1.00 33.34 132 ASN F O 1
ATOM 7443 N N . TYR G 1 133 ? 108.563 88.790 75.577 1.00 31.95 133 TYR F N 1
ATOM 7444 C CA . TYR G 1 133 ? 107.170 88.436 75.355 1.00 31.95 133 TYR F CA 1
ATOM 7445 C C . TYR G 1 133 ? 106.328 89.697 75.210 1.00 31.95 133 TYR F C 1
ATOM 7446 O O . TYR G 1 133 ? 106.586 90.712 75.859 1.00 31.95 133 TYR F O 1
ATOM 7455 N N . GLN G 1 134 ? 105.319 89.619 74.344 1.00 32.72 134 GLN F N 1
ATOM 7456 C CA . GLN G 1 134 ? 104.415 90.736 74.115 1.00 32.72 134 GLN F CA 1
ATOM 7457 C C . GLN G 1 134 ? 102.999 90.207 73.954 1.00 32.72 134 GLN F C 1
ATOM 7458 O O . GLN G 1 134 ? 102.783 89.115 73.419 1.00 32.72 134 GLN F O 1
ATOM 7464 N N . GLY G 1 135 ? 102.034 90.996 74.421 1.00 31.31 135 GLY F N 1
ATOM 7465 C CA . GLY G 1 135 ? 100.634 90.639 74.331 1.00 31.31 135 GLY F CA 1
ATOM 7466 C C . GLY G 1 135 ? 99.773 91.886 74.337 1.00 31.31 135 GLY F C 1
ATOM 7467 O O . GLY G 1 135 ? 100.244 92.989 74.617 1.00 31.31 135 GLY F O 1
ATOM 7468 N N . ILE G 1 136 ? 98.494 91.698 74.016 1.00 31.63 136 ILE F N 1
ATOM 7469 C CA . ILE G 1 136 ? 97.540 92.796 73.928 1.00 31.63 136 ILE F CA 1
ATOM 7470 C C . ILE G 1 136 ? 96.235 92.374 74.588 1.00 31.63 136 ILE F C 1
ATOM 7471 O O . ILE G 1 136 ? 95.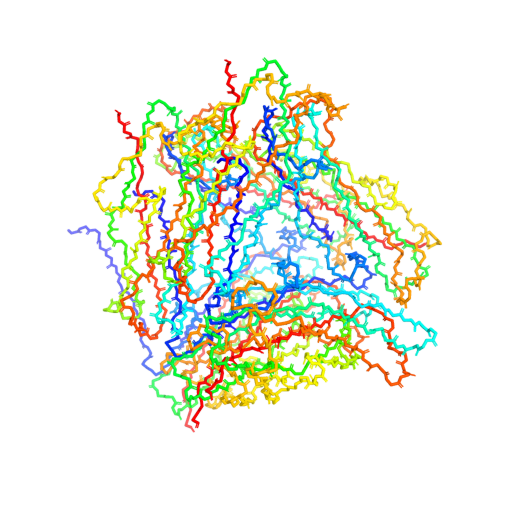796 91.226 74.443 1.00 31.63 136 ILE F O 1
ATOM 7476 N N . ILE G 1 137 ? 95.617 93.303 75.313 1.00 30.92 137 ILE F N 1
ATOM 7477 C CA . ILE G 1 137 ? 94.323 93.091 75.955 1.00 30.92 137 ILE F CA 1
ATOM 7478 C C . ILE G 1 137 ? 93.360 94.139 75.419 1.00 30.92 137 ILE F C 1
ATOM 7479 O O . ILE G 1 137 ? 93.674 95.335 75.411 1.00 30.92 137 ILE F O 1
ATOM 7484 N N . SER G 1 138 ? 92.188 93.691 74.972 1.00 32.17 138 SER F N 1
ATOM 7485 C CA . SER G 1 138 ? 91.156 94.564 74.417 1.00 32.17 138 SER F CA 1
ATOM 7486 C C . SER G 1 138 ? 89.935 94.490 75.333 1.00 32.17 138 SER F C 1
ATOM 7487 O O . SER G 1 138 ? 89.127 93.563 75.255 1.00 32.17 138 SER F O 1
ATOM 7490 N N . LEU G 1 139 ? 89.807 95.486 76.204 1.00 29.65 139 LEU F N 1
ATOM 7491 C CA . LEU G 1 139 ? 88.732 95.528 77.194 1.00 29.65 139 LEU F CA 1
ATOM 7492 C C . LEU G 1 139 ? 87.558 96.306 76.611 1.00 29.65 139 LEU F C 1
ATOM 7493 O O . LEU G 1 139 ? 87.631 97.523 76.433 1.00 29.65 139 LEU F O 1
ATOM 7498 N N . ILE G 1 140 ? 86.469 95.604 76.312 1.00 31.15 140 ILE F N 1
ATOM 7499 C CA . ILE G 1 140 ? 85.260 96.217 75.776 1.00 31.15 140 ILE F CA 1
ATOM 7500 C C . ILE G 1 140 ? 84.293 96.486 76.918 1.00 31.15 140 ILE F C 1
ATOM 7501 O O . ILE G 1 140 ? 84.205 95.708 77.874 1.00 31.15 140 ILE F O 1
ATOM 7506 N N . MET G 1 141 ? 83.566 97.597 76.822 1.00 29.47 141 MET F N 1
ATOM 7507 C CA . MET G 1 141 ? 82.574 97.970 77.822 1.00 29.47 141 MET F CA 1
ATOM 7508 C C . MET G 1 141 ? 81.341 98.525 77.127 1.00 29.47 141 MET F C 1
ATOM 7509 O O . MET G 1 141 ? 81.452 99.262 76.145 1.00 29.47 141 MET F O 1
ATOM 7514 N N . THR G 1 142 ? 80.167 98.169 77.647 1.00 31.00 142 THR F N 1
ATOM 7515 C CA . THR G 1 142 ? 78.905 98.625 77.086 1.00 31.00 142 THR F CA 1
ATOM 7516 C C . THR G 1 142 ? 77.914 98.837 78.222 1.00 31.00 142 THR F C 1
ATOM 7517 O O . THR G 1 142 ? 77.833 98.028 79.147 1.00 31.00 142 THR F O 1
ATOM 7521 N N . GLN G 1 143 ? 76.954 99.756 77.986 1.00 31.21 143 GLN F N 1
ATOM 7522 C CA . GLN G 1 143 ? 75.818 99.936 78.905 1.00 31.21 143 GLN F CA 1
ATOM 7523 C C . GLN G 1 143 ? 74.702 98.960 78.560 1.00 31.21 143 GLN F C 1
ATOM 7524 O O . GLN G 1 143 ? 74.449 98.674 77.386 1.00 31.21 143 GLN F O 1
ATOM 7530 N N . LYS G 1 144 ? 74.026 98.452 79.591 1.00 34.57 144 LYS F N 1
ATOM 7531 C CA . LYS G 1 144 ? 72.944 97.493 79.433 1.00 34.57 144 LYS F CA 1
ATOM 7532 C C . LYS G 1 144 ? 71.692 98.023 80.114 1.00 34.57 144 LYS F C 1
ATOM 7533 O O . LYS G 1 144 ? 71.768 98.647 81.176 1.00 34.57 144 LYS F O 1
ATOM 7539 N N . THR G 1 145 ? 70.543 97.771 79.495 1.00 38.90 145 THR F N 1
ATOM 7540 C CA . THR G 1 145 ? 69.264 98.215 80.037 1.00 38.90 145 THR F CA 1
ATOM 7541 C C . THR G 1 145 ? 69.044 97.662 81.442 1.00 38.90 145 THR F C 1
ATOM 7542 O O . THR G 1 145 ? 68.227 96.763 81.645 1.00 38.90 145 THR F O 1
#

Foldseek 3Di:
DPDDDDDDDDDDLFKAKAAPVRHRDDPDDDWDADVVQLFIDKDKGKIKMAGNDLQWWKKKAWCAFKWKAFPVDRVFIFGKWKDKQPHTHYNDIDIDGSVNFCACPVVDHRITDIIMIIITSGDPSHHTDDHDIDIDTGMDMDTDD/DPDDDDDDDDDDLFKAKAAPVPHRDDPDDDWDADPVQLFTDKDKGKIKMAGNDLQFWKKKAWCAFKWWAAPVDRVFIFTKWKDKQRHTHYNDIDTDDSVNFCACPVVDHRITDIIMIIITRTDPSHHTDDHDIDIDTGMDMGIDD/DPDDDDDDDDDDPFKAKAAPVRHRDDPDDDWDADVVQLFIDKDKGWIKMAGPDLQWWKKKAWCAFKWKAFPVDRVFIFGKWKDKQNHTHYNPIDTDDSVNFCACPVVDHRITDIIMIMITSGDPSHHTDDHDIDIDTGMDMDTDD/DPDDDDDDDDDDLFKAKDAPVRHRDDPDDDWDADVVQLFIDKDKGWIKMAGNDLQWWKKKAWCDFKWWAFPVDRVFIFGKWKDKQNHTHYNPIDTDDSVNFCACPVVDHRITDIIMIMITRGDPSHHTDDHDIDIDTGMDMDTDD/DDDDDDDDDDDDLFKAKDAPVRHRDDPDDDWDADVVQLFIDKDKGKIKMAGNDLQWWKKKAWCAQKWKAFPVDRVFIFGKWKDKQRHTHYNDIDTDDSVNFCACPVPDHRITDIIMIMITRGDPSHHTDDHDIDIDTGMDMDIDD/DPDDDDDDDDDDLFKAKAAPVRHRDDPDDDWDADPVQLFTDKDKGKIKMAGNDLPWWKKKAWCDFKWKAFPVDRVFIFGKWKDKQNHTHYNDIDTDGSVNFCACPVVDHRITDIIMIMITRGDPSHHTDDHDIDIDTGMDMDTDD/DDDDDDDDDDDDLAKAKAAPVPHRDDPDDDWDADVVQLFIDKDKGWIKMAGNDLQWWKKKAWCDFKWWAFPVDRVFIFGKWKDKQNHTHYNDIDTGDSVNQCACPVVDHRITDIIMIMITRGDPSHHTDDHDIDIDTGMDMDTDD

InterPro domains:
  IPR007540 Fimbrial major subunit, CS1-type [PF04449] (24-164)

Solvent-accessible surface area: 44446 Å² total; per-residue (Å²): 21,20,56,40,8,29,0,114,7,86,6,33,19,115,7,19,22,8,36,58,109,29,66,53,46,56,149,97,65,88,48,70,87,35,87,106,73,52,29,24,96,86,64,61,31,79,0,6,0,18,0,64,52,95,94,70,6,0,12,0,37,4,18,53,81,12,54,17,29,2,28,30,70,35,140,29,97,7,84,17,95,3,18,0,27,75,80,56,4,82,63,102,79,38,100,3,60,55,100,66,0,69,27,23,101,72,70,90,96,23,13,1,27,78,14,92,17,22,7,37,0,43,15,146,54,86,66,31,90,50,33,64,48,110,34,75,52,29,51,17,22,58,27,100,159,20,20,59,40,9,22,0,115,9,81,4,15,24,116,2,6,0,0,37,58,108,30,71,46,18,39,117,48,11,78,10,21,5,17,1,21,76,33,26,5,76,80,59,61,31,76,0,6,0,18,0,64,54,88,95,67,5,0,11,0,40,4,14,53,81,13,55,0,28,7,26,30,75,43,140,30,96,8,82,11,88,1,16,0,30,74,81,56,4,80,66,103,70,31,92,6,63,55,103,79,0,69,18,19,102,71,70,91,112,28,14,2,28,81,14,90,4,17,3,32,0,42,16,157,58,88,40,14,77,22,9,34,4,67,9,34,0,8,1,1,3,50,22,91,158,22,18,53,39,8,26,0,112,8,78,4,14,24,117,4,5,2,0,35,50,77,10,67,49,17,38,114,48,14,75,14,27,7,10,1,20,75,32,27,7,60,88,64,62,29,76,0,6,0,18,0,65,51,88,98,66,5,0,13,0,28,5,10,51,82,12,48,0,30,3,27,32,78,37,140,32,99,9,76,10,82,2,31,0,28,72,83,72,3,78,54,103,82,33,94,7,61,58,107,82,1,66,25,25,100,71,42,47,118,27,16,3,28,73,17,91,6,24,4,37,0,35,12,149,57,90,40,12,82,18,10,41,3,60,5,37,2,11,2,2,6,55,28,111,162,122,52,52,71,12,24,0,110,10,78,7,17,26,122,4,6,0,0,38,58,82,12,63,43,17,40,112,49,13,76,14,27,5,1,1,19,41,32,13,0,17,38,67,46,34,48,0,6,0,10,0,74,48,92,92,70,9,0,12,0,29,6,10,50,79,10,49,0,30,3,29,30,89,37,141,23,98,7,87,14,101,2,20,0,20,73,79,69,9,82,54,100,79,34,97,6,59,55,99,72,1,16,25,24,39,60,27,56,99,24,15,2,6,46,15,56,6,24,3,5,0,56,14,153,56,88,40,12,63,24,11,43,3,72,10,36,2,10,3,2,5,57,28,102,162,128,50,54,74,8,22,0,108,9,80,6,42,25,121,2,9,0,1,33,42,76,9,66,45,19,39,107,54,13,78,13,26,6,0,1,19,37,29,11,0,13,38,66,48,35,45,0,4,0,16,0,65,56,84,96,65,7,0,7,0,50,7,45,63,85,12,54,0,22,5,76,143,105,87,144,26,97,7,90,12,103,2,19,0,22,73,77,68,8,80,68,97,81,31,98,3,67,54,104,64,0,19,23,24,30,23,27,52,101,24,14,0,1,9,15,60,8,23,5,10,0,54,10,156,58,85,47,11,68,24,10,41,3,79,10,106,2,14,1,35,5,68,30,93,154,126,52,52,70,10,34,0,122,8,82,9,38,18,118,3,8,0,2,33,40,77,8,64,46,17,36,114,55,11,78,12,27,8,0,1,19,39,31,11,0,14,35,61,44,35,42,0,6,0,11,0,58,48,102,91,63,9,0,9,0,57,6,44,63,86,13,56,0,22,5,101,166,95,88,142,30,95,8,91,12,96,3,17,0,18,72,78,68,9,79,62,91,76,33,107,5,69,55,105,61,1,17,30,25,31,22,28,54,100,24,13,0,1,13,16,60,7,22,2,6,0,52,9,154,58,82,41,10,82,60,29,83,3,70,8,103,3,14,1,34,8,74,32,101,156,181,150,177,123,151,102,134,210,93,121,126,43,101,129,6,53,0,28,34,38,76,23,72,76,18,39,113,55,13,78,14,25,9,0,1,17,37,32,10,0,16,32,57,57,31,43,0,4,0,44,12,98,48,100,93,85,8,0,13,0,57,5,46,63,76,10,62,0,22,7,104,157,97,91,143,24,93,6,86,14,99,4,19,0,21,72,83,68,9,86,58,92,91,27,92,3,70,58,105,61,0,19,28,24,31,20,28,53,105,42,19,0,0,9,11,54,4,26,3,8,0,53,10,155,56,83,42,12,90,68,32,84,2,75,8,109,3,11,2,35,7,74,32,113,158

Secondary structure (DSSP, 8-state):
---EEEEEEEE-SSEEEEETTSPBPPSEEEEEEETTTTEEPPEEEEEEEEES-TTSEEEEEESS--EEEESS-TTSEEE-EEEETTEE--SS-EEE-GGGT-TTTTSSTTEEEEEEEEEE---SS-PPPSEEEEEEEEEEEEEE-/---EEEEEEEE-SSEEEEETTSSBPPSEEE--EETTTTEEPPEEEEEEEEES-TTSEEEEEESS--EEEESS-TTSEEE-EEEETTEE--SS-EEE-GGGT-TTTTSSTTB---EEEEEE---SS-PPPSEEEEEEEEEEEEEE-/---EEEEEEEE-SSEEEEETTSPBPPSEEEE-EETTTTEEPPEEEEEEEEES-TTSEEEEEESS--EEEESS-TTSEEEEEEEETTEE--SS-EEE-GGGT-TTTTSSTTEEEEEEEEEEE--SS-PPPSEEEEEEEEEEEEEE-/---EEEEEEEE-SSEEEEETTSPBPPSEEEE-EETTTTEEPPEEEEEEEEES-TTSEEEEEESS--EEEESS-TTSEEE-EEEETTEE--SS-EEE-GGGT-TTTTSSTTEEEEEEEEEE---SS-PPPSEEEEEEEEEEEEEE-/---EEEEEEEE-SSEEEEETTSPBPPSEEEE-EETTTTEEPPEEEEEEEEES-TTSEEEEEESS--EEEESS-TTSEEE-EEEETTEE--SS-EEE-GGGT-TTTTSSTTEEEEEEEEEE---SS-PPPSEEEEEEEEEEEEEE-/------------SSEEEEETTSSBPPSEEE--EETTTTEEPPEEEEEEEEES-TTSEEEEEESS--EEEESS-TTSEEE-EEEETTEE--SS-EEE-HHHH-TTTTSSTTEEEEEEEEEE---SS-PPPSEEEEEEEEEEEEEE-/--SEEEEEEEE-SSEEEEETTSPBPPS-----EETTTTEEPPEEEEEEEEES-TTSEEEEEESS--EEEESS-TTSEEE-EEEETTEE--SS-EEE-GGGT-TTTTSSTTEEEEEEEEEE---SS-PPPSS-EE----EEEEEE-

Sequence (1015 aa):
VEKNITVRASVDPKLDLLQADGTSLPDSIALTYSSASNNFEVYSLNTAIHTNDKSKGVVVKLSASPVLSNIMKPNSQIPMKVTLGGKTLNTTDTEFTVDTLNFGTSGVENVSSTQQLTIHADTQGTAPEAGNYQGIISLIMTQKTVEKNITVRASVDPKLDLLQADGTSLPDSIALTYSSASNNFEVYSLNTAIHTNDKSKGVVVKLSASPVLSNIMKPNSQIPMKVTLGGKTLNTTDTEFTVDTLNFGTSGVENVSSTQQLTIHADTQGTAPEAGNYQGIISLIMTQKTVEKNITVRASVDPKLDLLQADGTSLPDSIALTYSSASNNFEVYSLNTAIHTNDKSKGVVVKLSASPVLSNIMKPNSQIPMKVTLGGKTLNTTDTEFTVDTLNFGTSGVENVSSTQQLTIHADTQGTAPEAGNYQGIISLIMTQKTVEKNITVRASVDPKLDLLQADGTSLPDSIALTYSSASNNFEVYSLNTAIHTNDKSKGVVVKLSASPVLSNIMKPNSQIPMKVTLGGKTLNTTDTEFTVDTLNFGTSGVENVSSTQQLTIHADTQGTAPEAGNYQGIISLIMTQKTVEKNITVRASVDPKLDLLQADGTSLPDSIALTYSSASNNFEVYSLNTAIHTNDKSKGVVVKLSASPVLSNIMKPNSQIPMKVTLGGKTLNTTDTEFTVDTLNFGTSGVENVSSTQQLTIHADTQGTAPEAGNYQGIISLIMTQKTVEKNITVRASVDPKLDLLQADGTSLPDSIALTYSSASNNFEVYSLNTAIHTNDKSKGVVVKLSASPVLSNIMKPNSQIPMKVTLGGKTLNTTDTEFTVDTLNFGTSGVENVSSTQQLTIHADTQGTAPEAGNYQGIISLIMTQKTVEKNITVRASVDPKLDLLQADGTSLPDSIALTYSSASNNFEVYSLNTAIHTNDKSKGVVVKLSASPVLSNIMKPNSQIPMKVTLGGKTLNTTDTEFTVDTLNFGTSGVENVSSTQQLTIHADTQGTAPEAGNYQGIISLIMTQKT

Organism: Escherichia coli (NCBI:txid562)

B-factor: mean 13.85, std 7.48, range [6.75, 45.19]

Nearest PDB structures (foldseek):
  8ehs-assembly1_D  TM=1.006E+00  e=6.269E-27  Escherichia coli
  4y2l-assembly2_F  TM=9.110E-01  e=8.864E-18  Escherichia coli ETEC H10407
  4hji-assembly2_B  TM=9.298E-01  e=1.766E-15  Escherichia coli
  3f85-assembly1_A  TM=9.671E-01  e=7.635E-14  Escherichia coli
  3f84-assembly1_A  TM=9.363E-01  e=4.423E-14  Escherichia coli